Protein AF-A0A241W284-F1 (afdb_monomer_lite)

Secondary structure (DSSP, 8-state):
-HHHHHHHHHHHHHHHHHT----TTHHHHHHHHHHHHHHHTTPPPPP----------TTS-B--TTSTTBTT--SS--TTSSSSS-HHHHHHHHHTPPPPGGGS-HHHHTT-HHHHHHHSSHHHHS----HHHHHHTT--HHHHHHHHHHHHHS-SS-SSTT-HHHHHHHHHHHHHHHHHHTT--SHHHHHHHHHHHHHH---HHHHHHHHH-GGGGGGSGGGGSHHHHHHHTT-HHHHHIIIIIHHHHHHHHHHTB-TTT-SBPTTSSGGGGSPPPPEE-TTS-EEPPPPP-------SS--EESS-------HHHHHHHHT-S-EEE-HHHHT-HHHHHHHHHHHHHHHHHHHHHHT--GGGTTGGGT-EEEESSSPPTT-SEEEETTTTEEEE-GGG-TT-HHHHHHHHHHHHHHHHTT-----TT--HHHHGGG---HHHHHHHHHHHHHHHEEEEEEEE--TT--TTSSS--HHHHHHHHHHTTHHHHHTT--HHHHHHS-HHHHHHHHHHHHHHHHHH-TTS-HHHHHHHHHHHHHHHHHHHT--S-B-TTS-EEEEEEEEEEE-HHHHHHHHHTTTSS--STT-HHHHHHHHHHHHHHHHHHHTT-EETTT--S-S--SS-TTGGGS--HHHHHHHHHHHHHHHHHHHHTTHHHHHHH-HHHHHHHHS--PPPP---SS-HHHHHHHHHHHHHHHHTTTEE-TT--HHHHHHHHHHHHHHHHHTTPEE-GGG-EE-TTSSEEEEEE--SSS--EEEEEETTEEEEEEPPTTEEHHHHHHHHHHHHHHHHHHHHHHHHHTT-TTS-HHHHHHHHHHTT---HHHHHHTTSTT-TT--SPPPPHHHHHHT-S-PEEEEETTEEEEEEE-TT-EEEEE-TTS-EEEEE-SSEEEEETT---TTSS--EEEE-TT--TT--SEEEEEEEE-TTS-EEEEEEEES-SSHHHHHHHHHTTS-TT---EEEEEEEEHHHHHHHHHS-SSSSTTTS-S-SSS-HHHHSPPEEEEGGGEE-TT--TT-------TTPPEEEEEETTEEEEEE-HHHHHHHHHHT-SEEEEEEEETT----HHHHHHHHHHTSS---HHHHHHHHHHHHHHHHHHTT-

Radius of gyration: 40.27 Å; chains: 1; bounding box: 121×92×90 Å

Structure (mmCIF, N/CA/C/O backbone):
data_AF-A0A241W284-F1
#
_entry.id   AF-A0A241W284-F1
#
loop_
_atom_site.group_PDB
_atom_site.id
_atom_site.type_symbol
_atom_site.label_atom_id
_atom_site.label_alt_id
_atom_site.label_comp_id
_atom_site.label_asym_id
_atom_site.label_entity_id
_atom_site.label_seq_id
_atom_site.pdbx_PDB_ins_code
_atom_site.Cartn_x
_atom_site.Cartn_y
_atom_site.Cartn_z
_atom_site.occupancy
_atom_site.B_iso_or_equiv
_atom_site.auth_seq_id
_atom_site.auth_comp_id
_atom_site.auth_asym_id
_atom_site.auth_atom_id
_atom_site.pdbx_PDB_model_num
ATOM 1 N N . MET A 1 1 ? -9.557 -49.733 15.958 1.00 55.59 1 MET A N 1
ATOM 2 C CA . MET A 1 1 ? -9.368 -48.613 16.911 1.00 55.59 1 MET A CA 1
ATOM 3 C C . MET A 1 1 ? -10.324 -47.442 16.667 1.00 55.59 1 MET A C 1
ATOM 5 O O . MET A 1 1 ? -10.994 -47.066 17.618 1.00 55.59 1 MET A O 1
ATOM 9 N N . ASN A 1 2 ? -10.479 -46.919 15.439 1.00 71.81 2 ASN A N 1
ATOM 10 C CA . ASN A 1 2 ? -11.353 -45.753 15.176 1.00 71.81 2 ASN A CA 1
ATOM 11 C C . ASN A 1 2 ? -12.834 -45.935 15.565 1.00 71.81 2 ASN A C 1
ATOM 13 O O . ASN A 1 2 ? -13.379 -45.087 16.262 1.00 71.81 2 ASN A O 1
ATOM 17 N N . LYS A 1 3 ? -13.470 -47.066 15.222 1.00 80.75 3 LYS A N 1
ATOM 18 C CA . LYS A 1 3 ? -14.882 -47.318 15.586 1.00 80.75 3 LYS A CA 1
ATOM 19 C C . LYS A 1 3 ? -15.138 -47.337 17.100 1.00 80.75 3 LYS A C 1
ATOM 21 O O . LYS A 1 3 ? -16.175 -46.876 17.554 1.00 80.75 3 LYS A O 1
ATOM 26 N N . LEU A 1 4 ? -14.179 -47.829 17.891 1.00 81.12 4 LEU A N 1
ATOM 27 C CA . LEU A 1 4 ? -14.291 -47.855 19.355 1.00 81.12 4 LEU A CA 1
ATOM 28 C C . LEU A 1 4 ? -14.183 -46.443 19.955 1.00 81.12 4 LEU A C 1
ATOM 30 O O . LEU A 1 4 ? -14.851 -46.142 20.939 1.00 81.12 4 LEU A O 1
ATOM 34 N N . LYS A 1 5 ? -13.361 -45.573 19.351 1.00 83.81 5 LYS A N 1
ATOM 35 C CA . LYS 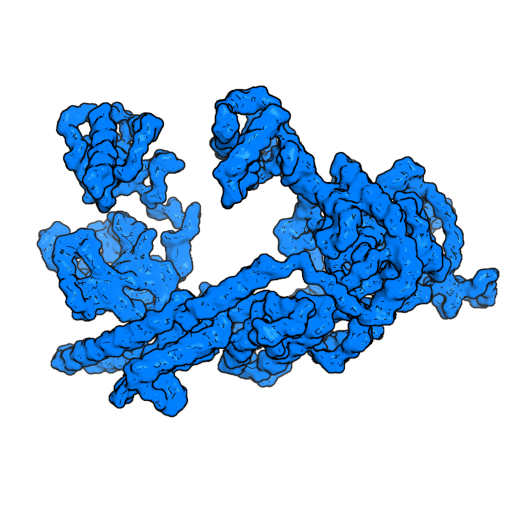A 1 5 ? -13.233 -44.162 19.739 1.00 83.81 5 LYS A CA 1
ATOM 36 C C . LYS A 1 5 ? -14.528 -43.398 19.444 1.00 83.81 5 LYS A C 1
ATOM 38 O O . LYS A 1 5 ? -15.045 -42.738 20.336 1.00 83.81 5 LYS A O 1
ATOM 43 N N . LEU A 1 6 ? -15.089 -43.596 18.251 1.00 86.94 6 LEU A N 1
ATOM 44 C CA . LEU A 1 6 ? -16.373 -43.025 17.838 1.00 86.94 6 LEU A CA 1
ATOM 45 C C . LEU A 1 6 ? -17.539 -43.497 18.718 1.00 86.94 6 LEU A C 1
ATOM 47 O O . LEU A 1 6 ? -18.348 -42.687 19.143 1.00 86.94 6 LEU A O 1
ATOM 51 N N . ALA A 1 7 ? -17.605 -44.784 19.070 1.00 85.69 7 ALA A N 1
ATOM 52 C CA . ALA A 1 7 ? -18.653 -45.298 19.958 1.00 85.69 7 ALA A CA 1
ATOM 53 C C . ALA A 1 7 ? -18.573 -44.717 21.384 1.00 85.69 7 ALA A C 1
ATOM 55 O O . ALA A 1 7 ? -19.600 -44.459 22.009 1.00 85.69 7 ALA A O 1
ATOM 56 N N . ARG A 1 8 ? -17.358 -44.484 21.904 1.00 86.69 8 ARG A N 1
ATOM 57 C CA . ARG A 1 8 ? -17.162 -43.809 23.200 1.00 86.69 8 ARG A CA 1
ATOM 58 C C . ARG A 1 8 ? -17.578 -42.342 23.143 1.00 86.69 8 ARG A C 1
ATOM 60 O O . ARG A 1 8 ? -18.237 -41.874 24.063 1.00 86.69 8 ARG A O 1
ATOM 67 N N . GLU A 1 9 ? -17.219 -41.652 22.064 1.00 90.50 9 GLU A N 1
ATOM 68 C CA . GLU A 1 9 ? -17.624 -40.266 21.811 1.00 90.50 9 GLU A CA 1
ATOM 69 C C . GLU A 1 9 ? -19.152 -40.148 21.693 1.00 90.50 9 GLU A C 1
ATOM 71 O O . GLU A 1 9 ? -19.749 -39.301 22.348 1.00 90.50 9 GLU A O 1
ATOM 76 N N . LEU A 1 10 ? -19.798 -41.055 20.951 1.00 90.31 10 LEU A N 1
ATOM 77 C CA . LEU A 1 10 ? -21.254 -41.120 20.819 1.00 90.31 10 LEU A CA 1
ATOM 78 C C . LEU A 1 10 ? -21.947 -41.257 22.177 1.00 90.31 10 LEU A C 1
ATOM 80 O O . LEU A 1 10 ? -22.857 -40.490 22.468 1.00 90.31 10 LEU A O 1
ATOM 84 N N . ASN A 1 11 ? -21.508 -42.198 23.018 1.00 88.69 11 ASN A N 1
ATOM 85 C CA . ASN A 1 11 ? -22.093 -42.382 24.348 1.00 88.69 11 ASN A CA 1
ATOM 86 C C . ASN A 1 11 ? -21.920 -41.139 25.229 1.00 88.69 11 ASN A C 1
ATOM 88 O O . ASN A 1 11 ? -22.868 -40.748 25.901 1.00 88.69 11 ASN A O 1
ATOM 92 N N . ALA A 1 12 ? -20.748 -40.498 25.202 1.00 87.31 12 ALA A N 1
ATOM 93 C CA . ALA A 1 12 ? -20.510 -39.276 25.968 1.00 87.31 12 ALA A CA 1
ATOM 94 C C . ALA A 1 12 ? -21.437 -38.130 25.523 1.00 87.31 12 ALA A C 1
ATOM 96 O O . ALA A 1 12 ? -22.065 -37.485 26.359 1.00 87.31 12 ALA A O 1
ATOM 97 N N . LEU A 1 13 ? -21.578 -37.922 24.211 1.00 89.88 13 LEU A N 1
ATOM 98 C CA . LEU A 1 13 ? -22.451 -36.887 23.653 1.00 89.88 13 LEU A CA 1
ATOM 99 C C . LEU A 1 13 ? -23.937 -37.181 23.905 1.00 89.88 13 LEU A C 1
ATOM 101 O O . LEU A 1 13 ? -24.705 -36.268 24.188 1.00 89.88 13 LEU A O 1
ATOM 105 N N . VAL A 1 14 ? -24.358 -38.447 23.828 1.00 87.44 14 VAL A N 1
ATOM 106 C CA . VAL A 1 14 ? -25.742 -38.854 24.120 1.00 87.44 14 VAL A CA 1
ATOM 107 C C . VAL A 1 14 ? -26.085 -38.630 25.592 1.00 87.44 14 VAL A C 1
ATOM 109 O O . VAL A 1 14 ? -27.176 -38.145 25.883 1.00 87.44 14 VAL A O 1
ATOM 112 N N . GLU A 1 15 ? -25.175 -38.933 26.519 1.00 86.75 15 GLU A N 1
ATOM 113 C CA . GLU A 1 15 ? -25.378 -38.610 27.938 1.00 86.75 15 GLU A CA 1
ATOM 114 C C . GLU A 1 15 ? -25.447 -37.094 28.171 1.00 86.75 15 GLU A C 1
ATOM 116 O O . GLU A 1 15 ? -26.299 -36.633 28.927 1.00 86.75 15 GLU A O 1
ATOM 121 N N . GLN A 1 16 ? -24.657 -36.307 27.434 1.00 82.81 16 GLN A N 1
ATOM 122 C CA . GLN A 1 16 ? -24.721 -34.844 27.475 1.00 82.81 16 GLN A CA 1
ATOM 123 C C . GLN A 1 16 ? -26.061 -34.283 26.959 1.00 82.81 16 GLN A C 1
ATOM 125 O O . GLN A 1 16 ? -26.563 -33.293 27.477 1.00 82.81 16 GLN A O 1
ATOM 130 N N . VAL A 1 17 ? -26.677 -34.915 25.952 1.00 83.94 17 VAL A N 1
ATOM 131 C CA . VAL A 1 17 ? -28.037 -34.553 25.507 1.00 83.94 17 VAL A CA 1
ATOM 132 C C . VAL A 1 17 ? -29.070 -34.909 26.577 1.00 83.94 17 VAL A C 1
ATOM 134 O O . VAL A 1 17 ? -29.972 -34.118 26.845 1.00 83.94 17 VAL A O 1
ATOM 137 N N . LYS A 1 18 ? -28.951 -36.092 27.193 1.00 82.06 18 LYS A N 1
ATOM 138 C CA . LYS A 1 18 ? -29.900 -36.572 28.210 1.00 82.06 18 LYS A CA 1
ATOM 139 C C . LYS A 1 18 ? -29.863 -35.767 29.503 1.00 82.06 18 LYS A C 1
ATOM 141 O O . LYS A 1 18 ? -30.899 -35.686 30.158 1.00 82.06 18 LYS A O 1
ATOM 146 N N . SER A 1 19 ? -28.717 -35.193 29.874 1.00 81.81 19 SER A N 1
ATOM 147 C CA . SER A 1 19 ? -28.631 -34.339 31.064 1.00 81.81 19 SER A CA 1
ATOM 148 C C . SER A 1 19 ? -29.442 -33.047 30.914 1.00 81.81 19 SER A C 1
ATOM 150 O O . SER A 1 19 ? -29.803 -32.438 31.914 1.00 81.81 19 SER A O 1
ATOM 152 N N . GLY A 1 20 ? -29.775 -32.644 29.680 1.00 73.12 20 GLY A N 1
ATOM 153 C CA . GLY A 1 20 ? -30.508 -31.407 29.401 1.00 73.12 20 GLY A CA 1
ATOM 154 C C . GLY A 1 20 ? -29.671 -30.138 29.589 1.00 73.12 20 GLY A C 1
ATOM 155 O O . GLY A 1 20 ? -30.196 -29.038 29.448 1.00 73.12 20 GLY A O 1
ATOM 156 N N . GLU A 1 21 ? -28.372 -30.275 29.861 1.00 73.88 21 GLU A N 1
ATOM 157 C CA . GLU A 1 21 ? -27.460 -29.173 30.205 1.00 73.88 21 GLU A CA 1
ATOM 158 C C . GLU A 1 21 ? -26.828 -28.495 28.978 1.00 73.88 21 GLU A C 1
ATOM 160 O O . GLU A 1 21 ? -25.934 -27.665 29.113 1.00 73.88 21 GLU A O 1
ATOM 165 N N . LEU A 1 22 ? -27.253 -28.835 27.756 1.00 75.31 22 LEU A N 1
ATOM 166 C CA . LEU A 1 22 ? -26.697 -28.223 26.548 1.00 75.31 22 LEU A CA 1
ATOM 167 C C . LEU A 1 22 ? -27.071 -26.737 26.467 1.00 75.31 22 LEU A C 1
ATOM 169 O O . LEU A 1 22 ? -28.247 -26.385 26.363 1.00 75.31 22 LEU A O 1
ATOM 173 N N . THR A 1 23 ? -26.062 -25.874 26.425 1.00 68.94 23 THR A N 1
ATOM 174 C CA . THR A 1 23 ? -26.179 -24.418 26.262 1.00 68.94 23 THR A CA 1
ATOM 175 C C . THR A 1 23 ? -25.649 -23.957 24.906 1.00 68.94 23 THR A C 1
ATOM 177 O O . THR A 1 23 ? -25.002 -24.721 24.185 1.00 68.94 23 THR A O 1
ATOM 180 N N . GLY A 1 24 ? -26.006 -22.725 24.525 1.00 70.38 24 GLY A N 1
ATOM 181 C CA . GLY A 1 24 ? -25.438 -22.014 23.378 1.00 70.38 24 GLY A CA 1
ATOM 182 C C . GLY A 1 24 ? -25.293 -22.852 22.105 1.00 70.38 24 GLY A C 1
ATOM 183 O O . GLY A 1 24 ? -26.255 -23.427 21.586 1.00 70.38 24 GLY A O 1
ATOM 184 N N . LEU A 1 25 ? -24.061 -22.935 21.603 1.00 66.06 25 LEU A N 1
ATOM 185 C CA . LEU A 1 25 ? -23.742 -23.635 20.358 1.00 66.06 25 LEU A CA 1
ATOM 186 C C . LEU A 1 25 ? -23.835 -25.154 20.467 1.00 66.06 25 LEU A C 1
ATOM 188 O O . LEU A 1 25 ? -24.027 -25.841 19.455 1.00 66.06 25 LEU A O 1
ATOM 192 N N . ASN A 1 26 ? -23.708 -25.689 21.679 1.00 73.25 26 ASN A N 1
ATOM 193 C CA . ASN A 1 26 ? -23.737 -27.123 21.922 1.00 73.25 26 ASN A CA 1
ATOM 194 C C . ASN A 1 26 ? -25.136 -27.713 21.701 1.00 73.25 26 ASN A C 1
ATOM 196 O O . ASN A 1 26 ? -25.227 -28.854 21.243 1.00 73.25 26 ASN A O 1
ATOM 200 N N . LYS A 1 27 ? -26.210 -26.917 21.846 1.00 72.25 27 LYS A N 1
ATOM 201 C CA . LYS A 1 27 ? -27.579 -27.314 21.452 1.00 72.25 27 LYS A CA 1
ATOM 202 C C . LYS A 1 27 ? -27.700 -27.717 19.978 1.00 72.25 27 LYS A C 1
ATOM 204 O O . LYS A 1 27 ? -28.538 -28.544 19.641 1.00 72.25 27 LYS A O 1
ATOM 209 N N . VAL A 1 28 ? -26.850 -27.170 19.106 1.00 69.44 28 VAL A N 1
ATOM 210 C CA . VAL A 1 28 ? -26.848 -27.465 17.662 1.00 69.44 28 VAL A CA 1
ATOM 211 C C . VAL A 1 28 ? -25.714 -28.426 17.287 1.00 69.44 28 VAL A C 1
ATOM 213 O O . VAL A 1 28 ? -25.900 -29.338 16.477 1.00 69.44 28 VAL A O 1
ATOM 216 N N . ARG A 1 29 ? -24.516 -28.248 17.864 1.00 72.31 29 ARG A N 1
ATOM 217 C CA . ARG A 1 29 ? -23.320 -29.041 17.521 1.00 72.31 29 ARG A CA 1
ATOM 218 C C . ARG A 1 29 ? -23.402 -30.482 18.015 1.00 72.31 29 ARG A C 1
ATOM 220 O O . ARG A 1 29 ? -23.051 -31.388 17.259 1.00 72.31 29 ARG A O 1
ATOM 227 N N . VAL A 1 30 ? -23.861 -30.698 19.248 1.00 79.12 30 VAL A N 1
ATOM 228 C CA . VAL A 1 30 ? -23.866 -32.027 19.877 1.00 79.12 30 VAL A CA 1
ATOM 229 C C . VAL A 1 30 ? -24.824 -32.984 19.153 1.00 79.12 30 VAL A C 1
ATOM 231 O O . VAL A 1 30 ? -24.354 -34.037 18.713 1.00 79.12 30 VAL A O 1
ATOM 234 N N . PRO A 1 31 ? -26.098 -32.628 18.878 1.00 80.31 31 PRO A N 1
ATOM 235 C CA . PRO A 1 31 ? -26.990 -33.491 18.096 1.00 80.31 31 PRO A CA 1
ATOM 236 C C . PRO A 1 31 ? -26.475 -33.788 16.680 1.00 80.31 31 PRO A C 1
ATOM 238 O O . PRO A 1 31 ? -26.565 -34.918 16.199 1.00 80.31 31 PRO A O 1
ATOM 241 N N . ARG A 1 32 ? -25.856 -32.807 16.009 1.00 71.44 32 ARG A N 1
ATOM 242 C CA . ARG A 1 32 ? -25.240 -33.015 14.687 1.00 71.44 32 ARG A CA 1
ATOM 243 C C . ARG A 1 32 ? -24.048 -33.963 14.735 1.00 71.44 32 ARG A C 1
ATOM 245 O O . ARG A 1 32 ? -23.916 -34.807 13.851 1.00 71.44 32 ARG A O 1
ATOM 252 N N . ARG A 1 33 ? -23.181 -33.838 15.745 1.00 83.31 33 ARG A N 1
ATOM 253 C CA . ARG A 1 33 ? -22.028 -34.729 15.912 1.00 83.31 33 ARG A CA 1
ATOM 254 C C . ARG A 1 33 ? -22.478 -36.151 16.233 1.00 83.31 33 ARG A C 1
ATOM 256 O O . ARG A 1 33 ? -21.923 -37.080 15.661 1.00 83.31 33 ARG A O 1
ATOM 263 N N . ILE A 1 34 ? -23.528 -36.314 17.038 1.00 83.25 34 ILE A N 1
ATOM 264 C CA . ILE A 1 34 ? -24.190 -37.606 17.267 1.00 83.25 34 ILE A CA 1
ATOM 265 C C . ILE A 1 34 ? -24.642 -38.216 15.935 1.00 83.25 34 ILE A C 1
ATOM 267 O O . ILE A 1 34 ? -24.249 -39.337 15.620 1.00 83.25 34 ILE A O 1
ATOM 271 N N . ASN A 1 35 ? -25.379 -37.463 15.112 1.00 79.31 35 ASN A N 1
ATOM 272 C CA . ASN A 1 35 ? -25.840 -37.941 13.804 1.00 79.31 35 ASN A CA 1
ATOM 273 C C . ASN A 1 35 ? -24.675 -38.300 12.868 1.00 79.31 35 ASN A C 1
ATOM 275 O O . ASN A 1 35 ? -24.700 -39.352 12.233 1.00 79.31 35 ASN A O 1
ATOM 279 N N . ALA A 1 36 ? -23.627 -37.475 12.816 1.00 77.75 36 ALA A N 1
ATOM 280 C CA . ALA A 1 36 ? -22.434 -37.751 12.018 1.00 77.75 36 ALA A CA 1
ATOM 281 C C . ALA A 1 36 ? -21.719 -39.032 12.475 1.00 77.75 36 ALA A C 1
ATOM 283 O O . ALA A 1 36 ? -21.392 -39.877 11.647 1.00 77.75 36 ALA A O 1
ATOM 284 N N . ILE A 1 37 ? -21.541 -39.221 13.787 1.00 85.19 37 ILE A N 1
ATOM 285 C CA . ILE A 1 37 ? -20.913 -40.424 14.342 1.00 85.19 37 ILE A CA 1
ATOM 286 C C . ILE A 1 37 ? -21.762 -41.669 14.056 1.00 85.19 37 ILE A C 1
ATOM 288 O O . ILE A 1 37 ? -21.209 -42.713 13.716 1.00 85.19 37 ILE A O 1
ATOM 292 N N . ILE A 1 38 ? -23.093 -41.577 14.155 1.00 83.12 38 ILE A N 1
ATOM 293 C CA . ILE A 1 38 ? -23.993 -42.686 13.807 1.00 83.12 38 ILE A CA 1
ATOM 294 C C . ILE A 1 38 ? -23.779 -43.100 12.344 1.00 83.12 38 ILE A C 1
ATOM 296 O O . ILE A 1 38 ? -23.612 -44.291 12.080 1.00 83.12 38 ILE A O 1
ATOM 300 N N . ILE A 1 39 ? -23.694 -42.138 11.418 1.00 81.81 39 ILE A N 1
ATOM 301 C CA . ILE A 1 39 ? -23.410 -42.394 9.996 1.00 81.81 39 ILE A CA 1
ATOM 302 C C . ILE A 1 39 ? -22.013 -43.009 9.811 1.00 81.81 39 ILE A C 1
ATOM 304 O O . ILE A 1 39 ? -21.875 -44.020 9.124 1.00 81.81 39 ILE A O 1
ATOM 308 N N . GLU A 1 40 ? -20.979 -42.455 10.453 1.00 84.12 40 GLU A N 1
ATOM 309 C CA . GLU A 1 40 ? -19.596 -42.967 10.396 1.00 84.12 40 GLU A CA 1
ATOM 310 C C . GLU A 1 40 ? -19.470 -44.401 10.948 1.00 84.12 40 GLU A C 1
ATOM 312 O O . GLU A 1 40 ? -18.632 -45.190 10.500 1.00 84.12 40 GLU A O 1
ATOM 317 N N . LEU A 1 41 ? -20.319 -44.773 11.909 1.00 86.56 41 LEU A N 1
ATOM 318 C CA . LEU A 1 41 ? -20.407 -46.130 12.448 1.00 86.56 41 LEU A CA 1
ATOM 319 C C . LEU A 1 41 ? -21.209 -47.091 11.551 1.00 86.56 41 LEU A C 1
ATOM 321 O O . LEU A 1 41 ? -21.230 -48.293 11.829 1.00 86.56 41 LEU A O 1
ATOM 325 N N . GLY A 1 42 ? -21.789 -46.599 10.452 1.00 80.81 42 GLY A N 1
ATOM 326 C CA . GLY A 1 42 ? -22.606 -47.362 9.506 1.00 80.81 42 GLY A CA 1
ATOM 327 C C . GLY A 1 42 ? -24.081 -47.466 9.902 1.00 80.81 42 GLY A C 1
ATOM 328 O O . GLY A 1 42 ? -24.807 -48.281 9.337 1.00 80.81 42 GLY A O 1
ATOM 329 N N . GLY A 1 43 ? -24.519 -46.679 10.886 1.00 79.06 43 GLY A N 1
ATOM 330 C CA . GLY A 1 43 ? -25.915 -46.566 11.284 1.00 79.06 43 GLY A CA 1
ATOM 331 C C . GLY A 1 43 ? -26.697 -45.651 10.346 1.00 79.06 43 GLY A C 1
ATOM 332 O O . GLY A 1 43 ? -26.166 -44.695 9.782 1.00 79.06 43 GLY A O 1
ATOM 333 N N . GLN A 1 44 ? -27.987 -45.933 10.193 1.00 67.44 44 GLN A N 1
ATOM 334 C CA . GLN A 1 44 ? -28.914 -45.022 9.534 1.00 67.44 44 GLN A CA 1
ATOM 335 C C . GLN A 1 44 ? -29.498 -44.081 10.584 1.00 67.44 44 GLN A C 1
ATOM 337 O O . GLN A 1 44 ? -30.084 -44.524 11.570 1.00 67.44 44 GLN A O 1
ATOM 342 N N . VAL A 1 45 ? -29.327 -42.780 10.376 1.00 64.69 45 VAL A N 1
ATOM 343 C CA . VAL A 1 45 ? -30.056 -41.765 11.136 1.00 64.69 45 VAL A CA 1
ATOM 344 C C . VAL A 1 45 ? -31.428 -41.667 10.486 1.00 64.69 45 VAL A C 1
ATOM 346 O O . VAL A 1 45 ? -31.510 -41.480 9.270 1.00 64.69 45 VAL A O 1
ATOM 349 N N . ALA A 1 46 ? -32.500 -41.832 11.261 1.00 49.97 46 ALA A N 1
ATOM 350 C CA . ALA A 1 46 ? -33.831 -41.527 10.757 1.00 49.97 46 ALA A CA 1
ATOM 351 C C . ALA A 1 46 ? -33.815 -40.072 10.273 1.00 49.97 46 ALA A C 1
ATOM 353 O O . ALA A 1 46 ? -33.430 -39.181 11.035 1.00 49.97 46 ALA A O 1
ATOM 354 N N . ALA A 1 47 ? -34.188 -39.832 9.011 1.00 43.91 47 ALA A N 1
ATOM 355 C CA . ALA A 1 47 ? -34.536 -38.483 8.589 1.00 43.91 47 ALA A CA 1
ATOM 356 C C . ALA A 1 47 ? -35.531 -37.961 9.627 1.00 43.91 47 ALA A C 1
ATOM 358 O O . ALA A 1 47 ? -36.458 -38.697 9.985 1.00 43.91 47 ALA A O 1
ATOM 359 N N . ALA A 1 48 ? -35.274 -36.768 10.178 1.00 41.69 48 ALA A N 1
ATOM 360 C CA . ALA A 1 48 ? -36.224 -36.113 11.065 1.00 41.69 48 ALA A CA 1
ATOM 361 C C . ALA A 1 48 ? -37.598 -36.282 10.422 1.00 41.69 48 ALA A C 1
ATOM 363 O O . ALA A 1 48 ? -37.734 -36.004 9.232 1.00 41.69 48 ALA A O 1
ATOM 364 N N . ALA A 1 49 ? -38.539 -36.883 11.151 1.00 36.22 49 ALA A N 1
ATOM 365 C CA . ALA A 1 49 ? -39.861 -37.127 10.616 1.00 36.22 49 ALA A CA 1
ATOM 366 C C . ALA A 1 49 ? -40.410 -35.773 10.159 1.00 36.22 49 ALA A C 1
ATOM 368 O O . ALA A 1 49 ? -40.757 -34.937 10.993 1.00 36.22 49 ALA A O 1
ATOM 369 N N . ASP A 1 50 ? -40.435 -35.555 8.842 1.00 39.34 50 ASP A N 1
ATOM 370 C CA . ASP A 1 50 ? -41.314 -34.588 8.211 1.00 39.34 50 ASP A CA 1
ATOM 371 C C . ASP A 1 50 ? -42.709 -35.045 8.616 1.00 39.34 50 ASP A C 1
ATOM 373 O O . ASP A 1 50 ? -43.287 -35.964 8.031 1.00 39.34 50 ASP A O 1
ATOM 377 N N . ASN A 1 51 ? -43.220 -34.465 9.700 1.00 38.03 51 ASN A N 1
ATOM 378 C CA . ASN A 1 51 ? -44.625 -34.555 10.036 1.00 38.03 51 ASN A CA 1
ATOM 379 C C . ASN A 1 51 ? -45.369 -33.808 8.930 1.00 38.03 51 ASN A C 1
ATOM 381 O O . ASN A 1 51 ? -45.651 -32.617 9.019 1.00 38.03 51 ASN A O 1
ATOM 385 N N . THR A 1 52 ? -45.654 -34.531 7.852 1.00 40.22 52 THR A N 1
ATOM 386 C CA . THR A 1 52 ? -46.514 -34.120 6.755 1.00 40.22 52 THR A CA 1
ATOM 387 C C . THR A 1 52 ? -47.937 -33.949 7.278 1.00 40.22 52 THR A C 1
ATOM 389 O O . THR A 1 52 ? -48.736 -34.882 7.243 1.00 40.22 52 THR A O 1
ATOM 392 N N . ALA A 1 53 ? -48.229 -32.759 7.794 1.00 39.06 53 ALA A N 1
ATOM 393 C CA . ALA A 1 53 ? -49.533 -32.106 7.793 1.00 39.06 53 ALA A CA 1
ATOM 394 C C . ALA A 1 53 ? -49.324 -30.660 8.267 1.00 39.06 53 ALA A C 1
ATOM 396 O O . ALA A 1 53 ? -49.228 -30.402 9.465 1.00 39.06 53 ALA A O 1
ATOM 397 N N . ALA A 1 54 ? -49.224 -29.728 7.317 1.00 41.84 54 ALA A N 1
ATOM 398 C CA . ALA A 1 54 ? -49.137 -28.299 7.580 1.00 41.84 54 ALA A CA 1
ATOM 399 C C . ALA A 1 54 ? -50.410 -27.810 8.290 1.00 41.84 54 ALA A C 1
ATOM 401 O O . ALA A 1 54 ? -51.410 -27.471 7.658 1.00 41.84 54 ALA A O 1
ATOM 402 N N . ALA A 1 55 ? -50.375 -27.766 9.618 1.00 46.22 55 ALA A N 1
ATOM 403 C CA . ALA A 1 55 ? -51.070 -26.711 10.326 1.00 46.22 55 ALA A CA 1
ATOM 404 C C . ALA A 1 55 ? -50.163 -25.485 10.212 1.00 46.22 55 ALA A C 1
ATOM 406 O O . ALA A 1 55 ? -49.051 -25.495 10.735 1.00 46.22 55 ALA A O 1
ATOM 407 N N . LEU A 1 56 ? -50.609 -24.458 9.485 1.00 51.16 56 LEU A N 1
ATOM 408 C CA . LEU A 1 56 ? -50.017 -23.131 9.625 1.00 51.16 56 LEU A CA 1
ATOM 409 C C . LEU A 1 56 ? -49.982 -22.818 11.119 1.00 51.16 56 LEU A C 1
ATOM 411 O O . LEU A 1 56 ? -50.994 -22.994 11.810 1.00 51.16 56 LEU A O 1
ATOM 415 N N . ASN A 1 57 ? -48.829 -22.377 11.616 1.00 66.06 57 ASN A N 1
ATOM 416 C CA . ASN A 1 57 ? -48.788 -21.813 12.952 1.00 66.06 57 ASN A CA 1
ATOM 417 C C . ASN A 1 57 ? -49.789 -20.633 13.003 1.00 66.06 57 ASN A C 1
ATOM 419 O O . ASN A 1 57 ? -50.119 -20.061 11.958 1.00 66.06 57 ASN A O 1
ATOM 423 N N . PRO A 1 58 ? -50.324 -20.260 14.179 1.00 70.50 58 PRO A N 1
ATOM 424 C CA . PRO A 1 58 ? -51.331 -19.196 14.296 1.00 70.50 58 PRO A CA 1
ATOM 425 C C . PRO A 1 58 ? -50.920 -17.844 13.680 1.00 70.50 58 PRO A C 1
ATOM 427 O O . PRO A 1 58 ? -51.772 -16.998 13.433 1.00 70.50 58 PRO A O 1
ATOM 430 N N . ASP A 1 59 ? -49.624 -17.655 13.430 1.00 76.44 59 ASP A N 1
ATOM 431 C CA . ASP A 1 59 ? -48.996 -16.498 12.791 1.00 76.44 59 ASP A CA 1
ATOM 432 C C . ASP A 1 59 ? -48.897 -16.592 11.251 1.00 76.44 59 ASP A C 1
ATOM 434 O O . ASP A 1 59 ? -48.384 -15.677 10.613 1.00 76.44 59 ASP A O 1
ATOM 438 N N . GLY A 1 60 ? -49.378 -17.677 10.634 1.00 80.94 60 GLY A N 1
ATOM 439 C CA . GLY A 1 60 ? -49.346 -17.886 9.184 1.00 80.94 60 GLY A CA 1
ATOM 440 C C . GLY A 1 60 ? -47.991 -18.333 8.622 1.00 80.94 60 GLY A C 1
ATOM 441 O O . GLY A 1 60 ? -47.838 -18.388 7.399 1.00 80.94 60 GLY A O 1
ATOM 442 N N . LEU A 1 61 ? -47.020 -18.678 9.474 1.00 84.56 61 LEU A N 1
ATOM 443 C CA . LEU A 1 61 ? -45.679 -19.114 9.071 1.00 84.56 61 LEU A CA 1
ATOM 444 C C . LEU A 1 61 ? -45.511 -20.636 9.186 1.00 84.56 61 LEU A C 1
ATOM 446 O O . LEU A 1 61 ? -46.110 -21.282 10.049 1.00 84.56 61 LEU A O 1
ATOM 450 N N . SER A 1 62 ? -44.671 -21.211 8.320 1.00 84.12 62 SER A N 1
ATOM 451 C CA . SER A 1 62 ? -44.344 -22.643 8.326 1.00 84.12 62 SER A CA 1
ATOM 452 C C . SER A 1 62 ? -42.967 -22.920 8.932 1.00 84.12 62 SER A C 1
ATOM 454 O O . SER A 1 62 ? -42.027 -22.143 8.764 1.00 84.12 62 SER A O 1
ATOM 456 N N . ASP A 1 63 ? -42.841 -24.063 9.602 1.00 81.81 63 ASP A N 1
ATOM 457 C CA . ASP A 1 63 ? -41.566 -24.613 10.077 1.00 81.81 63 ASP A CA 1
ATOM 458 C C . ASP A 1 63 ? -40.915 -25.582 9.078 1.00 81.81 63 ASP A C 1
ATOM 460 O O . ASP A 1 63 ? -39.774 -26.010 9.276 1.00 81.81 63 ASP A O 1
ATOM 464 N N . THR A 1 64 ? -41.611 -25.914 7.992 1.00 80.81 64 THR A N 1
ATOM 465 C CA . THR A 1 64 ? -41.099 -26.785 6.936 1.00 80.81 64 THR A CA 1
ATOM 466 C C . THR A 1 64 ? -40.183 -25.984 6.013 1.00 80.81 64 THR A C 1
ATOM 468 O O . THR A 1 64 ? -40.607 -25.025 5.373 1.00 80.81 64 THR A O 1
ATOM 471 N N . THR A 1 65 ? -38.917 -26.394 5.899 1.00 76.56 65 THR A N 1
ATOM 472 C CA . THR A 1 65 ? -37.881 -25.654 5.139 1.00 76.56 65 THR A CA 1
ATOM 473 C C . THR A 1 65 ? -38.156 -25.513 3.636 1.00 76.56 65 THR A C 1
ATOM 475 O O . THR A 1 65 ? -37.546 -24.676 2.971 1.00 76.56 65 THR A O 1
ATOM 478 N N . THR A 1 66 ? -39.048 -26.339 3.087 1.00 78.19 66 THR A N 1
ATOM 479 C CA . THR A 1 66 ? -39.446 -26.318 1.674 1.00 78.19 66 THR A CA 1
ATOM 480 C C . THR A 1 66 ? -40.640 -25.416 1.390 1.00 78.19 66 THR A C 1
ATOM 482 O O . THR A 1 66 ? -40.911 -25.147 0.221 1.00 78.19 66 THR A O 1
ATOM 485 N N . ASP A 1 67 ? -41.362 -24.975 2.420 1.00 81.19 67 ASP A N 1
ATOM 486 C CA . ASP A 1 67 ? -42.587 -24.202 2.241 1.00 81.19 67 ASP A CA 1
ATOM 487 C C . ASP A 1 67 ? -42.272 -22.758 1.852 1.00 81.19 67 ASP A C 1
ATOM 489 O O . ASP A 1 67 ? -41.275 -22.166 2.279 1.00 81.19 67 ASP A O 1
ATOM 493 N N . GLU A 1 68 ? -43.146 -22.152 1.045 1.00 80.56 68 GLU A N 1
ATOM 494 C CA . GLU A 1 68 ? -42.892 -20.797 0.568 1.00 80.56 68 GLU A CA 1
ATOM 495 C C . GLU A 1 68 ? -42.900 -19.754 1.695 1.00 80.56 68 GLU A C 1
ATOM 497 O O . GLU A 1 68 ? -42.140 -18.786 1.644 1.00 80.56 68 GLU A O 1
ATOM 502 N N . ASN A 1 69 ? -43.708 -19.987 2.726 1.00 85.38 69 ASN A N 1
ATOM 503 C CA . ASN A 1 69 ? -43.825 -19.184 3.941 1.00 85.38 69 ASN A CA 1
ATOM 504 C C . ASN A 1 69 ? -42.972 -19.739 5.096 1.00 85.38 69 ASN A C 1
ATOM 506 O O . ASN A 1 69 ? -43.335 -19.575 6.266 1.00 85.38 69 ASN A O 1
ATOM 510 N N . TYR A 1 70 ? -41.863 -20.420 4.788 1.00 87.81 70 TYR A N 1
ATOM 511 C CA . TYR A 1 70 ? -40.914 -20.851 5.806 1.00 87.81 70 TYR A CA 1
ATOM 512 C C . TYR A 1 70 ? -40.452 -19.655 6.648 1.00 87.81 70 TYR A C 1
ATOM 514 O O . TYR A 1 70 ? -39.949 -18.653 6.142 1.00 87.81 70 TYR A O 1
ATOM 522 N N . ARG A 1 71 ? -40.614 -19.784 7.959 1.00 89.62 71 ARG A N 1
ATOM 523 C CA . ARG A 1 71 ? -40.399 -18.745 8.968 1.00 89.62 71 ARG A CA 1
ATOM 524 C C . ARG A 1 71 ? -39.011 -18.096 8.935 1.00 89.62 71 ARG A C 1
ATOM 526 O O . ARG A 1 71 ? -38.871 -16.906 9.218 1.00 89.62 71 ARG A O 1
ATOM 533 N N . TRP A 1 72 ? -37.991 -18.875 8.580 1.00 89.00 72 TRP A N 1
ATOM 534 C CA . TRP A 1 72 ? -36.596 -18.426 8.512 1.00 89.00 72 TRP A CA 1
ATOM 535 C C . TRP A 1 72 ? -36.091 -18.256 7.078 1.00 89.00 72 TRP A C 1
ATOM 537 O O . TRP A 1 72 ? -34.891 -18.354 6.821 1.00 89.00 72 TRP A O 1
ATOM 547 N N . ARG A 1 73 ? -37.010 -18.077 6.125 1.00 87.31 73 ARG A N 1
ATOM 548 C CA . ARG A 1 73 ? -36.674 -17.807 4.730 1.00 87.31 73 ARG A CA 1
ATOM 549 C C . ARG A 1 73 ? -36.016 -16.433 4.595 1.00 87.31 73 ARG A C 1
ATOM 551 O O . ARG A 1 73 ? -36.318 -15.508 5.345 1.00 87.31 73 ARG A O 1
ATOM 558 N N . ASP A 1 74 ? -35.143 -16.314 3.600 1.00 86.31 74 ASP A N 1
ATOM 559 C CA . ASP A 1 74 ? -34.556 -15.040 3.188 1.00 86.31 74 ASP A CA 1
ATOM 560 C C . ASP A 1 74 ? -35.647 -13.998 2.928 1.00 86.31 74 ASP A C 1
ATOM 562 O O . ASP A 1 74 ? -36.630 -14.270 2.234 1.00 86.31 74 ASP A O 1
ATOM 566 N N . THR A 1 75 ? -35.454 -12.800 3.469 1.00 85.69 75 THR A N 1
ATOM 567 C CA . THR A 1 75 ? -36.413 -11.696 3.346 1.00 85.69 75 THR A CA 1
ATOM 568 C C . THR A 1 75 ? -36.150 -10.847 2.110 1.00 85.69 75 THR A C 1
ATOM 570 O O . THR A 1 75 ? -37.076 -10.292 1.523 1.00 85.69 75 THR A O 1
ATOM 573 N N . ALA A 1 76 ? -34.890 -10.795 1.677 1.00 76.56 76 ALA A N 1
ATOM 574 C CA . ALA A 1 76 ? -34.483 -10.140 0.452 1.00 76.56 76 ALA A CA 1
ATOM 575 C C . ALA A 1 76 ? -33.319 -10.886 -0.197 1.00 76.56 76 ALA A C 1
ATOM 577 O O . ALA A 1 76 ? -32.467 -11.491 0.460 1.00 76.56 76 ALA A O 1
ATOM 578 N N . TYR A 1 77 ? -33.246 -10.785 -1.519 1.00 69.19 77 TYR A N 1
ATOM 579 C CA . TYR A 1 77 ? -32.065 -11.200 -2.254 1.00 69.19 77 TYR A CA 1
ATOM 580 C C . TYR A 1 77 ? -31.025 -10.074 -2.225 1.00 69.19 77 TYR A C 1
ATOM 582 O O . TYR A 1 77 ? -31.220 -9.029 -2.839 1.00 69.19 77 TYR A O 1
ATOM 590 N N . ILE A 1 78 ? -29.905 -10.285 -1.529 1.00 67.69 78 ILE A N 1
ATOM 591 C CA . ILE A 1 78 ? -28.826 -9.294 -1.457 1.00 67.69 78 ILE A CA 1
ATOM 592 C C . ILE A 1 78 ? -27.830 -9.519 -2.602 1.00 67.69 78 ILE A C 1
ATOM 594 O O . ILE A 1 78 ? -27.105 -10.525 -2.631 1.00 67.69 78 ILE A O 1
ATOM 598 N N . ALA A 1 79 ? -27.770 -8.570 -3.539 1.00 54.53 79 ALA A N 1
ATOM 599 C CA . ALA A 1 79 ? -26.849 -8.607 -4.672 1.00 54.53 79 ALA A CA 1
ATOM 600 C C . ALA A 1 79 ? -25.367 -8.710 -4.229 1.00 54.53 79 ALA A C 1
ATOM 602 O O . ALA A 1 79 ? -24.990 -8.407 -3.097 1.00 54.53 79 ALA A O 1
ATOM 603 N N . GLY A 1 80 ? -24.507 -9.224 -5.113 1.00 54.78 80 GLY A N 1
ATOM 604 C CA . GLY A 1 80 ? -23.051 -9.278 -4.894 1.00 54.78 80 GLY A CA 1
ATOM 605 C C . GLY A 1 80 ? -22.438 -10.651 -4.590 1.00 54.78 80 GLY A C 1
ATOM 606 O O . GLY A 1 80 ? -21.219 -10.783 -4.549 1.00 54.78 80 GLY A O 1
ATOM 607 N N . ALA A 1 81 ? -23.237 -11.718 -4.513 1.00 43.56 81 ALA A N 1
ATOM 608 C CA . ALA A 1 81 ? -22.721 -13.086 -4.547 1.00 43.56 81 ALA A CA 1
ATOM 609 C C . ALA A 1 81 ? -23.276 -13.837 -5.771 1.00 43.56 81 ALA A C 1
ATOM 611 O O . ALA A 1 81 ? -24.263 -14.565 -5.706 1.00 43.56 81 ALA A O 1
ATOM 612 N N . ARG A 1 82 ? -22.564 -13.675 -6.895 1.00 45.03 82 ARG A N 1
ATOM 613 C CA . ARG A 1 82 ? -22.571 -14.508 -8.118 1.00 45.03 82 ARG A CA 1
ATOM 614 C C . ARG A 1 82 ? -23.644 -14.320 -9.196 1.00 45.03 82 ARG A C 1
ATOM 616 O O . ARG A 1 82 ? -23.461 -14.981 -10.213 1.00 45.03 82 ARG A O 1
ATOM 623 N N . LYS A 1 83 ? -24.714 -13.519 -9.060 1.00 44.62 83 LYS A N 1
ATOM 624 C CA . LYS A 1 83 ? -25.801 -13.649 -10.061 1.00 44.62 83 LYS A CA 1
ATOM 625 C C . LYS A 1 83 ? -26.460 -12.441 -10.724 1.00 44.62 83 LYS A C 1
ATOM 627 O O . LYS A 1 83 ? -27.038 -12.697 -11.770 1.00 44.62 83 LYS A O 1
ATOM 632 N N . PHE A 1 84 ? -26.389 -11.198 -10.239 1.00 44.06 84 PHE A N 1
ATOM 633 C CA . PHE A 1 84 ? -27.304 -10.182 -10.808 1.00 44.06 84 PHE A CA 1
ATOM 634 C C . PHE A 1 84 ? -26.729 -8.864 -11.320 1.00 44.06 84 PHE A C 1
ATOM 636 O O . PHE A 1 84 ? -27.427 -8.200 -12.067 1.00 44.06 84 PHE A O 1
ATOM 643 N N . LEU A 1 85 ? -25.459 -8.539 -11.078 1.00 52.41 85 LEU A N 1
ATOM 644 C CA . LEU A 1 85 ? -24.829 -7.339 -11.668 1.00 52.41 85 LEU A CA 1
ATOM 645 C C . LEU A 1 85 ? -23.548 -7.687 -12.443 1.00 52.41 85 LEU A C 1
ATOM 647 O O . LEU A 1 85 ? -22.662 -6.868 -12.646 1.00 52.41 85 LEU A O 1
ATOM 651 N N . SER A 1 86 ? -23.422 -8.958 -12.847 1.00 53.34 86 SER A N 1
ATOM 652 C CA . SER A 1 86 ? -22.169 -9.504 -13.367 1.00 53.34 86 SER A CA 1
ATOM 653 C C . SER A 1 86 ? -22.328 -10.678 -14.332 1.00 53.34 86 SER A C 1
ATOM 655 O O . SER A 1 86 ? -21.366 -11.431 -14.440 1.00 53.34 86 SER A O 1
ATOM 657 N N . ALA A 1 87 ? -23.481 -10.915 -14.977 1.00 63.31 87 ALA A N 1
ATOM 658 C CA . ALA A 1 87 ? -23.568 -12.013 -15.955 1.00 63.31 87 ALA A CA 1
ATOM 659 C C . ALA A 1 87 ? -22.411 -11.888 -16.955 1.00 63.31 87 ALA A C 1
ATOM 661 O O . ALA A 1 87 ? -21.577 -12.778 -17.024 1.00 63.31 87 ALA A O 1
ATOM 662 N N . THR A 1 88 ? -22.206 -10.683 -17.490 1.00 70.50 88 THR A N 1
ATOM 663 C CA . THR A 1 88 ? -21.032 -10.330 -18.284 1.00 70.50 88 THR A CA 1
ATOM 664 C C . THR A 1 88 ? -19.698 -10.693 -17.634 1.00 70.50 88 THR A C 1
ATOM 666 O O . THR A 1 88 ? -18.936 -11.457 -18.212 1.00 70.50 88 THR A O 1
ATOM 669 N N . PHE A 1 89 ? -19.365 -10.141 -16.460 1.00 76.06 89 PHE A N 1
ATOM 670 C CA . PHE A 1 89 ? -18.050 -10.372 -15.845 1.00 76.06 89 PHE A CA 1
ATOM 671 C C . PHE A 1 89 ? -17.849 -11.843 -15.450 1.00 76.06 89 PHE A C 1
ATOM 673 O O . PHE A 1 89 ? -16.736 -12.359 -15.508 1.00 76.06 89 PHE A O 1
ATOM 680 N N . ALA A 1 90 ? -18.912 -12.533 -15.034 1.00 72.31 90 ALA A N 1
ATOM 681 C CA . ALA A 1 90 ? -18.885 -13.940 -14.657 1.00 72.31 90 ALA A CA 1
ATOM 682 C C . ALA A 1 90 ? -18.760 -14.853 -15.883 1.00 72.31 90 ALA A C 1
ATOM 684 O O . ALA A 1 90 ? -17.986 -15.808 -15.834 1.00 72.31 90 ALA A O 1
ATOM 685 N N . ASP A 1 91 ? -19.470 -14.542 -16.966 1.00 78.38 91 ASP A N 1
ATOM 686 C CA . ASP A 1 91 ? -19.410 -15.245 -18.244 1.00 78.38 91 ASP A CA 1
ATOM 687 C C . ASP A 1 91 ? -18.050 -15.012 -18.901 1.00 78.38 91 ASP A C 1
ATOM 689 O O . ASP A 1 91 ? -17.358 -15.979 -19.201 1.00 78.38 91 ASP A O 1
ATOM 693 N N . ALA A 1 92 ? -17.575 -13.764 -18.968 1.00 80.00 92 ALA A N 1
ATOM 694 C CA . ALA A 1 92 ? -16.235 -13.428 -19.447 1.00 80.00 92 ALA A CA 1
ATOM 695 C C . ALA A 1 92 ? -15.146 -14.158 -18.650 1.00 80.00 92 ALA A C 1
ATOM 697 O O . ALA A 1 92 ? -14.238 -14.755 -19.222 1.00 80.00 92 ALA A O 1
ATOM 698 N N . LYS A 1 93 ? -15.273 -14.203 -17.318 1.00 79.25 93 LYS A N 1
ATOM 699 C CA . LYS A 1 93 ? -14.363 -14.961 -16.451 1.00 79.25 93 LYS A CA 1
ATOM 700 C C . LYS A 1 93 ? -14.435 -16.471 -16.682 1.00 79.25 93 LYS A C 1
ATOM 702 O O . LYS A 1 93 ? -13.408 -17.139 -16.583 1.00 79.25 93 LYS A O 1
ATOM 707 N N . LYS A 1 94 ? -15.623 -17.019 -16.950 1.00 79.69 94 LYS A N 1
ATOM 708 C CA . LYS A 1 94 ? -15.826 -18.441 -17.269 1.00 79.69 94 LYS A CA 1
ATOM 709 C C . LYS A 1 94 ? -15.237 -18.796 -18.636 1.00 79.69 94 LYS A C 1
ATOM 711 O O . LYS A 1 94 ? -14.687 -19.881 -18.788 1.00 79.69 94 LYS A O 1
ATOM 716 N N . GLU A 1 95 ? -15.341 -17.882 -19.589 1.00 81.50 95 GLU A N 1
ATOM 717 C CA . GLU A 1 95 ? -14.787 -17.977 -20.941 1.00 81.50 95 GLU A CA 1
ATOM 718 C C . GLU A 1 95 ? -13.287 -17.645 -20.984 1.00 81.50 95 GLU A C 1
ATOM 720 O O . GLU A 1 95 ? -12.613 -17.965 -21.955 1.00 81.50 95 GLU A O 1
ATOM 725 N N . GLY A 1 96 ? -12.747 -17.017 -19.934 1.00 80.69 96 GLY A N 1
ATOM 726 C CA . GLY A 1 96 ? -11.353 -16.581 -19.863 1.00 80.69 96 GLY A CA 1
ATOM 727 C C . GLY A 1 96 ? -11.036 -15.342 -20.708 1.00 80.69 96 GLY A C 1
ATOM 728 O O . GLY A 1 96 ? -9.880 -14.932 -20.754 1.00 80.69 96 GLY A O 1
ATOM 729 N N . ARG A 1 97 ? -12.027 -14.714 -21.345 1.00 87.25 97 ARG A N 1
ATOM 730 C CA . ARG A 1 97 ? -11.839 -13.509 -22.168 1.00 87.25 97 ARG A CA 1
ATOM 731 C C . ARG A 1 97 ? -11.739 -12.237 -21.321 1.00 87.25 97 ARG A C 1
ATOM 733 O O . ARG A 1 97 ? -12.182 -12.206 -20.173 1.00 87.25 97 ARG A O 1
ATOM 740 N N . ASN A 1 98 ? -11.164 -11.176 -21.886 1.00 90.00 98 ASN A N 1
ATOM 741 C CA . ASN A 1 98 ? -11.281 -9.833 -21.316 1.00 90.00 98 ASN A CA 1
ATOM 742 C C . ASN A 1 98 ? -12.716 -9.299 -21.460 1.00 90.00 98 ASN A C 1
ATOM 744 O O . ASN A 1 98 ? -13.483 -9.733 -22.325 1.00 90.00 98 ASN A O 1
ATOM 748 N N . VAL A 1 99 ? -13.059 -8.346 -20.597 1.00 90.06 99 VAL A N 1
ATOM 749 C CA . VAL A 1 99 ? -14.328 -7.612 -20.649 1.00 90.06 99 VAL A CA 1
ATOM 750 C C . VAL A 1 99 ? -14.110 -6.332 -21.445 1.00 90.06 99 VAL A C 1
ATOM 752 O O . VAL A 1 99 ? -13.223 -5.549 -21.113 1.00 90.06 99 VAL A O 1
ATOM 755 N N . ASN A 1 100 ? -14.920 -6.119 -22.479 1.00 89.56 100 ASN A N 1
ATOM 756 C CA . ASN A 1 100 ? -14.925 -4.890 -23.263 1.00 89.56 100 ASN A CA 1
ATOM 757 C C . ASN A 1 100 ? -15.943 -3.893 -22.707 1.00 89.56 100 ASN A C 1
ATOM 759 O O . ASN A 1 100 ? -16.895 -4.260 -22.020 1.00 89.56 100 ASN A O 1
ATOM 763 N N . ILE A 1 101 ? -15.791 -2.621 -23.081 1.00 88.44 101 ILE A N 1
ATOM 764 C CA . ILE A 1 101 ? -16.693 -1.551 -22.636 1.00 88.44 101 ILE A CA 1
ATOM 765 C C . ILE A 1 101 ? -18.162 -1.815 -23.005 1.00 88.44 101 ILE A C 1
ATOM 767 O O . ILE A 1 101 ? -19.044 -1.504 -22.215 1.00 88.44 101 ILE A O 1
ATOM 771 N N . ASN A 1 102 ? -18.414 -2.432 -24.164 1.00 86.88 102 ASN A N 1
ATOM 772 C CA . ASN A 1 102 ? -19.762 -2.738 -24.655 1.00 86.88 102 ASN A CA 1
ATOM 773 C C . ASN A 1 102 ? -20.395 -3.955 -23.973 1.00 86.88 102 ASN A C 1
ATOM 775 O O . ASN A 1 102 ? -21.590 -4.185 -24.131 1.00 86.88 102 ASN A O 1
ATOM 779 N N . ASP A 1 103 ? -19.606 -4.746 -23.245 1.00 84.12 103 ASP A N 1
ATOM 780 C CA . ASP A 1 103 ? -20.133 -5.907 -22.540 1.00 84.12 103 ASP A CA 1
ATOM 781 C C . ASP A 1 103 ? -20.838 -5.495 -21.228 1.00 84.12 103 ASP A C 1
ATOM 783 O O . ASP A 1 103 ? -21.603 -6.272 -20.651 1.00 84.12 103 ASP A O 1
ATOM 787 N N . ILE A 1 104 ? -20.554 -4.287 -20.729 1.00 84.62 104 ILE A N 1
ATOM 788 C CA . ILE A 1 104 ? -21.034 -3.766 -19.449 1.00 84.62 104 ILE A CA 1
ATOM 789 C C . ILE A 1 104 ? -22.279 -2.907 -19.688 1.00 84.62 104 ILE A C 1
ATOM 791 O O . ILE A 1 104 ? -22.247 -1.953 -20.465 1.00 84.62 104 ILE A O 1
ATOM 795 N N . ASP A 1 105 ? -23.360 -3.210 -18.970 1.00 84.44 105 ASP A N 1
ATOM 796 C CA . ASP A 1 105 ? -24.507 -2.310 -18.862 1.00 84.44 105 ASP A CA 1
ATOM 797 C C . ASP A 1 105 ? -24.160 -1.168 -17.897 1.00 84.44 105 ASP A C 1
ATOM 799 O O . ASP A 1 105 ? -24.289 -1.288 -16.676 1.00 84.44 105 ASP A O 1
ATOM 803 N N . TRP A 1 106 ? -23.644 -0.073 -18.459 1.00 83.00 106 TRP A N 1
ATOM 804 C CA . TRP A 1 106 ? -23.216 1.090 -17.685 1.00 83.00 106 TRP A CA 1
ATOM 805 C C . TRP A 1 106 ? -24.381 1.787 -16.979 1.00 83.00 106 TRP A C 1
ATOM 807 O O . TRP A 1 106 ? -24.203 2.259 -15.863 1.00 83.00 106 TRP A O 1
ATOM 817 N N . GLN A 1 107 ? -25.579 1.789 -17.573 1.00 81.38 107 GLN A N 1
ATOM 818 C CA . GLN A 1 107 ? -26.756 2.410 -16.955 1.00 81.38 107 GLN A CA 1
ATOM 819 C C . GLN A 1 107 ? -27.187 1.664 -15.694 1.00 81.38 107 GLN A C 1
ATOM 821 O O . GLN A 1 107 ? -27.665 2.280 -14.745 1.00 81.38 107 GLN A O 1
ATOM 826 N N . GLU A 1 108 ? -27.032 0.342 -15.683 1.00 74.38 108 GLU A N 1
ATOM 827 C CA . GLU A 1 108 ? -27.353 -0.476 -14.520 1.00 74.38 108 GLU A CA 1
ATOM 828 C C . GLU A 1 108 ? -26.244 -0.433 -13.460 1.00 74.38 108 GLU A C 1
ATOM 830 O O . GLU A 1 108 ? -26.541 -0.296 -12.275 1.00 74.38 108 GLU A O 1
ATOM 835 N N . ILE A 1 109 ? -24.968 -0.511 -13.858 1.00 74.75 109 ILE A N 1
ATOM 836 C CA . ILE A 1 109 ? -23.851 -0.543 -12.899 1.00 74.75 109 ILE A CA 1
ATOM 837 C C . ILE A 1 109 ? -23.645 0.808 -12.193 1.00 74.75 109 ILE A C 1
ATOM 839 O O . ILE A 1 109 ? -23.264 0.833 -11.028 1.00 74.75 109 ILE A O 1
ATOM 843 N N . GLU A 1 110 ? -23.941 1.928 -12.862 1.00 77.12 110 GLU A N 1
ATOM 844 C CA . GLU A 1 110 ? -23.807 3.284 -12.307 1.00 77.12 110 GLU A CA 1
ATOM 845 C C . GLU A 1 110 ? -24.848 3.605 -11.228 1.00 77.12 110 GLU A C 1
ATOM 847 O O . GLU A 1 110 ? -24.657 4.554 -10.471 1.00 77.12 110 GLU A O 1
ATOM 852 N N . LYS A 1 111 ? -25.912 2.796 -11.104 1.00 73.31 111 LYS A N 1
ATOM 853 C CA . LYS A 1 111 ? -26.889 2.916 -10.008 1.00 73.31 111 LYS A CA 1
ATOM 854 C C . LYS A 1 111 ? -26.281 2.602 -8.642 1.00 73.31 111 LYS A C 1
ATOM 856 O O . LYS A 1 111 ? -26.795 3.080 -7.640 1.00 73.31 111 LYS A O 1
ATOM 861 N N . ASP A 1 112 ? -25.207 1.811 -8.601 1.00 71.88 112 ASP A N 1
ATOM 862 C CA . ASP A 1 112 ? -24.464 1.489 -7.381 1.00 71.88 112 ASP A CA 1
ATOM 863 C C . ASP A 1 112 ? -22.956 1.603 -7.647 1.00 71.88 112 ASP A C 1
ATOM 865 O O . ASP A 1 112 ? -22.274 0.637 -8.004 1.00 71.88 112 ASP A O 1
ATOM 869 N N . MET A 1 113 ? -22.421 2.812 -7.451 1.00 76.56 113 MET A N 1
ATOM 870 C CA . MET A 1 113 ? -21.009 3.114 -7.705 1.00 76.56 113 MET A CA 1
ATOM 871 C C . MET A 1 113 ? -20.054 2.286 -6.826 1.00 76.56 113 MET A C 1
ATOM 873 O O . MET A 1 113 ? -18.949 1.942 -7.253 1.00 76.56 113 MET A O 1
ATOM 877 N N . ARG A 1 114 ? -20.482 1.894 -5.617 1.00 78.69 114 ARG A N 1
ATOM 878 C CA . ARG A 1 114 ? -19.681 1.049 -4.717 1.00 78.69 114 ARG A CA 1
ATOM 879 C C . ARG A 1 114 ? -19.569 -0.369 -5.267 1.00 78.69 114 ARG A C 1
ATOM 881 O O . ARG A 1 114 ? -18.485 -0.966 -5.280 1.00 78.69 114 ARG A O 1
ATOM 888 N N . LEU A 1 115 ? -20.667 -0.912 -5.780 1.00 75.88 115 LEU A N 1
ATOM 889 C CA . LEU A 1 115 ? -20.626 -2.183 -6.483 1.00 75.88 115 LEU A CA 1
ATOM 890 C C . LEU A 1 115 ? -19.821 -2.083 -7.785 1.00 75.88 115 LEU A C 1
ATOM 892 O O . LEU A 1 115 ? -18.993 -2.966 -8.033 1.00 75.88 115 LEU A O 1
ATOM 896 N N . ALA A 1 116 ? -20.001 -1.016 -8.568 1.00 80.56 116 ALA A N 1
ATOM 897 C CA . ALA A 1 116 ? -19.257 -0.768 -9.802 1.00 80.56 116 ALA A CA 1
ATOM 898 C C . ALA A 1 116 ? -17.741 -0.800 -9.566 1.00 80.56 116 ALA A C 1
ATOM 900 O O . ALA A 1 116 ? -17.035 -1.556 -10.236 1.00 80.56 116 ALA A O 1
ATOM 901 N N . GLN A 1 117 ? -17.253 -0.108 -8.534 1.00 84.44 117 GLN A N 1
ATOM 902 C CA . GLN A 1 117 ? -15.846 -0.124 -8.129 1.00 84.44 117 GLN A CA 1
ATOM 903 C C . GLN A 1 117 ? -15.328 -1.541 -7.821 1.00 84.44 117 GLN A C 1
ATOM 905 O O . GLN A 1 117 ? -14.213 -1.917 -8.192 1.00 84.44 117 GLN A O 1
ATOM 910 N N . SER A 1 118 ? -16.140 -2.369 -7.161 1.00 81.88 118 SER A N 1
ATOM 911 C CA . SER A 1 118 ? -15.759 -3.752 -6.842 1.00 81.88 118 SER A CA 1
ATOM 912 C C . SER A 1 118 ? -15.719 -4.680 -8.066 1.00 81.88 118 SER A C 1
ATOM 914 O O . SER A 1 118 ? -15.080 -5.740 -8.030 1.00 81.88 118 SER A O 1
ATOM 916 N N . LEU A 1 119 ? -16.402 -4.298 -9.149 1.00 82.88 119 LEU A N 1
ATOM 917 C CA . LEU A 1 119 ? -16.498 -5.059 -10.388 1.00 82.88 119 LEU A CA 1
ATOM 918 C C . LEU A 1 119 ? -15.456 -4.602 -11.412 1.00 82.88 119 LEU A C 1
ATOM 920 O O . LEU A 1 119 ? -14.770 -5.455 -11.976 1.00 82.88 119 LEU A O 1
ATOM 924 N N . VAL A 1 120 ? -15.278 -3.293 -11.606 1.00 89.56 120 VAL A N 1
ATOM 925 C CA . VAL A 1 120 ? -14.338 -2.710 -12.572 1.00 89.56 120 VAL A CA 1
ATOM 926 C C . VAL A 1 120 ? -12.933 -2.641 -11.975 1.00 89.56 120 VAL A C 1
ATOM 928 O O . VAL A 1 120 ? -12.444 -1.611 -11.529 1.00 89.56 120 VAL A O 1
ATOM 931 N N . ASN A 1 121 ? -12.262 -3.788 -11.973 1.00 91.50 121 ASN A N 1
ATOM 932 C CA . ASN A 1 121 ? -10.856 -3.917 -11.606 1.00 91.50 121 ASN A CA 1
ATOM 933 C C . ASN A 1 121 ? -10.163 -4.939 -12.511 1.00 91.50 121 ASN A C 1
ATOM 935 O O . ASN A 1 121 ? -10.806 -5.760 -13.172 1.00 91.50 121 ASN A O 1
ATOM 939 N N . LYS A 1 122 ? -8.831 -4.938 -12.499 1.00 93.44 122 LYS A N 1
ATOM 940 C CA . LYS A 1 122 ? -7.997 -5.812 -13.330 1.00 93.44 122 LYS A CA 1
ATOM 941 C C . LYS A 1 122 ? -8.393 -7.282 -13.238 1.00 93.44 122 LYS A C 1
ATOM 943 O O . LYS A 1 122 ? -8.418 -7.973 -14.246 1.00 93.44 122 LYS A O 1
ATOM 948 N N . ALA A 1 123 ? -8.704 -7.783 -12.042 1.00 88.50 123 ALA A N 1
ATOM 949 C CA . ALA A 1 123 ? -8.985 -9.205 -11.846 1.00 88.50 123 ALA A CA 1
ATOM 950 C C . ALA A 1 123 ? -10.268 -9.669 -12.556 1.00 88.50 123 ALA A C 1
ATOM 952 O O . ALA A 1 123 ? -10.391 -10.854 -12.870 1.00 88.50 123 ALA A O 1
ATOM 953 N N . ASN A 1 124 ? -11.203 -8.751 -12.799 1.00 87.94 124 ASN A N 1
ATOM 954 C CA . ASN A 1 124 ? -12.459 -9.027 -13.486 1.00 87.94 124 ASN A CA 1
ATOM 955 C C . ASN A 1 124 ? -12.432 -8.592 -14.959 1.00 87.94 124 ASN A C 1
ATOM 957 O O . ASN A 1 124 ? -13.074 -9.235 -15.780 1.00 87.94 124 ASN A O 1
ATOM 961 N N . VAL A 1 125 ? -11.691 -7.531 -15.296 1.00 92.25 125 VAL A N 1
ATOM 962 C CA . VAL A 1 125 ? -11.669 -6.940 -16.646 1.00 92.25 125 VAL A CA 1
ATOM 963 C C . VAL A 1 125 ? -10.599 -7.567 -17.541 1.00 92.25 125 VAL A C 1
ATOM 965 O O . VAL A 1 125 ? -10.827 -7.772 -18.730 1.00 92.25 125 VAL A O 1
ATOM 968 N N . PHE A 1 126 ? -9.430 -7.896 -16.983 1.00 94.25 126 PHE A N 1
ATOM 969 C CA . PHE A 1 126 ? -8.244 -8.241 -17.770 1.00 94.25 126 PHE A CA 1
ATOM 970 C C . PHE A 1 126 ? -8.365 -9.577 -18.511 1.00 94.25 126 PHE A C 1
ATOM 972 O O . PHE A 1 126 ? -7.787 -9.724 -19.583 1.00 94.25 126 PHE A O 1
ATOM 979 N N . GLY A 1 127 ? -9.130 -10.534 -17.980 1.00 89.75 127 GLY A N 1
ATOM 980 C CA . GLY A 1 127 ? -9.248 -11.885 -18.535 1.00 89.75 127 GLY A CA 1
ATOM 981 C C . GLY A 1 127 ? -8.002 -12.754 -18.316 1.00 89.75 127 GLY A C 1
ATOM 982 O O . GLY A 1 127 ? -7.047 -12.367 -17.638 1.00 89.75 127 GLY A O 1
ATOM 983 N N . VAL A 1 128 ? -8.023 -13.960 -18.879 1.00 89.62 128 VAL A N 1
ATOM 984 C CA . VAL A 1 128 ? -6.879 -14.877 -18.929 1.00 89.62 128 VAL A CA 1
ATOM 985 C C . VAL A 1 128 ? -6.172 -14.687 -20.269 1.00 89.62 128 VAL A C 1
ATOM 987 O O . VAL A 1 128 ? -6.812 -14.538 -21.309 1.00 89.62 128 VAL A O 1
ATOM 990 N N . VAL A 1 129 ? -4.842 -14.660 -20.244 1.00 90.94 129 VAL A N 1
ATOM 991 C CA . VAL A 1 129 ? -4.038 -14.603 -21.468 1.00 90.94 129 VAL A CA 1
ATOM 992 C C . VAL A 1 129 ? -3.826 -16.026 -21.968 1.00 90.94 129 VAL A C 1
ATOM 994 O O . VAL A 1 129 ? -3.314 -16.870 -21.227 1.00 90.94 129 VAL A O 1
ATOM 997 N N . ASP A 1 130 ? -4.216 -16.289 -23.214 1.00 90.50 130 ASP A N 1
ATOM 998 C CA . ASP A 1 130 ? -4.009 -17.579 -23.868 1.00 90.50 130 ASP A CA 1
ATOM 999 C C . ASP A 1 130 ? -2.577 -17.689 -24.406 1.00 90.50 130 ASP A C 1
ATOM 1001 O O . ASP A 1 130 ? -2.305 -17.579 -25.600 1.00 90.50 130 ASP A O 1
ATOM 1005 N N . TRP A 1 131 ? -1.628 -17.883 -23.490 1.00 92.88 131 TRP A N 1
ATOM 1006 C CA . TRP A 1 131 ? -0.215 -18.043 -23.834 1.00 92.88 131 TRP A CA 1
ATOM 1007 C C . TRP A 1 131 ? 0.036 -19.219 -24.787 1.00 92.88 131 TRP A C 1
ATOM 1009 O O . TRP A 1 131 ? 0.950 -19.150 -25.607 1.00 92.88 131 TRP A O 1
ATOM 1019 N N . ALA A 1 132 ? -0.773 -20.282 -24.701 1.00 89.19 132 ALA A N 1
ATOM 1020 C CA . ALA A 1 132 ? -0.669 -21.437 -25.586 1.00 89.19 132 ALA A CA 1
ATOM 1021 C C . ALA A 1 132 ? -1.101 -21.073 -27.013 1.00 89.19 132 ALA A C 1
ATOM 1023 O O . ALA A 1 132 ? -0.334 -21.298 -27.947 1.00 89.19 132 ALA A O 1
ATOM 1024 N N . GLY A 1 133 ? -2.258 -20.425 -27.170 1.00 90.62 133 GLY A N 1
ATOM 1025 C CA . GLY A 1 133 ? -2.725 -19.929 -28.463 1.00 90.62 133 GLY A CA 1
ATOM 1026 C C . GLY A 1 133 ? -1.780 -18.897 -29.084 1.00 90.62 133 GLY A C 1
ATOM 1027 O O . GLY A 1 133 ? -1.494 -18.968 -30.277 1.00 90.62 133 GLY A O 1
ATOM 1028 N N . LEU A 1 134 ? -1.210 -17.982 -28.290 1.00 94.12 134 LEU A N 1
ATOM 1029 C CA . LEU A 1 134 ? -0.217 -17.014 -28.780 1.00 94.12 134 LEU A CA 1
ATOM 1030 C C . LEU A 1 134 ? 1.069 -17.697 -29.264 1.00 94.12 134 LEU A C 1
ATOM 1032 O O . LEU A 1 134 ? 1.606 -17.327 -30.311 1.00 94.12 134 LEU A O 1
ATOM 1036 N N . ARG A 1 135 ? 1.538 -18.721 -28.542 1.00 93.44 135 ARG A N 1
ATOM 1037 C CA . ARG A 1 135 ? 2.669 -19.557 -28.960 1.00 93.44 135 ARG A CA 1
ATOM 1038 C C . ARG A 1 135 ? 2.376 -20.278 -30.276 1.00 93.44 135 ARG A C 1
ATOM 1040 O O . ARG A 1 135 ? 3.219 -20.265 -31.169 1.00 93.44 135 ARG A O 1
ATOM 1047 N N . GLU A 1 136 ? 1.202 -20.897 -30.402 1.00 92.62 136 GLU A N 1
ATOM 1048 C CA . GLU A 1 136 ? 0.765 -21.578 -31.630 1.00 92.62 136 GLU A CA 1
ATOM 1049 C C . GLU A 1 136 ? 0.615 -20.604 -32.806 1.00 92.62 136 GLU A C 1
ATOM 1051 O O . GLU A 1 136 ? 0.959 -20.941 -33.938 1.00 92.62 136 GLU A O 1
ATOM 1056 N N . ALA A 1 137 ? 0.197 -19.367 -32.533 1.00 92.81 137 ALA A N 1
ATOM 1057 C CA . ALA A 1 137 ? 0.114 -18.280 -33.504 1.00 92.81 137 ALA A CA 1
ATOM 1058 C C . ALA A 1 137 ? 1.478 -17.654 -33.868 1.00 92.81 137 ALA A C 1
ATOM 1060 O O . ALA A 1 137 ? 1.508 -16.650 -34.585 1.00 92.81 137 ALA A O 1
ATOM 1061 N N . GLY A 1 138 ? 2.591 -18.220 -33.388 1.00 93.50 138 GLY A N 1
ATOM 1062 C CA . GLY A 1 138 ? 3.951 -17.834 -33.767 1.00 93.50 138 GLY A CA 1
ATOM 1063 C C . GLY A 1 138 ? 4.604 -16.764 -32.890 1.00 93.50 138 GLY A C 1
ATOM 1064 O O . GLY A 1 138 ? 5.619 -16.210 -33.299 1.00 93.50 138 GLY A O 1
ATOM 1065 N N . MET A 1 139 ? 4.066 -16.453 -31.706 1.00 97.12 139 MET A N 1
ATOM 1066 C CA . MET A 1 139 ? 4.693 -15.489 -30.794 1.00 97.12 139 MET A CA 1
ATOM 1067 C C . MET A 1 139 ? 5.993 -16.052 -30.176 1.00 97.12 139 MET A C 1
ATOM 1069 O O . MET A 1 139 ? 5.968 -17.133 -29.573 1.00 97.12 139 MET A O 1
ATOM 1073 N N . PRO A 1 140 ? 7.124 -15.327 -30.253 1.00 96.69 140 PRO A N 1
ATOM 1074 C CA . PRO A 1 140 ? 8.362 -15.704 -29.574 1.00 96.69 140 PRO A CA 1
ATOM 1075 C C . PRO A 1 140 ? 8.234 -15.667 -28.041 1.00 96.69 140 PRO A C 1
ATOM 1077 O O . PRO A 1 140 ? 7.554 -14.806 -27.482 1.00 96.69 140 PRO A O 1
ATOM 1080 N N . SER A 1 141 ? 8.921 -16.577 -27.337 1.00 95.75 141 SER A N 1
ATOM 1081 C CA . SER A 1 141 ? 8.848 -16.686 -25.866 1.00 95.75 141 SER A CA 1
ATOM 1082 C C . SER A 1 141 ? 9.305 -15.417 -25.139 1.00 95.75 141 SER A C 1
ATOM 1084 O O . SER A 1 141 ? 8.699 -14.996 -24.156 1.00 95.75 141 SER A O 1
ATOM 1086 N N . ASN A 1 142 ? 10.369 -14.794 -25.635 1.00 94.25 142 ASN A N 1
ATOM 1087 C CA . ASN A 1 142 ? 10.946 -13.567 -25.097 1.00 94.25 142 ASN A CA 1
ATOM 1088 C C . ASN A 1 142 ? 9.999 -12.371 -25.253 1.00 94.25 142 ASN A C 1
ATOM 1090 O O . ASN A 1 142 ? 9.814 -11.615 -24.299 1.00 94.25 142 ASN A O 1
ATOM 1094 N N . VAL A 1 143 ? 9.323 -12.269 -26.402 1.00 97.00 143 VAL A N 1
ATOM 1095 C CA . VAL A 1 143 ? 8.263 -11.279 -26.651 1.00 97.00 143 VAL A CA 1
ATOM 1096 C C . VAL A 1 143 ? 7.081 -11.520 -25.710 1.00 97.00 143 VAL A C 1
ATOM 1098 O O . VAL A 1 143 ? 6.635 -10.602 -25.024 1.00 97.00 143 VAL A O 1
ATOM 1101 N N . ALA A 1 144 ? 6.618 -12.766 -25.587 1.00 96.88 144 ALA A N 1
ATOM 1102 C CA . ALA A 1 144 ? 5.536 -13.127 -24.673 1.00 96.88 144 ALA A CA 1
ATOM 1103 C C . ALA A 1 144 ? 5.882 -12.831 -23.198 1.00 96.88 144 ALA A C 1
ATOM 1105 O O . ALA A 1 144 ? 5.053 -12.311 -22.446 1.00 96.88 144 ALA A O 1
ATOM 1106 N N . TYR A 1 145 ? 7.125 -13.086 -22.781 1.00 96.00 145 TYR A N 1
ATOM 1107 C CA . TYR A 1 145 ? 7.603 -12.768 -21.437 1.00 96.00 145 TYR A CA 1
ATOM 1108 C C . TYR A 1 145 ? 7.674 -11.254 -21.186 1.00 96.00 145 TYR A C 1
ATOM 1110 O O . TYR A 1 145 ? 7.293 -10.792 -20.104 1.00 96.00 145 TYR A O 1
ATOM 1118 N N . LEU A 1 146 ? 8.105 -10.469 -22.180 1.00 95.88 146 LEU A N 1
ATOM 1119 C CA . LEU A 1 146 ? 8.073 -9.007 -22.123 1.00 95.88 146 LEU A CA 1
ATOM 1120 C C . LEU A 1 146 ? 6.634 -8.502 -21.945 1.00 95.88 146 LEU A C 1
ATOM 1122 O O . LEU A 1 146 ? 6.364 -7.756 -21.002 1.00 95.88 146 LEU A O 1
ATOM 1126 N N . ILE A 1 147 ? 5.691 -8.994 -22.754 1.00 97.31 147 ILE A N 1
ATOM 1127 C CA . ILE A 1 147 ? 4.259 -8.677 -22.634 1.00 97.31 147 ILE A CA 1
ATOM 1128 C C . ILE A 1 147 ? 3.735 -9.041 -21.239 1.00 97.31 147 ILE A C 1
ATOM 1130 O O . ILE A 1 147 ? 3.068 -8.236 -20.590 1.00 97.31 147 ILE A O 1
ATOM 1134 N N . LYS A 1 148 ? 4.098 -10.212 -20.700 1.00 95.81 148 LYS A N 1
ATOM 1135 C CA . LYS A 1 148 ? 3.732 -10.616 -19.333 1.00 95.81 148 LYS A CA 1
ATOM 1136 C C . LYS A 1 148 ? 4.227 -9.617 -18.281 1.00 95.81 148 LYS A C 1
ATOM 1138 O O . LYS A 1 148 ? 3.542 -9.394 -17.275 1.00 95.81 148 LYS A O 1
ATOM 1143 N N . ARG A 1 149 ? 5.411 -9.022 -18.459 1.00 95.25 149 ARG A N 1
ATOM 1144 C CA . ARG A 1 149 ? 5.940 -7.986 -17.552 1.00 95.25 149 ARG A CA 1
ATOM 1145 C C . ARG A 1 149 ? 5.153 -6.684 -17.669 1.00 95.25 149 ARG A C 1
ATOM 1147 O O . ARG A 1 149 ? 4.757 -6.161 -16.629 1.00 95.25 149 ARG A O 1
ATOM 1154 N N . VAL A 1 150 ? 4.839 -6.247 -18.890 1.00 95.75 150 VAL A N 1
ATOM 1155 C CA . VAL A 1 150 ? 3.960 -5.091 -19.146 1.00 95.75 150 VAL A CA 1
ATOM 1156 C C . VAL A 1 150 ? 2.608 -5.298 -18.458 1.00 95.75 150 VAL A C 1
ATOM 1158 O O . VAL A 1 150 ? 2.164 -4.480 -17.654 1.00 95.75 150 VAL A O 1
ATOM 1161 N N . TYR A 1 151 ? 1.992 -6.464 -18.662 1.00 96.62 151 TYR A N 1
ATOM 1162 C CA . TYR A 1 151 ? 0.735 -6.840 -18.020 1.00 96.62 151 TYR A CA 1
ATOM 1163 C C . TYR A 1 151 ? 0.835 -6.890 -16.508 1.00 96.62 151 TYR A C 1
ATOM 1165 O O . TYR A 1 151 ? -0.138 -6.577 -15.835 1.00 96.62 151 TYR A O 1
ATOM 1173 N N . THR A 1 152 ? 1.984 -7.251 -15.940 1.00 94.75 152 THR A N 1
ATOM 1174 C CA . THR A 1 152 ? 2.180 -7.227 -14.485 1.00 94.75 152 THR A CA 1
ATOM 1175 C C . THR A 1 152 ? 2.149 -5.794 -13.944 1.00 94.75 152 THR A C 1
ATOM 1177 O O . THR A 1 152 ? 1.606 -5.586 -12.860 1.00 94.75 152 THR A O 1
ATOM 1180 N N . ALA A 1 153 ? 2.655 -4.825 -14.710 1.00 95.31 153 ALA A N 1
ATOM 1181 C CA . ALA A 1 153 ? 2.729 -3.418 -14.325 1.00 95.31 153 ALA A CA 1
ATOM 1182 C C . ALA A 1 153 ? 1.377 -2.682 -14.362 1.00 95.31 153 ALA A C 1
ATOM 1184 O O . ALA A 1 153 ? 1.221 -1.693 -13.651 1.00 95.31 153 ALA A O 1
ATOM 1185 N N . VAL A 1 154 ? 0.389 -3.182 -15.122 1.00 96.75 154 VAL A N 1
ATOM 1186 C CA . VAL A 1 154 ? -0.971 -2.607 -15.173 1.00 96.75 154 VAL A CA 1
ATOM 1187 C C . VAL A 1 154 ? -1.576 -2.501 -13.767 1.00 96.75 154 VAL A C 1
ATOM 1189 O O . VAL A 1 154 ? -1.643 -3.495 -13.031 1.00 96.75 154 VAL A O 1
ATOM 1192 N N . GLY A 1 155 ? -2.043 -1.303 -13.426 1.00 95.25 155 GLY A N 1
ATOM 1193 C CA . GLY A 1 155 ? -2.722 -0.941 -12.191 1.00 95.25 155 GLY A CA 1
ATOM 1194 C C . GLY A 1 155 ? -3.924 -1.836 -11.916 1.00 95.25 155 GLY A C 1
ATOM 1195 O O . GLY A 1 155 ? -4.554 -2.379 -12.824 1.00 95.25 155 GLY A O 1
ATOM 1196 N N . LYS A 1 156 ? -4.214 -2.061 -10.635 1.00 94.44 156 LYS A N 1
ATOM 1197 C CA . LYS A 1 156 ? -5.257 -3.014 -10.223 1.00 94.44 156 LYS A CA 1
ATOM 1198 C C . LYS A 1 156 ? -6.670 -2.493 -10.465 1.00 94.44 156 LYS A C 1
ATOM 1200 O O . LYS A 1 156 ? -7.573 -3.311 -10.592 1.00 94.44 156 LYS A O 1
ATOM 1205 N N . GLU A 1 157 ? -6.841 -1.182 -10.495 1.00 92.69 157 GLU A N 1
ATOM 1206 C CA . GLU A 1 157 ? -8.116 -0.469 -10.513 1.00 92.69 157 GLU A CA 1
ATOM 1207 C C . GLU A 1 157 ? -7.955 0.824 -11.334 1.00 92.69 157 GLU A C 1
ATOM 1209 O O . GLU A 1 157 ? -6.808 1.239 -11.541 1.00 92.69 157 GLU A O 1
ATOM 1214 N N . PRO A 1 158 ? -9.068 1.436 -11.781 1.00 94.12 158 PRO A N 1
ATOM 1215 C CA . PRO A 1 158 ? -9.081 2.773 -12.375 1.00 94.12 158 PRO A CA 1
ATOM 1216 C C . PRO A 1 158 ? -8.478 3.833 -11.446 1.00 94.12 158 PRO A C 1
ATOM 1218 O O . PRO A 1 158 ? -8.449 3.649 -10.225 1.00 94.12 158 PRO A O 1
ATOM 1221 N N . LEU A 1 159 ? -8.042 4.958 -12.013 1.00 91.94 159 LEU A N 1
ATOM 1222 C CA . LEU A 1 159 ? -7.456 6.073 -11.262 1.00 91.94 159 LEU A CA 1
ATOM 1223 C C . LEU A 1 159 ? -8.454 6.735 -10.315 1.00 91.94 159 LEU A C 1
ATOM 1225 O O . LEU A 1 159 ? -8.107 7.033 -9.173 1.00 91.94 159 LEU A O 1
ATOM 1229 N N . VAL A 1 160 ? -9.684 6.949 -10.785 1.00 90.44 160 VAL A N 1
ATOM 1230 C CA . VAL A 1 160 ? -10.781 7.518 -9.997 1.00 90.44 160 VAL A CA 1
ATOM 1231 C C . VAL A 1 160 ? -11.934 6.516 -10.013 1.00 90.44 160 VAL A C 1
ATOM 1233 O O . VAL A 1 160 ? -12.873 6.642 -10.796 1.00 90.44 160 VAL A O 1
ATOM 1236 N N . PRO A 1 161 ? -11.888 5.480 -9.162 1.00 87.06 161 PRO A N 1
ATOM 1237 C CA . PRO A 1 161 ? -12.851 4.382 -9.181 1.00 87.06 161 PRO A CA 1
ATOM 1238 C C . PRO A 1 161 ? -14.231 4.765 -8.620 1.00 87.06 161 PRO A C 1
ATOM 1240 O O . PRO A 1 161 ? -15.062 3.895 -8.398 1.00 87.06 161 PRO A O 1
ATOM 1243 N N . THR A 1 162 ? -14.480 6.048 -8.375 1.00 84.25 162 THR A N 1
ATOM 1244 C CA . THR A 1 162 ? -15.794 6.628 -8.062 1.00 84.25 162 THR A CA 1
ATOM 1245 C C . THR A 1 162 ? -16.379 7.401 -9.250 1.00 84.25 162 THR A C 1
ATOM 1247 O O . THR A 1 162 ? -17.516 7.859 -9.186 1.00 84.25 162 THR A O 1
ATOM 1250 N N . ASN A 1 163 ? -15.625 7.534 -10.349 1.00 88.00 163 ASN A N 1
ATOM 1251 C CA . ASN A 1 163 ? -16.020 8.238 -11.563 1.00 88.00 163 ASN A CA 1
ATOM 1252 C C . ASN A 1 163 ? -16.246 7.239 -12.713 1.00 88.00 163 ASN A C 1
ATOM 1254 O O . ASN A 1 163 ? -15.374 6.427 -13.034 1.00 88.00 163 ASN A O 1
ATOM 1258 N N . SER A 1 164 ? -17.414 7.315 -13.360 1.00 88.25 164 SER A N 1
ATOM 1259 C CA . SER A 1 164 ? -17.775 6.384 -14.439 1.00 88.25 164 SER A CA 1
ATOM 1260 C C . SER A 1 164 ? -16.860 6.497 -15.666 1.00 88.25 164 SER A C 1
ATOM 1262 O O . SER A 1 164 ? -16.447 5.481 -16.230 1.00 88.25 164 SER A O 1
ATOM 1264 N N . ASP A 1 165 ? -16.472 7.707 -16.068 1.00 89.69 165 ASP A N 1
ATOM 1265 C CA . ASP A 1 165 ? -15.609 7.885 -17.236 1.00 89.69 165 ASP A CA 1
ATOM 1266 C C . ASP A 1 165 ? -14.203 7.330 -16.990 1.00 89.69 165 ASP A C 1
ATOM 1268 O O . ASP A 1 165 ? -13.628 6.714 -17.892 1.00 89.69 165 ASP A O 1
ATOM 1272 N N . SER A 1 166 ? -13.686 7.437 -15.762 1.00 92.88 166 SER A N 1
ATOM 1273 C CA . SER A 1 166 ? -12.440 6.768 -15.365 1.00 92.88 166 SER A CA 1
ATOM 1274 C C . SER A 1 166 ? -12.556 5.243 -15.474 1.00 92.88 166 SER A C 1
ATOM 1276 O O . SER A 1 166 ? -11.727 4.597 -16.119 1.00 92.88 166 SER A O 1
ATOM 1278 N N . MET A 1 167 ? -13.643 4.651 -14.962 1.00 93.06 167 MET A N 1
ATOM 1279 C CA . MET A 1 167 ? -13.911 3.212 -15.106 1.00 93.06 167 MET A CA 1
ATOM 1280 C C . MET A 1 167 ? -13.988 2.764 -16.572 1.00 93.06 167 MET A C 1
ATOM 1282 O O . MET A 1 167 ? -13.403 1.744 -16.951 1.00 93.06 167 MET A O 1
ATOM 1286 N N . ARG A 1 168 ? -14.697 3.520 -17.415 1.00 94.44 168 ARG A N 1
ATOM 1287 C CA . ARG A 1 168 ? -14.837 3.245 -18.853 1.00 94.44 168 ARG A CA 1
ATOM 1288 C C . ARG A 1 168 ? -13.490 3.308 -19.565 1.00 94.44 168 ARG A C 1
ATOM 1290 O O . ARG A 1 168 ? -13.163 2.401 -20.338 1.00 94.44 168 ARG A O 1
ATOM 1297 N N . ASN A 1 169 ? -12.700 4.342 -19.283 1.00 95.44 169 ASN A N 1
ATOM 1298 C CA . ASN A 1 169 ? -11.377 4.527 -19.871 1.00 95.44 169 ASN A CA 1
ATOM 1299 C C . ASN A 1 169 ? -10.397 3.445 -19.403 1.00 95.44 169 ASN A C 1
ATOM 1301 O O . ASN A 1 169 ? -9.587 2.992 -20.204 1.00 95.44 169 ASN A O 1
ATOM 1305 N N . TYR A 1 170 ? -10.524 2.940 -18.173 1.00 97.12 170 TYR A N 1
ATOM 1306 C CA . TYR A 1 170 ? -9.738 1.808 -17.680 1.00 97.12 170 TYR A CA 1
ATOM 1307 C C . TYR A 1 170 ? -10.036 0.511 -18.441 1.00 97.12 170 TYR A C 1
ATOM 1309 O O . TYR A 1 170 ? -9.122 -0.169 -18.918 1.00 97.12 170 TYR A O 1
ATOM 1317 N N . VAL A 1 171 ? -11.321 0.181 -18.620 1.00 96.12 171 VAL A N 1
ATOM 1318 C CA . VAL A 1 171 ? -11.752 -0.994 -19.402 1.00 96.12 171 VAL A CA 1
ATOM 1319 C C . VAL A 1 171 ? -11.283 -0.885 -20.855 1.00 96.12 171 VAL A C 1
ATOM 1321 O O . VAL A 1 171 ? -10.770 -1.853 -21.432 1.00 96.12 171 VAL A O 1
ATOM 1324 N N . ARG A 1 172 ? -11.409 0.308 -21.447 1.00 96.38 172 ARG A N 1
ATOM 1325 C CA . ARG A 1 172 ? -10.932 0.597 -22.803 1.00 96.38 172 ARG A CA 1
ATOM 1326 C C . ARG A 1 172 ? -9.408 0.499 -22.899 1.00 96.38 172 ARG A C 1
ATOM 1328 O O . ARG A 1 172 ? -8.919 -0.158 -23.811 1.00 96.38 172 ARG A O 1
ATOM 1335 N N . GLY A 1 173 ? -8.674 1.058 -21.940 1.00 96.06 173 GLY A N 1
ATOM 1336 C CA . GLY A 1 173 ? -7.214 1.005 -21.862 1.00 96.06 173 GLY A CA 1
ATOM 1337 C C . GLY A 1 173 ? -6.680 -0.422 -21.810 1.00 96.06 173 GLY A C 1
ATOM 1338 O O . GLY A 1 173 ? -5.786 -0.767 -22.578 1.00 96.06 173 GLY A O 1
ATOM 1339 N N . ILE A 1 174 ? -7.280 -1.291 -20.987 1.00 97.19 174 ILE A N 1
ATOM 1340 C CA . ILE A 1 174 ? -6.932 -2.722 -20.955 1.00 97.19 174 ILE A CA 1
ATOM 1341 C C . ILE A 1 174 ? -7.182 -3.380 -22.313 1.00 97.19 174 ILE A C 1
ATOM 1343 O O . ILE A 1 174 ? -6.344 -4.151 -22.780 1.00 97.19 174 ILE A O 1
ATOM 1347 N N . SER A 1 175 ? -8.322 -3.092 -22.942 1.00 95.06 175 SER A N 1
ATOM 1348 C CA . SER A 1 175 ? -8.691 -3.699 -24.225 1.00 95.06 175 SER A CA 1
ATOM 1349 C C . SER A 1 175 ? -7.723 -3.283 -25.337 1.00 95.06 175 SER A C 1
ATOM 1351 O O . SER A 1 175 ? -7.186 -4.148 -26.025 1.00 95.06 175 SER A O 1
ATOM 1353 N N . VAL A 1 176 ? -7.412 -1.985 -25.439 1.00 94.56 176 VAL A N 1
ATOM 1354 C CA . VAL A 1 176 ? -6.434 -1.437 -26.395 1.00 94.56 176 VAL A CA 1
ATOM 1355 C C . VAL A 1 176 ? -5.037 -1.999 -26.142 1.00 94.56 176 VAL A C 1
ATOM 1357 O O . VAL A 1 176 ? -4.350 -2.381 -27.089 1.00 94.56 176 VAL A O 1
ATOM 1360 N N . LEU A 1 177 ? -4.622 -2.113 -24.876 1.00 96.62 177 LEU A N 1
ATOM 1361 C CA . LEU A 1 177 ? -3.327 -2.690 -24.516 1.00 96.62 177 LEU A CA 1
ATOM 1362 C C . LEU A 1 177 ? -3.233 -4.156 -24.951 1.00 96.62 177 LEU A C 1
ATOM 1364 O O . LEU A 1 177 ? -2.247 -4.554 -25.569 1.00 96.62 177 LEU A O 1
ATOM 1368 N N . ARG A 1 178 ? -4.245 -4.973 -24.631 1.00 95.38 178 ARG A N 1
ATOM 1369 C CA . ARG A 1 178 ? -4.256 -6.393 -25.010 1.00 95.38 178 ARG A CA 1
ATOM 1370 C C . ARG A 1 178 ? -4.271 -6.557 -26.523 1.00 95.38 178 ARG A C 1
ATOM 1372 O O . ARG A 1 178 ? -3.431 -7.277 -27.048 1.00 95.38 178 ARG A O 1
ATOM 1379 N N . GLU A 1 179 ? -5.156 -5.847 -27.218 1.00 93.88 179 GLU A N 1
ATOM 1380 C CA . GLU A 1 179 ? -5.258 -5.917 -28.675 1.00 93.88 179 GLU A CA 1
ATOM 1381 C C . GLU A 1 179 ? -3.945 -5.530 -29.368 1.00 93.88 179 GLU A C 1
ATOM 1383 O O . GLU A 1 179 ? -3.541 -6.188 -30.327 1.00 93.88 179 GLU A O 1
ATOM 1388 N N . THR A 1 180 ? -3.276 -4.488 -28.874 1.00 94.81 180 THR A N 1
ATOM 1389 C CA . THR A 1 180 ? -1.996 -4.024 -29.419 1.00 94.81 180 THR A CA 1
ATOM 1390 C C . THR A 1 180 ? -0.894 -5.060 -29.193 1.00 94.81 180 THR A C 1
ATOM 1392 O O . THR A 1 180 ? -0.240 -5.480 -30.144 1.00 94.81 180 THR A O 1
ATOM 1395 N N . LEU A 1 181 ? -0.704 -5.518 -27.950 1.00 96.94 181 LEU A N 1
ATOM 1396 C CA . LEU A 1 181 ? 0.431 -6.379 -27.600 1.00 96.94 181 LEU A CA 1
ATOM 1397 C C . LEU A 1 181 ? 0.268 -7.831 -28.077 1.00 96.94 181 LEU A C 1
ATOM 1399 O O . LEU A 1 181 ? 1.239 -8.467 -28.477 1.00 96.94 181 LEU A O 1
ATOM 1403 N N . GLU A 1 182 ? -0.950 -8.379 -28.073 1.00 96.25 182 GLU A N 1
ATOM 1404 C CA . GLU A 1 182 ? -1.189 -9.779 -28.460 1.00 96.25 182 GLU A CA 1
ATOM 1405 C C . GLU A 1 182 ? -1.087 -10.010 -29.977 1.00 96.25 182 GLU A C 1
ATOM 1407 O O . GLU A 1 182 ? -1.042 -11.160 -30.426 1.00 96.25 182 GLU A O 1
ATOM 1412 N N . LYS A 1 183 ? -0.992 -8.941 -30.781 1.00 95.81 183 LYS A N 1
ATOM 1413 C CA . LYS A 1 183 ? -0.724 -9.001 -32.228 1.00 95.81 183 LYS A CA 1
ATOM 1414 C C . LYS A 1 183 ? 0.766 -9.058 -32.573 1.00 95.81 183 LYS A C 1
ATOM 1416 O O . LYS A 1 183 ? 1.083 -9.461 -33.688 1.00 95.81 183 LYS A O 1
ATOM 1421 N N . CYS A 1 184 ? 1.669 -8.742 -31.643 1.00 95.62 184 CYS A N 1
ATOM 1422 C CA . CYS A 1 184 ? 3.110 -8.751 -31.902 1.00 95.62 184 CYS A CA 1
ATOM 1423 C C . CYS A 1 184 ? 3.625 -10.172 -32.192 1.00 95.62 184 CYS A C 1
ATOM 1425 O O . CYS A 1 184 ? 3.276 -11.130 -31.493 1.00 95.62 184 CYS A O 1
ATOM 1427 N N . ARG A 1 185 ? 4.448 -10.329 -33.229 1.00 94.81 185 ARG A N 1
ATOM 1428 C CA . ARG A 1 185 ? 5.055 -11.603 -33.655 1.00 94.81 185 ARG A CA 1
ATOM 1429 C C . ARG A 1 185 ? 6.575 -11.534 -33.773 1.00 94.81 185 ARG A C 1
ATOM 1431 O O . ARG A 1 185 ? 7.207 -12.582 -33.864 1.00 94.81 185 ARG A O 1
ATOM 1438 N N . SER A 1 186 ? 7.169 -10.351 -33.692 1.00 93.50 186 SER A N 1
ATOM 1439 C CA . SER A 1 186 ? 8.617 -10.167 -33.628 1.00 93.50 186 SER A CA 1
ATOM 1440 C C . SER A 1 186 ? 9.038 -9.192 -32.524 1.00 93.50 186 SER A C 1
ATOM 1442 O O . SER A 1 186 ? 8.201 -8.640 -31.806 1.00 93.50 186 SER A O 1
ATOM 1444 N N . TYR A 1 187 ? 10.354 -9.017 -32.368 1.00 88.94 187 TYR A N 1
ATOM 1445 C CA . TYR A 1 187 ? 10.922 -7.981 -31.506 1.00 88.94 187 TYR A CA 1
ATOM 1446 C C . TYR A 1 187 ? 10.536 -6.577 -32.001 1.00 88.94 187 TYR A C 1
ATOM 1448 O O . TYR A 1 187 ? 10.148 -5.729 -31.207 1.00 88.94 187 TYR A O 1
ATOM 1456 N N . GLU A 1 188 ? 10.590 -6.359 -33.310 1.00 88.06 188 GLU A N 1
ATOM 1457 C CA . GLU A 1 188 ? 10.262 -5.082 -33.946 1.00 88.06 188 GLU A CA 1
ATOM 1458 C C . GLU A 1 188 ? 8.789 -4.724 -33.713 1.00 88.06 188 GLU A C 1
ATOM 1460 O O . GLU A 1 188 ? 8.485 -3.596 -33.341 1.00 88.06 188 GLU A O 1
ATOM 1465 N N . ASP A 1 189 ? 7.880 -5.703 -33.815 1.00 92.56 189 ASP A N 1
ATOM 1466 C CA . ASP A 1 189 ? 6.458 -5.471 -33.547 1.00 92.56 189 ASP A CA 1
ATOM 1467 C C . ASP A 1 189 ? 6.206 -5.000 -32.106 1.00 92.56 189 ASP A C 1
ATOM 1469 O O . ASP A 1 189 ? 5.352 -4.144 -31.868 1.00 92.56 189 ASP A O 1
ATOM 1473 N N . ILE A 1 190 ? 6.894 -5.598 -31.123 1.00 93.81 190 ILE A N 1
ATOM 1474 C CA . ILE A 1 190 ? 6.719 -5.238 -29.708 1.00 93.81 190 ILE A CA 1
ATOM 1475 C C . ILE A 1 190 ? 7.439 -3.930 -29.360 1.00 93.81 190 ILE A C 1
ATOM 1477 O O . ILE A 1 190 ? 6.954 -3.182 -28.514 1.00 93.81 190 ILE A O 1
ATOM 1481 N N . GLU A 1 191 ? 8.554 -3.628 -30.025 1.00 87.31 191 GLU A N 1
ATOM 1482 C CA . GLU A 1 191 ? 9.248 -2.342 -29.932 1.00 87.31 191 GLU A CA 1
ATOM 1483 C C . GLU A 1 191 ? 8.345 -1.206 -30.432 1.00 87.31 191 GLU A C 1
ATOM 1485 O O . GLU A 1 191 ? 8.041 -0.291 -29.664 1.00 87.31 191 GLU A O 1
ATOM 1490 N N . ASP A 1 192 ? 7.805 -1.321 -31.648 1.00 83.00 192 ASP A N 1
ATOM 1491 C CA . ASP A 1 192 ? 6.894 -0.330 -32.233 1.00 83.00 192 ASP A CA 1
ATOM 1492 C C . ASP A 1 192 ? 5.621 -0.152 -31.387 1.00 83.00 192 ASP A C 1
ATOM 1494 O O . ASP A 1 192 ? 5.181 0.975 -31.124 1.00 83.00 192 ASP A O 1
ATOM 1498 N N . ALA A 1 193 ? 5.047 -1.258 -30.901 1.00 90.56 193 ALA A N 1
ATOM 1499 C CA . ALA A 1 193 ? 3.884 -1.233 -30.021 1.00 90.56 193 ALA A CA 1
ATOM 1500 C C . ALA A 1 193 ? 4.161 -0.482 -28.711 1.00 90.56 193 ALA A C 1
ATOM 1502 O O . ALA A 1 193 ? 3.362 0.364 -28.302 1.00 90.56 193 ALA A O 1
ATOM 1503 N N . LEU A 1 194 ? 5.289 -0.760 -28.048 1.00 88.25 194 LEU A N 1
ATOM 1504 C CA . LEU A 1 194 ? 5.649 -0.085 -26.802 1.00 88.25 194 LEU A CA 1
ATOM 1505 C C . LEU A 1 194 ? 5.975 1.393 -27.026 1.00 88.25 194 LEU A C 1
ATOM 1507 O O . LEU A 1 194 ? 5.593 2.208 -26.188 1.00 88.25 194 LEU A O 1
ATOM 1511 N N . VAL A 1 195 ? 6.599 1.762 -28.150 1.00 77.88 195 VAL A N 1
ATOM 1512 C CA . VAL A 1 195 ? 6.842 3.171 -28.513 1.00 77.88 195 VAL A CA 1
ATOM 1513 C C . VAL A 1 195 ? 5.521 3.906 -28.724 1.00 77.88 195 VAL A C 1
ATOM 1515 O O . VAL A 1 195 ? 5.328 5.006 -28.204 1.00 77.88 195 VAL A O 1
ATOM 1518 N N . SER A 1 196 ? 4.571 3.292 -29.434 1.00 83.31 196 SER A N 1
ATOM 1519 C CA . SER A 1 196 ? 3.231 3.857 -29.613 1.00 83.31 196 SER A CA 1
ATOM 1520 C C . SER A 1 196 ? 2.489 4.011 -28.283 1.00 83.31 196 SER A C 1
ATOM 1522 O O . SER A 1 196 ? 1.870 5.046 -28.048 1.00 83.31 196 SER A O 1
ATOM 1524 N N . ILE A 1 197 ? 2.583 3.028 -27.388 1.00 87.94 197 ILE A N 1
ATOM 1525 C CA . ILE A 1 197 ? 2.013 3.115 -26.038 1.00 87.94 197 ILE A CA 1
ATOM 1526 C C . ILE A 1 197 ? 2.685 4.231 -25.234 1.00 87.94 197 ILE A C 1
ATOM 1528 O O . ILE A 1 197 ? 1.985 5.004 -24.583 1.00 87.94 197 ILE A O 1
ATOM 1532 N N . GLY A 1 198 ? 4.012 4.359 -25.307 1.00 79.62 198 GLY A N 1
ATOM 1533 C CA . GLY A 1 198 ? 4.775 5.424 -24.655 1.00 79.62 198 GLY A CA 1
ATOM 1534 C C . GLY A 1 198 ? 4.305 6.820 -25.067 1.00 79.62 198 GLY A C 1
ATOM 1535 O O . GLY A 1 198 ? 4.109 7.666 -24.199 1.00 79.62 198 GLY A O 1
ATOM 1536 N N . LYS A 1 199 ? 4.005 7.026 -26.359 1.00 76.00 199 LYS A N 1
ATOM 1537 C CA . LYS A 1 199 ? 3.416 8.271 -26.897 1.00 76.00 199 LYS A CA 1
ATOM 1538 C C . LYS A 1 199 ? 2.075 8.637 -26.267 1.00 76.00 199 LYS A C 1
ATOM 1540 O O . LYS A 1 199 ? 1.791 9.809 -26.059 1.00 76.00 199 LYS A O 1
ATOM 1545 N N . MET A 1 200 ? 1.263 7.634 -25.951 1.00 82.50 200 MET A N 1
ATOM 1546 C CA . MET A 1 200 ? -0.048 7.820 -25.329 1.00 82.50 200 MET A CA 1
ATOM 1547 C C . MET A 1 200 ? 0.032 7.890 -23.790 1.00 82.50 200 MET A C 1
ATOM 1549 O O . MET A 1 200 ? -0.935 8.274 -23.137 1.00 82.50 200 MET A O 1
ATOM 1553 N N . CYS A 1 201 ? 1.155 7.509 -23.167 1.00 82.06 201 CYS A N 1
ATOM 1554 C CA . CYS A 1 201 ? 1.275 7.433 -21.709 1.00 82.06 201 CYS A CA 1
ATOM 1555 C C . CYS A 1 201 ? 1.445 8.814 -21.058 1.00 82.06 201 CYS A C 1
ATOM 1557 O O . CYS A 1 201 ? 2.550 9.349 -20.974 1.00 82.06 201 CYS A O 1
ATOM 1559 N N . LEU A 1 202 ? 0.367 9.339 -20.477 1.00 77.44 202 LEU A N 1
ATOM 1560 C CA . LEU A 1 202 ? 0.403 10.543 -19.643 1.00 77.44 202 LEU A CA 1
ATOM 1561 C C . LEU A 1 202 ? 0.662 10.247 -18.169 1.00 77.44 202 LEU A C 1
ATOM 1563 O O . LEU A 1 202 ? 0.378 9.151 -17.681 1.00 77.44 202 LEU A O 1
ATOM 1567 N N . ARG A 1 203 ? 1.158 11.256 -17.432 1.00 79.75 203 ARG A N 1
ATOM 1568 C CA . ARG A 1 203 ? 1.178 11.202 -15.961 1.00 79.75 203 ARG A CA 1
ATOM 1569 C C . ARG A 1 203 ? -0.272 11.044 -15.463 1.00 79.75 203 ARG A C 1
ATOM 1571 O O . ARG A 1 203 ? -1.106 11.885 -15.806 1.00 79.75 203 ARG A O 1
ATOM 1578 N N . PRO A 1 204 ? -0.580 10.028 -14.636 1.00 84.88 204 PRO A N 1
ATOM 1579 C CA . PRO A 1 204 ? -1.917 9.791 -14.091 1.00 84.88 204 PRO A CA 1
ATOM 1580 C C . PRO A 1 204 ? -2.603 11.016 -13.484 1.00 84.88 204 PRO A C 1
ATOM 1582 O O . PRO A 1 204 ? -3.815 11.161 -13.630 1.00 84.88 204 PRO A O 1
ATOM 1585 N N . LYS A 1 205 ? -1.838 11.927 -12.863 1.00 82.44 205 LYS A N 1
ATOM 1586 C CA . LYS A 1 205 ? -2.373 13.162 -12.272 1.00 82.44 205 LYS A CA 1
ATOM 1587 C C . LYS A 1 205 ? -3.198 14.002 -13.255 1.00 82.44 205 LYS A C 1
ATOM 1589 O O . LYS A 1 205 ? -4.230 14.526 -12.864 1.00 82.44 205 LYS A O 1
ATOM 1594 N N . TYR A 1 206 ? -2.814 14.066 -14.532 1.00 81.31 206 TYR A N 1
ATOM 1595 C CA . TYR A 1 206 ? -3.550 14.854 -15.526 1.00 81.31 206 TYR A CA 1
ATOM 1596 C C . TYR A 1 206 ? -4.913 14.239 -15.863 1.00 81.31 206 TYR A C 1
ATOM 1598 O O . TYR A 1 206 ? -5.893 14.959 -16.029 1.00 81.31 206 TYR A O 1
ATOM 1606 N N . ALA A 1 207 ? -4.998 12.906 -15.924 1.00 84.56 207 ALA A N 1
ATOM 1607 C CA . ALA A 1 207 ? -6.275 12.221 -16.113 1.00 84.56 207 ALA A CA 1
ATOM 1608 C C . ALA A 1 207 ? -7.177 12.379 -14.877 1.00 84.56 207 ALA A C 1
ATOM 1610 O O . ALA A 1 207 ? -8.370 12.615 -15.026 1.00 84.56 207 ALA A O 1
ATOM 1611 N N . ILE A 1 208 ? -6.608 12.317 -13.666 1.00 85.69 208 ILE A N 1
ATOM 1612 C CA . ILE A 1 208 ? -7.345 12.561 -12.417 1.00 85.69 208 ILE A CA 1
ATOM 1613 C C . ILE A 1 208 ? -7.963 13.964 -12.415 1.00 85.69 208 ILE A C 1
ATOM 1615 O O . ILE A 1 208 ? -9.158 14.087 -12.162 1.00 85.69 208 ILE A O 1
ATOM 1619 N N . GLU A 1 209 ? -7.187 15.003 -12.735 1.00 80.00 209 GLU A N 1
ATOM 1620 C CA . GLU A 1 209 ? -7.703 16.377 -12.800 1.00 80.00 209 GLU A CA 1
ATOM 1621 C C . GLU A 1 209 ? -8.782 16.544 -13.878 1.00 80.00 209 GLU A C 1
ATOM 1623 O O . GLU A 1 209 ? -9.808 17.171 -13.619 1.00 80.00 209 GLU A O 1
ATOM 1628 N N . TYR A 1 210 ? -8.631 15.894 -15.039 1.00 84.38 210 TYR A N 1
ATOM 1629 C CA . TYR A 1 210 ? -9.676 15.872 -16.067 1.00 84.38 210 TYR A CA 1
ATOM 1630 C C . TYR A 1 210 ? -11.013 15.336 -15.529 1.00 84.38 210 TYR A C 1
ATOM 1632 O O . TYR A 1 210 ? -12.061 15.910 -15.813 1.00 84.38 210 TYR A O 1
ATOM 1640 N N . TYR A 1 211 ? -11.003 14.262 -14.731 1.00 85.75 211 TYR A N 1
ATOM 1641 C CA . TYR A 1 211 ? -12.240 13.714 -14.159 1.00 85.75 211 TYR A CA 1
ATOM 1642 C C . TYR A 1 211 ? -12.851 14.585 -13.065 1.00 85.75 211 TYR A C 1
ATOM 1644 O O . TYR A 1 211 ? -14.050 14.466 -12.813 1.00 85.75 211 TYR A O 1
ATOM 1652 N N . LYS A 1 212 ? -12.052 15.438 -12.416 1.00 83.44 212 LYS A N 1
ATOM 1653 C CA . LYS A 1 212 ? -12.553 16.414 -11.443 1.00 83.44 212 LYS A CA 1
ATOM 1654 C C . LYS A 1 212 ? -13.196 17.609 -12.138 1.00 83.44 212 LYS A C 1
ATOM 1656 O O . LYS A 1 212 ? -14.266 18.039 -11.723 1.00 83.44 212 LYS A O 1
ATOM 1661 N N . ASN A 1 213 ? -12.573 18.131 -13.196 1.00 78.75 213 ASN A N 1
ATOM 1662 C CA . ASN A 1 213 ? -13.105 19.271 -13.935 1.00 78.75 213 ASN A CA 1
ATOM 1663 C C . ASN A 1 213 ? -12.919 19.136 -15.459 1.00 78.75 213 ASN A C 1
ATOM 1665 O O . ASN A 1 213 ? -11.961 19.668 -16.031 1.00 78.75 213 ASN A O 1
ATOM 1669 N N . PRO A 1 214 ? -13.881 18.500 -16.150 1.00 71.88 214 PRO A N 1
ATOM 1670 C CA . PRO A 1 214 ? -13.842 18.372 -17.604 1.00 71.88 214 PRO A CA 1
ATOM 1671 C C . PRO A 1 214 ? -13.997 19.708 -18.347 1.00 71.88 214 PRO A C 1
ATOM 1673 O O . PRO A 1 214 ? -13.612 19.799 -19.509 1.00 71.88 214 PRO A O 1
ATOM 1676 N N . ALA A 1 215 ? -14.562 20.748 -17.718 1.00 67.44 215 ALA A N 1
ATOM 1677 C CA . ALA A 1 215 ? -14.838 22.034 -18.370 1.00 67.44 215 ALA A CA 1
ATOM 1678 C C . ALA A 1 215 ? -13.568 22.858 -18.648 1.00 67.44 215 ALA A C 1
ATOM 1680 O O . ALA A 1 215 ? -13.596 23.781 -19.457 1.00 67.44 215 ALA A O 1
ATOM 1681 N N . ILE A 1 216 ? -12.453 22.499 -18.011 1.00 55.50 216 ILE A N 1
ATOM 1682 C CA . ILE A 1 216 ? 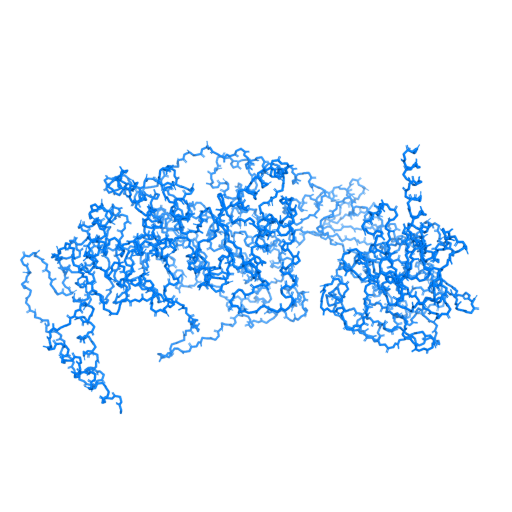-11.135 23.112 -18.209 1.00 55.50 216 ILE A CA 1
ATOM 1683 C C . ILE A 1 216 ? -10.304 22.296 -19.234 1.00 55.50 216 ILE A C 1
ATOM 1685 O O . ILE A 1 216 ? -9.160 22.621 -19.526 1.00 55.50 216 ILE A O 1
ATOM 1689 N N . ALA A 1 217 ? -10.871 21.244 -19.850 1.00 53.72 217 ALA A N 1
ATOM 1690 C CA . ALA A 1 217 ? -10.161 20.318 -20.747 1.00 53.72 217 ALA A CA 1
ATOM 1691 C C . ALA A 1 217 ? -9.370 20.982 -21.892 1.00 53.72 217 ALA A C 1
ATOM 1693 O O . ALA A 1 217 ? -8.331 20.444 -22.279 1.00 53.72 217 ALA A O 1
ATOM 1694 N N . ASP A 1 218 ? -9.803 22.148 -22.382 1.00 46.97 218 ASP A N 1
ATOM 1695 C CA . ASP A 1 218 ? -9.112 22.890 -23.445 1.00 46.97 218 ASP A CA 1
ATOM 1696 C C . ASP A 1 218 ? -7.739 23.445 -23.014 1.00 46.97 218 ASP A C 1
ATOM 1698 O O . ASP A 1 218 ? -6.890 23.687 -23.870 1.00 46.97 218 ASP A O 1
ATOM 1702 N N . SER A 1 219 ? -7.467 23.596 -21.709 1.00 56.00 219 SER A N 1
ATOM 1703 C CA . SER A 1 219 ? -6.152 24.024 -21.202 1.00 56.00 219 SER A CA 1
ATOM 1704 C C . SER A 1 219 ? -5.237 22.871 -20.772 1.00 56.00 219 SER A C 1
ATOM 1706 O O . SER A 1 219 ? -4.078 23.110 -20.452 1.00 56.00 219 SER A O 1
ATOM 1708 N N . TYR A 1 220 ? -5.712 21.619 -20.772 1.00 55.56 220 TYR A N 1
ATOM 1709 C CA . TYR A 1 220 ? -4.949 20.450 -20.296 1.00 55.56 220 TYR A CA 1
ATOM 1710 C C . TYR A 1 220 ? -4.175 19.695 -21.395 1.00 55.56 220 TYR A C 1
ATOM 1712 O O . TYR A 1 220 ? -3.703 18.575 -21.168 1.00 55.56 220 TYR A O 1
ATOM 1720 N N . GLY A 1 221 ? -4.046 20.277 -22.591 1.00 65.94 221 GLY A N 1
ATOM 1721 C CA . GLY A 1 221 ? -3.287 19.712 -23.710 1.00 65.94 221 GLY A CA 1
ATOM 1722 C C . GLY A 1 221 ? -3.632 18.234 -23.983 1.00 65.94 221 GLY A C 1
ATOM 1723 O O . GLY A 1 221 ? -4.772 17.921 -24.338 1.00 65.94 221 GLY A O 1
ATOM 1724 N N . PRO A 1 222 ? -2.689 17.289 -23.806 1.00 63.94 222 PRO A N 1
ATOM 1725 C CA . PRO A 1 222 ? -2.872 15.889 -24.185 1.00 63.94 222 PRO A CA 1
ATOM 1726 C C . PRO A 1 222 ? -3.885 15.107 -23.325 1.00 63.94 222 PRO A C 1
ATOM 1728 O O . PRO A 1 222 ? -4.327 14.041 -23.755 1.00 63.94 222 PRO A O 1
ATOM 1731 N N . ALA A 1 223 ? -4.303 15.594 -22.147 1.00 70.19 223 ALA A N 1
ATOM 1732 C CA . ALA A 1 223 ? -5.327 14.917 -21.331 1.00 70.19 223 ALA A CA 1
ATOM 1733 C C . ALA A 1 223 ? -6.742 15.004 -21.939 1.00 70.19 223 ALA A C 1
ATOM 1735 O O . ALA A 1 223 ? -7.612 14.188 -21.620 1.00 70.19 223 ALA A O 1
ATOM 1736 N N . GLY A 1 224 ? -6.968 15.946 -22.864 1.00 71.00 224 GLY A N 1
ATOM 1737 C CA . GLY A 1 224 ? -8.185 16.029 -23.676 1.00 71.00 224 GLY A CA 1
ATOM 1738 C C . GLY A 1 224 ? -8.329 14.877 -24.684 1.00 71.00 224 GLY A C 1
ATOM 1739 O O . GLY A 1 224 ? -9.448 14.561 -25.099 1.00 71.00 224 GLY A O 1
ATOM 1740 N N . ILE A 1 225 ? -7.239 14.169 -25.000 1.00 83.19 225 ILE A N 1
ATOM 1741 C CA . ILE A 1 225 ? -7.212 13.038 -25.938 1.00 83.19 225 ILE A CA 1
ATOM 1742 C C . ILE A 1 225 ? -7.618 11.742 -25.221 1.00 83.19 225 ILE A C 1
ATOM 1744 O O . ILE A 1 225 ? -7.099 11.396 -24.157 1.00 83.19 225 ILE A O 1
ATOM 1748 N N . LEU A 1 226 ? -8.563 11.003 -25.806 1.00 86.62 226 LEU A N 1
ATOM 1749 C CA . LEU A 1 226 ? -9.158 9.816 -25.188 1.00 86.62 226 LEU A CA 1
ATOM 1750 C C . LEU A 1 226 ? -8.147 8.680 -24.996 1.00 86.62 226 LEU A C 1
ATOM 1752 O O . LEU A 1 226 ? -8.122 8.050 -23.939 1.00 86.62 226 LEU A O 1
ATOM 1756 N N . GLU A 1 227 ? -7.334 8.407 -26.009 1.00 86.56 227 GLU A N 1
ATOM 1757 C CA . GLU A 1 227 ? -6.305 7.367 -26.010 1.00 86.56 227 GLU A CA 1
ATOM 1758 C C . GLU A 1 227 ? -5.320 7.584 -24.861 1.00 86.56 227 GLU A C 1
ATOM 1760 O O . GLU A 1 227 ? -4.975 6.649 -24.134 1.00 86.56 227 GLU A O 1
ATOM 1765 N N . ASN A 1 228 ? -4.955 8.845 -24.637 1.00 86.94 228 ASN A N 1
ATOM 1766 C CA . ASN A 1 228 ? -4.026 9.225 -23.594 1.00 86.94 228 ASN A CA 1
ATOM 1767 C C . ASN A 1 228 ? -4.622 9.024 -22.198 1.00 86.94 228 ASN A C 1
ATOM 1769 O O . ASN A 1 228 ? -3.956 8.485 -21.310 1.00 86.94 228 ASN A O 1
ATOM 1773 N N . ARG A 1 229 ? -5.905 9.370 -22.013 1.00 89.81 229 ARG A N 1
ATOM 1774 C CA . ARG A 1 229 ? -6.631 9.029 -20.779 1.00 89.81 229 ARG A CA 1
ATOM 1775 C C . ARG A 1 229 ? -6.676 7.519 -20.569 1.00 89.81 229 ARG A C 1
ATOM 1777 O O . ARG A 1 229 ? -6.356 7.054 -19.483 1.00 89.81 229 ARG A O 1
ATOM 1784 N N . CYS A 1 230 ? -6.994 6.742 -21.605 1.00 94.00 230 CYS A N 1
ATOM 1785 C CA . CYS A 1 230 ? -7.062 5.281 -21.514 1.00 94.00 230 CYS A CA 1
ATOM 1786 C C . CYS A 1 230 ? -5.723 4.644 -21.103 1.00 94.00 230 CYS A C 1
ATOM 1788 O O . CYS A 1 230 ? -5.722 3.683 -20.338 1.00 94.00 230 CYS A O 1
ATOM 1790 N N . MET A 1 231 ? -4.585 5.160 -21.578 1.00 93.62 231 MET A N 1
ATOM 1791 C CA . MET A 1 231 ? -3.272 4.667 -21.144 1.00 93.62 231 MET A CA 1
ATOM 1792 C C . MET A 1 231 ? -2.908 5.132 -19.733 1.00 93.62 231 MET A C 1
ATOM 1794 O O . MET A 1 231 ? -2.353 4.346 -18.965 1.00 93.62 231 MET A O 1
ATOM 1798 N N . ALA A 1 232 ? -3.256 6.367 -19.359 1.00 91.06 232 ALA A N 1
ATOM 1799 C CA . ALA A 1 232 ? -3.057 6.866 -17.998 1.00 91.06 232 ALA A CA 1
ATOM 1800 C C . ALA A 1 232 ? -3.812 6.016 -16.960 1.00 91.06 232 ALA A C 1
ATOM 1802 O O . ALA A 1 232 ? -3.273 5.735 -15.889 1.00 91.06 232 ALA A O 1
ATOM 1803 N N . GLU A 1 233 ? -5.011 5.530 -17.304 1.00 95.31 233 GLU A N 1
ATOM 1804 C CA . GLU A 1 233 ? -5.816 4.638 -16.457 1.00 95.31 233 GLU A CA 1
ATOM 1805 C C . GLU A 1 233 ? -5.105 3.342 -16.061 1.00 95.31 233 GLU A C 1
ATOM 1807 O O . GLU A 1 233 ? -5.383 2.758 -15.015 1.00 95.31 233 GLU A O 1
ATOM 1812 N N . LEU A 1 234 ? -4.128 2.893 -16.852 1.00 96.38 234 LEU A N 1
ATOM 1813 C CA . LEU A 1 234 ? -3.321 1.724 -16.508 1.00 96.38 234 LEU A CA 1
ATOM 1814 C C . LEU A 1 234 ? -2.410 1.980 -15.293 1.00 96.38 234 LEU A C 1
ATOM 1816 O O . LEU A 1 234 ? -1.812 1.036 -14.778 1.00 96.38 234 LEU A O 1
ATOM 1820 N N . GLY A 1 235 ? -2.343 3.212 -14.784 1.00 93.56 235 GLY A N 1
ATOM 1821 C CA . GLY A 1 235 ? -1.836 3.555 -13.459 1.00 93.56 235 GLY A CA 1
ATOM 1822 C C . GLY A 1 235 ? -0.346 3.890 -13.398 1.00 93.56 235 GLY A C 1
ATOM 1823 O O . GLY A 1 235 ? 0.436 3.601 -14.304 1.00 93.56 235 GLY A O 1
ATOM 1824 N N . GLU A 1 236 ? 0.076 4.460 -12.265 1.00 89.88 236 GLU A N 1
ATOM 1825 C CA . GLU A 1 236 ? 1.454 4.940 -12.065 1.00 89.88 236 GLU A CA 1
ATOM 1826 C C . GLU A 1 236 ? 2.494 3.821 -12.192 1.00 89.88 236 GLU A C 1
ATOM 1828 O O . GLU A 1 236 ? 3.574 4.019 -12.738 1.00 89.88 236 GLU A O 1
ATOM 1833 N N . SER A 1 237 ? 2.164 2.608 -11.737 1.00 90.00 237 SER A N 1
ATOM 1834 C CA . SER A 1 237 ? 3.059 1.452 -11.882 1.00 90.00 237 SER A CA 1
ATOM 1835 C C . SER A 1 237 ? 3.300 1.085 -13.345 1.00 90.00 237 SER A C 1
ATOM 1837 O O . SER A 1 237 ? 4.423 0.731 -13.696 1.00 90.00 237 SER A O 1
ATOM 1839 N N . PHE A 1 238 ? 2.278 1.193 -14.196 1.00 94.44 238 PHE A N 1
ATOM 1840 C CA . PHE A 1 238 ? 2.396 0.931 -15.625 1.00 94.44 238 PHE A CA 1
ATOM 1841 C C . PHE A 1 238 ? 3.253 1.998 -16.296 1.00 94.44 238 PHE A C 1
ATOM 1843 O O . PHE A 1 238 ? 4.252 1.662 -16.928 1.00 94.44 238 PHE A O 1
ATOM 1850 N N . ARG A 1 239 ? 2.930 3.277 -16.070 1.00 88.81 239 ARG A N 1
ATOM 1851 C CA . ARG A 1 239 ? 3.713 4.404 -16.588 1.00 88.81 239 ARG A CA 1
ATOM 1852 C C . ARG A 1 239 ? 5.178 4.314 -16.162 1.00 88.81 239 ARG A C 1
ATOM 1854 O O . ARG A 1 239 ? 6.076 4.342 -16.998 1.00 88.81 239 ARG A O 1
ATOM 1861 N N . SER A 1 240 ? 5.422 4.183 -14.861 1.00 84.69 240 SER A N 1
ATOM 1862 C CA . SER A 1 240 ? 6.768 4.079 -14.295 1.00 84.69 240 SER A CA 1
ATOM 1863 C C . SER A 1 240 ? 7.531 2.893 -14.885 1.00 84.69 240 SER A C 1
ATOM 1865 O O . SER A 1 240 ? 8.707 3.019 -15.218 1.00 84.69 240 SER A O 1
ATOM 1867 N N . TRP A 1 241 ? 6.863 1.757 -15.105 1.00 91.25 241 TRP A N 1
ATOM 1868 C CA . TRP A 1 241 ? 7.481 0.616 -15.771 1.00 91.25 241 TRP A CA 1
ATOM 1869 C C . TRP A 1 241 ? 7.884 0.937 -17.215 1.00 91.25 241 TRP A C 1
ATOM 1871 O O . TRP A 1 241 ? 9.021 0.647 -17.581 1.00 91.25 241 TRP A O 1
ATOM 1881 N N . ILE A 1 242 ? 7.006 1.571 -18.004 1.00 85.62 242 ILE A N 1
ATOM 1882 C CA . ILE A 1 242 ? 7.289 1.963 -19.397 1.00 85.62 242 ILE A CA 1
ATOM 1883 C C . ILE A 1 242 ? 8.532 2.861 -19.466 1.00 85.62 242 ILE A C 1
ATOM 1885 O O . ILE A 1 242 ? 9.470 2.540 -20.193 1.00 85.62 242 ILE A O 1
ATOM 1889 N N . PHE A 1 243 ? 8.591 3.921 -18.654 1.00 76.81 243 PHE A N 1
ATOM 1890 C CA . PHE A 1 243 ? 9.653 4.932 -18.753 1.00 76.81 243 PHE A CA 1
ATOM 1891 C C . PHE A 1 243 ? 10.931 4.613 -17.966 1.00 76.81 243 PHE A C 1
ATOM 1893 O O . PHE A 1 243 ? 12.002 5.064 -18.349 1.00 76.81 243 PHE A O 1
ATOM 1900 N N . LYS A 1 244 ? 10.871 3.828 -16.882 1.00 76.62 244 LYS A N 1
ATOM 1901 C CA . LYS A 1 244 ? 12.071 3.504 -16.079 1.00 76.62 244 LYS A CA 1
ATOM 1902 C C . LYS A 1 244 ? 12.646 2.124 -16.369 1.00 76.62 244 LYS A C 1
ATOM 1904 O O . LYS A 1 244 ? 13.825 1.885 -16.147 1.00 76.62 244 LYS A O 1
ATOM 1909 N N . THR A 1 245 ? 11.811 1.174 -16.790 1.00 81.12 245 THR A N 1
ATOM 1910 C CA . THR A 1 245 ? 12.199 -0.241 -16.946 1.00 81.12 245 THR A CA 1
ATOM 1911 C C . THR A 1 245 ? 12.029 -0.752 -18.381 1.00 81.12 245 THR A C 1
ATOM 1913 O O . THR A 1 245 ? 12.651 -1.755 -18.736 1.00 81.12 245 THR A O 1
ATOM 1916 N N . GLY A 1 246 ? 11.237 -0.075 -19.219 1.00 81.75 246 GLY A N 1
ATOM 1917 C CA . GLY A 1 246 ? 10.867 -0.522 -20.563 1.00 81.75 246 GLY A CA 1
ATOM 1918 C C . GLY A 1 246 ? 12.063 -0.777 -21.478 1.00 81.75 246 GLY A C 1
ATOM 1919 O O . GLY A 1 246 ? 12.188 -1.882 -22.000 1.00 81.75 246 GLY A O 1
ATOM 1920 N N . ASN A 1 247 ? 12.995 0.177 -21.596 1.00 76.38 247 ASN A N 1
ATOM 1921 C CA . ASN A 1 247 ? 14.188 0.029 -22.446 1.00 76.38 247 ASN A CA 1
ATOM 1922 C C . ASN A 1 247 ? 15.075 -1.154 -22.016 1.00 76.38 247 ASN A C 1
ATOM 1924 O O . ASN A 1 247 ? 15.540 -1.931 -22.850 1.00 76.38 247 ASN A O 1
ATOM 1928 N N . LYS A 1 248 ? 15.248 -1.357 -20.705 1.00 79.62 248 LYS A N 1
ATOM 1929 C CA . LYS A 1 248 ? 15.980 -2.510 -20.156 1.00 79.62 248 LYS A CA 1
ATOM 1930 C C . LYS A 1 248 ? 15.286 -3.832 -20.492 1.00 79.62 248 LYS A C 1
ATOM 1932 O O . LYS A 1 248 ? 15.939 -4.808 -20.848 1.00 79.62 248 LYS A O 1
ATOM 1937 N N . ALA A 1 249 ? 13.959 -3.865 -20.395 1.00 85.56 249 ALA A N 1
ATOM 1938 C CA . ALA A 1 249 ? 13.163 -5.044 -20.714 1.00 85.56 249 ALA A CA 1
ATOM 1939 C C . ALA A 1 249 ? 13.142 -5.354 -22.226 1.00 85.56 249 ALA A C 1
ATOM 1941 O O . ALA A 1 249 ? 13.171 -6.526 -22.598 1.00 85.56 249 ALA A O 1
ATOM 1942 N N . LEU A 1 250 ? 13.147 -4.328 -23.086 1.00 83.00 250 LEU A N 1
ATOM 1943 C CA . LEU A 1 250 ? 13.325 -4.460 -24.537 1.00 83.00 250 LEU A CA 1
ATOM 1944 C C . LEU A 1 250 ? 14.706 -5.029 -24.874 1.00 83.00 250 LEU A C 1
ATOM 1946 O O . LEU A 1 250 ? 14.801 -5.981 -25.643 1.00 83.00 250 LEU A O 1
ATOM 1950 N N . SER A 1 251 ? 15.764 -4.528 -24.231 1.00 78.31 251 SER A N 1
ATOM 1951 C CA . SER A 1 251 ? 17.121 -5.066 -24.378 1.00 78.31 251 SER A CA 1
ATOM 1952 C C . SER A 1 251 ? 17.210 -6.542 -23.967 1.00 78.31 251 SER A C 1
ATOM 1954 O O . SER A 1 251 ? 17.718 -7.372 -24.725 1.00 78.31 251 SER A O 1
ATOM 1956 N N . GLU A 1 252 ? 16.634 -6.900 -22.813 1.00 82.94 252 GLU A N 1
ATOM 1957 C CA . GLU A 1 252 ? 16.535 -8.291 -22.353 1.00 82.94 252 GLU A CA 1
ATOM 1958 C C . GLU A 1 252 ? 15.794 -9.173 -23.370 1.00 82.94 252 GLU A C 1
ATOM 1960 O O . GLU A 1 252 ? 16.246 -10.276 -23.681 1.00 82.94 252 GLU A O 1
ATOM 1965 N N . CYS A 1 253 ? 14.680 -8.674 -23.916 1.00 88.19 253 CYS A N 1
ATOM 1966 C CA . CYS A 1 253 ? 13.898 -9.361 -24.939 1.00 88.19 253 CYS A CA 1
ATOM 1967 C C . CYS A 1 253 ? 14.713 -9.572 -26.220 1.00 88.19 253 CYS A C 1
ATOM 1969 O O . CYS A 1 253 ? 14.757 -10.686 -26.734 1.00 88.19 253 CYS A O 1
ATOM 1971 N N . ARG A 1 254 ? 15.395 -8.536 -26.719 1.00 86.88 254 ARG A N 1
ATOM 1972 C CA . ARG A 1 254 ? 16.219 -8.603 -27.934 1.00 86.88 254 ARG A CA 1
ATOM 1973 C C . ARG A 1 254 ? 17.357 -9.612 -27.800 1.00 86.88 254 ARG A C 1
ATOM 1975 O O . ARG A 1 254 ? 17.666 -10.325 -28.749 1.00 86.88 254 ARG A O 1
ATOM 1982 N N . ARG A 1 255 ? 17.998 -9.648 -26.627 1.00 80.19 255 ARG A N 1
ATOM 1983 C CA . ARG A 1 255 ? 19.240 -10.400 -26.384 1.00 80.19 255 ARG A CA 1
ATOM 1984 C C . ARG A 1 255 ? 19.017 -11.783 -25.768 1.00 80.19 255 ARG A C 1
ATOM 1986 O O . ARG A 1 255 ? 19.966 -12.558 -25.704 1.00 80.19 255 ARG A O 1
ATOM 1993 N N . ASN A 1 256 ? 17.807 -12.089 -25.291 1.00 82.69 256 ASN A N 1
ATOM 1994 C CA . ASN A 1 256 ? 17.490 -13.280 -24.486 1.00 82.69 256 ASN A CA 1
ATOM 1995 C C . ASN A 1 256 ? 18.391 -13.455 -23.255 1.00 82.69 256 ASN A C 1
ATOM 1997 O O . ASN A 1 256 ? 18.600 -14.567 -22.772 1.00 82.69 256 ASN A O 1
ATOM 2001 N N . LYS A 1 257 ? 18.913 -12.354 -22.719 1.00 74.44 257 LYS A N 1
ATOM 2002 C CA . LYS A 1 257 ? 19.822 -12.344 -21.572 1.00 74.44 257 LYS A CA 1
ATOM 2003 C C . LYS A 1 257 ? 19.415 -11.251 -20.613 1.00 74.44 257 LYS A C 1
ATOM 2005 O O . LYS A 1 257 ? 19.073 -10.155 -21.048 1.00 74.44 257 LYS A O 1
ATOM 2010 N N . ASN A 1 258 ? 19.462 -11.551 -19.320 1.00 71.00 258 ASN A N 1
ATOM 2011 C CA . ASN A 1 258 ? 19.279 -10.530 -18.301 1.00 71.00 258 ASN A CA 1
ATOM 2012 C C . ASN A 1 258 ? 20.417 -9.498 -18.427 1.00 71.00 258 ASN A C 1
ATOM 2014 O O . ASN A 1 258 ? 21.572 -9.900 -18.317 1.00 71.00 258 ASN A O 1
ATOM 2018 N N . PRO A 1 259 ? 20.127 -8.205 -18.638 1.00 53.03 259 PRO A N 1
ATOM 2019 C CA . PRO A 1 259 ? 21.158 -7.185 -18.815 1.00 53.03 259 PRO A CA 1
ATOM 2020 C C . PRO A 1 259 ? 22.048 -6.974 -17.581 1.00 53.03 259 PRO A C 1
ATOM 2022 O O . PRO A 1 259 ? 23.163 -6.512 -17.748 1.00 53.03 259 PRO A O 1
ATOM 2025 N N . ASP A 1 260 ? 21.609 -7.351 -16.373 1.00 51.75 260 ASP A N 1
ATOM 2026 C CA . ASP A 1 260 ? 22.428 -7.185 -15.156 1.00 51.75 260 ASP A CA 1
ATOM 2027 C C . ASP A 1 260 ? 23.348 -8.380 -14.888 1.00 51.75 260 ASP A C 1
ATOM 2029 O O . ASP A 1 260 ? 24.441 -8.238 -14.356 1.00 51.75 260 ASP A O 1
ATOM 2033 N N . THR A 1 261 ? 22.873 -9.592 -15.187 1.00 59.88 261 THR A N 1
ATOM 2034 C CA . THR A 1 261 ? 23.562 -10.837 -14.799 1.00 59.88 261 THR A CA 1
ATOM 2035 C C . THR A 1 261 ? 24.105 -11.614 -15.989 1.00 59.88 261 THR A C 1
ATOM 2037 O O . THR A 1 261 ? 24.767 -12.630 -15.805 1.00 59.88 261 THR A O 1
ATOM 2040 N N . TYR A 1 262 ? 23.720 -11.229 -17.206 1.00 51.03 262 TYR A N 1
ATOM 2041 C CA . TYR A 1 262 ? 24.033 -11.856 -18.495 1.00 51.03 262 TYR A CA 1
ATOM 2042 C C . TYR A 1 262 ? 23.687 -13.352 -18.641 1.00 51.03 262 TYR A C 1
ATOM 2044 O O . TYR A 1 262 ? 23.875 -13.957 -19.698 1.00 51.03 262 TYR A O 1
ATOM 2052 N N . HIS A 1 263 ? 23.116 -13.957 -17.601 1.00 69.75 263 HIS A N 1
ATOM 2053 C CA . HIS A 1 263 ? 22.430 -15.237 -17.660 1.00 69.75 263 HIS A CA 1
ATOM 2054 C C . HIS A 1 263 ? 21.250 -15.195 -18.627 1.00 69.75 263 HIS A C 1
ATOM 2056 O O . HIS A 1 263 ? 20.646 -14.144 -18.863 1.00 69.75 263 HIS A O 1
ATOM 2062 N N . GLU A 1 264 ? 20.912 -16.371 -19.150 1.00 80.12 264 GLU A N 1
ATOM 2063 C CA . GLU A 1 264 ? 19.746 -16.567 -19.998 1.00 80.12 264 GLU A CA 1
ATOM 2064 C C . GLU A 1 264 ? 18.503 -15.955 -19.334 1.00 80.12 264 GLU A C 1
ATOM 2066 O O . GLU A 1 264 ? 18.210 -16.192 -18.155 1.00 80.12 264 GLU A O 1
ATOM 2071 N N . SER A 1 265 ? 17.816 -15.081 -20.074 1.00 84.38 265 SER A N 1
ATOM 2072 C CA . SER A 1 265 ? 16.605 -14.436 -19.579 1.00 84.38 265 SER A CA 1
ATOM 2073 C C . SER A 1 265 ? 15.580 -15.511 -19.242 1.00 84.38 265 SER A C 1
ATOM 2075 O O . SER A 1 265 ? 15.418 -16.487 -19.972 1.00 84.38 265 SER A O 1
ATOM 2077 N N . LYS A 1 266 ? 14.789 -15.278 -18.191 1.00 86.31 266 LYS A N 1
ATOM 2078 C CA . LYS A 1 266 ? 13.621 -16.120 -17.895 1.00 86.31 266 LYS A CA 1
ATOM 2079 C C . LYS A 1 266 ? 12.666 -16.242 -19.085 1.00 86.31 266 LYS A C 1
ATOM 2081 O O . LYS A 1 266 ? 11.919 -17.207 -19.121 1.00 86.31 266 LYS A O 1
ATOM 2086 N N . GLY A 1 267 ? 12.670 -15.278 -20.009 1.00 89.12 267 GLY A N 1
ATOM 2087 C CA . GLY A 1 267 ? 11.865 -15.297 -21.228 1.00 89.12 267 GLY A CA 1
ATOM 2088 C C . GLY A 1 267 ? 12.465 -16.082 -22.394 1.00 89.12 267 GLY A C 1
ATOM 2089 O O . GLY A 1 267 ? 11.766 -16.270 -23.386 1.00 89.12 267 GLY A O 1
ATOM 2090 N N . ALA A 1 268 ? 13.716 -16.547 -22.312 1.00 89.50 268 ALA A N 1
ATOM 2091 C CA . ALA A 1 268 ? 14.385 -17.238 -23.418 1.00 89.50 268 ALA A CA 1
ATOM 2092 C C . ALA A 1 268 ? 13.656 -18.526 -23.839 1.00 89.50 268 ALA A C 1
ATOM 2094 O O . ALA A 1 268 ? 13.561 -18.834 -25.026 1.00 89.50 268 ALA A O 1
ATOM 2095 N N . THR A 1 269 ? 13.063 -19.233 -22.875 1.00 90.56 269 THR A N 1
ATOM 2096 C CA . THR A 1 269 ? 12.238 -20.427 -23.092 1.00 90.56 269 THR A CA 1
ATOM 2097 C C . THR A 1 269 ? 10.834 -20.212 -22.541 1.00 90.56 269 THR A C 1
ATOM 2099 O O . THR A 1 269 ? 10.622 -19.358 -21.689 1.00 90.56 269 THR A O 1
ATOM 2102 N N . TRP A 1 270 ? 9.858 -21.013 -22.975 1.00 91.38 270 TRP A N 1
ATOM 2103 C CA . TRP A 1 270 ? 8.474 -20.939 -22.480 1.00 91.38 270 TRP A CA 1
ATOM 2104 C C . TRP A 1 270 ? 8.296 -21.459 -21.038 1.00 91.38 270 TRP A C 1
ATOM 2106 O O . TRP A 1 270 ? 7.167 -21.543 -20.553 1.00 91.38 270 TRP A O 1
ATOM 2116 N N . ASP A 1 271 ? 9.377 -21.795 -20.327 1.00 86.75 271 ASP A N 1
ATOM 2117 C CA . ASP A 1 271 ? 9.309 -22.416 -18.998 1.00 86.75 271 ASP A CA 1
ATOM 2118 C C . ASP A 1 271 ? 8.638 -21.518 -17.952 1.00 86.75 271 ASP A C 1
ATOM 2120 O O . ASP A 1 271 ? 7.985 -22.013 -17.033 1.00 86.75 271 ASP A O 1
ATOM 2124 N N . TRP A 1 272 ? 8.717 -20.195 -18.123 1.00 86.25 272 TRP A N 1
ATOM 2125 C CA . TRP A 1 272 ? 8.038 -19.216 -17.268 1.00 86.25 272 TRP A CA 1
ATOM 2126 C C . TRP A 1 272 ? 6.505 -19.283 -17.346 1.00 86.25 272 TRP A C 1
ATOM 2128 O O . TRP A 1 272 ? 5.834 -18.768 -16.448 1.00 86.25 272 TRP A O 1
ATOM 2138 N N . ALA A 1 273 ? 5.947 -19.875 -18.406 1.00 82.56 273 ALA A N 1
ATOM 2139 C CA . ALA A 1 273 ? 4.506 -20.028 -18.587 1.00 82.56 273 ALA A CA 1
ATOM 2140 C C . ALA A 1 273 ? 3.956 -21.305 -17.922 1.00 82.56 273 ALA A C 1
ATOM 2142 O O . ALA A 1 273 ? 2.738 -21.458 -17.799 1.00 82.56 273 ALA A O 1
ATOM 2143 N N . ASN A 1 274 ? 4.826 -22.205 -17.447 1.00 76.06 274 ASN A N 1
ATOM 2144 C CA . ASN A 1 274 ? 4.411 -23.392 -16.708 1.00 76.06 274 ASN A CA 1
ATOM 2145 C C . ASN A 1 274 ? 3.893 -22.977 -15.318 1.00 76.06 274 ASN A C 1
ATOM 2147 O O . ASN A 1 274 ? 4.610 -22.378 -14.517 1.00 76.06 274 ASN A O 1
ATOM 2151 N N . LEU A 1 275 ? 2.620 -23.269 -15.032 1.00 56.47 275 LEU A N 1
ATOM 2152 C CA . LEU A 1 275 ? 1.988 -22.953 -13.746 1.00 56.47 275 LEU A CA 1
ATOM 2153 C C . LEU A 1 275 ? 2.744 -23.631 -12.590 1.00 56.47 275 LEU A C 1
ATOM 2155 O O . LEU A 1 275 ? 3.107 -24.802 -12.692 1.00 56.47 275 LEU A O 1
ATOM 2159 N N . GLU A 1 276 ? 2.924 -22.915 -11.472 1.00 48.94 276 GLU A N 1
ATOM 2160 C CA . GLU A 1 276 ? 3.492 -23.484 -10.241 1.00 48.94 276 GLU A CA 1
ATOM 2161 C C . GLU A 1 276 ? 2.793 -24.807 -9.860 1.00 48.94 276 GLU A C 1
ATOM 2163 O O . GLU A 1 276 ? 1.562 -24.906 -9.976 1.00 48.94 276 GLU A O 1
ATOM 2168 N N . PRO A 1 277 ? 3.537 -25.813 -9.364 1.00 44.50 277 PRO A N 1
ATOM 2169 C CA . PRO A 1 277 ? 2.957 -27.088 -8.968 1.00 44.50 277 PRO A CA 1
ATOM 2170 C C . PRO A 1 277 ? 1.925 -26.890 -7.848 1.00 44.50 277 PRO A C 1
ATOM 2172 O O . PRO A 1 277 ? 2.210 -26.321 -6.793 1.00 44.50 277 PRO A O 1
ATOM 2175 N N . LYS A 1 278 ? 0.700 -27.372 -8.078 1.00 53.97 278 LYS A N 1
ATOM 2176 C CA . LYS A 1 278 ? -0.363 -27.423 -7.067 1.00 53.97 278 LYS A CA 1
ATOM 2177 C C . LYS A 1 278 ? -0.128 -28.630 -6.153 1.00 53.97 278 LYS A C 1
ATOM 2179 O O . LYS A 1 278 ? 0.213 -29.709 -6.629 1.00 53.97 278 LYS A O 1
ATOM 2184 N N . VAL A 1 279 ? -0.332 -28.468 -4.848 1.00 54.38 279 VAL A N 1
ATOM 2185 C CA . VAL A 1 279 ? -0.276 -29.572 -3.873 1.00 54.38 279 VAL A CA 1
ATOM 2186 C C . VAL A 1 279 ? -1.667 -30.166 -3.684 1.00 54.38 279 VAL A C 1
ATOM 2188 O O . VAL A 1 279 ? -2.659 -29.453 -3.781 1.00 54.38 279 VAL A O 1
ATOM 2191 N N . LYS A 1 280 ? -1.768 -31.470 -3.426 1.00 54.81 280 LYS A N 1
ATOM 2192 C CA . LYS A 1 280 ? -3.054 -32.105 -3.102 1.00 54.81 280 LYS A CA 1
ATOM 2193 C C . LYS A 1 280 ? -3.389 -31.866 -1.629 1.00 54.81 280 LYS A C 1
ATOM 2195 O O . LYS A 1 280 ? -2.523 -32.067 -0.781 1.00 54.81 280 LYS A O 1
ATOM 2200 N N . ASP A 1 281 ? -4.607 -31.423 -1.329 1.00 57.94 281 ASP A N 1
ATOM 2201 C CA . ASP A 1 281 ? -5.117 -31.376 0.046 1.00 57.94 281 ASP A CA 1
ATOM 2202 C C . ASP A 1 281 ? -5.481 -32.777 0.577 1.00 57.94 281 ASP A C 1
ATOM 2204 O O . ASP A 1 281 ? -5.338 -33.785 -0.119 1.00 57.94 281 ASP A O 1
ATOM 2208 N N . GLU A 1 282 ? -5.938 -32.839 1.831 1.00 46.44 282 GLU A N 1
ATOM 2209 C CA . GLU A 1 282 ? -6.368 -34.072 2.516 1.00 46.44 282 GLU A CA 1
ATOM 2210 C C . GLU A 1 282 ? -7.527 -34.791 1.797 1.00 46.44 282 GLU A C 1
ATOM 2212 O O . GLU A 1 282 ? -7.734 -35.988 1.990 1.00 46.44 282 GLU A O 1
ATOM 2217 N N . GLU A 1 283 ? -8.247 -34.080 0.926 1.00 52.88 283 GLU A N 1
ATOM 2218 C CA . GLU A 1 283 ? -9.355 -34.571 0.102 1.00 52.88 283 GLU A CA 1
ATOM 2219 C C . GLU A 1 283 ? -8.892 -34.925 -1.331 1.00 52.88 283 GLU A C 1
ATOM 2221 O O . GLU A 1 283 ? -9.693 -35.328 -2.176 1.00 52.88 283 GLU A O 1
ATOM 2226 N N . GLY A 1 284 ? -7.588 -34.810 -1.616 1.00 51.62 284 GLY A N 1
ATOM 2227 C CA . GLY A 1 284 ? -6.965 -35.132 -2.900 1.00 51.62 284 GLY A CA 1
ATOM 2228 C C . GLY A 1 284 ? -7.080 -34.038 -3.966 1.00 51.62 284 GLY A C 1
ATOM 2229 O O . GLY A 1 284 ? -6.705 -34.276 -5.118 1.00 51.62 284 GLY A O 1
ATOM 2230 N N . LYS A 1 285 ? -7.580 -32.849 -3.617 1.00 53.19 285 LYS A N 1
ATOM 2231 C CA . LYS A 1 285 ? -7.812 -31.734 -4.537 1.00 53.19 285 LYS A CA 1
ATOM 2232 C C . LYS A 1 285 ? -6.571 -30.861 -4.666 1.00 53.19 285 LYS A C 1
ATOM 2234 O O . LYS A 1 285 ? -5.939 -30.483 -3.686 1.00 53.19 285 LYS A O 1
ATOM 2239 N N . GLU A 1 286 ? -6.232 -30.509 -5.900 1.00 51.94 286 GLU A N 1
ATOM 2240 C CA . GLU A 1 286 ? -5.105 -29.626 -6.188 1.00 51.94 286 GLU A CA 1
ATOM 2241 C C . GLU A 1 286 ? -5.374 -28.189 -5.713 1.00 51.94 286 GLU A C 1
ATOM 2243 O O . GLU A 1 286 ? -6.224 -27.477 -6.256 1.00 51.94 286 GLU A O 1
ATOM 2248 N N . VAL A 1 287 ? -4.616 -27.747 -4.712 1.00 59.19 287 VAL A N 1
ATOM 2249 C CA . VAL A 1 287 ? -4.699 -26.429 -4.081 1.00 59.19 287 VAL A CA 1
ATOM 2250 C C . VAL A 1 287 ? -3.312 -25.795 -3.931 1.00 59.19 287 VAL A C 1
ATOM 2252 O O . VAL A 1 287 ? -2.280 -26.462 -3.951 1.00 59.19 287 VAL A O 1
ATOM 2255 N N . LYS A 1 288 ? -3.268 -24.465 -3.793 1.00 52.47 288 LYS A N 1
ATOM 2256 C CA . LYS A 1 288 ? -2.026 -23.757 -3.446 1.00 52.47 288 LYS A CA 1
ATOM 2257 C C . LYS A 1 288 ? -1.654 -24.041 -1.981 1.00 52.47 288 LYS A C 1
ATOM 2259 O O . LYS A 1 288 ? -2.567 -24.096 -1.151 1.00 52.47 288 LYS A O 1
ATOM 2264 N N . PRO A 1 289 ? -0.359 -24.159 -1.634 1.00 49.19 289 PRO A N 1
ATOM 2265 C CA . PRO A 1 289 ? 0.051 -24.359 -0.248 1.00 49.19 289 PRO A CA 1
ATOM 2266 C C . PRO A 1 289 ? -0.388 -23.161 0.609 1.00 49.19 289 PRO A C 1
ATOM 2268 O O . PRO A 1 289 ? -0.033 -22.014 0.327 1.00 49.19 289 PRO A O 1
ATOM 2271 N N . LYS A 1 290 ? -1.207 -23.409 1.641 1.00 50.03 290 LYS A N 1
ATOM 2272 C CA . LYS A 1 290 ? -1.660 -22.367 2.576 1.00 50.03 290 LYS A CA 1
ATOM 2273 C C . LYS A 1 290 ? -0.535 -22.031 3.554 1.00 50.03 290 LYS A C 1
ATOM 2275 O O . LYS A 1 290 ? -0.028 -22.920 4.230 1.00 50.03 290 LYS A O 1
ATOM 2280 N N . LYS A 1 291 ? -0.191 -20.747 3.684 1.00 45.50 291 LYS A N 1
ATOM 2281 C CA . LYS A 1 291 ? 0.606 -20.265 4.822 1.00 45.50 291 LYS A CA 1
ATOM 2282 C C . LYS A 1 291 ? -0.285 -20.194 6.063 1.00 45.50 291 LYS A C 1
ATOM 2284 O O . LYS A 1 291 ? -1.393 -19.659 5.984 1.00 45.50 291 LYS A O 1
ATOM 2289 N N . ALA A 1 292 ? 0.194 -20.723 7.189 1.00 46.44 292 ALA A N 1
ATOM 2290 C CA . ALA A 1 292 ? -0.452 -20.519 8.480 1.00 46.44 292 ALA A CA 1
ATOM 2291 C C . ALA A 1 292 ? -0.475 -19.013 8.780 1.00 46.44 292 ALA A C 1
ATOM 2293 O O . ALA A 1 292 ? 0.558 -18.350 8.733 1.00 46.44 292 ALA A O 1
ATOM 2294 N N . THR A 1 293 ? -1.666 -18.471 9.002 1.00 54.00 293 THR A N 1
ATOM 2295 C CA . THR A 1 293 ? -1.898 -17.068 9.356 1.00 54.00 293 THR A CA 1
ATOM 2296 C C . THR A 1 293 ? -2.518 -17.041 10.742 1.00 54.00 293 THR A C 1
ATOM 2298 O O . THR A 1 293 ? -3.339 -17.899 11.066 1.00 54.00 293 THR A O 1
ATOM 2301 N N . PHE A 1 294 ? -2.080 -16.097 11.572 1.00 50.50 294 PHE A N 1
ATOM 2302 C CA . PHE A 1 294 ? -2.649 -15.877 12.895 1.00 50.50 294 PHE A CA 1
ATOM 2303 C C . PHE A 1 294 ? -4.149 -15.540 12.770 1.00 50.50 294 PHE A C 1
ATOM 2305 O O . PHE A 1 294 ? -4.540 -14.800 11.867 1.00 50.50 294 PHE A O 1
ATOM 2312 N N . GLN A 1 295 ? -4.989 -16.122 13.631 1.00 62.28 295 GLN A N 1
ATOM 2313 C CA . GLN A 1 295 ? -6.444 -15.926 13.646 1.00 62.28 295 GLN A CA 1
ATOM 2314 C C . GLN A 1 295 ? -6.902 -15.569 15.060 1.00 62.28 295 GLN A C 1
ATOM 2316 O O . GLN A 1 295 ? -6.367 -16.109 16.029 1.00 62.28 295 GLN A O 1
ATOM 2321 N N . LEU A 1 296 ? -7.912 -14.699 15.162 1.00 66.06 296 LEU A N 1
ATOM 2322 C CA . LEU A 1 296 ? -8.560 -14.378 16.434 1.00 66.06 296 LEU A CA 1
ATOM 2323 C C . LEU A 1 296 ? -9.192 -15.626 17.065 1.00 66.06 296 LEU A C 1
ATOM 2325 O O . LEU A 1 296 ? -9.657 -16.539 16.372 1.00 66.06 296 LEU A O 1
ATOM 2329 N N . GLU A 1 297 ? -9.215 -15.649 18.398 1.00 68.12 297 GLU A N 1
ATOM 2330 C CA . GLU A 1 297 ? -9.955 -16.659 19.149 1.00 68.12 297 GLU A CA 1
ATOM 2331 C C . GLU A 1 297 ? -11.454 -16.509 18.845 1.00 68.12 297 GLU A C 1
ATOM 2333 O O . GLU A 1 297 ? -11.970 -15.401 18.726 1.00 68.12 297 GLU A O 1
ATOM 2338 N N . HIS A 1 298 ? -12.157 -17.629 18.700 1.00 68.25 298 HIS A N 1
ATOM 2339 C CA . HIS A 1 298 ? -13.603 -17.637 18.491 1.00 68.25 298 HIS A CA 1
ATOM 2340 C C . HIS A 1 298 ? -14.275 -18.372 19.641 1.00 68.25 298 HIS A C 1
ATOM 2342 O O . HIS A 1 298 ? -13.722 -19.343 20.169 1.00 68.25 298 HIS A O 1
ATOM 2348 N N . ALA A 1 299 ? -15.484 -17.939 19.990 1.00 65.75 299 ALA A N 1
ATOM 2349 C CA . ALA A 1 299 ? -16.269 -18.564 21.038 1.00 65.75 299 ALA A CA 1
ATOM 2350 C C . ALA A 1 299 ? -16.537 -20.040 20.693 1.00 65.75 299 ALA A C 1
ATOM 2352 O O . ALA A 1 299 ? -17.094 -20.386 19.641 1.00 65.75 299 ALA A O 1
ATOM 2353 N N . SER A 1 300 ? -16.091 -20.940 21.572 1.00 63.59 300 SER A N 1
ATOM 2354 C CA . SER A 1 300 ? -16.362 -22.374 21.430 1.00 63.59 300 SER A CA 1
ATOM 2355 C C . SER A 1 300 ? -17.781 -22.725 21.889 1.00 63.59 300 SER A C 1
ATOM 2357 O O . SER A 1 300 ? -18.416 -23.574 21.253 1.00 63.59 300 SER A O 1
ATOM 2359 N N . ASP A 1 301 ? -18.283 -21.998 22.892 1.00 72.94 301 ASP A N 1
ATOM 2360 C CA . ASP A 1 301 ? -19.681 -21.893 23.305 1.00 72.94 301 ASP A CA 1
ATOM 2361 C C . ASP A 1 301 ? -20.052 -20.407 23.446 1.00 72.94 301 ASP A C 1
ATOM 2363 O O . ASP A 1 301 ? -19.186 -19.598 23.771 1.00 72.94 301 ASP A O 1
ATOM 2367 N N . ILE A 1 302 ? -21.302 -20.044 23.149 1.00 81.25 302 ILE A N 1
ATOM 2368 C CA . ILE A 1 302 ? -21.773 -18.651 23.203 1.00 81.25 302 ILE A CA 1
ATOM 2369 C C . ILE A 1 302 ? -22.699 -18.492 24.391 1.00 81.25 302 ILE A C 1
ATOM 2371 O O . ILE A 1 302 ? -23.758 -19.121 24.447 1.00 81.25 302 ILE A O 1
ATOM 2375 N N . GLU A 1 303 ? -22.300 -17.616 25.305 1.00 85.81 303 GLU A N 1
ATOM 2376 C CA . GLU A 1 303 ? -23.067 -17.269 26.489 1.00 85.81 303 GLU A CA 1
ATOM 2377 C C . GLU A 1 303 ? -23.601 -15.840 26.394 1.00 85.81 303 GLU A C 1
ATOM 2379 O O . GLU A 1 303 ? -22.937 -14.922 25.902 1.00 85.81 303 GLU A O 1
ATOM 2384 N N . ARG A 1 304 ? -24.810 -15.652 26.923 1.00 89.75 304 ARG A N 1
ATOM 2385 C CA . ARG A 1 304 ? -25.413 -14.343 27.147 1.00 89.75 304 ARG A CA 1
ATOM 2386 C C . ARG A 1 304 ? -25.986 -14.291 28.559 1.00 89.75 304 ARG A C 1
ATOM 2388 O O . ARG A 1 304 ? -26.700 -15.207 28.963 1.00 89.75 304 ARG A O 1
ATOM 2395 N N . THR A 1 305 ? -25.691 -13.218 29.284 1.00 91.75 305 THR A N 1
ATOM 2396 C CA . THR A 1 305 ? -26.178 -12.963 30.644 1.00 91.75 305 THR A CA 1
ATOM 2397 C C . THR A 1 305 ? -26.831 -11.587 30.690 1.00 91.75 305 THR A C 1
ATOM 2399 O O . THR A 1 305 ? -26.190 -10.591 30.355 1.00 91.75 305 THR A O 1
ATOM 2402 N N . GLY A 1 306 ? -28.086 -11.533 31.143 1.00 90.00 306 GLY A N 1
ATOM 2403 C CA . GLY A 1 306 ? -28.871 -10.300 31.240 1.00 90.00 306 GLY A CA 1
ATOM 2404 C C . GLY A 1 306 ? -29.338 -9.746 29.886 1.00 90.00 306 GLY A C 1
ATOM 2405 O O . GLY A 1 306 ? -29.247 -10.412 28.857 1.00 90.00 306 GLY A O 1
ATOM 2406 N N . GLY A 1 307 ? -29.843 -8.510 29.909 1.00 89.62 307 GLY A N 1
ATOM 2407 C CA . GLY A 1 307 ? -30.392 -7.816 28.742 1.00 89.62 307 GLY A CA 1
ATOM 2408 C C . GLY A 1 307 ? -31.855 -8.130 28.439 1.00 89.62 307 GLY A C 1
ATOM 2409 O O . GLY A 1 307 ? -32.496 -8.931 29.117 1.00 89.62 307 GLY A O 1
ATOM 2410 N N . THR A 1 308 ? -32.394 -7.455 27.426 1.00 89.12 308 THR A N 1
ATOM 2411 C CA . THR A 1 308 ? -33.796 -7.604 27.022 1.00 89.12 308 THR A CA 1
ATOM 2412 C C . THR A 1 308 ? -34.018 -8.977 26.389 1.00 89.12 308 THR A C 1
ATOM 2414 O O . THR A 1 308 ? -33.279 -9.386 25.486 1.00 89.12 308 THR A O 1
ATOM 2417 N N . GLU A 1 309 ? -35.018 -9.711 26.876 1.00 87.00 309 GLU A N 1
ATOM 2418 C CA . GLU A 1 309 ? -35.456 -10.955 26.245 1.00 87.00 309 GLU A CA 1
ATOM 2419 C C . GLU A 1 309 ? -36.258 -10.647 24.981 1.00 87.00 309 GLU A C 1
ATOM 2421 O O . GLU A 1 309 ? -37.083 -9.733 24.956 1.00 87.00 309 GLU A O 1
ATOM 2426 N N . ILE A 1 310 ? -36.024 -11.432 23.930 1.00 87.19 310 ILE A N 1
ATOM 2427 C CA . ILE A 1 310 ? -36.760 -11.323 22.678 1.00 87.19 310 ILE A CA 1
ATOM 2428 C C . ILE A 1 310 ? -37.275 -12.688 22.235 1.00 87.19 310 ILE A C 1
ATOM 2430 O O . ILE A 1 310 ? -36.533 -13.672 22.149 1.00 87.19 310 ILE A O 1
ATOM 2434 N N . ASP A 1 311 ? -38.565 -12.725 21.921 1.00 85.69 311 ASP A N 1
ATOM 2435 C CA . ASP A 1 311 ? -39.234 -13.882 21.340 1.00 85.69 311 ASP A CA 1
ATOM 2436 C C . ASP A 1 311 ? -39.328 -13.717 19.816 1.00 85.69 311 ASP A C 1
ATOM 2438 O O . ASP A 1 311 ? -40.376 -13.386 19.257 1.00 85.69 311 ASP A O 1
ATOM 2442 N N . LEU A 1 312 ? -38.181 -13.863 19.145 1.00 89.06 312 LEU A N 1
ATOM 2443 C CA . LEU A 1 312 ? -38.074 -13.684 17.700 1.00 89.06 312 LEU A CA 1
ATOM 2444 C C . LEU A 1 312 ? -38.775 -14.830 16.962 1.00 89.06 312 LEU A C 1
ATOM 2446 O O . LEU A 1 312 ? -38.343 -15.980 17.019 1.00 89.06 312 LEU A O 1
ATOM 2450 N N . GLN A 1 313 ? -39.819 -14.492 16.212 1.00 86.62 313 GLN A N 1
ATOM 2451 C CA . GLN A 1 313 ? -40.645 -15.442 15.487 1.00 86.62 313 GLN A CA 1
ATOM 2452 C C . GLN A 1 313 ? -40.205 -15.665 14.050 1.00 86.62 313 GLN A C 1
ATOM 2454 O O . GLN A 1 313 ? -40.550 -16.712 13.539 1.00 86.62 313 GLN A O 1
ATOM 2459 N N . SER A 1 314 ? -39.512 -14.744 13.369 1.00 90.75 314 SER A N 1
ATOM 2460 C CA . SER A 1 314 ? -39.149 -14.925 11.950 1.00 90.75 314 SER A CA 1
ATOM 2461 C C . SER A 1 314 ? -37.969 -14.064 11.502 1.00 90.75 314 SER A C 1
ATOM 2463 O O . SER A 1 314 ? -37.611 -13.082 12.155 1.00 90.75 314 SER A O 1
ATOM 2465 N N . SER A 1 315 ? -37.397 -14.387 10.337 1.00 89.88 315 SER A N 1
ATOM 2466 C CA . SER A 1 315 ? -36.393 -13.529 9.691 1.00 89.88 315 SER A CA 1
ATOM 2467 C C . SER A 1 315 ? -36.968 -12.169 9.284 1.00 89.88 315 SER A C 1
ATOM 2469 O O . SER A 1 315 ? -36.271 -11.164 9.383 1.00 89.88 315 SER A O 1
ATOM 2471 N N . LYS A 1 316 ? -38.248 -12.101 8.891 1.00 90.75 316 LYS A N 1
ATOM 2472 C CA . LYS A 1 316 ? -38.904 -10.826 8.559 1.00 90.75 316 LYS A CA 1
ATOM 2473 C C . LYS A 1 316 ? -39.029 -9.919 9.779 1.00 90.75 316 LYS A C 1
ATOM 2475 O O . LYS A 1 316 ? -38.734 -8.735 9.688 1.00 90.75 316 LYS A O 1
ATOM 2480 N N . GLN A 1 317 ? -39.367 -10.493 10.929 1.00 93.00 317 GLN A N 1
ATOM 2481 C CA . GLN A 1 317 ? -39.419 -9.743 12.178 1.00 93.00 317 GLN A CA 1
ATOM 2482 C C . GLN A 1 317 ? -38.034 -9.196 12.557 1.00 93.00 317 GLN A C 1
ATOM 2484 O O . GLN A 1 317 ? -37.932 -8.062 13.007 1.00 93.00 317 GLN A O 1
ATOM 2489 N N . LEU A 1 318 ? -36.962 -9.969 12.336 1.00 93.12 318 LEU A N 1
ATOM 2490 C CA . LEU A 1 318 ? -35.592 -9.506 12.578 1.00 93.12 318 LEU A CA 1
ATOM 2491 C C . LEU A 1 318 ? -35.231 -8.311 11.683 1.00 93.12 318 LEU A C 1
ATOM 2493 O O . LEU A 1 318 ? -34.646 -7.344 12.159 1.00 93.12 318 LEU A O 1
ATOM 2497 N N . GLU A 1 319 ? -35.588 -8.373 10.400 1.00 92.06 319 GLU A N 1
ATOM 2498 C CA . GLU A 1 319 ? -35.394 -7.263 9.463 1.00 92.06 319 GLU A CA 1
ATOM 2499 C C . GLU A 1 319 ? -36.112 -5.995 9.941 1.00 92.06 319 GLU A C 1
ATOM 2501 O O . GLU A 1 319 ? -35.497 -4.932 10.000 1.00 92.06 319 GLU A O 1
ATOM 2506 N N . GLU A 1 320 ? -37.383 -6.122 10.326 1.00 91.38 320 GLU A N 1
ATOM 2507 C CA . GLU A 1 320 ? -38.241 -5.005 10.733 1.00 91.38 320 GLU A CA 1
ATOM 2508 C C . GLU A 1 320 ? -37.824 -4.381 12.069 1.00 91.38 320 GLU A C 1
ATOM 2510 O O . GLU A 1 320 ? -37.820 -3.157 12.186 1.00 91.38 320 GLU A O 1
ATOM 2515 N N . ILE A 1 321 ? -37.441 -5.192 13.065 1.00 94.12 321 ILE A N 1
ATOM 2516 C CA . ILE A 1 321 ? -37.023 -4.697 14.389 1.00 94.12 321 ILE A CA 1
ATOM 2517 C C . ILE A 1 321 ? -35.814 -3.773 14.274 1.00 94.12 321 ILE A C 1
ATOM 2519 O O . ILE A 1 321 ? -35.753 -2.765 14.975 1.00 94.12 321 ILE A O 1
ATOM 2523 N N . PHE A 1 322 ? -34.850 -4.127 13.421 1.00 93.81 322 PHE A N 1
ATOM 2524 C CA . PHE A 1 322 ? -33.587 -3.398 13.322 1.00 93.81 322 PHE A CA 1
ATOM 2525 C C . PHE A 1 322 ? -33.500 -2.472 12.108 1.00 93.81 322 PHE A C 1
ATOM 2527 O O . PHE A 1 322 ? -32.561 -1.690 12.025 1.00 93.81 322 PHE A O 1
ATOM 2534 N N . GLY A 1 323 ? -34.452 -2.530 11.174 1.00 90.19 323 GLY A N 1
ATOM 2535 C CA . GLY A 1 323 ? -34.450 -1.697 9.969 1.00 90.19 323 GLY A CA 1
ATOM 2536 C C . GLY A 1 323 ? -33.389 -2.105 8.943 1.00 90.19 323 GLY A C 1
ATOM 2537 O O . GLY A 1 323 ? -32.781 -1.245 8.306 1.00 90.19 323 GLY A O 1
ATOM 2538 N N . PHE A 1 324 ? -33.107 -3.405 8.805 1.00 90.56 324 PHE A N 1
ATOM 2539 C CA . PHE A 1 324 ? -32.161 -3.897 7.797 1.00 90.56 324 PHE A CA 1
ATOM 2540 C C . PHE A 1 324 ? -32.751 -3.831 6.384 1.00 90.56 324 PHE A C 1
ATOM 2542 O O . PHE A 1 324 ? -33.947 -4.011 6.185 1.00 90.56 324 PHE A O 1
ATOM 2549 N N . ARG A 1 325 ? -31.883 -3.693 5.376 1.00 88.31 325 ARG A N 1
ATOM 2550 C CA . ARG A 1 325 ? -32.264 -3.811 3.956 1.00 88.31 325 ARG A CA 1
ATOM 2551 C C . ARG A 1 325 ? -32.815 -5.192 3.599 1.00 88.31 325 ARG A C 1
ATOM 2553 O O . ARG A 1 325 ? -33.531 -5.353 2.617 1.00 88.31 325 ARG A O 1
ATOM 2560 N N . GLY A 1 326 ? -32.332 -6.212 4.304 1.00 88.00 326 GLY A N 1
ATOM 2561 C CA . GLY A 1 326 ? -32.541 -7.601 3.938 1.00 88.00 326 GLY A CA 1
ATOM 2562 C C . GLY A 1 326 ? -31.715 -8.572 4.762 1.00 88.00 326 GLY A C 1
ATOM 2563 O O . GLY A 1 326 ? -30.631 -8.238 5.253 1.00 88.00 326 GLY A O 1
ATOM 2564 N N . ILE A 1 327 ? -32.215 -9.800 4.855 1.00 89.62 327 ILE A N 1
ATOM 2565 C CA . ILE A 1 327 ? -31.560 -10.922 5.517 1.00 89.62 327 ILE A CA 1
ATOM 2566 C C . ILE A 1 327 ? -31.424 -12.075 4.527 1.00 89.62 327 ILE A C 1
ATOM 2568 O O . ILE A 1 327 ? -32.410 -12.544 3.957 1.00 89.62 327 ILE A O 1
ATOM 2572 N N . GLN A 1 328 ? -30.187 -12.540 4.350 1.00 87.88 328 GLN A N 1
ATOM 2573 C CA . GLN A 1 328 ? -29.835 -13.642 3.459 1.00 87.88 328 GLN A CA 1
ATOM 2574 C C . GLN A 1 328 ? -29.217 -14.804 4.235 1.00 87.88 328 GLN A C 1
ATOM 2576 O O . GLN A 1 328 ? -28.318 -14.627 5.052 1.00 87.88 328 GLN A O 1
ATOM 2581 N N . SER A 1 329 ? -29.608 -16.028 3.918 1.00 84.50 329 SER A N 1
ATOM 2582 C CA . SER A 1 329 ? -29.096 -17.232 4.559 1.00 84.50 329 SER A CA 1
ATOM 2583 C C . SER A 1 329 ? -28.522 -18.192 3.525 1.00 84.50 329 SER A C 1
ATOM 2585 O O . SER A 1 329 ? -29.040 -18.396 2.431 1.00 84.50 329 SER A O 1
ATOM 2587 N N . GLY A 1 330 ? -27.392 -18.812 3.857 1.00 77.69 330 GLY A N 1
ATOM 2588 C CA . GLY A 1 330 ? -26.801 -19.836 3.010 1.00 77.69 330 GLY A CA 1
ATOM 2589 C C . GLY A 1 330 ? -27.667 -21.093 3.008 1.00 77.69 330 GLY A C 1
ATOM 2590 O O . GLY A 1 330 ? -28.328 -21.403 3.998 1.00 77.69 330 GLY A O 1
ATOM 2591 N N . ASN A 1 331 ? -27.566 -21.897 1.944 1.00 73.88 331 ASN A N 1
ATOM 2592 C CA . ASN A 1 331 ? -28.272 -23.183 1.830 1.00 73.88 331 ASN A CA 1
ATOM 2593 C C . ASN A 1 331 ? -28.104 -24.092 3.059 1.00 73.88 331 ASN A C 1
ATOM 2595 O O . ASN A 1 331 ? -28.955 -24.927 3.327 1.00 73.88 331 ASN A O 1
ATOM 2599 N N . TRP A 1 332 ? -26.990 -23.982 3.783 1.00 71.81 332 TRP A N 1
ATOM 2600 C CA . TRP A 1 332 ? -26.752 -24.758 4.998 1.00 71.81 332 TRP A CA 1
ATOM 2601 C C . TRP A 1 332 ? -27.562 -24.262 6.205 1.00 71.81 332 TRP A C 1
ATOM 2603 O O . TRP A 1 332 ? -28.021 -25.088 6.986 1.00 71.81 332 TRP A O 1
ATOM 2613 N N . VAL A 1 333 ? -27.747 -22.946 6.344 1.00 74.00 333 VAL A N 1
ATOM 2614 C CA . VAL A 1 333 ? -28.570 -22.353 7.410 1.00 74.00 333 VAL A CA 1
ATOM 2615 C C . VAL A 1 333 ? -30.039 -22.671 7.146 1.00 74.00 333 VAL A C 1
ATOM 2617 O O . VAL A 1 333 ? -30.730 -23.162 8.027 1.00 74.00 333 VAL A O 1
ATOM 2620 N N . LEU A 1 334 ? -30.491 -22.489 5.901 1.00 75.69 334 LEU A N 1
ATOM 2621 C CA . LEU A 1 334 ? -31.891 -22.704 5.518 1.00 75.69 334 LEU A CA 1
ATOM 2622 C C . LEU A 1 334 ? -32.343 -24.167 5.614 1.00 75.69 334 LEU A C 1
ATOM 2624 O O . LEU A 1 334 ? -33.516 -24.426 5.851 1.00 75.69 334 LEU A O 1
ATOM 2628 N N . LYS A 1 335 ? -31.425 -25.127 5.453 1.00 75.31 335 LYS A N 1
ATOM 2629 C CA . LYS A 1 335 ? -31.725 -26.567 5.543 1.00 75.31 335 LYS A CA 1
ATOM 2630 C C . LYS A 1 335 ? -31.815 -27.100 6.977 1.00 75.31 335 LYS A C 1
ATOM 2632 O O . LYS A 1 335 ? -32.077 -28.286 7.149 1.00 75.31 335 LYS A O 1
ATOM 2637 N N . ASP A 1 336 ? -31.562 -26.273 7.993 1.00 75.94 336 ASP A N 1
ATOM 2638 C CA . ASP A 1 336 ? -31.640 -26.669 9.400 1.00 75.94 336 ASP A CA 1
ATOM 2639 C C . ASP A 1 336 ? -32.289 -25.568 10.246 1.00 75.94 336 ASP A C 1
ATOM 2641 O O . ASP A 1 336 ? -31.650 -24.563 10.573 1.00 75.94 336 ASP A O 1
ATOM 2645 N N . LYS A 1 337 ? -33.547 -25.801 10.646 1.00 78.88 337 LYS A N 1
ATOM 2646 C CA . LYS A 1 337 ? -34.343 -24.884 11.473 1.00 78.88 337 LYS A CA 1
ATOM 2647 C C . LYS A 1 337 ? -33.589 -24.429 12.721 1.00 78.88 337 LYS A C 1
ATOM 2649 O O . LYS A 1 337 ? -33.521 -23.232 12.971 1.00 78.88 337 LYS A O 1
ATOM 2654 N N . SER A 1 338 ? -32.973 -25.347 13.467 1.00 75.00 338 SER A N 1
ATOM 2655 C CA . SER A 1 338 ? -32.284 -25.009 14.719 1.00 75.00 338 SER A CA 1
ATOM 2656 C C . SER A 1 338 ? -31.060 -24.125 14.486 1.00 75.00 338 SER A C 1
ATOM 2658 O O . SER A 1 338 ? -30.722 -23.294 15.325 1.00 75.00 338 SER A O 1
ATOM 2660 N N . SER A 1 339 ? -30.395 -24.279 13.339 1.00 77.56 339 SER A N 1
ATOM 2661 C CA . SER A 1 339 ? -29.265 -23.432 12.961 1.00 77.56 339 SER A CA 1
ATOM 2662 C C . SER A 1 339 ? -29.714 -22.028 12.557 1.00 77.56 339 SER A C 1
ATOM 2664 O O . SER A 1 339 ? -29.038 -21.062 12.908 1.00 77.56 339 SER A O 1
ATOM 2666 N N . ALA A 1 340 ? -30.817 -21.919 11.811 1.00 81.00 340 ALA A N 1
ATOM 2667 C CA . ALA A 1 340 ? -31.395 -20.639 11.420 1.00 81.00 340 ALA A CA 1
ATOM 2668 C C . ALA A 1 340 ? -31.916 -19.880 12.645 1.00 81.00 340 ALA A C 1
ATOM 2670 O O . ALA A 1 340 ? -31.490 -18.757 12.893 1.00 81.00 340 ALA A O 1
ATOM 2671 N N . GLU A 1 341 ? -32.738 -20.532 13.463 1.00 84.25 341 GLU A N 1
ATOM 2672 C CA . GLU A 1 341 ? -33.297 -19.977 14.696 1.00 84.25 341 GLU A CA 1
ATOM 2673 C C . GLU A 1 341 ? -32.202 -19.487 15.653 1.00 84.25 341 GLU A C 1
ATOM 2675 O O . GLU A 1 341 ? -32.275 -18.361 16.142 1.00 84.25 341 GLU A O 1
ATOM 2680 N N . PHE A 1 342 ? -31.138 -20.275 15.854 1.00 85.12 342 PHE A N 1
ATOM 2681 C CA . PHE A 1 342 ? -29.999 -19.870 16.681 1.00 85.12 342 PHE A CA 1
ATOM 2682 C C . PHE A 1 342 ? -29.347 -18.574 16.187 1.00 85.12 342 PHE A C 1
ATOM 2684 O O . PHE A 1 342 ? -29.184 -17.641 16.968 1.00 85.12 342 PHE A O 1
ATOM 2691 N N . HIS A 1 343 ? -28.971 -18.504 14.906 1.00 86.38 343 HIS A N 1
ATOM 2692 C CA . HIS A 1 343 ? -28.293 -17.328 14.359 1.00 86.38 343 HIS A CA 1
ATOM 2693 C C . HIS A 1 343 ? -29.181 -16.086 14.386 1.00 86.38 343 HIS A C 1
ATOM 2695 O O . HIS A 1 343 ? -28.712 -15.013 14.751 1.00 86.38 343 HIS A O 1
ATOM 2701 N N . MET A 1 344 ? -30.459 -16.239 14.042 1.00 89.19 344 MET A N 1
ATOM 2702 C CA . MET A 1 344 ? -31.417 -15.136 14.018 1.00 89.19 344 MET A CA 1
ATOM 2703 C C . MET A 1 344 ? -31.653 -14.597 15.432 1.00 89.19 344 MET A C 1
ATOM 2705 O O . MET A 1 344 ? -31.548 -13.391 15.653 1.00 89.19 344 MET A O 1
ATOM 2709 N N . LYS A 1 345 ? -31.892 -15.486 16.405 1.00 89.69 345 LYS A N 1
ATOM 2710 C CA . LYS A 1 345 ? -32.112 -15.103 17.802 1.00 89.69 345 LYS A CA 1
ATOM 2711 C C . LYS A 1 345 ? -30.862 -14.497 18.437 1.00 89.69 345 LYS A C 1
ATOM 2713 O O . LYS A 1 345 ? -30.951 -13.419 19.010 1.00 89.69 345 LYS A O 1
ATOM 2718 N N . ALA A 1 346 ? -29.700 -15.134 18.288 1.00 89.88 346 ALA A N 1
ATOM 2719 C CA . ALA A 1 346 ? -28.453 -14.632 18.864 1.00 89.88 346 ALA A CA 1
ATOM 2720 C C . ALA A 1 346 ? -28.048 -13.274 18.266 1.00 89.88 346 ALA A C 1
ATOM 2722 O O . ALA A 1 346 ? -27.599 -12.391 18.994 1.00 89.88 346 ALA A O 1
ATOM 2723 N N . THR A 1 347 ? -28.268 -13.068 16.961 1.00 92.19 347 THR A N 1
ATOM 2724 C CA . THR A 1 347 ? -28.110 -11.749 16.338 1.00 92.19 347 THR A CA 1
ATOM 2725 C C . THR A 1 347 ? -29.091 -10.738 16.924 1.00 92.19 347 THR A C 1
ATOM 2727 O O . THR A 1 347 ? -28.665 -9.641 17.263 1.00 92.19 347 THR A O 1
ATOM 2730 N N . ALA A 1 348 ? -30.375 -11.077 17.071 1.00 94.19 348 ALA A N 1
ATOM 2731 C CA . ALA A 1 348 ? -31.365 -10.155 17.629 1.00 94.19 348 ALA A CA 1
ATOM 2732 C C . ALA A 1 348 ? -31.002 -9.716 19.053 1.00 94.19 348 ALA A C 1
ATOM 2734 O O . ALA A 1 348 ? -30.999 -8.531 19.368 1.00 94.19 348 ALA A O 1
ATOM 2735 N N . GLU A 1 349 ? -30.636 -10.678 19.895 1.00 94.62 349 GLU A N 1
ATOM 2736 C CA . GLU A 1 349 ? -30.198 -10.444 21.268 1.00 94.62 349 GLU A CA 1
ATOM 2737 C C . GLU A 1 349 ? -28.939 -9.566 21.326 1.00 94.62 349 GLU A C 1
ATOM 2739 O O . GLU A 1 349 ? -28.890 -8.607 22.092 1.00 94.62 349 GLU A O 1
ATOM 2744 N N . ALA A 1 350 ? -27.944 -9.840 20.477 1.00 94.19 350 ALA A N 1
ATOM 2745 C CA . ALA A 1 350 ? -26.727 -9.036 20.371 1.00 94.19 350 ALA A CA 1
ATOM 2746 C C . ALA A 1 350 ? -26.985 -7.607 19.874 1.00 94.19 350 ALA A C 1
ATOM 2748 O O . ALA A 1 350 ? -26.391 -6.661 20.384 1.00 94.19 350 ALA A O 1
ATOM 2749 N N . MET A 1 351 ? -27.882 -7.434 18.906 1.00 95.12 351 MET A N 1
ATOM 2750 C CA . MET A 1 351 ? -28.245 -6.119 18.382 1.00 95.12 351 MET A CA 1
ATOM 2751 C C . MET A 1 351 ? -29.055 -5.300 19.400 1.00 95.12 351 MET A C 1
ATOM 2753 O O . MET A 1 351 ? -28.847 -4.095 19.489 1.00 95.12 351 MET A O 1
ATOM 2757 N N . LEU A 1 352 ? -29.925 -5.924 20.208 1.00 96.44 352 LEU A N 1
ATOM 2758 C CA . LEU A 1 352 ? -30.597 -5.249 21.332 1.00 96.44 352 LEU A CA 1
ATOM 2759 C C . LEU A 1 352 ? -29.602 -4.830 22.417 1.00 96.44 352 LEU A C 1
ATOM 2761 O O . LEU A 1 352 ? -29.649 -3.703 22.896 1.00 96.44 352 LEU A O 1
ATOM 2765 N N . ASP A 1 353 ? -28.667 -5.710 22.771 1.00 96.88 353 ASP A N 1
ATOM 2766 C CA . ASP A 1 353 ? -27.617 -5.381 23.736 1.00 96.88 353 ASP A CA 1
ATOM 2767 C C . ASP A 1 353 ? -26.745 -4.215 23.236 1.00 96.88 353 ASP A C 1
ATOM 2769 O O . ASP A 1 353 ? -26.399 -3.318 24.003 1.00 96.88 353 ASP A O 1
ATOM 2773 N N . MET A 1 354 ? -26.446 -4.179 21.935 1.00 96.25 354 MET A N 1
ATOM 2774 C CA . MET A 1 354 ? -25.751 -3.060 21.301 1.00 96.25 354 MET A CA 1
ATOM 2775 C C . MET A 1 354 ? -26.606 -1.785 21.258 1.00 96.25 354 MET A C 1
ATOM 2777 O O . MET A 1 354 ? -26.079 -0.709 21.514 1.00 96.25 354 MET A O 1
ATOM 2781 N N . SER A 1 355 ? -27.911 -1.881 20.989 1.00 95.81 355 SER A N 1
ATOM 2782 C CA . SER A 1 355 ? -28.858 -0.753 21.053 1.00 95.81 355 SER A CA 1
ATOM 2783 C C . SER A 1 355 ? -28.817 -0.076 22.424 1.00 95.81 355 SER A C 1
ATOM 2785 O O . SER A 1 355 ? -28.646 1.144 22.503 1.00 95.81 355 SER A O 1
ATOM 2787 N N . ASP A 1 356 ? -28.869 -0.876 23.493 1.00 95.25 356 ASP A N 1
ATOM 2788 C CA . ASP A 1 356 ? -28.789 -0.398 24.873 1.00 95.25 356 ASP A CA 1
ATOM 2789 C C . ASP A 1 356 ? -27.444 0.282 25.166 1.00 95.25 356 ASP A C 1
ATOM 2791 O O . ASP A 1 356 ? -27.414 1.379 25.721 1.00 95.25 356 ASP A O 1
ATOM 2795 N N . VAL A 1 357 ? -26.324 -0.350 24.784 1.00 95.69 357 VAL A N 1
ATOM 2796 C CA . VAL A 1 357 ? -24.971 0.191 25.014 1.00 95.69 357 VAL A CA 1
ATOM 2797 C C . VAL A 1 357 ? -24.758 1.501 24.258 1.00 95.69 357 VAL A C 1
ATOM 2799 O O . VAL A 1 357 ? -24.218 2.458 24.812 1.00 95.69 357 VAL A O 1
ATOM 2802 N N . LEU A 1 358 ? -25.189 1.561 22.999 1.00 95.25 358 LEU A N 1
ATOM 2803 C CA . LEU A 1 358 ? -25.004 2.736 22.157 1.00 95.25 358 LEU A CA 1
ATOM 2804 C C . LEU A 1 358 ? -26.023 3.837 22.447 1.00 95.25 358 LEU A C 1
ATOM 2806 O O . LEU A 1 358 ? -25.818 4.955 21.981 1.00 95.25 358 LEU A O 1
ATOM 2810 N N . GLY A 1 359 ? -27.106 3.562 23.180 1.00 93.06 359 GLY A N 1
ATOM 2811 C CA . GLY A 1 359 ? -28.206 4.508 23.391 1.00 93.06 359 GLY A CA 1
ATOM 2812 C C . GLY A 1 359 ? -28.899 4.905 22.084 1.00 93.06 359 GLY A C 1
ATOM 2813 O O . GLY A 1 359 ? -29.298 6.057 21.915 1.00 93.06 359 GLY A O 1
ATOM 2814 N N . ILE A 1 360 ? -28.974 3.973 21.133 1.00 93.38 360 ILE A N 1
ATOM 2815 C CA . ILE A 1 360 ? -29.557 4.160 19.802 1.00 93.38 360 ILE A CA 1
ATOM 2816 C C . ILE A 1 360 ? -30.711 3.178 19.674 1.00 93.38 360 ILE A C 1
ATOM 2818 O O . ILE A 1 360 ? -30.515 1.991 19.910 1.00 93.38 360 ILE A O 1
ATOM 2822 N N . ASP A 1 361 ? -31.890 3.653 19.274 1.00 93.75 361 ASP A N 1
ATOM 2823 C CA . ASP A 1 361 ? -33.063 2.797 19.065 1.00 93.75 361 ASP A CA 1
ATOM 2824 C C . ASP A 1 361 ? -32.752 1.659 18.077 1.00 93.75 361 ASP A C 1
ATOM 2826 O O . ASP A 1 361 ? -32.156 1.889 17.019 1.00 93.75 361 ASP A O 1
ATOM 2830 N N . ALA A 1 362 ? -33.163 0.437 18.427 1.00 94.06 362 ALA A N 1
ATOM 2831 C CA . ALA A 1 362 ? -32.897 -0.777 17.666 1.00 94.06 362 ALA A CA 1
ATOM 2832 C C . ALA A 1 362 ? -33.221 -0.625 16.171 1.00 94.06 362 ALA A C 1
ATOM 2834 O O . ALA A 1 362 ? -32.421 -1.057 15.340 1.00 94.06 362 ALA A O 1
ATOM 2835 N N . LYS A 1 363 ? -34.312 0.073 15.822 1.00 93.06 363 LYS A N 1
ATOM 2836 C CA . LYS A 1 363 ? -34.761 0.264 14.430 1.00 93.06 363 LYS A CA 1
ATOM 2837 C C . LYS A 1 363 ? -33.783 1.048 13.548 1.00 93.06 363 LYS A C 1
ATOM 2839 O O . LYS A 1 363 ? -33.937 1.064 12.331 1.00 93.06 363 LYS A O 1
ATOM 2844 N N . HIS A 1 364 ? -32.816 1.741 14.152 1.00 93.19 364 HIS A N 1
ATOM 2845 C CA . HIS A 1 364 ? -31.810 2.533 13.445 1.00 93.19 364 HIS A CA 1
ATOM 2846 C C . HIS A 1 364 ? -30.484 1.790 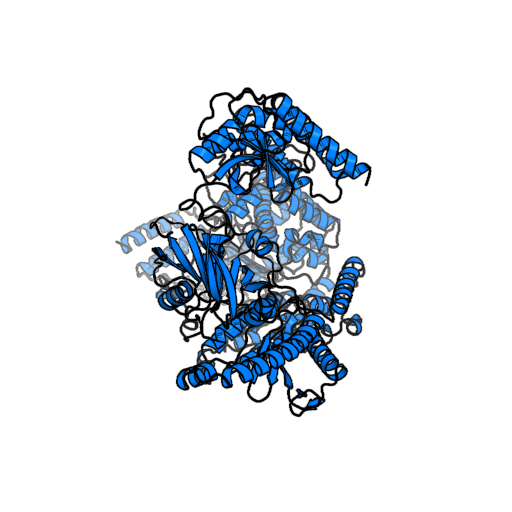13.253 1.00 93.19 364 HIS A C 1
ATOM 2848 O O . HIS A 1 364 ? -29.617 2.276 12.526 1.00 93.19 364 HIS A O 1
ATOM 2854 N N . LEU A 1 365 ? -30.311 0.610 13.859 1.00 93.38 365 LEU A N 1
ATOM 2855 C CA . LEU A 1 365 ? -29.071 -0.159 13.732 1.00 93.38 365 LEU A CA 1
ATOM 2856 C C . LEU A 1 365 ? -28.914 -0.820 12.352 1.00 93.38 365 LEU A C 1
ATOM 2858 O O . LEU A 1 365 ? -27.811 -1.145 11.937 1.00 93.38 365 LEU A O 1
ATOM 2862 N N . GLY A 1 366 ? -29.983 -0.953 11.572 1.00 90.56 366 GLY A N 1
ATOM 2863 C CA . GLY A 1 366 ? -29.923 -1.308 10.152 1.00 90.56 366 GLY A CA 1
ATOM 2864 C C . GLY A 1 366 ? -29.453 -0.163 9.247 1.00 90.56 366 GLY A C 1
ATOM 2865 O O . GLY A 1 366 ? -29.477 -0.295 8.021 1.00 90.56 366 GLY A O 1
ATOM 2866 N N . LEU A 1 367 ? -29.018 0.956 9.843 1.00 90.44 367 LEU A N 1
ATOM 2867 C CA . LEU A 1 367 ? -28.481 2.143 9.176 1.00 90.44 367 LEU A CA 1
ATOM 2868 C C . LEU A 1 367 ? -29.459 2.709 8.131 1.00 90.44 367 LEU A C 1
ATOM 2870 O O . LEU A 1 367 ? -29.071 3.082 7.025 1.00 90.44 367 LEU A O 1
ATOM 2874 N N . GLY A 1 368 ? -30.752 2.706 8.464 1.00 76.62 368 GLY A N 1
ATOM 2875 C CA . GLY A 1 368 ? -31.821 3.154 7.572 1.00 76.62 368 GLY A CA 1
ATOM 2876 C C . GLY A 1 368 ? -32.074 2.245 6.372 1.00 76.62 368 GLY A C 1
ATOM 2877 O O . GLY A 1 368 ? -32.558 2.715 5.357 1.00 76.62 368 GLY A O 1
ATOM 2878 N N . GLY A 1 369 ? -31.715 0.962 6.438 1.00 81.62 369 GLY A N 1
ATOM 2879 C CA . GLY A 1 369 ? -31.767 0.068 5.281 1.00 81.62 369 GLY A CA 1
ATOM 2880 C C . GLY A 1 369 ? -30.520 0.141 4.393 1.00 81.62 369 GLY A C 1
ATOM 2881 O O . GLY A 1 369 ? -30.498 -0.458 3.320 1.00 81.62 369 GLY A O 1
ATOM 2882 N N . ASN A 1 370 ? -29.453 0.821 4.830 1.00 80.50 370 ASN A N 1
ATOM 2883 C CA . ASN A 1 370 ? -28.151 0.755 4.160 1.00 80.50 370 ASN A CA 1
ATOM 2884 C C . ASN A 1 370 ? -27.380 -0.523 4.492 1.00 80.50 370 ASN A C 1
ATOM 2886 O O . ASN A 1 370 ? -26.518 -0.922 3.713 1.00 80.50 370 ASN A O 1
ATOM 2890 N N . LEU A 1 371 ? -27.681 -1.171 5.619 1.00 90.06 371 LEU A N 1
ATOM 2891 C CA . LEU A 1 371 ? -27.001 -2.380 6.067 1.00 90.06 371 LEU A CA 1
ATOM 2892 C C . LEU A 1 371 ? -27.873 -3.614 5.846 1.00 90.06 371 LEU A C 1
ATOM 2894 O O . LEU A 1 371 ? -29.082 -3.601 6.081 1.00 90.06 371 LEU A O 1
ATOM 2898 N N . ALA A 1 372 ? -27.251 -4.710 5.427 1.00 90.75 372 ALA A N 1
ATOM 2899 C CA . ALA A 1 372 ? -27.905 -6.008 5.334 1.00 90.75 372 ALA A CA 1
ATOM 2900 C C . ALA A 1 372 ? -27.111 -7.090 6.070 1.00 90.75 372 ALA A C 1
ATOM 2902 O O . ALA A 1 372 ? -25.905 -6.952 6.298 1.00 90.75 372 ALA A O 1
ATOM 2903 N N . LEU A 1 373 ? -27.782 -8.191 6.400 1.00 90.69 373 LEU A N 1
ATOM 2904 C CA . LEU A 1 373 ? -27.174 -9.314 7.106 1.00 90.69 373 LEU A CA 1
ATOM 2905 C C . LEU A 1 373 ? -27.172 -10.577 6.257 1.00 90.69 373 LEU A C 1
ATOM 2907 O O . LEU A 1 373 ? -28.147 -10.901 5.579 1.00 90.69 373 LEU A O 1
ATOM 2911 N N . ALA A 1 374 ? -26.075 -11.324 6.339 1.00 89.00 374 ALA A N 1
ATOM 2912 C CA . ALA A 1 374 ? -25.953 -12.633 5.730 1.00 89.00 374 ALA A CA 1
ATOM 2913 C C . ALA A 1 374 ? -25.453 -13.690 6.725 1.00 89.00 374 ALA A C 1
ATOM 2915 O O . ALA A 1 374 ? -24.500 -13.469 7.471 1.00 89.00 374 ALA A O 1
ATOM 2916 N N . PHE A 1 375 ? -26.046 -14.882 6.689 1.00 86.44 375 PHE A N 1
ATOM 2917 C CA . PHE A 1 375 ? -25.662 -16.016 7.530 1.00 86.44 375 PHE A CA 1
ATOM 2918 C C . PHE A 1 375 ? -25.123 -17.158 6.677 1.00 86.44 375 PHE A C 1
ATOM 2920 O O . PHE A 1 375 ? -25.869 -17.872 6.007 1.00 86.44 375 PHE A O 1
ATOM 2927 N N . GLY A 1 376 ? -23.804 -17.356 6.676 1.00 76.19 376 GLY A N 1
ATOM 2928 C CA . GLY A 1 376 ? -23.159 -18.480 5.991 1.00 76.19 376 GLY A CA 1
ATOM 2929 C C . GLY A 1 376 ? -23.393 -18.540 4.472 1.00 76.19 376 GLY A C 1
ATOM 2930 O O . GLY A 1 376 ? -23.165 -19.594 3.875 1.00 76.19 376 GLY A O 1
ATOM 2931 N N . ALA A 1 377 ? -23.842 -17.445 3.850 1.00 71.69 377 ALA A N 1
ATOM 2932 C CA . ALA A 1 377 ? -24.138 -17.361 2.420 1.00 71.69 377 ALA A CA 1
ATOM 2933 C C . ALA A 1 377 ? -22.932 -16.894 1.588 1.00 71.69 377 ALA A C 1
ATOM 2935 O O . ALA A 1 377 ? -22.808 -17.278 0.423 1.00 71.69 377 ALA A O 1
ATOM 2936 N N . ARG A 1 378 ? -22.033 -16.088 2.179 1.00 70.19 378 ARG A N 1
ATOM 2937 C CA . ARG A 1 378 ? -21.042 -15.292 1.425 1.00 70.19 378 ARG A CA 1
ATOM 2938 C C . ARG A 1 378 ? -19.578 -15.528 1.822 1.00 70.19 378 ARG A C 1
ATOM 2940 O O . ARG A 1 378 ? -18.685 -14.825 1.364 1.00 70.19 378 ARG A O 1
ATOM 2947 N N . GLY A 1 379 ? -19.297 -16.544 2.640 1.00 61.56 379 GLY A N 1
ATOM 2948 C CA . GLY A 1 379 ? -17.947 -16.797 3.163 1.00 61.56 379 GLY A CA 1
ATOM 2949 C C . GLY A 1 379 ? -16.896 -17.123 2.085 1.00 61.56 379 GLY A C 1
ATOM 2950 O O . GLY A 1 379 ? -17.079 -18.035 1.273 1.00 61.56 379 GLY A O 1
ATOM 2951 N N . LYS A 1 380 ? -15.750 -16.429 2.128 1.00 54.56 380 LYS A N 1
ATOM 2952 C CA . LYS A 1 380 ? -14.482 -16.841 1.494 1.00 54.56 380 LYS A CA 1
ATOM 2953 C C . LYS A 1 380 ? -13.669 -17.629 2.535 1.00 54.56 380 LYS A C 1
ATOM 2955 O O . LYS A 1 380 ? -13.700 -17.304 3.716 1.00 54.56 380 LYS A O 1
ATOM 2960 N N . GLY A 1 381 ? -13.004 -18.718 2.141 1.00 51.53 381 GLY A N 1
ATOM 2961 C CA . GLY A 1 381 ? -12.419 -19.667 3.103 1.00 51.53 381 GLY A CA 1
ATOM 2962 C C . GLY A 1 381 ? -11.435 -19.021 4.091 1.00 51.53 381 GLY A C 1
ATOM 2963 O O . GLY A 1 381 ? -10.388 -18.552 3.661 1.00 51.53 381 GLY A O 1
ATOM 2964 N N . GLY A 1 382 ? -11.749 -19.056 5.394 1.00 54.06 382 GLY A N 1
ATOM 2965 C CA . GLY A 1 382 ? -10.850 -18.654 6.488 1.00 54.06 382 GLY A CA 1
ATOM 2966 C C . GLY A 1 382 ? -11.385 -17.589 7.459 1.00 54.06 382 GLY A C 1
ATOM 2967 O O . GLY A 1 382 ? -10.877 -17.537 8.571 1.00 54.06 382 GLY A O 1
ATOM 2968 N N . ALA A 1 383 ? -12.395 -16.793 7.083 1.00 55.56 383 ALA A N 1
ATOM 2969 C CA . ALA A 1 383 ? -12.953 -15.720 7.925 1.00 55.56 383 ALA A CA 1
ATOM 2970 C C . ALA A 1 383 ? -14.066 -16.209 8.881 1.00 55.56 383 ALA A C 1
ATOM 2972 O O . ALA A 1 383 ? -14.840 -17.103 8.523 1.00 55.56 383 ALA A O 1
ATOM 2973 N N . LEU A 1 384 ? -14.146 -15.622 10.086 1.00 65.12 384 LEU A N 1
ATOM 2974 C CA . LEU A 1 384 ? -15.172 -15.911 11.108 1.00 65.12 384 LEU A CA 1
ATOM 2975 C C . LEU A 1 384 ? -16.463 -15.118 10.848 1.00 65.12 384 LEU A C 1
ATOM 2977 O O . LEU A 1 384 ? -17.555 -15.682 10.836 1.00 65.12 384 LEU A O 1
ATOM 2981 N N . ALA A 1 385 ? -16.327 -13.839 10.534 1.00 76.81 385 ALA A N 1
ATOM 2982 C CA . ALA A 1 385 ? -17.323 -12.981 9.912 1.00 76.81 385 ALA A CA 1
ATOM 2983 C C . ALA A 1 385 ? -16.573 -11.997 8.996 1.00 76.81 385 ALA A C 1
ATOM 2985 O O . ALA A 1 385 ? -15.338 -12.011 8.982 1.00 76.81 385 ALA A O 1
ATOM 2986 N N . HIS A 1 386 ? -17.294 -11.254 8.158 1.00 85.06 386 HIS A N 1
ATOM 2987 C CA . HIS A 1 386 ? -16.715 -10.148 7.395 1.00 85.06 386 HIS A CA 1
ATOM 2988 C C . HIS A 1 386 ? -17.791 -9.155 6.943 1.00 85.06 386 HIS A C 1
ATOM 2990 O O . HIS A 1 386 ? -18.875 -9.560 6.510 1.00 85.06 386 HIS A O 1
ATOM 2996 N N . TYR A 1 387 ? -17.470 -7.869 6.984 1.00 90.50 387 TYR A N 1
ATOM 2997 C CA . TYR A 1 387 ? -18.207 -6.803 6.322 1.00 90.50 387 TYR A CA 1
ATOM 2998 C C . TYR A 1 387 ? -17.778 -6.671 4.849 1.00 90.50 387 TYR A C 1
ATOM 3000 O O . TYR A 1 387 ? -16.599 -6.742 4.498 1.00 90.50 387 TYR A O 1
ATOM 3008 N N . GLU A 1 388 ? -18.749 -6.508 3.952 1.00 87.56 388 GLU A N 1
ATOM 3009 C CA . GLU A 1 388 ? -18.545 -6.280 2.520 1.00 87.56 388 GLU A CA 1
ATOM 3010 C C . GLU A 1 388 ? -18.878 -4.823 2.172 1.00 87.56 388 GLU A C 1
ATOM 3012 O O . GLU A 1 388 ? -20.040 -4.530 1.892 1.00 87.56 388 GLU A O 1
ATOM 3017 N N . SER A 1 389 ? -17.879 -3.930 2.111 1.00 87.00 389 SER A N 1
ATOM 3018 C CA . SER A 1 389 ? -18.077 -2.493 1.822 1.00 87.00 389 SER A CA 1
ATOM 3019 C C . SER A 1 389 ? -18.821 -2.203 0.518 1.00 87.00 389 SER A C 1
ATOM 3021 O O . SER A 1 389 ? -19.614 -1.274 0.439 1.00 87.00 389 SER A O 1
ATOM 3023 N N . SER A 1 390 ? -18.598 -3.027 -0.510 1.00 80.75 390 SER A N 1
ATOM 3024 C CA . SER A 1 390 ? -19.263 -2.872 -1.813 1.00 80.75 390 SER A CA 1
ATOM 3025 C C . SER A 1 390 ? -20.768 -3.110 -1.741 1.00 80.75 390 SER A C 1
ATOM 3027 O O . SER A 1 390 ? -21.539 -2.366 -2.324 1.00 80.75 390 SER A O 1
ATOM 3029 N N . THR A 1 391 ? -21.193 -4.148 -1.020 1.00 78.88 391 THR A N 1
ATOM 3030 C CA . THR A 1 391 ? -22.604 -4.552 -0.964 1.00 78.88 391 THR A CA 1
ATOM 3031 C C . THR A 1 391 ? -23.289 -4.115 0.322 1.00 78.88 391 THR A C 1
ATOM 3033 O O . THR A 1 391 ? -24.491 -4.329 0.458 1.00 78.88 391 THR A O 1
ATOM 3036 N N . LYS A 1 392 ? -22.546 -3.533 1.269 1.00 88.12 392 LYS A N 1
ATOM 3037 C CA . LYS A 1 392 ? -23.014 -3.094 2.589 1.00 88.12 392 LYS A CA 1
ATOM 3038 C C . LYS A 1 392 ? -23.634 -4.252 3.389 1.00 88.12 392 LYS A C 1
ATOM 3040 O O . LYS A 1 392 ? -24.786 -4.204 3.819 1.00 88.12 392 LYS A O 1
ATOM 3045 N N . VAL A 1 393 ? -22.897 -5.363 3.497 1.00 88.31 393 VAL A N 1
ATOM 3046 C CA . VAL A 1 393 ? -23.384 -6.613 4.118 1.00 88.31 393 VAL A CA 1
ATOM 3047 C C . VAL A 1 393 ? -22.440 -7.080 5.204 1.00 88.31 393 VAL A C 1
ATOM 3049 O O . VAL A 1 393 ? -21.257 -7.256 4.937 1.00 88.31 393 VAL A O 1
ATOM 3052 N N . ILE A 1 394 ? -22.972 -7.390 6.382 1.00 91.38 394 ILE A N 1
ATOM 3053 C CA . ILE A 1 394 ? -22.249 -8.177 7.384 1.00 91.38 394 ILE A CA 1
ATOM 3054 C C . ILE A 1 394 ? -22.570 -9.648 7.147 1.00 91.38 394 ILE A C 1
ATOM 3056 O O . ILE A 1 394 ? -23.724 -10.066 7.247 1.00 91.38 394 ILE A O 1
ATOM 3060 N N . ASN A 1 395 ? -21.554 -10.448 6.836 1.00 88.06 395 ASN A N 1
ATOM 3061 C CA . ASN A 1 395 ? -21.694 -11.889 6.683 1.00 88.06 395 ASN A CA 1
ATOM 3062 C C . ASN A 1 395 ? -21.088 -12.628 7.883 1.00 88.06 395 ASN A C 1
ATOM 3064 O O . ASN A 1 395 ? -19.872 -12.664 8.054 1.00 88.06 395 ASN A O 1
ATOM 3068 N N . ILE A 1 396 ? -21.928 -13.313 8.656 1.00 85.50 396 ILE A N 1
ATOM 3069 C CA . ILE A 1 396 ? -21.512 -14.165 9.775 1.00 85.50 396 ILE A CA 1
ATOM 3070 C C . ILE A 1 396 ? -21.254 -15.583 9.251 1.00 85.50 396 ILE A C 1
ATOM 3072 O O . ILE A 1 396 ? -22.136 -16.227 8.670 1.00 85.50 396 ILE A O 1
ATOM 3076 N N . THR A 1 397 ? -20.038 -16.108 9.431 1.00 75.81 397 THR A N 1
ATOM 3077 C CA . THR A 1 397 ? -19.652 -17.404 8.853 1.00 75.81 397 THR A CA 1
ATOM 3078 C C . THR A 1 397 ? -20.008 -18.567 9.773 1.00 75.81 397 THR A C 1
ATOM 3080 O O . THR A 1 397 ? -19.237 -18.965 10.650 1.00 75.81 397 THR A O 1
ATOM 3083 N N . LYS A 1 398 ? -21.147 -19.213 9.478 1.00 70.25 398 LYS A N 1
ATOM 3084 C CA . LYS A 1 398 ? -21.603 -20.458 10.129 1.00 70.25 398 LYS A CA 1
ATOM 3085 C C . LYS A 1 398 ? -21.556 -20.341 11.671 1.00 70.25 398 LYS A C 1
ATOM 3087 O O . LYS A 1 398 ? -21.556 -19.262 12.244 1.00 70.25 398 LYS A O 1
ATOM 3092 N N . MET A 1 399 ? -21.406 -21.481 12.342 1.00 64.69 399 MET A N 1
ATOM 3093 C CA . MET A 1 399 ? -21.272 -21.628 13.793 1.00 64.69 399 MET A CA 1
ATOM 3094 C C . MET A 1 399 ? -19.950 -21.110 14.403 1.00 64.69 399 MET A C 1
ATOM 3096 O O . MET A 1 399 ? -19.708 -21.374 15.576 1.00 64.69 399 MET A O 1
ATOM 3100 N N . LYS A 1 400 ? -19.030 -20.498 13.643 1.00 59.47 400 LYS A N 1
ATOM 3101 C CA . LYS A 1 400 ? -17.766 -19.962 14.197 1.00 59.47 400 LYS A CA 1
ATOM 3102 C C . LYS A 1 400 ? -17.746 -18.432 14.288 1.00 59.47 400 LYS A C 1
ATOM 3104 O O . LYS A 1 400 ? -16.852 -17.904 14.928 1.00 59.47 400 LYS A O 1
ATOM 3109 N N . GLY A 1 401 ? -18.705 -17.745 13.664 1.00 58.59 401 GLY A N 1
ATOM 3110 C CA . GLY A 1 401 ? -18.727 -16.280 13.582 1.00 58.59 401 GLY A CA 1
ATOM 3111 C C . GLY A 1 401 ? -19.382 -15.541 14.749 1.00 58.59 401 GLY A C 1
ATOM 3112 O O . GLY A 1 401 ? -19.351 -14.315 14.766 1.00 58.59 401 GLY A O 1
ATOM 3113 N N . GLY A 1 402 ? -19.998 -16.245 15.703 1.00 64.31 402 GLY A N 1
ATOM 3114 C CA . GLY A 1 402 ? -20.515 -15.590 16.904 1.00 64.31 402 GLY A CA 1
ATOM 3115 C C . GLY A 1 402 ? -19.346 -15.156 17.793 1.00 64.31 402 GLY A C 1
ATOM 3116 O O . GLY A 1 402 ? -18.485 -15.976 18.111 1.00 64.31 402 GLY A O 1
ATOM 3117 N N . GLY A 1 403 ? -19.275 -13.857 18.077 1.00 74.56 403 GLY A N 1
ATOM 3118 C CA . GLY A 1 403 ? -18.128 -13.184 18.699 1.00 74.56 403 GLY A CA 1
ATOM 3119 C C . GLY A 1 403 ? -17.512 -12.078 17.846 1.00 74.56 403 GLY A C 1
ATOM 3120 O O . GLY A 1 403 ? -16.656 -11.348 18.336 1.00 74.56 403 GLY A O 1
ATOM 3121 N N . SER A 1 404 ? -17.953 -11.926 16.592 1.00 84.00 404 SER A N 1
ATOM 3122 C CA . SER A 1 404 ? -17.440 -10.908 15.664 1.00 84.00 404 SER A CA 1
ATOM 3123 C C . SER A 1 404 ? -18.503 -9.911 15.193 1.00 84.00 404 SER A C 1
ATOM 3125 O O . SER A 1 404 ? -18.182 -9.034 14.402 1.00 84.00 404 SER A O 1
ATOM 3127 N N . LEU A 1 405 ? -19.760 -10.000 15.656 1.00 91.19 405 LEU A N 1
ATOM 3128 C CA . LEU A 1 405 ? -20.821 -9.111 15.162 1.00 91.19 405 LEU A CA 1
ATOM 3129 C C . LEU A 1 405 ? -20.519 -7.634 15.453 1.00 91.19 405 LEU A C 1
ATOM 3131 O O . LEU A 1 405 ? -20.670 -6.814 14.556 1.00 91.19 405 LEU A O 1
ATOM 3135 N N . GLY A 1 406 ? -20.045 -7.300 16.658 1.00 93.38 406 GLY A N 1
ATOM 3136 C CA . GLY A 1 406 ? -19.651 -5.932 17.000 1.00 93.38 406 GLY A CA 1
ATOM 3137 C C . GLY A 1 406 ? -18.512 -5.415 16.116 1.00 93.38 406 GLY A C 1
ATOM 3138 O O . GLY A 1 406 ? -18.582 -4.297 15.617 1.00 93.38 406 GLY A O 1
ATOM 3139 N N . HIS A 1 407 ? -17.510 -6.258 15.848 1.00 93.00 407 HIS A N 1
ATOM 3140 C CA . HIS A 1 407 ? -16.392 -5.947 14.952 1.00 93.00 407 HIS A CA 1
ATOM 3141 C C . HIS A 1 407 ? -16.878 -5.584 13.541 1.00 93.00 407 HIS A C 1
ATOM 3143 O O . HIS A 1 407 ? -16.571 -4.506 13.035 1.00 93.00 407 HIS A O 1
ATOM 3149 N N . GLU A 1 408 ? -17.690 -6.448 12.926 1.00 94.31 408 GLU A N 1
ATOM 3150 C CA . GLU A 1 408 ? -18.210 -6.191 11.578 1.00 94.31 408 GLU A CA 1
ATOM 3151 C C . GLU A 1 408 ? -19.197 -5.021 11.537 1.00 94.31 408 GLU A C 1
ATOM 3153 O O . GLU A 1 408 ? -19.289 -4.315 10.534 1.00 94.31 408 GLU A O 1
ATOM 3158 N N . TYR A 1 409 ? -19.941 -4.803 12.623 1.00 96.00 409 TYR A N 1
ATOM 3159 C CA . TYR A 1 409 ? -20.853 -3.673 12.737 1.00 96.00 409 TYR A CA 1
ATOM 3160 C C . TYR A 1 409 ? -20.108 -2.340 12.773 1.00 96.00 409 TYR A C 1
ATOM 3162 O O . TYR A 1 409 ? -20.534 -1.384 12.125 1.00 96.00 409 TYR A O 1
ATOM 3170 N N . PHE A 1 410 ? -18.964 -2.279 13.461 1.00 97.12 410 PHE A N 1
ATOM 3171 C CA . PHE A 1 410 ? -18.135 -1.082 13.420 1.00 97.12 410 PHE A CA 1
ATOM 3172 C C . PHE A 1 410 ? -17.569 -0.836 12.029 1.00 97.12 410 PHE A C 1
ATOM 3174 O O . PHE A 1 410 ? -17.677 0.284 11.550 1.00 97.12 410 PHE A O 1
ATOM 3181 N N . HIS A 1 411 ? -17.058 -1.869 11.345 1.00 96.25 411 HIS A N 1
ATOM 3182 C CA . HIS A 1 411 ? -16.638 -1.736 9.943 1.00 96.25 411 HIS A CA 1
ATOM 3183 C C . HIS A 1 411 ? -17.748 -1.149 9.069 1.00 96.25 411 HIS A C 1
ATOM 3185 O O . HIS A 1 411 ? -17.474 -0.305 8.220 1.00 96.25 411 HIS A O 1
ATOM 3191 N N . ALA A 1 412 ? -19.003 -1.552 9.296 1.00 95.12 412 ALA A N 1
ATOM 3192 C CA . ALA A 1 412 ? -20.145 -0.991 8.587 1.00 95.12 412 ALA A CA 1
ATOM 3193 C C . ALA A 1 412 ? -20.353 0.500 8.894 1.00 95.12 412 ALA A C 1
ATOM 3195 O O . ALA A 1 412 ? -20.435 1.286 7.955 1.00 95.12 412 ALA A O 1
ATOM 3196 N N . ILE A 1 413 ? -20.407 0.905 10.170 1.00 95.12 413 ILE A N 1
ATOM 3197 C CA . ILE A 1 413 ? -20.533 2.326 10.549 1.00 95.12 413 ILE A CA 1
ATOM 3198 C C . ILE A 1 413 ? -19.380 3.138 9.962 1.00 95.12 413 ILE A C 1
ATOM 3200 O O . ILE A 1 413 ? -19.608 4.137 9.292 1.00 95.12 413 ILE A O 1
ATOM 3204 N N . ASP A 1 414 ? -18.155 2.682 10.184 1.00 96.75 414 ASP A N 1
ATOM 3205 C CA . ASP A 1 414 ? -16.920 3.356 9.804 1.00 96.75 414 ASP A CA 1
ATOM 3206 C C . ASP A 1 414 ? -16.829 3.578 8.284 1.00 96.75 414 ASP A C 1
ATOM 3208 O O . ASP A 1 414 ? -16.423 4.638 7.813 1.00 96.75 414 ASP A O 1
ATOM 3212 N N . ASN A 1 415 ? -17.309 2.608 7.501 1.00 94.94 415 ASN A N 1
ATOM 3213 C CA . ASN A 1 415 ? -17.368 2.674 6.042 1.00 94.94 415 ASN A CA 1
ATOM 3214 C C . ASN A 1 415 ? -18.563 3.462 5.483 1.00 94.94 415 ASN A C 1
ATOM 3216 O O . ASN A 1 415 ? -18.512 3.926 4.340 1.00 94.94 415 ASN A O 1
ATOM 3220 N N . LEU A 1 416 ? -19.667 3.544 6.229 1.00 92.12 416 LEU A N 1
ATOM 3221 C CA . LEU A 1 416 ? -20.930 4.125 5.764 1.00 92.12 416 LEU A CA 1
ATOM 3222 C C . LEU A 1 416 ? -21.206 5.509 6.328 1.00 92.12 416 LEU A C 1
ATOM 3224 O O . LEU A 1 416 ? -22.136 6.150 5.859 1.00 92.12 416 LEU A O 1
ATOM 3228 N N . ILE A 1 417 ? -20.444 5.992 7.307 1.00 93.62 417 ILE A N 1
ATOM 3229 C CA . ILE A 1 417 ? -20.834 7.198 8.036 1.00 93.62 417 ILE A CA 1
ATOM 3230 C C . ILE A 1 417 ? -21.000 8.429 7.134 1.00 93.62 417 ILE A C 1
ATOM 3232 O O . ILE A 1 417 ? -21.949 9.177 7.343 1.00 93.62 417 ILE A O 1
ATOM 3236 N N . ALA A 1 418 ? -20.162 8.582 6.103 1.00 89.38 418 ALA A N 1
ATOM 3237 C CA . ALA A 1 418 ? -20.302 9.632 5.093 1.00 89.38 418 ALA A CA 1
ATOM 3238 C C . ALA A 1 418 ? -21.635 9.502 4.326 1.00 89.38 418 ALA A C 1
ATOM 3240 O O . ALA A 1 418 ? -22.419 10.450 4.296 1.00 89.38 418 ALA A O 1
ATOM 3241 N N . ASP A 1 419 ? -21.960 8.299 3.829 1.00 84.44 419 ASP A N 1
ATOM 3242 C CA . ASP A 1 419 ? -23.253 8.021 3.182 1.00 84.44 419 ASP A CA 1
ATOM 3243 C C . ASP A 1 419 ? -24.424 8.387 4.123 1.00 84.44 419 ASP A C 1
ATOM 3245 O O . ASP A 1 419 ? -25.417 8.968 3.694 1.00 84.44 419 ASP A O 1
ATOM 3249 N N . LEU A 1 420 ? -24.312 8.083 5.423 1.00 88.00 420 LEU A N 1
ATOM 3250 C CA . LEU A 1 420 ? -25.381 8.296 6.412 1.00 88.00 420 LEU A CA 1
ATOM 3251 C C . LEU A 1 420 ? -25.638 9.767 6.755 1.00 88.00 420 LEU A C 1
ATOM 3253 O O . LEU A 1 420 ? -26.723 10.092 7.238 1.00 88.00 420 LEU A O 1
ATOM 3257 N N . ILE A 1 421 ? -24.675 10.652 6.504 1.00 89.00 421 ILE A N 1
ATOM 3258 C CA . ILE A 1 421 ? -24.847 12.104 6.648 1.00 89.00 421 ILE A CA 1
ATOM 3259 C C . ILE A 1 421 ? -25.154 12.800 5.315 1.00 89.00 421 ILE A C 1
ATOM 3261 O O . ILE A 1 421 ? -25.304 14.017 5.288 1.00 89.00 421 ILE A O 1
ATOM 3265 N N . GLY A 1 422 ? -25.322 12.034 4.231 1.00 81.81 422 GLY A N 1
ATOM 3266 C CA . GLY A 1 422 ? -25.643 12.547 2.898 1.00 81.81 422 GLY A CA 1
ATOM 3267 C C . GLY A 1 422 ? -24.426 12.885 2.034 1.00 81.81 422 GLY A C 1
ATOM 3268 O O . GLY A 1 422 ? -24.598 13.341 0.906 1.00 81.81 422 GLY A O 1
ATOM 3269 N N . GLU A 1 423 ? -23.209 12.625 2.515 1.00 83.94 423 GLU A N 1
ATOM 3270 C CA . GLU A 1 423 ? -21.987 12.740 1.722 1.00 83.94 423 GLU A CA 1
ATOM 3271 C C . GLU A 1 423 ? -21.823 11.490 0.847 1.00 83.94 423 GLU A C 1
ATOM 3273 O O . GLU A 1 423 ? -21.321 10.454 1.285 1.00 83.94 423 GLU A O 1
ATOM 3278 N N . THR A 1 424 ? -22.265 11.569 -0.406 1.00 71.50 424 THR A N 1
ATOM 3279 C CA . THR A 1 424 ? -22.163 10.453 -1.361 1.00 71.50 424 THR A CA 1
ATOM 3280 C C . THR A 1 424 ? -20.845 10.486 -2.149 1.00 71.50 424 THR A C 1
ATOM 3282 O O . THR A 1 424 ? -20.104 11.465 -2.122 1.00 71.50 424 THR A O 1
ATOM 3285 N N . GLY A 1 425 ? -20.517 9.392 -2.847 1.00 69.69 425 GLY A N 1
ATOM 3286 C CA . GLY A 1 425 ? -19.368 9.340 -3.765 1.00 69.69 425 GLY A CA 1
ATOM 3287 C C . GLY A 1 425 ? -18.022 8.956 -3.137 1.00 69.69 425 GLY A C 1
ATOM 3288 O O . GLY A 1 425 ? -17.000 9.023 -3.821 1.00 69.69 425 GLY A O 1
ATOM 3289 N N . LYS A 1 426 ? -17.994 8.520 -1.870 1.00 81.75 426 LYS A N 1
ATOM 3290 C CA . LYS A 1 426 ? -16.768 8.002 -1.238 1.00 81.75 426 LYS A CA 1
ATOM 3291 C C . LYS A 1 426 ? -16.370 6.631 -1.806 1.00 81.75 426 LYS A C 1
ATOM 3293 O O . LYS A 1 426 ? -17.217 5.793 -2.126 1.00 81.75 426 LYS A O 1
ATOM 3298 N N . ASP A 1 427 ? -15.062 6.383 -1.870 1.00 84.00 427 ASP A N 1
ATOM 3299 C CA . ASP A 1 427 ? -14.470 5.099 -2.276 1.00 84.00 427 ASP A CA 1
ATOM 3300 C C . ASP A 1 427 ? -14.977 3.943 -1.381 1.00 84.00 427 ASP A C 1
ATOM 3302 O O . ASP A 1 427 ? -15.254 4.122 -0.191 1.00 84.00 427 ASP A O 1
ATOM 3306 N N . ILE A 1 428 ? -15.089 2.716 -1.902 1.00 84.81 428 ILE A N 1
ATOM 3307 C CA . ILE A 1 428 ? -15.465 1.547 -1.078 1.00 84.81 428 ILE A CA 1
ATOM 3308 C C . ILE A 1 428 ? -14.482 1.259 0.062 1.00 84.81 428 ILE A C 1
ATOM 3310 O O . ILE A 1 428 ? -14.841 0.558 1.006 1.00 84.81 428 ILE A O 1
ATOM 3314 N N . ARG A 1 429 ? -13.250 1.759 -0.036 1.00 89.50 429 ARG A N 1
ATOM 3315 C CA . ARG A 1 429 ? -12.191 1.655 0.973 1.00 89.50 429 ARG A CA 1
ATOM 3316 C C . ARG A 1 429 ? -12.161 2.844 1.923 1.00 89.50 429 ARG A C 1
ATOM 3318 O O . ARG A 1 429 ? -11.280 2.858 2.771 1.00 89.50 429 ARG A O 1
ATOM 3325 N N . PHE A 1 430 ? -13.077 3.801 1.786 1.00 92.69 430 PHE A N 1
ATOM 3326 C CA . PHE A 1 430 ? -13.256 4.845 2.783 1.00 92.69 430 PHE A CA 1
ATOM 3327 C C . PHE A 1 430 ? -13.622 4.207 4.124 1.00 92.69 430 PHE A C 1
ATOM 3329 O O . PHE A 1 430 ? -14.571 3.421 4.199 1.00 92.69 430 PHE A O 1
ATOM 3336 N N . PHE A 1 431 ? -12.883 4.559 5.167 1.00 96.25 431 PHE A N 1
ATOM 3337 C CA . PHE A 1 431 ? -13.229 4.264 6.553 1.00 96.25 431 PHE A CA 1
ATOM 3338 C C . PHE A 1 431 ? -12.931 5.508 7.376 1.00 96.25 431 PHE A C 1
ATOM 3340 O O . PHE A 1 431 ? -11.791 5.958 7.401 1.00 96.25 431 PHE A O 1
ATOM 3347 N N . ALA A 1 432 ? -13.923 6.068 8.055 1.00 96.25 432 ALA A N 1
ATOM 3348 C CA . ALA A 1 432 ? -13.797 7.321 8.792 1.00 96.25 432 ALA A CA 1
ATOM 3349 C C . ALA A 1 432 ? -12.685 7.320 9.853 1.00 96.25 432 ALA A C 1
ATOM 3351 O O . ALA A 1 432 ? -12.006 8.322 10.039 1.00 96.25 432 ALA A O 1
ATOM 3352 N N . SER A 1 433 ? -12.410 6.187 10.489 1.00 96.12 433 SER A N 1
ATOM 3353 C CA . SER A 1 433 ? -11.299 5.997 11.422 1.00 96.12 433 SER A CA 1
ATOM 3354 C C . SER A 1 433 ? -9.921 6.161 10.774 1.00 96.12 433 SER A C 1
ATOM 3356 O O . SER A 1 433 ? -8.942 6.357 11.486 1.00 96.12 433 SER A O 1
ATOM 3358 N N . THR A 1 434 ? -9.831 6.069 9.444 1.00 94.75 434 THR A N 1
ATOM 3359 C CA . THR A 1 434 ? -8.615 6.275 8.639 1.00 94.75 434 THR A CA 1
ATOM 3360 C C . THR A 1 434 ? -8.670 7.601 7.874 1.00 94.75 434 THR A C 1
ATOM 3362 O O . THR A 1 434 ? -7.698 8.348 7.845 1.00 94.75 434 THR A O 1
ATOM 3365 N N . ASP A 1 435 ? -9.823 7.908 7.282 1.00 94.56 435 ASP A N 1
ATOM 3366 C CA . ASP A 1 435 ? -10.044 8.974 6.305 1.00 94.56 435 ASP A CA 1
ATOM 3367 C C . ASP A 1 435 ? -10.892 10.126 6.873 1.00 94.56 435 ASP A C 1
ATOM 3369 O O . ASP A 1 435 ? -11.592 10.808 6.123 1.00 94.56 435 ASP A O 1
ATOM 3373 N N . TYR A 1 436 ? -10.857 10.362 8.189 1.00 95.19 436 TYR A N 1
ATOM 3374 C CA . TYR A 1 436 ? -11.686 11.375 8.867 1.00 95.19 436 TYR A CA 1
ATOM 3375 C C . TYR A 1 436 ? -11.592 12.767 8.231 1.00 95.19 436 TYR A C 1
ATOM 3377 O O . TYR A 1 436 ? -12.579 13.494 8.209 1.00 95.19 436 TYR A O 1
ATOM 3385 N N . ASN A 1 437 ? -10.447 13.131 7.646 1.00 93.75 437 ASN A N 1
ATOM 3386 C CA . ASN A 1 437 ? -10.263 14.407 6.943 1.00 93.75 437 ASN A CA 1
ATOM 3387 C C . ASN A 1 437 ? -11.170 14.588 5.717 1.00 93.75 437 ASN A C 1
ATOM 3389 O O . ASN A 1 437 ? -11.333 15.711 5.256 1.00 93.75 437 ASN A O 1
ATOM 3393 N N . GLN A 1 438 ? -11.753 13.511 5.189 1.00 90.56 438 GLN A N 1
ATOM 3394 C CA . GLN A 1 438 ? -12.705 13.576 4.081 1.00 90.56 438 GLN A CA 1
ATOM 3395 C C . GLN A 1 438 ? -14.152 13.796 4.550 1.00 90.56 438 GLN A C 1
ATOM 3397 O O . GLN A 1 438 ? -15.028 13.859 3.695 1.00 90.56 438 GLN A O 1
ATOM 3402 N N . ILE A 1 439 ? -14.423 13.862 5.859 1.00 91.75 439 ILE A N 1
ATOM 3403 C CA . ILE A 1 439 ? -15.758 14.118 6.423 1.00 91.75 439 ILE A CA 1
ATOM 3404 C C . ILE A 1 439 ? -15.963 15.630 6.538 1.00 91.75 439 ILE A C 1
ATOM 3406 O O . ILE A 1 439 ? -15.161 16.311 7.180 1.00 91.75 439 ILE A O 1
ATOM 3410 N N . GLN A 1 440 ? -17.040 16.152 5.955 1.00 91.38 440 GLN A N 1
ATOM 3411 C CA . GLN A 1 440 ? -17.356 17.583 5.985 1.00 91.38 440 GLN A CA 1
ATOM 3412 C C . GLN A 1 440 ? -17.925 18.014 7.344 1.00 91.38 440 GLN A C 1
ATOM 3414 O O . GLN A 1 440 ? -17.654 19.124 7.801 1.00 91.38 440 GLN A O 1
ATOM 3419 N N . ASP A 1 441 ? -18.695 17.151 8.021 1.00 94.00 441 ASP A N 1
ATOM 3420 C CA . ASP A 1 441 ? -19.233 17.467 9.352 1.00 94.00 441 ASP A CA 1
ATOM 3421 C C . ASP A 1 441 ? -18.110 17.585 10.396 1.00 94.00 441 ASP A C 1
ATOM 3423 O O . ASP A 1 441 ? -17.511 16.591 10.804 1.00 94.00 441 ASP A O 1
ATOM 3427 N N . GLU A 1 442 ? -17.840 18.811 10.853 1.00 95.06 442 GLU A N 1
ATOM 3428 C CA . GLU A 1 442 ? -16.705 19.119 11.731 1.00 95.06 442 GLU A CA 1
ATOM 3429 C C . GLU A 1 442 ? -16.727 18.361 13.064 1.00 95.06 442 GLU A C 1
ATOM 3431 O O . GLU A 1 442 ? -15.687 17.880 13.512 1.00 95.06 442 GLU A O 1
ATOM 3436 N N . GLU A 1 443 ? -17.897 18.239 13.702 1.00 96.25 443 GLU A N 1
ATOM 3437 C CA . GLU A 1 443 ? -18.027 17.569 15.003 1.00 96.25 443 GLU A CA 1
ATOM 3438 C C . GLU A 1 443 ? -17.793 16.060 14.857 1.00 96.25 443 GLU A C 1
ATOM 3440 O O . GLU A 1 443 ? -17.118 15.443 15.681 1.00 96.25 443 GLU A O 1
ATOM 3445 N N . LEU A 1 444 ? -18.309 15.465 13.778 1.00 95.69 444 LEU A N 1
ATOM 3446 C CA . LEU A 1 444 ? -18.107 14.053 13.481 1.00 95.69 444 LEU A CA 1
ATOM 3447 C C . LEU A 1 444 ? -16.665 13.758 13.061 1.00 95.69 444 LEU A C 1
ATOM 3449 O O . LEU A 1 444 ? -16.078 12.792 13.549 1.00 95.69 444 LEU A O 1
ATOM 3453 N N . ARG A 1 445 ? -16.073 14.612 12.217 1.00 97.00 445 ARG A N 1
ATOM 3454 C CA . ARG A 1 445 ? -14.653 14.554 11.850 1.00 97.00 445 ARG A CA 1
ATOM 3455 C C . ARG A 1 445 ? -13.770 14.593 13.092 1.00 97.00 445 ARG A C 1
ATOM 3457 O O . ARG A 1 445 ? -12.921 13.720 13.244 1.00 97.00 445 ARG A O 1
ATOM 3464 N N . ALA A 1 446 ? -14.005 15.545 13.996 1.00 97.44 446 ALA A N 1
ATOM 3465 C CA . ALA A 1 446 ? -13.250 15.672 15.241 1.00 97.44 446 ALA A CA 1
ATOM 3466 C C . ALA A 1 446 ? -13.403 14.437 16.147 1.00 97.44 446 ALA A C 1
ATOM 3468 O O . ALA A 1 446 ? -12.439 14.013 16.784 1.00 97.44 446 ALA A O 1
ATOM 3469 N N . ALA A 1 447 ? -14.588 13.817 16.187 1.00 98.00 447 ALA A N 1
ATOM 3470 C CA . ALA A 1 447 ? -14.802 12.592 16.953 1.00 98.00 447 ALA A CA 1
ATOM 3471 C C . ALA A 1 447 ? -14.027 11.389 16.381 1.00 98.00 447 ALA A C 1
ATOM 3473 O O . ALA A 1 447 ? -13.422 10.632 17.143 1.00 98.00 447 ALA A O 1
ATOM 3474 N N . PHE A 1 448 ? -13.995 11.218 15.053 1.00 98.12 448 PHE A N 1
ATOM 3475 C CA . PHE A 1 448 ? -13.182 10.173 14.418 1.00 98.12 448 PHE A CA 1
ATOM 3476 C C . PHE A 1 448 ? -11.680 10.453 14.502 1.00 98.12 448 PHE A C 1
ATOM 3478 O O . PHE A 1 448 ? -10.913 9.518 14.722 1.00 98.12 448 PHE A O 1
ATOM 3485 N N . GLU A 1 449 ? -11.260 11.713 14.387 1.00 97.50 449 GLU A N 1
ATOM 3486 C CA . GLU A 1 449 ? -9.877 12.132 14.631 1.00 97.50 449 GLU A CA 1
ATOM 3487 C C . GLU A 1 449 ? -9.457 11.776 16.065 1.00 97.50 449 GLU A C 1
ATOM 3489 O O . GLU A 1 449 ? -8.434 11.123 16.270 1.00 97.50 449 GLU A O 1
ATOM 3494 N N . GLY A 1 450 ? -10.292 12.108 17.057 1.00 97.19 450 GLY A N 1
ATOM 3495 C CA . GLY A 1 450 ? -10.067 11.752 18.457 1.00 97.19 450 GLY A CA 1
ATOM 3496 C C . GLY A 1 450 ? -10.003 10.240 18.693 1.00 97.19 450 GLY A C 1
ATOM 3497 O O . GLY A 1 450 ? -9.166 9.776 19.469 1.00 97.19 450 GLY A O 1
ATOM 3498 N N . LEU A 1 451 ? -10.833 9.457 17.993 1.00 97.94 451 LEU A N 1
ATOM 3499 C CA . LEU A 1 451 ? -10.766 7.995 18.020 1.00 97.94 451 LEU A CA 1
ATOM 3500 C C . LEU A 1 451 ? -9.465 7.472 17.397 1.00 97.94 451 LEU A C 1
ATOM 3502 O O . LEU A 1 451 ? -8.788 6.662 18.027 1.00 97.94 451 LEU A O 1
ATOM 3506 N N . ASN A 1 452 ? -9.089 7.928 16.198 1.00 97.19 452 ASN A N 1
ATOM 3507 C CA . ASN A 1 452 ? -7.834 7.529 15.555 1.00 97.19 452 ASN A CA 1
ATOM 3508 C C . ASN A 1 452 ? -6.634 7.862 16.451 1.00 97.19 452 ASN A C 1
ATOM 3510 O O . ASN A 1 452 ? -5.750 7.026 16.645 1.00 97.19 452 ASN A O 1
ATOM 3514 N N . GLU A 1 453 ? -6.637 9.043 17.066 1.00 95.00 453 GLU A N 1
ATOM 3515 C CA . GLU A 1 453 ? -5.578 9.468 17.969 1.00 95.00 453 GLU A CA 1
ATOM 3516 C C . GLU A 1 453 ? -5.524 8.592 19.228 1.00 95.00 453 GLU A C 1
ATOM 3518 O O . GLU A 1 453 ? -4.445 8.144 19.602 1.00 95.00 453 GLU A O 1
ATOM 3523 N N . ALA A 1 454 ? -6.667 8.249 19.832 1.00 95.56 454 ALA A N 1
ATOM 3524 C CA . ALA A 1 454 ? -6.718 7.309 20.955 1.00 95.56 454 ALA A CA 1
ATOM 3525 C C . ALA A 1 454 ? -6.220 5.899 20.578 1.00 95.56 454 ALA A C 1
ATOM 3527 O O . ALA A 1 454 ? -5.608 5.216 21.401 1.00 95.56 454 ALA A O 1
ATOM 3528 N N . LEU A 1 455 ? -6.460 5.457 19.339 1.00 95.06 455 LEU A N 1
ATOM 3529 C CA . LEU A 1 455 ? -6.024 4.151 18.839 1.00 95.06 455 LEU A CA 1
ATOM 3530 C C . LEU A 1 455 ? -4.521 4.102 18.562 1.00 95.06 455 LEU A C 1
ATOM 3532 O O . LEU A 1 455 ? -3.907 3.049 18.745 1.00 95.06 455 LEU A O 1
ATOM 3536 N N . THR A 1 456 ? -3.930 5.201 18.093 1.00 93.56 456 THR A N 1
ATOM 3537 C CA . THR A 1 456 ? -2.596 5.204 17.467 1.00 93.56 456 THR A CA 1
ATOM 3538 C C . THR A 1 456 ? -1.542 6.002 18.228 1.00 93.56 456 THR A C 1
ATOM 3540 O O . THR A 1 456 ? -0.351 5.737 18.048 1.00 93.56 456 THR A O 1
ATOM 3543 N N . VAL A 1 457 ? -1.946 6.926 19.105 1.00 90.81 457 VAL A N 1
ATOM 3544 C CA . VAL A 1 457 ? -1.061 7.903 19.749 1.00 90.81 457 VAL A CA 1
ATOM 3545 C C . VAL A 1 457 ? -1.187 7.876 21.273 1.00 90.81 457 VAL A C 1
ATOM 3547 O O . VAL A 1 457 ? -2.271 7.863 21.849 1.00 90.81 457 VAL A O 1
ATOM 3550 N N . ARG A 1 458 ? -0.040 7.961 21.951 1.00 87.50 458 ARG A N 1
ATOM 3551 C CA . ARG A 1 458 ? 0.073 8.345 23.362 1.00 87.50 458 ARG A CA 1
ATOM 3552 C C . ARG A 1 458 ? 0.510 9.802 23.427 1.00 87.50 458 ARG A C 1
ATOM 3554 O O . ARG A 1 458 ? 1.612 10.133 22.983 1.00 87.50 458 ARG A O 1
ATOM 3561 N N . LYS A 1 459 ? -0.387 10.656 23.924 1.00 86.62 459 LYS A N 1
ATOM 3562 C CA . LYS A 1 459 ? -0.145 12.091 24.111 1.00 86.62 459 LYS A CA 1
ATOM 3563 C C . LYS A 1 459 ? 0.742 12.344 25.315 1.00 86.62 459 LYS A C 1
ATOM 3565 O O . LYS A 1 459 ? 0.710 11.585 26.282 1.00 86.62 459 LYS A O 1
ATOM 3570 N N . ASP A 1 460 ? 1.480 13.443 25.235 1.00 86.56 460 ASP A N 1
ATOM 3571 C CA . ASP A 1 460 ? 2.318 13.974 26.305 1.00 86.56 460 ASP A CA 1
ATOM 3572 C C . ASP A 1 460 ? 3.343 12.956 26.826 1.00 86.56 460 ASP A C 1
ATOM 3574 O O . ASP A 1 460 ? 3.759 12.982 27.986 1.00 86.56 460 ASP A O 1
ATOM 3578 N N . LEU A 1 461 ? 3.747 12.034 25.951 1.00 86.38 461 LEU A N 1
ATOM 3579 C CA . LEU A 1 461 ? 4.665 10.953 26.257 1.00 86.38 461 LEU A CA 1
ATOM 3580 C C . LEU A 1 461 ? 5.681 10.830 25.132 1.00 86.38 461 LEU A C 1
ATOM 3582 O O . LEU A 1 461 ? 5.325 10.629 23.967 1.00 86.38 461 LEU A O 1
ATOM 3586 N N . PHE A 1 462 ? 6.949 10.908 25.503 1.00 88.00 462 PHE A N 1
ATOM 3587 C CA . PHE A 1 462 ? 8.067 10.570 24.646 1.00 88.00 462 PHE A CA 1
ATOM 3588 C C . PHE A 1 462 ? 8.468 9.113 24.886 1.00 88.00 462 PHE A C 1
ATOM 3590 O O . PHE A 1 462 ? 8.623 8.696 26.034 1.00 88.00 462 PHE A O 1
ATOM 3597 N N . ALA A 1 463 ? 8.625 8.343 23.813 1.00 86.38 463 ALA A N 1
ATOM 3598 C CA . ALA A 1 463 ? 9.068 6.960 23.856 1.00 86.38 463 ALA A CA 1
ATOM 3599 C C . ALA A 1 463 ? 10.124 6.726 22.778 1.00 86.38 463 ALA A C 1
ATOM 3601 O O . ALA A 1 463 ? 9.967 7.172 21.640 1.00 86.38 463 ALA A O 1
ATOM 3602 N N . TYR A 1 464 ? 11.194 6.025 23.140 1.00 86.56 464 TYR A N 1
ATOM 3603 C CA . TYR A 1 464 ? 12.332 5.818 22.257 1.00 86.56 464 TYR A CA 1
ATOM 3604 C C . TYR A 1 464 ? 12.837 4.381 22.299 1.00 86.56 464 TYR A C 1
ATOM 3606 O O . TYR A 1 464 ? 13.072 3.811 23.367 1.00 86.56 464 TYR A O 1
ATOM 3614 N N . LYS A 1 465 ? 13.060 3.828 21.104 1.00 82.88 465 LYS A N 1
ATOM 3615 C CA . LYS A 1 465 ? 13.661 2.515 20.893 1.00 82.88 465 LYS A CA 1
ATOM 3616 C C . LYS A 1 465 ? 14.924 2.648 20.061 1.00 82.88 465 LYS A C 1
ATOM 3618 O O . LYS A 1 465 ? 14.871 3.112 18.924 1.00 82.88 465 LYS A O 1
ATOM 3623 N N . SER A 1 466 ? 16.044 2.174 20.594 1.00 80.19 466 SER A N 1
ATOM 3624 C CA . SER A 1 466 ? 17.265 2.017 19.806 1.00 80.19 466 SER A CA 1
ATOM 3625 C C . SER A 1 466 ? 17.292 0.639 19.151 1.00 80.19 466 SER A C 1
ATOM 3627 O O . SER A 1 466 ? 16.966 -0.364 19.778 1.00 80.19 466 SER A O 1
ATOM 3629 N N . GLN A 1 467 ? 17.734 0.573 17.896 1.00 76.00 467 GLN A N 1
ATOM 3630 C CA . GLN A 1 467 ? 18.009 -0.700 17.217 1.00 76.00 467 GLN A CA 1
ATOM 3631 C C . GLN A 1 467 ? 19.276 -1.403 17.740 1.00 76.00 467 GLN A C 1
ATOM 3633 O O . GLN A 1 467 ? 19.502 -2.568 17.431 1.00 76.00 467 GLN A O 1
ATOM 3638 N N . TYR A 1 468 ? 20.115 -0.689 18.499 1.00 75.62 468 TYR A N 1
ATOM 3639 C CA . TYR A 1 468 ? 21.403 -1.175 19.006 1.00 75.62 468 TYR A CA 1
ATOM 3640 C C . TYR A 1 468 ? 21.342 -1.670 20.452 1.00 75.62 468 TYR A C 1
ATOM 3642 O O . TYR A 1 468 ? 22.310 -2.254 20.939 1.00 75.62 468 TYR A O 1
ATOM 3650 N N . VAL A 1 469 ? 20.234 -1.404 21.146 1.00 75.75 469 VAL A N 1
ATOM 3651 C CA . VAL A 1 469 ? 20.063 -1.715 22.564 1.00 75.75 469 VAL A CA 1
ATOM 3652 C C . VAL A 1 469 ? 18.874 -2.643 22.714 1.00 75.75 469 VAL A C 1
ATOM 3654 O O . VAL A 1 469 ? 17.741 -2.263 22.425 1.00 75.75 469 VAL A O 1
ATOM 3657 N N . ASP A 1 470 ? 19.134 -3.857 23.185 1.00 78.00 470 ASP A N 1
ATOM 3658 C CA . ASP A 1 470 ? 18.082 -4.814 23.502 1.00 78.00 470 ASP A CA 1
ATOM 3659 C C . ASP A 1 470 ? 17.753 -4.733 24.992 1.00 78.00 470 ASP A C 1
ATOM 3661 O O . ASP A 1 470 ? 18.372 -5.401 25.818 1.00 78.00 470 ASP A O 1
ATOM 3665 N N . LEU A 1 471 ? 16.768 -3.904 25.337 1.00 75.12 471 LEU A N 1
ATOM 3666 C CA . LEU A 1 471 ? 16.328 -3.699 26.720 1.00 75.12 471 LEU A CA 1
ATOM 3667 C C . LEU A 1 471 ? 15.719 -4.954 27.378 1.00 75.12 471 LEU A C 1
ATOM 3669 O O . LEU A 1 471 ? 15.423 -4.916 28.569 1.00 75.12 471 LEU A O 1
ATOM 3673 N N . SER A 1 472 ? 15.542 -6.064 26.649 1.00 68.25 472 SER A N 1
ATOM 3674 C CA . SER A 1 472 ? 15.135 -7.344 27.247 1.00 68.25 472 SER A CA 1
ATOM 3675 C C . SER A 1 472 ? 16.285 -8.092 27.936 1.00 68.25 472 SER A C 1
ATOM 3677 O O . SER A 1 472 ? 16.038 -9.014 28.716 1.00 68.25 472 SER A O 1
ATOM 3679 N N . LEU A 1 473 ? 17.537 -7.705 27.674 1.00 68.50 473 LEU A N 1
ATOM 3680 C CA . LEU A 1 473 ? 18.715 -8.321 28.279 1.00 68.50 473 LEU A CA 1
ATOM 3681 C C . LEU A 1 473 ? 19.017 -7.702 29.650 1.00 68.50 473 LEU A C 1
ATOM 3683 O O . LEU A 1 473 ? 19.122 -6.483 29.776 1.00 68.50 473 LEU A O 1
ATOM 3687 N N . GLU A 1 474 ? 19.255 -8.552 30.657 1.00 65.62 474 GLU A N 1
ATOM 3688 C CA . GLU A 1 474 ? 19.679 -8.118 32.001 1.00 65.62 474 GLU A CA 1
ATOM 3689 C C . GLU A 1 474 ? 21.009 -7.346 31.977 1.00 65.62 474 GLU A C 1
ATOM 3691 O O . GLU A 1 474 ? 21.241 -6.470 32.809 1.00 65.62 474 GLU A O 1
ATOM 3696 N N . THR A 1 475 ? 21.892 -7.659 31.023 1.00 69.38 475 THR A N 1
ATOM 3697 C CA . THR A 1 475 ? 23.170 -6.971 30.817 1.00 69.38 475 THR A CA 1
ATOM 3698 C C . THR A 1 475 ? 23.448 -6.766 29.330 1.00 69.38 475 THR A C 1
ATOM 3700 O O . THR A 1 475 ? 23.187 -7.634 28.498 1.00 69.38 475 THR A O 1
ATOM 3703 N N . GLN A 1 476 ? 23.983 -5.593 28.989 1.00 79.88 476 GLN A N 1
ATOM 3704 C CA . GLN A 1 476 ? 24.417 -5.263 27.632 1.00 79.88 476 GLN A CA 1
ATOM 3705 C C . GLN A 1 476 ? 25.892 -5.622 27.434 1.00 79.88 476 GLN A C 1
ATOM 3707 O O . GLN A 1 476 ? 26.656 -5.720 28.396 1.00 79.88 476 GLN A O 1
ATOM 3712 N N . THR A 1 477 ? 26.320 -5.776 26.179 1.00 82.25 477 THR A N 1
ATOM 3713 C CA . THR A 1 477 ? 27.753 -5.931 25.885 1.00 82.25 477 THR A CA 1
ATOM 3714 C C . THR A 1 477 ? 28.516 -4.657 26.259 1.00 82.25 477 THR A C 1
ATOM 3716 O O . THR A 1 477 ? 27.964 -3.560 26.165 1.00 82.25 477 THR A O 1
ATOM 3719 N N . GLU A 1 478 ? 29.795 -4.775 26.630 1.00 80.38 478 GLU A N 1
ATOM 3720 C CA . GLU A 1 478 ? 30.638 -3.609 26.953 1.00 80.38 478 GLU A CA 1
ATOM 3721 C C . GLU A 1 478 ? 30.643 -2.574 25.817 1.00 80.38 478 GLU A C 1
ATOM 3723 O O . GLU A 1 478 ? 30.475 -1.383 26.067 1.00 80.38 478 GLU A O 1
ATOM 3728 N N . ARG A 1 479 ? 30.701 -3.039 24.560 1.00 79.56 479 ARG A N 1
ATOM 3729 C CA . ARG A 1 479 ? 30.618 -2.191 23.361 1.00 79.56 479 ARG A CA 1
ATOM 3730 C C . ARG A 1 479 ? 29.293 -1.428 23.272 1.00 79.56 479 ARG A C 1
ATOM 3732 O O . ARG A 1 479 ? 29.275 -0.266 22.878 1.00 79.56 479 ARG A O 1
ATOM 3739 N N . THR A 1 480 ? 28.182 -2.070 23.628 1.00 79.75 480 THR A N 1
ATOM 3740 C CA . THR A 1 480 ? 26.863 -1.425 23.649 1.00 79.75 480 THR A CA 1
ATOM 3741 C C . THR A 1 480 ? 26.780 -0.384 24.766 1.00 79.75 480 THR A C 1
ATOM 3743 O O . THR A 1 480 ? 26.289 0.714 24.526 1.00 79.75 480 THR A O 1
ATOM 3746 N N . ILE A 1 481 ? 27.290 -0.684 25.966 1.00 82.06 481 ILE A N 1
ATOM 3747 C CA . ILE A 1 481 ? 27.318 0.267 27.093 1.00 82.06 481 ILE A CA 1
ATOM 3748 C C . ILE A 1 481 ? 28.168 1.493 26.749 1.00 82.06 481 ILE A C 1
ATOM 3750 O O . ILE A 1 481 ? 27.764 2.625 27.015 1.00 82.06 481 ILE A O 1
ATOM 3754 N N . GLU A 1 482 ? 29.326 1.287 26.126 1.00 84.62 482 GLU A N 1
ATOM 3755 C CA . GLU A 1 482 ? 30.187 2.376 25.670 1.00 84.62 482 GLU A CA 1
ATOM 3756 C C . GLU A 1 482 ? 29.483 3.252 24.623 1.00 84.62 482 GLU A C 1
ATOM 3758 O O . GLU A 1 482 ? 29.456 4.475 24.768 1.00 84.62 482 GLU A O 1
ATOM 3763 N N . TRP A 1 483 ? 28.820 2.638 23.637 1.00 87.44 483 TRP A N 1
ATOM 3764 C CA . TRP A 1 483 ? 28.018 3.354 22.642 1.00 87.44 483 TRP A CA 1
ATOM 3765 C C . TRP A 1 483 ? 26.895 4.183 23.286 1.00 87.44 483 TRP A C 1
ATOM 3767 O O . TRP A 1 483 ? 26.727 5.356 22.945 1.00 87.44 483 TRP A O 1
ATOM 3777 N N . ILE A 1 484 ? 26.159 3.611 24.248 1.00 85.00 484 ILE A N 1
ATOM 3778 C CA . ILE A 1 484 ? 25.104 4.318 24.992 1.00 85.00 484 ILE A CA 1
ATOM 3779 C C . ILE A 1 484 ? 25.690 5.553 25.693 1.00 85.00 484 ILE A C 1
ATOM 3781 O O . ILE A 1 484 ? 25.181 6.663 25.534 1.00 85.00 484 ILE A O 1
ATOM 3785 N N . ASN A 1 485 ? 26.793 5.381 26.428 1.00 86.94 485 ASN A N 1
ATOM 3786 C CA . ASN A 1 485 ? 27.424 6.461 27.190 1.00 86.94 485 ASN A CA 1
ATOM 3787 C C . ASN A 1 485 ? 27.965 7.589 26.300 1.00 86.94 485 ASN A C 1
ATOM 3789 O O . ASN A 1 485 ? 27.889 8.754 26.690 1.00 86.94 485 ASN A O 1
ATOM 3793 N N . GLN A 1 486 ? 28.501 7.268 25.119 1.00 88.38 486 GLN A N 1
ATOM 3794 C CA . GLN A 1 486 ? 29.004 8.266 24.170 1.00 88.38 486 GLN A CA 1
ATOM 3795 C C . GLN A 1 486 ? 27.869 9.116 23.580 1.00 88.38 486 GLN A C 1
ATOM 3797 O O . GLN A 1 486 ? 27.958 10.346 23.576 1.00 88.38 486 GLN A O 1
ATOM 3802 N N . ASN A 1 487 ? 26.777 8.488 23.131 1.00 86.38 487 ASN A N 1
ATOM 3803 C CA . ASN A 1 487 ? 25.661 9.201 22.496 1.00 86.38 487 ASN A CA 1
ATOM 3804 C C . ASN A 1 487 ? 24.839 10.031 23.496 1.00 86.38 487 ASN A C 1
ATOM 3806 O O . ASN A 1 487 ? 24.381 11.127 23.165 1.00 86.38 487 ASN A O 1
ATOM 3810 N N . ALA A 1 488 ? 24.728 9.570 24.745 1.00 88.88 488 ALA A N 1
ATOM 3811 C CA . ALA A 1 488 ? 23.992 10.260 25.803 1.00 88.88 488 ALA A CA 1
ATOM 3812 C C . ALA A 1 488 ? 24.552 11.645 26.174 1.00 88.88 488 ALA A C 1
ATOM 3814 O O . ALA A 1 488 ? 23.830 12.459 26.745 1.00 88.88 488 ALA A O 1
ATOM 3815 N N . GLN A 1 489 ? 25.812 11.954 25.837 1.00 88.31 489 GLN A N 1
ATOM 3816 C CA . GLN A 1 489 ? 26.432 13.240 26.184 1.00 88.31 489 GLN A CA 1
ATOM 3817 C C . GLN A 1 489 ? 25.831 14.439 25.444 1.00 88.31 489 GLN A C 1
ATOM 3819 O O . GLN A 1 489 ? 25.996 15.576 25.891 1.00 88.31 489 GLN A O 1
ATOM 3824 N N . GLN A 1 490 ? 25.160 14.215 24.313 1.00 87.50 490 GLN A N 1
ATOM 3825 C CA . GLN A 1 490 ? 24.649 15.306 23.485 1.00 87.50 490 GLN A CA 1
ATOM 3826 C C . GLN A 1 490 ? 23.494 16.045 24.166 1.00 87.50 490 GLN A C 1
ATOM 3828 O O . GLN A 1 490 ? 23.448 17.273 24.136 1.00 87.50 490 GLN A O 1
ATOM 3833 N N . MET A 1 491 ? 22.601 15.327 24.853 1.00 88.25 491 MET A N 1
ATOM 3834 C CA . MET A 1 491 ? 21.422 15.948 25.459 1.00 88.25 491 MET A CA 1
ATOM 3835 C C . MET A 1 491 ? 21.771 16.914 26.609 1.00 88.25 491 MET A C 1
ATOM 3837 O O . MET A 1 491 ? 21.337 18.066 26.545 1.00 88.25 491 MET A O 1
ATOM 3841 N N . PRO A 1 492 ? 22.598 16.551 27.614 1.00 90.12 492 PRO A N 1
ATOM 3842 C CA . PRO A 1 492 ? 23.031 17.505 28.639 1.00 90.12 492 PRO A CA 1
ATOM 3843 C C . PRO A 1 492 ? 23.705 18.749 28.050 1.00 90.12 492 PRO A C 1
ATOM 3845 O O . PRO A 1 492 ? 23.400 19.865 28.469 1.00 90.12 492 PRO A O 1
ATOM 3848 N N . ARG A 1 493 ? 24.545 18.583 27.016 1.00 87.81 493 ARG A N 1
ATOM 3849 C CA . ARG A 1 493 ? 25.212 19.705 26.332 1.00 87.81 493 ARG A CA 1
ATOM 3850 C C . ARG A 1 493 ? 24.217 20.671 25.698 1.00 87.81 493 ARG A C 1
ATOM 3852 O O . ARG A 1 493 ? 24.365 21.877 25.870 1.00 87.81 493 ARG A O 1
ATOM 3859 N N . LEU A 1 494 ? 23.194 20.160 25.010 1.00 85.19 494 LEU A N 1
ATOM 3860 C CA . LEU A 1 494 ? 22.141 20.990 24.414 1.00 85.19 494 LEU A CA 1
ATOM 3861 C C . LEU A 1 494 ? 21.368 21.784 25.476 1.00 85.19 494 LEU A C 1
ATOM 3863 O O . LEU A 1 494 ? 21.023 22.941 25.245 1.00 85.19 494 LEU A O 1
ATOM 3867 N N . LEU A 1 495 ? 21.163 21.202 26.661 1.00 86.12 495 LEU A N 1
ATOM 3868 C CA . LEU A 1 495 ? 20.531 21.872 27.803 1.00 86.12 495 LEU A CA 1
ATOM 3869 C C . LEU A 1 495 ? 21.488 22.761 28.611 1.00 86.12 495 LEU A C 1
ATOM 3871 O O . LEU A 1 495 ? 21.061 23.355 29.603 1.00 86.12 495 LEU A O 1
ATOM 3875 N N . ASN A 1 496 ? 22.754 22.869 28.192 1.00 89.25 496 ASN A N 1
ATOM 3876 C CA . ASN A 1 496 ? 23.821 23.574 28.897 1.00 89.25 496 ASN A CA 1
ATOM 3877 C C . ASN A 1 496 ? 24.013 23.076 30.345 1.00 89.25 496 ASN A C 1
ATOM 3879 O O . ASN A 1 496 ? 24.081 23.864 31.289 1.00 89.25 496 ASN A O 1
ATOM 3883 N N . LEU A 1 497 ? 24.059 21.752 30.507 1.00 89.44 497 LEU A N 1
ATOM 3884 C CA . LEU A 1 497 ? 24.273 21.040 31.766 1.00 89.44 497 LEU A CA 1
ATOM 3885 C C . LEU A 1 497 ? 25.427 20.040 31.619 1.00 89.44 497 LEU A C 1
ATOM 3887 O O . LEU A 1 497 ? 25.657 19.477 30.545 1.00 89.44 497 LEU A O 1
ATOM 3891 N N . SER A 1 498 ? 26.128 19.765 32.715 1.00 91.56 498 SER A N 1
ATOM 3892 C CA . SER A 1 498 ? 26.964 18.567 32.822 1.00 91.56 498 SER A CA 1
ATOM 3893 C C . SER A 1 498 ? 26.108 17.300 32.953 1.00 91.56 498 SER A C 1
ATOM 3895 O O . SER A 1 498 ? 24.918 17.360 33.269 1.00 91.56 498 SER A O 1
ATOM 3897 N N . MET A 1 499 ? 26.720 16.133 32.728 1.00 89.12 499 MET A N 1
ATOM 3898 C CA . MET A 1 499 ? 26.042 14.841 32.886 1.00 89.12 499 MET A CA 1
ATOM 3899 C C . MET A 1 499 ? 25.510 14.651 34.316 1.00 89.12 499 MET A C 1
ATOM 3901 O O . MET A 1 499 ? 24.374 14.227 34.490 1.00 89.12 499 MET A O 1
ATOM 3905 N N . ASP A 1 500 ? 26.294 15.019 35.333 1.00 89.75 500 ASP A N 1
ATOM 3906 C CA . ASP A 1 500 ? 25.896 14.886 36.739 1.00 89.75 500 ASP A CA 1
ATOM 3907 C C . ASP A 1 500 ? 24.753 15.842 37.104 1.00 89.75 500 ASP A C 1
ATOM 3909 O O . ASP A 1 500 ? 23.800 15.443 37.773 1.00 89.75 500 ASP A O 1
ATOM 3913 N N . GLU A 1 501 ? 24.800 17.088 36.619 1.00 91.31 501 GLU A N 1
ATOM 3914 C CA . GLU A 1 501 ? 23.711 18.053 36.812 1.00 91.31 501 GLU A CA 1
ATOM 3915 C C . GLU A 1 501 ? 22.426 17.589 36.126 1.00 91.31 501 GLU A C 1
ATOM 3917 O O . GLU A 1 501 ? 21.352 17.687 36.713 1.00 91.31 501 GLU A O 1
ATOM 3922 N N . ALA A 1 502 ? 22.523 17.054 34.906 1.00 90.44 502 ALA A N 1
ATOM 3923 C CA . ALA A 1 502 ? 21.375 16.523 34.184 1.00 90.44 502 ALA A CA 1
ATOM 3924 C C . ALA A 1 502 ? 20.807 15.260 34.860 1.00 90.44 502 ALA A C 1
ATOM 3926 O O . ALA A 1 502 ? 19.584 15.111 34.945 1.00 90.44 502 ALA A O 1
ATOM 3927 N N . ASN A 1 503 ? 21.663 14.373 35.381 1.00 91.81 503 ASN A N 1
ATOM 3928 C CA . ASN A 1 503 ? 21.256 13.167 36.109 1.00 91.81 503 ASN A CA 1
ATOM 3929 C C . ASN A 1 503 ? 20.626 13.476 37.474 1.00 91.81 503 ASN A C 1
ATOM 3931 O O . ASN A 1 503 ? 19.776 12.720 37.934 1.00 91.81 503 ASN A O 1
ATOM 3935 N N . ALA A 1 504 ? 20.975 14.606 38.092 1.00 91.31 504 ALA A N 1
ATOM 3936 C CA . ALA A 1 504 ? 20.373 15.053 39.346 1.00 91.31 504 ALA A CA 1
ATOM 3937 C C . ALA A 1 504 ? 18.948 15.623 39.190 1.00 91.31 504 ALA A C 1
ATOM 3939 O O . ALA A 1 504 ? 18.202 15.659 40.169 1.00 91.31 504 ALA A O 1
ATOM 3940 N N . LEU A 1 505 ? 18.560 16.072 37.990 1.00 91.88 505 LEU A N 1
ATOM 3941 C CA . LEU A 1 505 ? 17.202 16.561 37.716 1.00 91.88 505 LEU A CA 1
ATOM 3942 C C . LEU A 1 505 ? 16.195 15.415 37.731 1.00 91.88 505 LEU A C 1
ATOM 3944 O O . LEU A 1 505 ? 16.483 14.347 37.205 1.00 91.88 505 LEU A O 1
ATOM 3948 N N . SER A 1 506 ? 14.983 15.647 38.226 1.00 91.31 506 SER A N 1
ATOM 3949 C CA . SER A 1 506 ? 13.865 14.724 38.000 1.00 91.31 506 SER A CA 1
ATOM 3950 C C . SER A 1 506 ? 13.448 14.694 36.521 1.00 91.31 506 SER A C 1
ATOM 3952 O O . SER A 1 506 ? 13.655 15.662 35.784 1.00 91.31 506 SER A O 1
ATOM 3954 N N . LEU A 1 507 ? 12.784 13.617 36.079 1.00 89.31 507 LEU A N 1
ATOM 3955 C CA . LEU A 1 507 ? 12.255 13.523 34.708 1.00 89.31 507 LEU A CA 1
ATOM 3956 C C . LEU A 1 507 ? 11.294 14.673 34.357 1.00 89.31 507 LEU A C 1
ATOM 3958 O O . LEU A 1 507 ? 11.284 15.144 33.222 1.00 89.31 507 LEU A O 1
ATOM 3962 N N . ALA A 1 508 ? 10.530 15.175 35.332 1.00 87.69 508 ALA A N 1
ATOM 3963 C CA . ALA A 1 508 ? 9.641 16.318 35.133 1.00 87.69 508 ALA A CA 1
ATOM 3964 C C . ALA A 1 508 ? 10.420 17.620 34.870 1.00 87.69 508 ALA A C 1
ATOM 3966 O O . ALA A 1 508 ? 10.083 18.378 33.961 1.00 87.69 508 ALA A O 1
ATOM 3967 N N . GLU A 1 509 ? 11.489 17.875 35.629 1.00 90.19 509 GLU A N 1
ATOM 3968 C CA . GLU A 1 509 ? 12.348 19.049 35.422 1.00 90.19 509 GLU A CA 1
ATOM 3969 C C . GLU A 1 509 ? 13.118 18.962 34.101 1.00 90.19 509 GLU A C 1
ATOM 3971 O O . GLU A 1 509 ? 13.264 19.968 33.403 1.00 90.19 509 GLU A O 1
ATOM 3976 N N . LEU A 1 510 ? 13.578 17.762 33.739 1.00 89.25 510 LEU A N 1
ATOM 3977 C CA . LEU A 1 510 ? 14.230 17.495 32.462 1.00 89.25 510 LEU A CA 1
ATOM 3978 C C . LEU A 1 510 ? 13.282 17.762 31.284 1.00 89.25 510 LEU A C 1
ATOM 3980 O O . LEU A 1 510 ? 13.667 18.460 30.347 1.00 89.25 510 LEU A O 1
ATOM 3984 N N . SER A 1 511 ? 12.037 17.280 31.365 1.00 88.62 511 SER A N 1
ATOM 3985 C CA . SER A 1 511 ? 10.990 17.530 30.367 1.00 88.62 511 SER A CA 1
ATOM 3986 C C . SER A 1 511 ? 10.763 19.026 30.140 1.00 88.62 511 SER A C 1
ATOM 3988 O O . SER A 1 511 ? 10.783 19.484 28.999 1.00 88.62 511 SER A O 1
ATOM 3990 N N . ILE A 1 512 ? 10.590 19.806 31.214 1.00 88.81 512 ILE A N 1
ATOM 3991 C CA . ILE A 1 512 ? 10.354 21.258 31.120 1.00 88.81 512 ILE A CA 1
ATOM 3992 C C . ILE A 1 512 ? 11.545 21.962 30.456 1.00 88.81 512 ILE A C 1
ATOM 3994 O O . ILE A 1 512 ? 11.373 22.821 29.591 1.00 88.81 512 ILE A O 1
ATOM 3998 N N . ARG A 1 513 ? 12.777 21.602 30.838 1.00 88.94 513 ARG A N 1
ATOM 3999 C CA . ARG A 1 513 ? 13.986 22.196 30.246 1.00 88.94 513 ARG A CA 1
ATOM 4000 C C . ARG A 1 513 ? 14.131 21.850 28.769 1.00 88.94 513 ARG A C 1
ATOM 4002 O O . ARG A 1 513 ? 14.475 22.731 27.985 1.00 88.94 513 ARG A O 1
ATOM 4009 N N . PHE A 1 514 ? 13.854 20.602 28.401 1.00 87.31 514 PHE A N 1
ATOM 4010 C CA . PHE A 1 514 ? 13.873 20.163 27.012 1.00 87.31 514 PHE A CA 1
ATOM 4011 C C . PHE A 1 514 ? 12.861 20.929 26.160 1.00 87.31 514 PHE A C 1
ATOM 4013 O O . PHE A 1 514 ? 13.224 21.402 25.089 1.00 87.31 514 PHE A O 1
ATOM 4020 N N . GLN A 1 515 ? 11.633 21.115 26.648 1.00 83.88 515 GLN A N 1
ATOM 4021 C CA . GLN A 1 515 ? 10.601 21.878 25.938 1.00 83.88 515 GLN A CA 1
ATOM 4022 C C . GLN A 1 515 ? 11.034 23.316 25.674 1.00 83.88 515 GLN A C 1
ATOM 4024 O O . GLN A 1 515 ? 11.023 23.753 24.527 1.00 83.88 515 GLN A O 1
ATOM 4029 N N . ASN A 1 516 ? 11.508 24.015 26.707 1.00 85.88 516 ASN A N 1
ATOM 4030 C CA . ASN A 1 516 ? 11.983 25.392 26.565 1.00 85.88 516 ASN A CA 1
ATOM 4031 C C . ASN A 1 516 ? 13.134 25.498 25.554 1.00 85.88 516 ASN A C 1
ATOM 4033 O O . ASN A 1 516 ? 13.190 26.436 24.759 1.00 85.88 516 ASN A O 1
ATOM 4037 N N . TRP A 1 517 ? 14.059 24.532 25.580 1.00 86.81 517 TRP A N 1
ATOM 4038 C CA . TRP A 1 517 ? 15.152 24.473 24.614 1.00 86.81 517 TRP A CA 1
ATOM 4039 C C . TRP A 1 517 ? 14.637 24.221 23.190 1.00 86.81 517 TRP A C 1
ATOM 4041 O O . TRP A 1 517 ? 15.046 24.923 22.266 1.00 86.81 517 TRP A O 1
ATOM 4051 N N . ALA A 1 518 ? 13.726 23.262 23.009 1.00 79.50 518 ALA A N 1
ATOM 4052 C CA . ALA A 1 518 ? 13.184 22.895 21.705 1.00 79.50 518 ALA A CA 1
ATOM 4053 C C . ALA A 1 518 ? 12.394 24.051 21.070 1.00 79.50 518 ALA A C 1
ATOM 4055 O O . ALA A 1 518 ? 12.568 24.327 19.883 1.00 79.50 518 ALA A O 1
ATOM 4056 N N . GLU A 1 519 ? 11.587 24.768 21.857 1.00 79.50 519 GLU A N 1
ATOM 4057 C CA . GLU A 1 519 ? 10.839 25.947 21.405 1.00 79.50 519 GLU A CA 1
ATOM 4058 C C . GLU A 1 519 ? 11.768 27.081 20.952 1.00 79.50 519 GLU A C 1
ATOM 4060 O O . GLU A 1 519 ? 11.598 27.628 19.858 1.00 79.50 519 GLU A O 1
ATOM 4065 N N . ASP A 1 520 ? 12.793 27.413 21.744 1.00 79.31 520 ASP A N 1
ATOM 4066 C CA . ASP A 1 520 ? 13.751 28.454 21.361 1.00 79.31 520 ASP A CA 1
ATOM 4067 C C . ASP A 1 520 ? 14.611 28.038 20.156 1.00 79.31 520 ASP A C 1
ATOM 4069 O O . ASP A 1 520 ? 14.926 28.868 19.300 1.00 79.31 520 ASP A O 1
ATOM 4073 N N . PHE A 1 521 ? 14.968 26.756 20.045 1.00 75.69 521 PHE A N 1
ATOM 4074 C CA . PHE A 1 521 ? 15.744 26.249 18.916 1.00 75.69 521 PHE A CA 1
ATOM 4075 C C . PHE A 1 521 ? 14.933 26.230 17.612 1.00 75.69 521 PHE A C 1
ATOM 4077 O O . PHE A 1 521 ? 15.459 26.636 16.574 1.00 75.69 521 PHE A O 1
ATOM 4084 N N . GLN A 1 522 ? 13.657 25.828 17.659 1.00 73.31 522 GLN A N 1
ATOM 4085 C CA . GLN A 1 522 ? 12.741 25.880 16.514 1.00 73.31 522 GLN A CA 1
ATOM 4086 C C . GLN A 1 522 ? 12.526 27.320 16.042 1.00 73.31 522 GLN A C 1
ATOM 4088 O O . GLN A 1 522 ? 12.613 27.591 14.846 1.00 73.31 522 GLN A O 1
ATOM 4093 N N . ARG A 1 523 ? 12.333 28.265 16.974 1.00 75.94 523 ARG A N 1
ATOM 4094 C CA . ARG A 1 523 ? 12.204 29.698 16.661 1.00 75.94 523 ARG A CA 1
ATOM 4095 C C . ARG A 1 523 ? 13.438 30.259 15.944 1.00 75.94 523 ARG A C 1
ATOM 4097 O O . ARG A 1 523 ? 13.323 31.202 15.171 1.00 75.94 523 ARG A O 1
ATOM 4104 N N . ARG A 1 524 ? 14.625 29.708 16.211 1.00 70.94 524 ARG A N 1
ATOM 4105 C CA . ARG A 1 524 ? 15.884 30.126 15.574 1.00 70.94 524 ARG A CA 1
ATOM 4106 C C . ARG A 1 524 ? 16.159 29.437 14.231 1.00 70.94 524 ARG A C 1
ATOM 4108 O O . ARG A 1 524 ? 17.012 29.926 13.499 1.00 70.94 524 ARG A O 1
ATOM 4115 N N . ASN A 1 525 ? 15.471 28.338 13.903 1.00 67.19 525 ASN A N 1
ATOM 4116 C CA . ASN A 1 525 ? 15.800 27.473 12.764 1.00 67.19 525 ASN A CA 1
ATOM 4117 C C . ASN A 1 525 ? 14.550 26.978 12.008 1.00 67.19 525 ASN A C 1
ATOM 4119 O O . ASN A 1 525 ? 14.280 25.779 11.956 1.00 67.19 525 ASN A O 1
ATOM 4123 N N . GLU A 1 526 ? 13.811 27.889 11.367 1.00 58.34 526 GLU A N 1
ATOM 4124 C CA . GLU A 1 526 ? 12.518 27.601 10.708 1.00 58.34 526 GLU A CA 1
ATOM 4125 C C . GLU A 1 526 ? 12.565 26.523 9.603 1.00 58.34 526 GLU A C 1
ATOM 4127 O O . GLU A 1 526 ? 11.545 25.908 9.308 1.00 58.34 526 GLU A O 1
ATOM 4132 N N . ARG A 1 527 ? 13.735 26.262 8.997 1.00 51.88 527 ARG A N 1
ATOM 4133 C CA . ARG A 1 527 ? 13.903 25.297 7.890 1.00 51.88 527 ARG A CA 1
ATOM 4134 C C . ARG A 1 527 ? 14.378 23.900 8.317 1.00 51.88 527 ARG A C 1
ATOM 4136 O O . ARG A 1 527 ? 14.482 23.024 7.462 1.00 51.88 527 ARG A O 1
ATOM 4143 N N . MET A 1 528 ? 14.690 23.674 9.598 1.00 53.59 528 MET A N 1
ATOM 4144 C CA . MET A 1 528 ? 15.165 22.371 10.087 1.00 53.59 528 MET A CA 1
ATOM 4145 C C . MET A 1 528 ? 14.067 21.593 10.812 1.00 53.59 528 MET A C 1
ATOM 4147 O O . MET A 1 528 ? 13.315 22.143 11.612 1.00 53.59 528 MET A O 1
ATOM 4151 N N . ASN A 1 529 ? 14.029 20.274 10.600 1.00 55.28 529 ASN A N 1
ATOM 4152 C CA . ASN A 1 529 ? 13.209 19.366 11.400 1.00 55.28 529 ASN A CA 1
ATOM 4153 C C . ASN A 1 529 ? 13.916 19.071 12.737 1.00 55.28 529 ASN A C 1
ATOM 4155 O O . ASN A 1 529 ? 14.551 18.031 12.916 1.00 55.28 529 ASN A O 1
ATOM 4159 N N . VAL A 1 530 ? 13.828 20.031 13.663 1.00 60.00 530 VAL A N 1
ATOM 4160 C CA . VAL A 1 530 ? 14.438 20.003 15.008 1.00 60.00 530 VAL A CA 1
ATOM 4161 C C . VAL A 1 530 ? 14.025 18.764 15.799 1.00 60.00 530 VAL A C 1
ATOM 4163 O O . VAL A 1 530 ? 14.809 18.217 16.575 1.00 60.00 530 VAL A O 1
ATOM 4166 N N . ARG A 1 531 ? 12.797 18.301 15.564 1.00 60.50 531 ARG A N 1
ATOM 4167 C CA . ARG A 1 531 ? 12.147 17.240 16.322 1.00 60.50 531 ARG A CA 1
ATOM 4168 C C . ARG A 1 531 ? 12.908 15.917 16.247 1.00 60.50 531 ARG A C 1
ATOM 4170 O O . ARG A 1 531 ? 13.243 15.370 17.287 1.00 60.50 531 ARG A O 1
ATOM 4177 N N . ASN A 1 532 ? 13.287 15.459 15.054 1.00 60.97 532 ASN A N 1
ATOM 4178 C CA . ASN A 1 532 ? 13.932 14.147 14.887 1.00 60.97 532 ASN A CA 1
ATOM 4179 C C . ASN A 1 532 ? 15.339 14.073 15.506 1.00 60.97 532 ASN A C 1
ATOM 4181 O O . ASN A 1 532 ? 15.738 13.035 16.034 1.00 60.97 532 ASN A O 1
ATOM 4185 N N . VAL A 1 533 ? 16.101 15.169 15.437 1.00 60.12 533 VAL A N 1
ATOM 4186 C CA . VAL A 1 533 ? 17.465 15.237 15.990 1.00 60.12 533 VAL A CA 1
ATOM 4187 C C . VAL A 1 533 ? 17.414 15.350 17.515 1.00 60.12 533 VAL A C 1
ATOM 4189 O O . VAL A 1 533 ? 18.124 14.633 18.219 1.00 60.12 533 VAL A O 1
ATOM 4192 N N . ALA A 1 534 ? 16.523 16.195 18.036 1.00 68.19 534 ALA A N 1
ATOM 4193 C CA . ALA A 1 534 ? 16.341 16.394 19.469 1.00 68.19 534 ALA A CA 1
ATOM 4194 C C . ALA A 1 534 ? 15.773 15.155 20.178 1.00 68.19 534 ALA A C 1
ATOM 4196 O O . ALA A 1 534 ? 16.260 14.773 21.241 1.00 68.19 534 ALA A O 1
ATOM 4197 N N . GLU A 1 535 ? 14.779 14.500 19.575 1.00 71.62 535 GLU A N 1
ATOM 4198 C CA . GLU A 1 535 ? 14.166 13.277 20.097 1.00 71.62 535 GLU A CA 1
ATOM 4199 C C . GLU A 1 535 ? 15.178 12.123 20.154 1.00 71.62 535 GLU A C 1
ATOM 4201 O O . GLU A 1 535 ? 15.214 11.388 21.138 1.00 71.62 535 GLU A O 1
ATOM 4206 N N . ARG A 1 536 ? 16.079 12.001 19.170 1.00 80.12 536 ARG A N 1
ATOM 4207 C CA . ARG A 1 536 ? 17.143 10.987 19.209 1.00 80.12 536 ARG A CA 1
ATOM 4208 C C . ARG A 1 536 ? 18.107 11.200 20.377 1.00 80.12 536 ARG A C 1
ATOM 4210 O O . ARG A 1 536 ? 18.364 10.261 21.124 1.00 80.12 536 ARG A O 1
ATOM 4217 N N . HIS A 1 537 ? 18.618 12.419 20.557 1.00 87.12 537 HIS A N 1
ATOM 4218 C CA . HIS A 1 537 ? 19.545 12.717 21.654 1.00 87.12 537 HIS A CA 1
ATOM 4219 C C . HIS A 1 537 ? 18.893 12.539 23.026 1.00 87.12 537 HIS A C 1
ATOM 4221 O O . HIS A 1 537 ? 19.516 11.984 23.933 1.00 87.12 537 HIS A O 1
ATOM 4227 N N . LEU A 1 538 ? 17.633 12.960 23.168 1.00 88.81 538 LEU A N 1
ATOM 4228 C CA . LEU A 1 538 ? 16.848 12.716 24.372 1.00 88.81 538 LEU A CA 1
ATOM 4229 C C . LEU A 1 538 ? 16.680 11.213 24.624 1.00 88.81 538 LEU A C 1
ATOM 4231 O O . LEU A 1 538 ? 16.900 10.752 25.740 1.00 88.81 538 LEU A O 1
ATOM 4235 N N . GLY A 1 539 ? 16.355 10.441 23.589 1.00 89.75 539 GLY A N 1
ATOM 4236 C CA . GLY A 1 539 ? 16.217 8.991 23.654 1.00 89.75 539 GLY A CA 1
ATOM 4237 C C . GLY A 1 539 ? 17.491 8.261 24.079 1.00 89.75 539 GLY A C 1
ATOM 4238 O O . GLY A 1 539 ? 17.450 7.431 24.988 1.00 89.75 539 GLY A O 1
ATOM 4239 N N . ASP A 1 540 ? 18.632 8.597 23.475 1.00 90.00 540 ASP A N 1
ATOM 4240 C CA . ASP A 1 540 ? 19.929 8.006 23.824 1.00 90.00 540 ASP A CA 1
ATOM 4241 C C . ASP A 1 540 ? 20.336 8.351 25.270 1.00 90.00 540 ASP A C 1
ATOM 4243 O O . ASP A 1 540 ? 20.856 7.501 25.998 1.00 90.00 540 ASP A O 1
ATOM 4247 N N . TYR A 1 541 ? 20.029 9.569 25.726 1.00 93.19 541 TYR A N 1
ATOM 4248 C CA . TYR A 1 541 ? 20.226 9.969 27.118 1.00 93.19 541 TYR A CA 1
ATOM 4249 C C . TYR A 1 541 ? 19.317 9.198 28.086 1.00 93.19 541 TYR A C 1
ATOM 4251 O O . TYR A 1 541 ? 19.787 8.713 29.114 1.00 93.19 541 TYR A O 1
ATOM 4259 N N . LEU A 1 542 ? 18.040 9.001 27.747 1.00 92.81 542 LEU A N 1
ATOM 4260 C CA . LEU A 1 542 ? 17.117 8.198 28.554 1.00 92.81 542 LEU A CA 1
ATOM 4261 C C . LEU A 1 542 ? 17.554 6.727 28.651 1.00 92.81 542 LEU A C 1
ATOM 4263 O O . LEU A 1 542 ? 17.436 6.136 29.723 1.00 92.81 542 LEU A O 1
ATOM 4267 N N . LEU A 1 543 ? 18.115 6.146 27.582 1.00 90.12 543 LEU A N 1
ATOM 4268 C CA . LEU A 1 543 ? 18.709 4.802 27.623 1.00 90.12 543 LEU A CA 1
ATOM 4269 C C . LEU A 1 543 ? 19.877 4.731 28.608 1.00 90.12 543 LEU A C 1
ATOM 4271 O O . LEU A 1 543 ? 19.943 3.821 29.431 1.00 90.12 543 LEU A O 1
ATOM 4275 N N . GLN A 1 544 ? 20.788 5.701 28.561 1.00 91.19 544 GLN A N 1
ATOM 4276 C CA . GLN A 1 544 ? 21.914 5.758 29.494 1.00 91.19 544 GLN A CA 1
ATOM 4277 C C . GLN A 1 544 ? 21.441 5.899 30.938 1.00 91.19 544 GLN A C 1
ATOM 4279 O O . GLN A 1 544 ? 21.953 5.230 31.842 1.00 91.19 544 GLN A O 1
ATOM 4284 N N . ARG A 1 545 ? 20.432 6.736 31.154 1.00 91.38 545 ARG A N 1
ATOM 4285 C CA . ARG A 1 545 ? 19.865 6.999 32.466 1.00 91.38 545 ARG A CA 1
ATOM 4286 C C . ARG A 1 545 ? 19.109 5.788 33.023 1.00 91.38 545 ARG A C 1
ATOM 4288 O O . ARG A 1 545 ? 19.237 5.496 34.210 1.00 91.38 545 ARG A O 1
ATOM 4295 N N . HIS A 1 546 ? 18.441 5.008 32.169 1.00 89.62 546 HIS A N 1
ATOM 4296 C CA . HIS A 1 546 ? 17.862 3.714 32.539 1.00 89.62 546 HIS A CA 1
ATOM 4297 C C . HIS A 1 546 ? 18.912 2.765 33.138 1.00 89.62 546 HIS A C 1
ATOM 4299 O O . HIS A 1 546 ? 18.692 2.205 34.208 1.00 89.62 546 HIS A O 1
ATOM 4305 N N . PHE A 1 547 ? 20.077 2.621 32.500 1.00 84.06 547 PHE A N 1
ATOM 4306 C CA . PHE A 1 547 ? 21.121 1.718 32.998 1.00 84.06 547 PHE A CA 1
ATOM 4307 C C . PHE A 1 547 ? 21.909 2.275 34.192 1.00 84.06 547 PHE A C 1
ATOM 4309 O O . PHE A 1 547 ? 22.357 1.500 35.037 1.00 84.06 547 PHE A O 1
ATOM 4316 N N . SER A 1 548 ? 22.108 3.594 34.265 1.00 84.00 548 SER A N 1
ATOM 4317 C CA . SER A 1 548 ? 22.980 4.220 35.271 1.00 84.00 548 SER A CA 1
ATOM 4318 C C . SER A 1 548 ? 22.244 4.707 36.520 1.00 84.00 548 SER A C 1
ATOM 4320 O O . SER A 1 548 ? 22.671 4.406 37.632 1.00 84.00 548 SER A O 1
ATOM 4322 N N . VAL A 1 549 ? 21.146 5.444 36.347 1.00 86.94 549 VAL A N 1
ATOM 4323 C CA . VAL A 1 549 ? 20.356 6.043 37.435 1.00 86.94 549 VAL A CA 1
ATOM 4324 C C . VAL A 1 549 ? 19.175 5.147 37.821 1.00 86.94 549 VAL A C 1
ATOM 4326 O O . VAL A 1 549 ? 18.744 5.172 38.970 1.00 86.94 549 VAL A O 1
ATOM 4329 N N . GLN A 1 550 ? 18.697 4.309 36.891 1.00 86.88 550 GLN A N 1
ATOM 4330 C CA . GLN A 1 550 ? 17.589 3.362 37.089 1.00 86.88 550 GLN A CA 1
ATOM 4331 C C . GLN A 1 550 ? 16.251 4.030 37.443 1.00 86.88 550 GLN A C 1
ATOM 4333 O O . GLN A 1 550 ? 15.394 3.428 38.088 1.00 86.88 550 GLN A O 1
ATOM 4338 N N . ASP A 1 551 ? 16.050 5.272 36.999 1.00 88.62 551 ASP A N 1
ATOM 4339 C CA . ASP A 1 551 ? 14.821 6.044 37.211 1.00 88.62 551 ASP A CA 1
ATOM 4340 C C . ASP A 1 551 ? 13.982 6.234 35.934 1.00 88.62 551 ASP A C 1
ATOM 4342 O O . ASP A 1 551 ? 12.866 6.750 36.002 1.00 88.62 551 ASP A O 1
ATOM 4346 N N . VAL A 1 552 ? 14.488 5.789 34.778 1.00 89.06 552 VAL A N 1
ATOM 4347 C CA . VAL A 1 552 ? 13.758 5.802 33.504 1.00 89.06 552 VAL A CA 1
ATOM 4348 C C . VAL A 1 552 ? 13.005 4.482 33.318 1.00 89.06 552 VAL A C 1
ATOM 4350 O O . VAL A 1 552 ? 13.640 3.420 33.257 1.00 89.06 552 VAL A O 1
ATOM 4353 N N . PRO A 1 553 ? 11.665 4.516 33.202 1.00 83.56 553 PRO A N 1
ATOM 4354 C CA . PRO A 1 553 ? 10.871 3.320 32.974 1.00 83.56 553 PRO A CA 1
ATOM 4355 C C . PRO A 1 553 ? 11.084 2.769 31.562 1.00 83.56 553 PRO A C 1
ATOM 4357 O O . PRO A 1 553 ? 11.276 3.519 30.602 1.00 83.56 553 PRO A O 1
ATOM 4360 N N . VAL A 1 554 ? 10.994 1.442 31.450 1.00 78.62 554 VAL A N 1
ATOM 4361 C CA . VAL A 1 554 ? 10.989 0.718 30.177 1.00 78.62 554 VAL A CA 1
ATOM 4362 C C . VAL A 1 554 ? 9.644 0.034 29.995 1.00 78.62 554 VAL A C 1
ATOM 4364 O O . VAL A 1 554 ? 9.136 -0.606 30.918 1.00 78.62 554 VAL A O 1
ATOM 4367 N N . ASN A 1 555 ? 9.054 0.179 28.812 1.00 71.44 555 ASN A N 1
ATOM 4368 C CA . ASN A 1 555 ? 7.805 -0.497 28.479 1.00 71.44 555 ASN A CA 1
ATOM 4369 C C . ASN A 1 555 ? 8.042 -1.952 28.029 1.00 71.44 555 ASN A C 1
ATOM 4371 O O . ASN A 1 555 ? 9.163 -2.381 27.760 1.00 71.44 555 ASN A O 1
ATOM 4375 N N . THR A 1 556 ? 6.964 -2.726 27.906 1.00 60.03 556 THR A N 1
ATOM 4376 C CA . THR A 1 556 ? 7.014 -4.146 27.511 1.00 60.03 556 THR A CA 1
ATOM 4377 C C . THR A 1 556 ? 7.572 -4.396 26.106 1.00 60.03 556 THR A C 1
ATOM 4379 O O . THR A 1 556 ? 7.937 -5.527 25.801 1.00 60.03 556 THR A O 1
ATOM 4382 N N . ASP A 1 557 ? 7.652 -3.364 25.262 1.00 60.62 557 ASP A N 1
ATOM 4383 C CA . ASP A 1 557 ? 8.178 -3.443 23.895 1.00 60.62 557 ASP A CA 1
ATOM 4384 C C . ASP A 1 557 ? 9.682 -3.105 23.829 1.00 60.62 557 ASP A C 1
ATOM 4386 O O . ASP A 1 557 ? 10.262 -3.087 22.736 1.00 60.62 557 ASP A O 1
ATOM 4390 N N . GLY A 1 558 ? 10.320 -2.845 24.978 1.00 70.69 558 GLY A N 1
ATOM 4391 C CA . GLY A 1 558 ? 11.731 -2.485 25.072 1.00 70.69 558 GLY A CA 1
ATOM 4392 C C . GLY A 1 558 ? 12.001 -1.060 24.599 1.00 70.69 558 GLY A C 1
ATOM 4393 O O . GLY A 1 558 ? 12.881 -0.852 23.767 1.00 70.69 558 GLY A O 1
ATOM 4394 N N . GLU A 1 559 ? 11.234 -0.090 25.096 1.00 82.19 559 GLU A N 1
ATOM 4395 C CA . GLU A 1 559 ? 11.462 1.343 24.876 1.00 82.19 559 GLU A CA 1
ATOM 4396 C C . GLU A 1 559 ? 11.585 2.084 26.203 1.00 82.19 559 GLU A C 1
ATOM 4398 O O . GLU A 1 559 ? 10.869 1.761 27.151 1.00 82.19 559 GLU A O 1
ATOM 4403 N N . VAL A 1 560 ? 12.431 3.112 26.245 1.00 88.69 560 VAL A N 1
ATOM 4404 C CA . VAL A 1 560 ? 12.478 4.059 27.367 1.00 88.69 560 VAL A CA 1
ATOM 4405 C C . VAL A 1 560 ? 11.420 5.138 27.201 1.00 88.69 560 VAL A C 1
ATOM 4407 O O . VAL A 1 560 ? 11.185 5.608 26.085 1.00 88.69 560 VAL A O 1
ATOM 4410 N N . GLU A 1 561 ? 10.798 5.544 28.307 1.00 88.56 561 GLU A N 1
ATOM 4411 C CA . GLU A 1 561 ? 9.698 6.510 28.289 1.00 88.56 561 GLU A CA 1
ATOM 4412 C C . GLU A 1 561 ? 9.918 7.679 29.248 1.00 88.56 561 GLU A C 1
ATOM 4414 O O . GLU A 1 561 ? 10.452 7.524 30.346 1.00 88.56 561 GLU A O 1
ATOM 4419 N N . MET A 1 562 ? 9.455 8.860 28.841 1.00 89.31 562 MET A N 1
ATOM 4420 C CA . MET A 1 562 ? 9.444 10.058 29.675 1.00 89.31 562 MET A CA 1
ATOM 4421 C C . MET A 1 562 ? 8.189 10.893 29.382 1.00 89.31 562 MET A C 1
ATOM 4423 O O . MET A 1 562 ? 7.879 11.126 28.210 1.00 89.31 562 MET A O 1
ATOM 4427 N N . PRO A 1 563 ? 7.467 11.384 30.407 1.00 87.69 563 PRO A N 1
ATOM 4428 C CA . PRO A 1 563 ? 6.420 12.381 30.205 1.00 87.69 563 PRO A CA 1
ATOM 4429 C C . PRO A 1 563 ? 6.999 13.618 29.515 1.00 87.69 563 PRO A C 1
ATOM 4431 O O . PRO A 1 563 ? 8.012 14.150 29.962 1.00 87.69 563 PRO A O 1
ATOM 4434 N N . LEU A 1 564 ? 6.371 14.056 28.428 1.00 86.19 564 LEU A N 1
ATOM 4435 C CA . LEU A 1 564 ? 6.800 15.216 27.656 1.00 86.19 564 LEU A CA 1
ATOM 4436 C C . LEU A 1 564 ? 5.588 15.850 26.970 1.00 86.19 564 LEU A C 1
ATOM 4438 O O . LEU A 1 564 ? 5.145 15.368 25.932 1.00 86.19 564 LEU A O 1
ATOM 4442 N N . THR A 1 565 ? 5.051 16.933 27.536 1.00 83.56 565 THR A N 1
ATOM 4443 C CA . THR A 1 565 ? 3.917 17.687 26.964 1.00 83.56 565 THR A CA 1
ATOM 4444 C C . THR A 1 565 ? 4.135 18.007 25.484 1.00 83.56 565 THR A C 1
ATOM 4446 O O . THR A 1 565 ? 5.218 18.450 25.095 1.00 83.56 565 THR A O 1
ATOM 4449 N N . GLY A 1 566 ? 3.115 17.774 24.660 1.00 77.44 566 GLY A N 1
ATOM 4450 C CA . GLY A 1 566 ? 3.155 17.976 23.210 1.00 77.44 566 GLY A CA 1
ATOM 4451 C C . GLY A 1 566 ? 3.819 16.840 22.421 1.00 77.44 566 GLY A C 1
ATOM 4452 O O . GLY A 1 566 ? 3.627 16.757 21.204 1.00 77.44 566 GLY A O 1
ATOM 4453 N N . ALA A 1 567 ? 4.549 15.929 23.075 1.00 80.88 567 ALA A N 1
ATOM 4454 C CA . ALA A 1 567 ? 5.096 14.752 22.414 1.00 80.88 567 ALA A CA 1
ATOM 4455 C C . ALA A 1 567 ? 3.985 13.766 22.036 1.00 80.88 567 ALA A C 1
ATOM 4457 O O . ALA A 1 567 ? 2.984 13.602 22.739 1.00 80.88 567 ALA A O 1
ATOM 4458 N N . LYS A 1 568 ? 4.181 13.095 20.901 1.00 85.19 568 LYS A N 1
ATOM 4459 C CA . LYS A 1 568 ? 3.286 12.056 20.390 1.00 85.19 568 LYS A CA 1
ATOM 4460 C C . LYS A 1 568 ? 4.115 10.810 20.135 1.00 85.19 568 LYS A C 1
ATOM 4462 O O . LYS A 1 568 ? 4.982 10.831 19.267 1.00 85.19 568 LYS A O 1
ATOM 4467 N N . SER A 1 569 ? 3.833 9.748 20.877 1.00 85.06 569 SER A N 1
ATOM 4468 C CA . SER A 1 569 ? 4.444 8.434 20.664 1.00 85.06 569 SER A CA 1
ATOM 4469 C C . SER A 1 569 ? 3.423 7.452 20.117 1.00 85.06 569 SER A C 1
ATOM 4471 O O . SER A 1 569 ? 2.231 7.589 20.380 1.00 85.06 569 SER A O 1
ATOM 4473 N N . THR A 1 570 ? 3.881 6.428 19.398 1.00 87.12 570 THR A N 1
ATOM 4474 C CA . THR A 1 570 ? 2.988 5.355 18.929 1.00 87.12 570 THR A CA 1
ATOM 4475 C C . THR A 1 570 ? 2.342 4.646 20.133 1.00 87.12 570 THR A C 1
ATOM 4477 O O . THR A 1 570 ? 2.984 4.454 21.171 1.00 87.12 570 THR A O 1
ATOM 4480 N N . SER A 1 571 ? 1.059 4.295 20.035 1.00 88.75 571 SER A N 1
ATOM 4481 C CA . SER A 1 571 ? 0.355 3.524 21.066 1.00 88.75 571 SER A CA 1
ATOM 4482 C C . SER A 1 571 ? 0.862 2.086 21.140 1.00 88.75 571 SER A C 1
ATOM 4484 O O . SER A 1 571 ? 1.321 1.512 20.147 1.00 88.75 571 SER A O 1
ATOM 4486 N N . GLN A 1 572 ? 0.752 1.477 22.321 1.00 84.12 572 GLN A N 1
ATOM 4487 C CA . GLN A 1 572 ? 1.120 0.074 22.495 1.00 84.12 572 GLN A CA 1
ATOM 4488 C C . GLN A 1 572 ? 0.209 -0.824 21.651 1.00 84.12 572 GLN A C 1
ATOM 4490 O O . GLN A 1 572 ? 0.689 -1.767 21.014 1.00 84.12 572 GLN A O 1
ATOM 4495 N N . PHE A 1 573 ? -1.078 -0.480 21.553 1.00 89.06 573 PHE A N 1
ATOM 4496 C CA . PHE A 1 573 ? -2.012 -1.162 20.667 1.00 89.06 573 PHE A CA 1
ATOM 4497 C C . PHE A 1 573 ? -1.566 -1.147 19.189 1.00 89.06 573 PHE A C 1
ATOM 4499 O O . PHE A 1 573 ? -1.546 -2.198 18.540 1.00 89.06 573 PHE A O 1
ATOM 4506 N N . LYS A 1 574 ? -1.133 0.007 18.652 1.00 89.31 574 LYS A N 1
ATOM 4507 C CA . LYS A 1 574 ? -0.639 0.123 17.265 1.00 89.31 574 LYS A CA 1
ATOM 4508 C C . LYS A 1 574 ? 0.632 -0.688 17.046 1.00 89.31 574 LYS A C 1
ATOM 4510 O O . LYS A 1 574 ? 0.732 -1.396 16.043 1.00 89.31 574 LYS A O 1
ATOM 4515 N N . ARG A 1 575 ? 1.587 -0.638 17.979 1.00 81.19 575 ARG A N 1
ATOM 4516 C CA . ARG A 1 575 ? 2.823 -1.434 17.879 1.00 81.19 575 ARG A CA 1
ATOM 4517 C C . ARG A 1 575 ? 2.552 -2.928 17.916 1.00 81.19 575 ARG A C 1
ATOM 4519 O O . ARG A 1 575 ? 3.074 -3.659 17.079 1.00 81.19 575 ARG A O 1
ATOM 4526 N N . SER A 1 576 ? 1.694 -3.366 18.831 1.00 81.25 576 SER A N 1
ATOM 4527 C CA . SER A 1 576 ? 1.276 -4.764 18.939 1.00 81.25 576 SER A CA 1
ATOM 4528 C C . SER A 1 576 ? 0.640 -5.247 17.633 1.00 81.25 576 SER A C 1
ATOM 4530 O O . SER A 1 576 ? 0.956 -6.327 17.134 1.00 81.25 576 SER A O 1
ATOM 4532 N N . ALA A 1 577 ? -0.177 -4.401 17.003 1.00 85.62 577 ALA A N 1
ATOM 4533 C CA . ALA A 1 577 ? -0.740 -4.677 15.690 1.00 85.62 577 ALA A CA 1
ATOM 4534 C C . ALA A 1 577 ? 0.332 -4.760 14.580 1.00 85.62 577 ALA A C 1
ATOM 4536 O O . ALA A 1 577 ? 0.290 -5.674 13.760 1.00 85.62 577 ALA A O 1
ATOM 4537 N N . MET A 1 578 ? 1.331 -3.871 14.570 1.00 83.31 578 MET A N 1
ATOM 4538 C CA . MET A 1 578 ? 2.453 -3.935 13.615 1.00 83.31 578 MET A CA 1
ATOM 4539 C C . MET A 1 578 ? 3.316 -5.188 13.808 1.00 83.31 578 MET A C 1
ATOM 4541 O O . MET A 1 578 ? 3.771 -5.785 12.831 1.00 83.31 578 MET A O 1
ATOM 4545 N N . PHE A 1 579 ? 3.511 -5.616 15.056 1.00 77.81 579 PHE A N 1
ATOM 4546 C CA . PHE A 1 579 ? 4.217 -6.850 15.382 1.00 77.81 579 PHE A CA 1
ATOM 4547 C C . PHE A 1 579 ? 3.486 -8.081 14.824 1.00 77.81 579 PHE A C 1
ATOM 4549 O O . PHE A 1 579 ? 4.115 -8.942 14.207 1.00 77.81 579 PHE A O 1
ATOM 4556 N N . LEU A 1 580 ? 2.153 -8.132 14.943 1.00 77.88 580 LEU A N 1
ATOM 4557 C CA . LEU A 1 580 ? 1.329 -9.204 14.365 1.00 77.88 580 LEU A CA 1
ATOM 4558 C C . LEU A 1 580 ? 1.406 -9.280 12.828 1.00 77.88 580 LEU A C 1
ATOM 4560 O O . LEU A 1 580 ? 1.224 -10.358 12.260 1.00 77.88 580 LEU A O 1
ATOM 4564 N N . ASP A 1 581 ? 1.703 -8.167 12.151 1.00 80.06 581 ASP A N 1
ATOM 4565 C CA . ASP A 1 581 ? 1.903 -8.117 10.695 1.00 80.06 581 ASP A CA 1
ATOM 4566 C C . ASP A 1 581 ? 3.290 -8.636 10.244 1.00 80.06 581 ASP A C 1
ATOM 4568 O O . ASP A 1 581 ? 3.540 -8.801 9.044 1.00 80.06 581 ASP A O 1
ATOM 4572 N N . GLY A 1 582 ? 4.200 -8.934 11.182 1.00 65.12 582 GLY A N 1
ATOM 4573 C CA . GLY A 1 582 ? 5.483 -9.593 10.912 1.00 65.12 582 GLY A CA 1
ATOM 4574 C C . GLY A 1 582 ? 6.461 -8.780 10.053 1.00 65.12 582 GLY A C 1
ATOM 4575 O O . GLY A 1 582 ? 7.290 -9.366 9.357 1.00 65.12 582 GLY A O 1
ATOM 4576 N N . GLY A 1 583 ? 6.335 -7.447 10.034 1.00 53.72 583 GLY A N 1
ATOM 4577 C CA . GLY A 1 583 ? 7.222 -6.541 9.284 1.00 53.72 583 GLY A CA 1
ATOM 4578 C C . GLY A 1 583 ? 7.139 -6.645 7.751 1.00 53.72 583 GLY A C 1
ATOM 4579 O O . GLY A 1 583 ? 7.967 -6.071 7.045 1.00 53.72 583 GLY A O 1
ATOM 4580 N N . GLY A 1 584 ? 6.169 -7.387 7.202 1.00 49.75 584 GLY A N 1
ATOM 4581 C CA . GLY A 1 584 ? 6.007 -7.586 5.758 1.00 49.75 584 GLY A CA 1
ATOM 4582 C C . GLY A 1 584 ? 5.197 -6.486 5.053 1.00 49.75 584 GLY A C 1
ATOM 4583 O O . GLY A 1 584 ? 4.410 -5.774 5.663 1.00 49.75 584 GLY A O 1
ATOM 4584 N N . LYS A 1 585 ? 5.298 -6.404 3.714 1.00 45.88 585 LYS A N 1
ATOM 4585 C CA . LYS A 1 585 ? 4.596 -5.411 2.855 1.00 45.88 585 LYS A CA 1
ATOM 4586 C C . LYS A 1 585 ? 3.049 -5.469 2.864 1.00 45.88 585 LYS A C 1
ATOM 4588 O O . LYS A 1 585 ? 2.419 -4.739 2.104 1.00 45.88 585 LYS A O 1
ATOM 4593 N N . LYS A 1 586 ? 2.413 -6.367 3.622 1.00 57.03 586 LYS A N 1
ATOM 4594 C CA . LYS A 1 586 ? 0.949 -6.538 3.650 1.00 57.03 586 LYS A CA 1
ATOM 4595 C C . LYS A 1 586 ? 0.447 -6.478 5.087 1.00 57.03 586 LYS A C 1
ATOM 4597 O O . LYS A 1 586 ? 0.223 -7.524 5.687 1.00 57.03 586 LYS A O 1
ATOM 4602 N N . SER A 1 587 ? 0.276 -5.264 5.600 1.00 71.12 587 SER A N 1
ATOM 4603 C CA . SER A 1 587 ? -0.359 -5.042 6.895 1.00 71.12 587 SER A CA 1
ATOM 4604 C C . SER A 1 587 ? -1.841 -5.414 6.842 1.00 71.12 587 SER A C 1
ATOM 4606 O O . SER A 1 587 ? -2.541 -5.127 5.865 1.00 71.12 587 SER A O 1
ATOM 4608 N N . TYR A 1 588 ? -2.318 -6.086 7.880 1.00 81.62 588 TYR A N 1
ATOM 4609 C CA . TYR A 1 588 ? -3.730 -6.345 8.135 1.00 81.62 588 TYR A CA 1
ATOM 4610 C C . TYR A 1 588 ? -4.085 -5.802 9.514 1.00 81.62 588 TYR A C 1
ATOM 4612 O O . TYR A 1 588 ? -4.950 -4.940 9.624 1.00 81.62 588 TYR A O 1
ATOM 4620 N N . TRP A 1 589 ? -3.355 -6.228 10.543 1.00 83.94 589 TRP A N 1
ATOM 4621 C CA . TRP A 1 589 ? -3.633 -5.864 11.925 1.00 83.94 589 TRP A CA 1
ATOM 4622 C C . TRP A 1 589 ? -3.407 -4.375 12.169 1.00 83.94 589 TRP A C 1
ATOM 4624 O O . TRP A 1 589 ? -4.232 -3.730 12.805 1.00 83.94 589 TRP A O 1
ATOM 4634 N N . ALA A 1 590 ? -2.322 -3.801 11.651 1.00 88.31 590 ALA A N 1
ATOM 4635 C CA . ALA A 1 590 ? -1.972 -2.406 11.902 1.00 88.31 590 ALA A CA 1
ATOM 4636 C C . ALA A 1 590 ? -2.790 -1.392 11.089 1.00 88.31 590 ALA A C 1
ATOM 4638 O O . ALA A 1 590 ? -2.439 -0.216 11.085 1.00 88.31 590 ALA A O 1
ATOM 4639 N N . LYS A 1 591 ? -3.837 -1.798 10.368 1.00 91.81 591 LYS A N 1
ATOM 4640 C CA . LYS A 1 591 ? -4.714 -0.843 9.682 1.00 91.81 591 LYS A CA 1
ATOM 4641 C C . LYS A 1 591 ? -5.648 -0.165 10.679 1.00 91.81 591 LYS A C 1
ATOM 4643 O O . LYS A 1 591 ? -6.216 -0.842 11.531 1.00 91.81 591 LYS A O 1
ATOM 4648 N N . ASP A 1 592 ? -5.830 1.144 10.544 1.00 94.62 592 ASP A N 1
ATOM 4649 C CA . ASP A 1 592 ? -6.557 1.948 11.533 1.00 94.62 592 ASP A CA 1
ATOM 4650 C C . ASP A 1 592 ? -8.020 1.500 11.678 1.00 94.62 592 ASP A C 1
ATOM 4652 O O . ASP A 1 592 ? -8.472 1.286 12.799 1.00 94.62 592 ASP A O 1
ATOM 4656 N N . TYR A 1 593 ? -8.711 1.201 10.573 1.00 94.69 593 TYR A N 1
ATOM 4657 C CA . TYR A 1 593 ? -10.077 0.654 10.608 1.00 94.69 593 TYR A CA 1
ATOM 4658 C C . TYR A 1 593 ? -10.179 -0.753 11.225 1.00 94.69 593 TYR A C 1
ATOM 4660 O O . TYR A 1 593 ? -11.120 -1.048 11.959 1.00 94.69 593 TYR A O 1
ATOM 4668 N N . GLU A 1 594 ? -9.181 -1.624 11.025 1.00 93.69 594 GLU A N 1
ATOM 4669 C CA . GLU A 1 594 ? -9.125 -2.944 11.685 1.00 93.69 594 GLU A CA 1
ATOM 4670 C C . GLU A 1 594 ? -8.822 -2.818 13.184 1.00 93.69 594 GLU A C 1
ATOM 4672 O O . GLU A 1 594 ? -9.300 -3.606 14.005 1.00 93.69 594 GLU A O 1
ATOM 4677 N N . MET A 1 595 ? -8.016 -1.828 13.575 1.00 94.88 595 MET A N 1
ATOM 4678 C CA . MET A 1 595 ? -7.794 -1.485 14.979 1.00 94.88 595 MET A CA 1
ATOM 4679 C C . MET A 1 595 ? -9.064 -0.935 15.624 1.00 94.88 595 MET A C 1
ATOM 4681 O O . MET A 1 595 ? -9.435 -1.402 16.700 1.00 94.88 595 MET A O 1
ATOM 4685 N N . ALA A 1 596 ? -9.748 -0.006 14.958 1.00 97.25 596 ALA A N 1
ATOM 4686 C CA . ALA A 1 596 ? -10.981 0.596 15.440 1.00 97.25 596 ALA A CA 1
ATOM 4687 C C . ALA A 1 596 ? -12.083 -0.458 15.632 1.00 97.25 596 ALA A C 1
ATOM 4689 O O . ALA A 1 596 ? -12.684 -0.524 16.701 1.00 97.25 596 ALA A O 1
ATOM 4690 N N . ALA A 1 597 ? -12.273 -1.374 14.679 1.00 95.38 597 ALA A N 1
ATOM 4691 C CA . ALA A 1 597 ? -13.254 -2.452 14.802 1.00 95.38 597 ALA A CA 1
ATOM 4692 C C . ALA A 1 597 ? -12.941 -3.442 15.945 1.00 95.38 597 ALA A C 1
ATOM 4694 O O . ALA A 1 597 ? -13.840 -3.904 16.662 1.00 95.38 597 ALA A O 1
ATOM 4695 N N . ARG A 1 598 ? -11.660 -3.778 16.165 1.00 93.38 598 ARG A N 1
ATOM 4696 C CA . ARG A 1 598 ? -11.239 -4.600 17.320 1.00 93.38 598 ARG A CA 1
ATOM 4697 C C . ARG A 1 598 ? -11.460 -3.865 18.637 1.00 93.38 598 ARG A C 1
ATOM 4699 O O . ARG A 1 598 ? -11.998 -4.449 19.576 1.00 93.38 598 ARG A O 1
ATOM 4706 N N . ALA A 1 599 ? -11.103 -2.589 18.692 1.00 95.62 599 ALA A N 1
ATOM 4707 C CA . ALA A 1 599 ? -11.310 -1.760 19.866 1.00 95.62 599 ALA A CA 1
ATOM 4708 C C . ALA A 1 599 ? -12.797 -1.548 20.185 1.00 95.62 599 ALA A C 1
ATOM 4710 O O . ALA A 1 599 ? -13.179 -1.599 21.348 1.00 95.62 599 ALA A O 1
ATOM 4711 N N . PHE A 1 600 ? -13.658 -1.411 19.176 1.00 97.44 600 PHE A N 1
ATOM 4712 C CA . PHE A 1 600 ? -15.101 -1.315 19.384 1.00 97.44 600 PHE A CA 1
ATOM 4713 C C . PHE A 1 600 ? -15.689 -2.605 19.969 1.00 97.44 600 PHE A C 1
ATOM 4715 O O . PHE A 1 600 ? -16.566 -2.569 20.828 1.00 97.44 600 PHE A O 1
ATOM 4722 N N . SER A 1 601 ? -15.161 -3.766 19.571 1.00 93.56 601 SER A N 1
ATOM 4723 C CA . SER A 1 601 ? -15.541 -5.037 20.204 1.00 93.56 601 SER A CA 1
ATOM 4724 C C . SER A 1 601 ? -15.177 -5.051 21.694 1.00 93.56 601 SER A C 1
ATOM 4726 O O . SER A 1 601 ? -15.963 -5.517 22.516 1.00 93.56 601 SER A O 1
ATOM 4728 N N . ALA A 1 602 ? -14.010 -4.502 22.052 1.00 94.00 602 ALA A N 1
ATOM 4729 C CA . ALA A 1 602 ? -13.590 -4.353 23.444 1.00 94.00 602 ALA A CA 1
ATOM 4730 C C . ALA A 1 602 ? -14.495 -3.380 24.221 1.00 94.00 602 ALA A C 1
ATOM 4732 O O . ALA A 1 602 ? -14.947 -3.714 25.316 1.00 94.00 602 ALA A O 1
ATOM 4733 N N . TYR A 1 603 ? -14.838 -2.244 23.609 1.00 97.06 603 TYR A N 1
ATOM 4734 C CA . TYR A 1 603 ? -15.769 -1.253 24.146 1.00 97.06 603 TYR A CA 1
ATOM 4735 C C . TYR A 1 603 ? -17.140 -1.854 24.482 1.00 97.06 603 TYR A C 1
ATOM 4737 O O . TYR A 1 603 ? -17.636 -1.688 25.597 1.00 97.06 603 TYR A O 1
ATOM 4745 N N . LEU A 1 604 ? -17.736 -2.607 23.550 1.00 96.25 604 LEU A N 1
ATOM 4746 C CA . LEU A 1 604 ? -19.023 -3.275 23.768 1.00 96.25 604 LEU A CA 1
ATOM 4747 C C . LEU A 1 604 ? -18.959 -4.269 24.932 1.00 96.25 604 LEU A C 1
ATOM 4749 O O . LEU A 1 604 ? -19.874 -4.317 25.755 1.00 96.25 604 LEU A O 1
ATOM 4753 N N . GLN A 1 605 ? -17.879 -5.051 25.016 1.00 93.69 605 GLN A N 1
ATOM 4754 C CA . GLN A 1 605 ? -17.698 -6.008 26.104 1.00 93.69 605 GLN A CA 1
ATOM 4755 C C . GLN A 1 605 ? -17.595 -5.304 27.467 1.00 93.69 605 GLN A C 1
ATOM 4757 O O . GLN A 1 605 ? -18.222 -5.757 28.425 1.00 93.69 605 GLN A O 1
ATOM 4762 N N . ASP A 1 606 ? -16.861 -4.192 27.554 1.00 95.06 606 ASP A N 1
ATOM 4763 C CA . ASP A 1 606 ? -16.695 -3.440 28.803 1.00 95.06 606 ASP A CA 1
ATOM 4764 C C . ASP A 1 606 ? -18.000 -2.775 29.250 1.00 95.06 606 ASP A C 1
ATOM 4766 O O . ASP A 1 606 ? -18.408 -2.928 30.401 1.00 95.06 606 ASP A O 1
ATOM 4770 N N . ARG A 1 607 ? -18.708 -2.103 28.333 1.00 96.12 607 ARG A N 1
ATOM 4771 C CA . ARG A 1 607 ? -19.981 -1.428 28.634 1.00 96.12 607 ARG A CA 1
ATOM 4772 C C . ARG A 1 607 ? -21.072 -2.413 29.058 1.00 96.12 607 ARG A C 1
ATOM 4774 O O . ARG A 1 607 ? -21.897 -2.083 29.909 1.00 96.12 607 ARG A O 1
ATOM 4781 N N . LEU A 1 608 ? -21.071 -3.635 28.519 1.00 95.12 608 LEU A N 1
ATOM 4782 C CA . LEU A 1 608 ? -21.945 -4.706 29.009 1.00 95.12 608 LEU A CA 1
ATOM 4783 C C . LEU A 1 608 ? -21.533 -5.182 30.405 1.00 95.12 608 LEU A C 1
ATOM 4785 O O . LEU A 1 608 ? -22.395 -5.317 31.275 1.00 95.12 608 LEU A O 1
ATOM 4789 N N . ALA A 1 609 ? -20.237 -5.395 30.643 1.00 93.88 609 ALA A N 1
ATOM 4790 C CA . ALA A 1 609 ? -19.736 -5.854 31.936 1.00 93.88 609 ALA A CA 1
ATOM 4791 C C . ALA A 1 609 ? -20.043 -4.857 33.068 1.00 93.88 609 ALA A C 1
ATOM 4793 O O . ALA A 1 609 ? -20.446 -5.273 34.155 1.00 93.88 609 ALA A O 1
ATOM 4794 N N . GLU A 1 610 ? -19.946 -3.551 32.804 1.00 93.69 610 GLU A N 1
ATOM 4795 C CA . GLU A 1 610 ? -20.345 -2.479 33.733 1.00 93.69 610 GLU A CA 1
ATOM 4796 C C . GLU A 1 610 ? -21.830 -2.548 34.129 1.00 93.69 610 GLU A C 1
ATOM 4798 O O . GLU A 1 610 ? -22.203 -2.154 35.234 1.00 93.69 610 GLU A O 1
ATOM 4803 N N . GLN A 1 611 ? -22.678 -3.101 33.259 1.00 93.31 611 GLN A N 1
ATOM 4804 C CA . GLN A 1 611 ? -24.101 -3.345 33.513 1.00 93.31 611 GLN A CA 1
ATOM 4805 C C . GLN A 1 611 ? -24.374 -4.736 34.117 1.00 93.31 611 GLN A C 1
ATOM 4807 O O . GLN A 1 611 ? -25.531 -5.137 34.245 1.00 93.31 611 GLN A O 1
ATOM 4812 N N . GLY A 1 612 ? -23.334 -5.509 34.454 1.00 93.56 612 GLY A N 1
ATOM 4813 C CA . GLY A 1 612 ? -23.462 -6.900 34.900 1.00 93.56 612 GLY A CA 1
ATOM 4814 C C . GLY A 1 612 ? -23.949 -7.857 33.804 1.00 93.56 612 GLY A C 1
ATOM 4815 O O . GLY A 1 612 ? -24.495 -8.918 34.112 1.00 93.56 612 GLY A O 1
ATOM 4816 N N . ARG A 1 613 ? -23.789 -7.477 32.531 1.00 94.88 613 ARG A N 1
ATOM 4817 C CA . ARG A 1 613 ? -24.233 -8.224 31.346 1.00 94.88 613 ARG A CA 1
ATOM 4818 C C . ARG A 1 613 ? -23.049 -8.832 30.599 1.00 94.88 613 ARG A C 1
ATOM 4820 O O . ARG A 1 613 ? -21.907 -8.403 30.738 1.00 94.88 613 ARG A O 1
ATOM 4827 N N . LYS A 1 614 ? -23.336 -9.832 29.767 1.00 93.38 614 LYS A N 1
ATOM 4828 C CA . LYS A 1 614 ? -22.365 -10.494 28.883 1.00 93.38 614 LYS A CA 1
ATOM 4829 C C . LYS A 1 614 ? -23.067 -10.933 27.598 1.00 93.38 614 LYS A C 1
ATOM 4831 O O . LYS A 1 614 ? -24.186 -11.426 27.688 1.00 93.38 614 LYS A O 1
ATOM 4836 N N . ASN A 1 615 ? -22.425 -10.799 26.435 1.00 93.19 615 ASN A N 1
ATOM 4837 C CA . ASN A 1 615 ? -22.925 -11.353 25.172 1.00 93.19 615 ASN A CA 1
ATOM 4838 C C . ASN A 1 615 ? -21.772 -11.767 24.239 1.00 93.19 615 ASN A C 1
ATOM 4840 O O . ASN A 1 615 ? -21.219 -10.943 23.510 1.00 93.19 615 ASN A O 1
ATOM 4844 N N . ASP A 1 616 ? -21.460 -13.065 24.224 1.00 90.06 616 ASP A N 1
ATOM 4845 C CA . ASP A 1 616 ? -20.358 -13.632 23.437 1.00 90.06 616 ASP A CA 1
ATOM 4846 C C . ASP A 1 616 ? -20.645 -13.691 21.929 1.00 90.06 616 ASP A C 1
ATOM 4848 O O . ASP A 1 616 ? -19.737 -13.956 21.148 1.00 90.06 616 ASP A O 1
ATOM 4852 N N . TYR A 1 617 ? -21.890 -13.471 21.487 1.00 89.38 617 TYR A N 1
ATOM 4853 C CA . TYR A 1 617 ? -22.208 -13.367 20.059 1.00 89.38 617 TYR A CA 1
ATOM 4854 C C . TYR A 1 617 ? -21.835 -11.984 19.510 1.00 89.38 617 TYR A C 1
ATOM 4856 O O . TYR A 1 617 ? -21.417 -11.868 18.352 1.00 89.38 617 TYR A O 1
ATOM 4864 N N . LEU A 1 618 ? -21.960 -10.954 20.355 1.00 90.81 618 LEU A N 1
ATOM 4865 C CA . LEU A 1 618 ? -21.646 -9.566 20.040 1.00 90.81 618 LEU A CA 1
ATOM 4866 C C . LEU A 1 618 ? -20.133 -9.302 20.063 1.00 90.81 618 LEU A C 1
ATOM 4868 O O . LEU A 1 618 ? -19.593 -8.809 19.072 1.00 90.81 618 LEU A O 1
ATOM 4872 N N . ALA A 1 619 ? -19.460 -9.657 21.160 1.00 89.62 619 ALA A N 1
ATOM 4873 C CA . ALA A 1 619 ? -18.020 -9.486 21.347 1.00 89.62 619 ALA A CA 1
ATOM 4874 C C . ALA A 1 619 ? -17.462 -10.569 22.283 1.00 89.62 619 ALA A C 1
ATOM 4876 O O . ALA A 1 619 ? -18.043 -10.843 23.331 1.00 89.62 619 ALA A O 1
ATOM 4877 N N . TYR A 1 620 ? -16.325 -11.172 21.923 1.00 86.25 620 TYR A N 1
ATOM 4878 C CA . TYR A 1 620 ? -15.728 -12.281 22.674 1.00 86.25 620 TYR A CA 1
ATOM 4879 C C . TYR A 1 620 ? -14.222 -12.091 22.904 1.00 86.25 620 TYR A C 1
ATOM 4881 O O . TYR A 1 620 ? -13.503 -11.646 22.014 1.00 86.25 620 TYR A O 1
ATOM 4889 N N . ALA A 1 621 ? -13.759 -12.483 24.098 1.00 78.69 621 ALA A N 1
ATOM 4890 C CA . ALA A 1 621 ? -12.347 -12.607 24.489 1.00 78.69 621 ALA A CA 1
ATOM 4891 C C . ALA A 1 621 ? -11.443 -11.387 24.197 1.00 78.69 621 ALA A C 1
ATOM 4893 O O . ALA A 1 621 ? -10.313 -11.547 23.740 1.00 78.69 621 ALA A O 1
ATOM 4894 N N . THR A 1 622 ? -11.907 -10.169 24.501 1.00 82.31 622 THR A N 1
ATOM 4895 C CA . THR A 1 622 ? -11.109 -8.946 24.265 1.00 82.31 622 THR A CA 1
ATOM 4896 C C . THR A 1 622 ? -10.230 -8.524 25.453 1.00 82.31 622 THR A C 1
ATOM 4898 O O . THR A 1 622 ? -9.331 -7.701 25.281 1.00 82.31 622 THR A O 1
ATOM 4901 N N . GLN A 1 623 ? -10.491 -9.027 26.667 1.00 70.19 623 GLN A N 1
ATOM 4902 C CA . GLN A 1 623 ? -9.706 -8.732 27.879 1.00 70.19 623 GLN A CA 1
ATOM 4903 C C . GLN A 1 623 ? -8.518 -9.707 27.987 1.00 70.19 623 GLN A C 1
ATOM 4905 O O . GLN A 1 623 ? -8.714 -10.920 27.893 1.00 70.19 623 GLN A O 1
ATOM 4910 N N . GLY A 1 624 ? -7.293 -9.182 28.129 1.00 61.34 624 GLY A N 1
ATOM 4911 C CA . GLY A 1 624 ? -6.064 -9.985 28.232 1.00 61.34 624 GLY A CA 1
ATOM 4912 C C . GLY A 1 624 ? -5.904 -10.765 29.549 1.00 61.34 624 GLY A C 1
ATOM 4913 O O . GLY A 1 624 ? -6.789 -10.743 30.402 1.00 61.34 624 GLY A O 1
ATOM 4914 N N . GLY A 1 625 ? -4.759 -11.444 29.734 1.00 48.59 625 GLY A N 1
ATOM 4915 C CA . GLY A 1 625 ? -4.344 -12.020 31.028 1.00 48.59 625 GLY A CA 1
ATOM 4916 C C . GLY A 1 625 ? -4.249 -13.549 31.123 1.00 48.59 625 GLY A C 1
ATOM 4917 O O . GLY A 1 625 ? -4.072 -14.069 32.222 1.00 48.59 625 GLY A O 1
ATOM 4918 N N . ASN A 1 626 ? -4.330 -14.287 30.010 1.00 50.22 626 ASN A N 1
ATOM 4919 C CA . ASN A 1 626 ? -4.237 -15.755 29.983 1.00 50.22 626 ASN A CA 1
ATOM 4920 C C . ASN A 1 626 ? -3.017 -16.280 29.197 1.00 50.22 626 ASN A C 1
ATOM 4922 O O . ASN A 1 626 ? -2.934 -17.483 28.933 1.00 50.22 626 ASN A O 1
ATOM 4926 N N . GLY A 1 627 ? -2.085 -15.403 28.801 1.00 49.69 627 GLY A N 1
ATOM 4927 C CA . GLY A 1 627 ? -0.884 -15.763 28.037 1.00 49.69 627 GLY A CA 1
ATOM 4928 C C . GLY A 1 627 ? -1.164 -16.092 26.566 1.00 49.69 627 GLY A C 1
ATOM 4929 O O . GLY A 1 627 ? -0.438 -16.884 25.961 1.00 49.69 627 GLY A O 1
ATOM 4930 N N . ARG A 1 628 ? -2.242 -15.546 25.988 1.00 58.56 628 ARG A N 1
ATOM 4931 C CA . ARG A 1 628 ? -2.714 -15.879 24.634 1.00 58.56 628 ARG A CA 1
ATOM 4932 C C . ARG A 1 628 ? -2.264 -14.849 23.596 1.00 58.56 628 ARG A C 1
ATOM 4934 O O . ARG A 1 628 ? -2.294 -13.648 23.825 1.00 58.56 628 ARG A O 1
ATOM 4941 N N . ILE A 1 629 ? -1.957 -15.321 22.386 1.00 52.91 629 ILE A N 1
ATOM 4942 C CA . ILE A 1 629 ? -1.546 -14.474 21.245 1.00 52.91 629 ILE A CA 1
ATOM 4943 C C . ILE A 1 629 ? -2.687 -13.528 20.791 1.00 52.91 629 ILE A C 1
ATOM 4945 O O . ILE A 1 629 ? -2.432 -12.489 20.200 1.00 52.91 629 ILE A O 1
ATOM 4949 N N . GLY A 1 630 ? -3.955 -13.835 21.101 1.00 56.38 630 GLY A N 1
ATOM 4950 C CA . GLY A 1 630 ? -5.111 -12.956 20.839 1.00 56.38 630 GLY A CA 1
ATOM 4951 C C . GLY A 1 630 ? -5.103 -11.629 21.602 1.00 56.38 630 GLY A C 1
ATOM 4952 O O . GLY A 1 630 ? -5.755 -10.684 21.176 1.00 56.38 630 GLY A O 1
ATOM 4953 N N . GLU A 1 631 ? -4.355 -11.535 22.699 1.00 68.81 631 GLU A N 1
ATOM 4954 C CA . GLU A 1 631 ? -4.409 -10.407 23.638 1.00 68.81 631 GLU A CA 1
ATOM 4955 C C . GLU A 1 631 ? -3.726 -9.154 23.080 1.00 68.81 631 GLU A C 1
ATOM 4957 O O . GLU A 1 631 ? -4.245 -8.048 23.223 1.00 68.81 631 GLU A O 1
ATOM 4962 N N . VAL A 1 632 ? -2.625 -9.340 22.343 1.00 72.12 632 VAL A N 1
ATOM 4963 C CA . VAL A 1 632 ? -1.908 -8.267 21.627 1.00 72.12 632 VAL A CA 1
ATOM 4964 C C . VAL A 1 632 ? -2.731 -7.669 20.478 1.00 72.12 632 VAL A C 1
ATOM 4966 O O . VAL A 1 632 ? -2.347 -6.667 19.878 1.00 72.12 632 VAL A O 1
ATOM 4969 N N . ALA A 1 633 ? -3.877 -8.275 20.152 1.00 79.50 633 ALA A N 1
ATOM 4970 C CA . ALA A 1 633 ? -4.770 -7.792 19.115 1.00 79.50 633 ALA A CA 1
ATOM 4971 C C . ALA A 1 633 ? -5.844 -6.807 19.624 1.00 79.50 633 ALA A C 1
ATOM 4973 O O . ALA A 1 633 ? -6.641 -6.353 18.806 1.00 79.50 633 ALA A O 1
ATOM 4974 N N . TYR A 1 634 ? -5.879 -6.445 20.908 1.00 88.69 634 TYR A N 1
ATOM 4975 C CA . TYR A 1 634 ? -6.861 -5.506 21.473 1.00 88.69 634 TYR A CA 1
ATOM 4976 C C . TYR A 1 634 ? -6.174 -4.477 22.383 1.00 88.69 634 TYR A C 1
ATOM 4978 O O . TYR A 1 634 ? -5.142 -4.814 22.965 1.00 88.69 634 TYR A O 1
ATOM 4986 N N . PRO A 1 635 ? -6.732 -3.261 22.554 1.00 90.81 635 PRO A N 1
ATOM 4987 C CA . PRO A 1 635 ? -6.194 -2.301 23.514 1.00 90.81 635 PRO A CA 1
ATOM 4988 C C . PRO A 1 635 ? -6.358 -2.817 24.952 1.00 90.81 635 PRO A C 1
ATOM 4990 O O . PRO A 1 635 ? -7.375 -3.439 25.286 1.00 90.81 635 PRO A O 1
ATOM 4993 N N . GLN A 1 636 ? -5.375 -2.549 25.817 1.00 87.00 636 GLN A N 1
ATOM 4994 C CA . GLN A 1 636 ? -5.355 -3.031 27.209 1.00 87.00 636 GLN A CA 1
ATOM 4995 C C . GLN A 1 636 ? -5.133 -1.903 28.230 1.00 87.00 636 GLN A C 1
ATOM 4997 O O . GLN A 1 636 ? -4.615 -0.841 27.916 1.00 87.00 636 GLN A O 1
ATOM 5002 N N . GLY A 1 637 ? -5.513 -2.114 29.493 1.00 86.44 637 GLY A N 1
ATOM 5003 C CA . GLY A 1 637 ? -5.212 -1.167 30.578 1.00 86.44 637 GLY A CA 1
ATOM 5004 C C . GLY A 1 637 ? -5.672 0.273 30.300 1.00 86.44 637 GLY A C 1
ATOM 5005 O O . GLY A 1 637 ? -6.808 0.503 29.890 1.00 86.44 637 GLY A O 1
ATOM 5006 N N . LYS A 1 638 ? -4.790 1.259 30.517 1.00 84.50 638 LYS A N 1
ATOM 5007 C CA . LYS A 1 638 ? -5.160 2.681 30.419 1.00 84.50 638 LYS A CA 1
ATOM 5008 C C . LYS A 1 638 ? -5.484 3.138 28.995 1.00 84.50 638 LYS A C 1
ATOM 5010 O O . LYS A 1 638 ? -6.368 3.971 28.824 1.00 84.50 638 LYS A O 1
ATOM 5015 N N . GLU A 1 639 ? -4.811 2.596 27.978 1.00 86.62 639 GLU A N 1
ATOM 5016 C CA . GLU A 1 639 ? -5.146 2.910 26.580 1.00 86.62 639 GLU A CA 1
ATOM 5017 C C . GLU A 1 639 ? -6.560 2.425 26.233 1.00 86.62 639 GLU A C 1
ATOM 5019 O O . GLU A 1 639 ? -7.290 3.140 25.555 1.00 86.62 639 GLU A O 1
ATOM 5024 N N . ARG A 1 640 ? -6.999 1.280 26.775 1.00 92.69 640 ARG A N 1
ATOM 5025 C CA . ARG A 1 640 ? -8.371 0.780 26.604 1.00 92.69 640 ARG A CA 1
ATOM 5026 C C . ARG A 1 640 ? -9.406 1.737 27.190 1.00 92.69 640 ARG A C 1
ATOM 5028 O O . ARG A 1 640 ? -10.402 2.016 26.535 1.00 92.69 640 ARG A O 1
ATOM 5035 N N . GLU A 1 641 ? -9.157 2.289 28.377 1.00 94.00 641 GLU A N 1
ATOM 5036 C CA . GLU A 1 641 ? -10.033 3.309 28.974 1.00 94.00 641 GLU A CA 1
ATOM 5037 C C . GLU A 1 641 ? -10.118 4.573 28.103 1.00 94.00 641 GLU A C 1
ATOM 5039 O O . GLU A 1 641 ? -11.210 5.093 27.877 1.00 94.00 641 GLU A O 1
ATOM 5044 N N . THR A 1 642 ? -8.981 5.048 27.583 1.00 93.62 642 THR A N 1
ATOM 5045 C CA . THR A 1 642 ? -8.925 6.215 26.686 1.00 93.62 642 THR A CA 1
ATOM 5046 C C . THR A 1 642 ? -9.684 5.960 25.385 1.00 93.62 642 THR A C 1
ATOM 5048 O O . THR A 1 642 ? -10.454 6.809 24.939 1.00 93.62 642 THR A O 1
ATOM 5051 N N . VAL A 1 643 ? -9.510 4.779 24.791 1.00 96.50 643 VAL A N 1
ATOM 5052 C CA . VAL A 1 643 ? -10.222 4.374 23.575 1.00 96.50 643 VAL A CA 1
ATOM 5053 C C . VAL A 1 643 ? -11.725 4.235 23.835 1.00 96.50 643 VAL A C 1
ATOM 5055 O O . VAL A 1 643 ? -12.526 4.698 23.026 1.00 96.50 643 VAL A O 1
ATOM 5058 N N . ASN A 1 644 ? -12.130 3.691 24.986 1.00 97.50 644 ASN A N 1
ATOM 5059 C CA . ASN A 1 644 ? -13.540 3.621 25.373 1.00 97.50 644 ASN A CA 1
ATOM 5060 C C . ASN A 1 644 ? -14.165 5.016 25.522 1.00 97.50 644 ASN A C 1
ATOM 5062 O O . ASN A 1 644 ? -15.285 5.230 25.065 1.00 97.50 644 ASN A O 1
ATOM 5066 N N . ALA A 1 645 ? -13.437 5.975 26.101 1.00 97.25 645 ALA A N 1
ATOM 5067 C CA . ALA A 1 645 ? -13.894 7.361 26.192 1.00 97.25 645 ALA A CA 1
ATOM 5068 C C . ALA A 1 645 ? -14.032 8.022 24.806 1.00 97.25 645 ALA A C 1
ATOM 5070 O O . ALA A 1 645 ? -14.984 8.764 24.571 1.00 97.25 645 ALA A O 1
ATOM 5071 N N . ALA A 1 646 ? -13.129 7.721 23.866 1.00 97.88 646 ALA A N 1
ATOM 5072 C CA . ALA A 1 646 ? -13.246 8.200 22.488 1.00 97.88 646 ALA A CA 1
ATOM 5073 C C . ALA A 1 646 ? -14.475 7.609 21.770 1.00 97.88 646 ALA A C 1
ATOM 5075 O O . ALA A 1 646 ? -15.166 8.324 21.045 1.00 97.88 646 ALA A O 1
ATOM 5076 N N . PHE A 1 647 ? -14.806 6.335 22.015 1.00 98.50 647 PHE A N 1
ATOM 5077 C CA . PHE A 1 647 ? -16.060 5.753 21.528 1.00 98.50 647 PHE A CA 1
ATOM 5078 C C . PHE A 1 647 ? -17.294 6.391 22.166 1.00 98.50 647 PHE A C 1
ATOM 5080 O O . PHE A 1 647 ? -18.259 6.662 21.451 1.00 98.50 647 PHE A O 1
ATOM 5087 N N . ASP A 1 648 ? -17.281 6.670 23.472 1.00 97.88 648 ASP A N 1
ATOM 5088 C CA . ASP A 1 648 ? -18.399 7.369 24.116 1.00 97.88 648 ASP A CA 1
ATOM 5089 C C . ASP A 1 648 ? -18.666 8.719 23.453 1.00 97.88 648 ASP A C 1
ATOM 5091 O O . ASP A 1 648 ? -19.827 9.054 23.207 1.00 97.88 648 ASP A O 1
ATOM 5095 N N . GLU A 1 649 ? -17.605 9.464 23.133 1.00 98.00 649 GLU A N 1
ATOM 5096 C CA . GLU A 1 649 ? -17.706 10.747 22.443 1.00 98.00 649 GLU A CA 1
ATOM 5097 C C . GLU A 1 649 ? -18.222 10.581 21.010 1.00 98.00 649 GLU A C 1
ATOM 5099 O O . GLU A 1 649 ? -19.189 11.244 20.630 1.00 98.00 649 GLU A O 1
ATOM 5104 N N . LEU A 1 650 ? -17.678 9.635 20.239 1.00 98.06 650 LEU A N 1
ATOM 5105 C CA . LEU A 1 650 ? -18.168 9.331 18.892 1.00 98.06 650 LEU A CA 1
ATOM 5106 C C . LEU A 1 650 ? -19.668 9.008 18.892 1.00 98.06 650 LEU A C 1
ATOM 5108 O O . LEU A 1 650 ? -20.442 9.598 18.134 1.00 98.06 650 LEU A O 1
ATOM 5112 N N . PHE A 1 651 ? -20.115 8.117 19.777 1.00 97.38 651 PHE A N 1
ATOM 5113 C CA . PHE A 1 651 ? -21.529 7.763 19.853 1.00 97.38 651 PHE A CA 1
ATOM 5114 C C . PHE A 1 651 ? -22.386 8.862 20.492 1.00 97.38 651 PHE A C 1
ATOM 5116 O O . PHE A 1 651 ? -23.568 8.969 20.161 1.00 97.38 651 PHE A O 1
ATOM 5123 N N . ARG A 1 652 ? -21.823 9.742 21.333 1.00 97.19 652 ARG A N 1
ATOM 5124 C CA . ARG A 1 652 ? -22.501 10.970 21.780 1.00 97.19 652 ARG A CA 1
ATOM 5125 C C . ARG A 1 652 ? -22.807 11.874 20.592 1.00 97.19 652 ARG A C 1
ATOM 5127 O O . ARG A 1 652 ? -23.950 12.325 20.488 1.00 97.19 652 ARG A O 1
ATOM 5134 N N . VAL A 1 653 ? -21.842 12.106 19.703 1.00 96.88 653 VAL A N 1
ATOM 5135 C CA . VAL A 1 653 ? -22.032 12.911 18.486 1.00 96.88 653 VAL A CA 1
ATOM 5136 C C . VAL A 1 653 ? -23.078 12.263 17.576 1.00 96.88 653 VAL A C 1
ATOM 5138 O O . VAL A 1 653 ? -24.065 12.912 17.227 1.00 96.88 653 VAL A O 1
ATOM 5141 N N . ILE A 1 654 ? -22.950 10.960 17.289 1.00 94.94 654 ILE A N 1
ATOM 5142 C CA . ILE A 1 654 ? -23.913 10.206 16.463 1.00 94.94 654 ILE A CA 1
ATOM 5143 C C . ILE A 1 654 ? -25.345 10.320 17.003 1.00 94.94 654 ILE A C 1
ATOM 5145 O O . ILE A 1 654 ? -26.277 10.572 16.232 1.00 94.94 654 ILE A O 1
ATOM 5149 N N . ARG A 1 655 ? -25.530 10.178 18.324 1.00 94.38 655 ARG A N 1
ATOM 5150 C CA . ARG A 1 655 ? -26.838 10.323 18.981 1.00 94.38 655 ARG A CA 1
ATOM 5151 C C . ARG A 1 655 ? -27.361 11.753 18.924 1.00 94.38 655 ARG A C 1
ATOM 5153 O O . ARG A 1 655 ? -28.495 11.966 18.513 1.00 94.38 655 ARG A O 1
ATOM 5160 N N . THR A 1 656 ? -26.547 12.726 19.332 1.00 93.88 656 THR A N 1
ATOM 5161 C CA . THR A 1 656 ? -26.961 14.136 19.465 1.00 93.88 656 THR A CA 1
ATOM 5162 C C . THR A 1 656 ? -27.380 14.716 18.120 1.00 93.88 656 THR A C 1
ATOM 5164 O O . THR A 1 656 ? -28.352 15.462 18.029 1.00 93.88 656 THR A O 1
ATOM 5167 N N . LYS A 1 657 ? -26.676 14.330 17.054 1.00 93.69 657 LYS A N 1
ATOM 5168 C CA . LYS A 1 657 ? -26.979 14.763 15.689 1.00 93.69 657 LYS A CA 1
ATOM 5169 C C . LYS A 1 657 ? -28.083 13.939 15.028 1.00 93.69 657 LYS A C 1
ATOM 5171 O O . LYS A 1 657 ? -28.491 14.277 13.915 1.00 93.69 657 LYS A O 1
ATOM 5176 N N . GLU A 1 658 ? -28.577 12.902 15.707 1.00 91.88 658 GLU A N 1
ATOM 5177 C CA . GLU A 1 658 ? -29.575 11.950 15.221 1.00 91.88 658 GLU A CA 1
ATOM 5178 C C . GLU A 1 658 ? -29.188 11.318 13.869 1.00 91.88 658 GLU A C 1
ATOM 5180 O O . GLU A 1 658 ? -30.059 11.078 13.037 1.00 91.88 658 GLU A O 1
ATOM 5185 N N . ILE A 1 659 ? -27.894 11.055 13.626 1.00 91.19 659 ILE A N 1
ATOM 5186 C CA . ILE A 1 659 ? -27.387 10.657 12.295 1.00 91.19 659 ILE A CA 1
ATOM 5187 C C . ILE A 1 659 ? -28.118 9.412 11.776 1.00 91.19 659 ILE A C 1
ATOM 5189 O O . ILE A 1 659 ? -28.715 9.442 10.702 1.00 91.19 659 ILE A O 1
ATOM 5193 N N . LEU A 1 660 ? -28.152 8.335 12.569 1.00 90.62 660 LEU A N 1
ATOM 5194 C CA . LEU A 1 660 ? -28.766 7.073 12.136 1.00 90.62 660 LEU A CA 1
ATOM 5195 C C . LEU A 1 660 ? -30.288 7.184 11.965 1.00 90.62 660 LEU A C 1
ATOM 5197 O O . LEU A 1 660 ? -30.872 6.526 11.102 1.00 90.62 660 LEU A O 1
ATOM 5201 N N . LYS A 1 661 ? -30.933 8.045 12.757 1.00 87.56 661 LYS A N 1
ATOM 5202 C CA . LYS A 1 661 ? -32.370 8.307 12.661 1.00 87.56 661 LYS A CA 1
ATOM 5203 C C . LYS A 1 661 ? -32.708 9.093 11.398 1.00 87.56 661 LYS A C 1
ATOM 5205 O O . LYS A 1 661 ? -33.541 8.637 10.623 1.00 87.56 661 LYS A O 1
ATOM 5210 N N . LYS A 1 662 ? -32.007 10.201 11.141 1.00 86.62 662 LYS A N 1
ATOM 5211 C CA . LYS A 1 662 ? -32.171 11.015 9.927 1.00 86.62 662 LYS A CA 1
ATOM 5212 C C . LYS A 1 662 ? -31.903 10.207 8.661 1.00 86.62 662 LYS A C 1
ATOM 5214 O O . LYS A 1 662 ? -32.684 10.297 7.721 1.00 86.62 662 LYS A O 1
ATOM 5219 N N . ALA A 1 663 ? -30.862 9.373 8.660 1.00 81.38 663 ALA A N 1
ATOM 5220 C CA . ALA A 1 663 ? -30.581 8.466 7.548 1.00 81.38 663 ALA A CA 1
ATOM 5221 C C . ALA A 1 663 ? -31.745 7.493 7.286 1.00 81.38 663 ALA A C 1
ATOM 5223 O O . ALA A 1 663 ? -32.085 7.236 6.137 1.00 81.38 663 ALA A O 1
ATOM 5224 N N . SER A 1 664 ? -32.390 6.995 8.348 1.00 72.50 664 SER A N 1
ATOM 5225 C CA . SER A 1 664 ? -33.551 6.096 8.248 1.00 72.50 664 SER A CA 1
ATOM 5226 C C . SER A 1 664 ? -34.826 6.782 7.745 1.00 72.50 664 SER A C 1
ATOM 5228 O O . SER A 1 664 ? -35.706 6.115 7.212 1.00 72.50 664 SER A O 1
ATOM 5230 N N . GLU A 1 665 ? -34.951 8.095 7.941 1.00 73.19 665 GLU A N 1
ATOM 5231 C CA . GLU A 1 665 ? -36.130 8.890 7.567 1.00 73.19 665 GLU A CA 1
ATOM 5232 C C . GLU A 1 665 ? -35.974 9.572 6.192 1.00 73.19 665 GLU A C 1
ATOM 5234 O O . GLU A 1 665 ? -36.960 10.024 5.606 1.00 73.19 665 GLU A O 1
ATOM 5239 N N . ASN A 1 666 ? -34.751 9.649 5.654 1.00 68.94 666 ASN A N 1
ATOM 5240 C CA . ASN A 1 666 ? -34.459 10.339 4.401 1.00 68.94 666 ASN A CA 1
ATOM 5241 C C . ASN A 1 666 ? -34.706 9.440 3.182 1.00 68.94 666 ASN A C 1
ATOM 5243 O O . ASN A 1 666 ? -33.798 8.800 2.657 1.00 68.94 666 ASN A O 1
ATOM 5247 N N . GLN A 1 667 ? -35.944 9.453 2.691 1.00 59.28 667 GLN A N 1
ATOM 5248 C CA . GLN A 1 667 ? -36.329 8.683 1.510 1.00 59.28 667 GLN A CA 1
ATOM 5249 C C . GLN A 1 667 ? -35.552 9.084 0.247 1.00 59.28 667 GLN A C 1
ATOM 5251 O O . GLN A 1 667 ? -35.252 8.216 -0.554 1.00 59.28 667 GLN A O 1
ATOM 5256 N N . ALA A 1 668 ? -35.127 10.346 0.107 1.00 54.69 668 ALA A N 1
ATOM 5257 C CA . ALA A 1 668 ? -34.302 10.792 -1.019 1.00 54.69 668 ALA A CA 1
ATOM 5258 C C . ALA A 1 668 ? -32.851 10.285 -0.946 1.00 54.69 668 ALA A C 1
ATOM 5260 O O . ALA A 1 668 ? -32.243 10.061 -1.983 1.00 54.69 668 ALA A O 1
ATOM 5261 N N . LEU A 1 669 ? -32.301 10.077 0.256 1.00 55.69 669 LEU A N 1
ATOM 5262 C CA . LEU A 1 669 ? -31.007 9.415 0.461 1.00 55.69 669 LEU A CA 1
ATOM 5263 C C . LEU A 1 669 ? -31.107 7.916 0.164 1.00 55.69 669 LEU A C 1
ATOM 5265 O O . LEU A 1 669 ? -30.213 7.344 -0.446 1.00 55.69 669 LEU A O 1
ATOM 5269 N N . LEU A 1 670 ? -32.208 7.278 0.564 1.00 55.72 670 LEU A N 1
ATOM 5270 C CA . LEU A 1 670 ? -32.480 5.886 0.208 1.00 55.72 670 LEU A CA 1
ATOM 5271 C C . LEU A 1 670 ? -32.668 5.750 -1.306 1.00 55.72 670 LEU A C 1
ATOM 5273 O O . LEU A 1 670 ? -32.052 4.890 -1.924 1.00 55.72 670 LEU A O 1
ATOM 5277 N N . ASP A 1 671 ? -33.424 6.650 -1.923 1.00 52.47 671 ASP A N 1
ATOM 5278 C CA . ASP A 1 671 ? -33.653 6.659 -3.362 1.00 52.47 671 ASP A CA 1
ATOM 5279 C C . ASP A 1 671 ? -32.394 7.068 -4.145 1.00 52.47 671 ASP A C 1
ATOM 5281 O O . ASP A 1 671 ? -32.156 6.492 -5.191 1.00 52.47 671 ASP A O 1
ATOM 5285 N N . SER A 1 672 ? -31.519 7.962 -3.672 1.00 52.94 672 SER A N 1
ATOM 5286 C CA . SER A 1 672 ? -30.249 8.270 -4.365 1.00 52.94 672 SER A CA 1
ATOM 5287 C C . SER A 1 672 ? -29.218 7.142 -4.245 1.00 52.94 672 SER A C 1
ATOM 5289 O O . SER A 1 672 ? -28.405 6.936 -5.143 1.00 52.94 672 SER A O 1
ATOM 5291 N N . ILE A 1 673 ? -29.286 6.355 -3.167 1.00 48.56 673 ILE A N 1
ATOM 5292 C CA . ILE A 1 673 ? -28.450 5.166 -2.955 1.00 48.56 673 ILE A CA 1
ATOM 5293 C C . ILE A 1 673 ? -29.009 3.934 -3.695 1.00 48.56 673 ILE A C 1
ATOM 5295 O O . ILE A 1 673 ? -28.244 3.026 -4.021 1.00 48.56 673 ILE A O 1
ATOM 5299 N N . PHE A 1 674 ? -30.316 3.889 -3.985 1.00 51.91 674 PHE A N 1
ATOM 5300 C CA . PHE A 1 674 ? -30.985 2.757 -4.645 1.00 51.91 674 PHE A CA 1
ATOM 5301 C C . PHE A 1 674 ? -31.601 3.077 -6.026 1.00 51.91 674 PHE A C 1
ATOM 5303 O O . PHE A 1 674 ? -32.156 2.184 -6.669 1.00 51.91 674 PHE A O 1
ATOM 5310 N N . GLY A 1 675 ? -31.496 4.310 -6.525 1.00 41.81 675 GLY A N 1
ATOM 5311 C CA . GLY A 1 675 ? -32.237 4.778 -7.698 1.00 41.81 675 GLY A CA 1
ATOM 5312 C C . GLY A 1 675 ? -32.025 6.252 -8.070 1.00 41.81 675 GLY A C 1
ATOM 5313 O O . GLY A 1 675 ? -32.991 7.003 -8.143 1.00 41.81 675 GLY A O 1
ATOM 5314 N N . GLY A 1 676 ? -30.801 6.676 -8.391 1.00 33.19 676 GLY A N 1
ATOM 5315 C CA . GLY A 1 676 ? -30.605 7.955 -9.085 1.00 33.19 676 GLY A CA 1
ATOM 5316 C C . GLY A 1 676 ? -29.219 8.562 -8.915 1.00 33.19 676 GLY A C 1
ATOM 5317 O O . GLY A 1 676 ? -28.746 8.740 -7.802 1.00 33.19 676 GLY A O 1
ATOM 5318 N N . THR A 1 677 ? -28.597 8.897 -10.045 1.00 29.08 677 THR A N 1
ATOM 5319 C CA . THR A 1 677 ? -27.305 9.588 -10.182 1.00 29.08 677 THR A CA 1
ATOM 5320 C C . THR A 1 677 ? -27.155 10.796 -9.245 1.00 29.08 677 THR A C 1
ATOM 5322 O O . THR A 1 677 ? -28.054 11.640 -9.236 1.00 29.08 677 THR A O 1
ATOM 5325 N N . PRO A 1 678 ? -26.019 10.956 -8.539 1.00 31.72 678 PRO A N 1
ATOM 5326 C CA . PRO A 1 678 ? -25.719 12.182 -7.806 1.00 31.72 678 PRO A CA 1
ATOM 5327 C C . PRO A 1 678 ? -25.474 13.352 -8.769 1.00 31.72 678 PRO A C 1
ATOM 5329 O O . PRO A 1 678 ? -24.638 13.259 -9.670 1.00 31.72 678 PRO A O 1
ATOM 5332 N N . GLU A 1 679 ? -26.182 14.462 -8.561 1.00 30.88 679 GLU A N 1
ATOM 5333 C CA . GLU A 1 679 ? -25.753 15.771 -9.054 1.00 30.88 679 GLU A CA 1
ATOM 5334 C C . GLU A 1 679 ? -24.479 16.187 -8.305 1.00 30.88 679 GLU A C 1
ATOM 5336 O O . GLU A 1 679 ? -24.382 16.067 -7.082 1.00 30.88 679 GLU A O 1
ATOM 5341 N N . LEU A 1 680 ? -23.484 16.624 -9.077 1.00 28.12 680 LEU A N 1
ATOM 5342 C CA . LEU A 1 680 ? -22.164 17.045 -8.619 1.00 28.12 680 LEU A CA 1
ATOM 5343 C C . LEU A 1 680 ? -22.283 18.247 -7.671 1.00 28.12 680 LEU A C 1
ATOM 5345 O O . LEU A 1 680 ? -22.740 19.315 -8.076 1.00 28.12 680 LEU A O 1
ATOM 5349 N N . TYR A 1 681 ? -21.842 18.068 -6.424 1.00 27.17 681 TYR A N 1
ATOM 5350 C CA . TYR A 1 681 ? -21.585 19.169 -5.500 1.00 27.17 681 TYR A CA 1
ATOM 5351 C C . TYR A 1 681 ? -20.292 19.892 -5.891 1.00 27.17 681 TYR A C 1
ATOM 5353 O O . TYR A 1 681 ? -19.263 19.270 -6.156 1.00 27.17 681 TYR A O 1
ATOM 5361 N N . ASP A 1 682 ? -20.396 21.215 -5.926 1.00 37.19 682 ASP A N 1
ATOM 5362 C CA . ASP A 1 682 ? -19.331 22.182 -6.163 1.00 37.19 682 ASP A CA 1
ATOM 5363 C C . ASP A 1 682 ? -18.530 22.400 -4.869 1.00 37.19 682 ASP A C 1
ATOM 5365 O O . ASP A 1 682 ? -19.053 22.932 -3.888 1.00 37.19 682 ASP A O 1
ATOM 5369 N N . GLU A 1 683 ? -17.266 21.974 -4.867 1.00 29.58 683 GLU A N 1
ATOM 5370 C CA . GLU A 1 683 ? -16.273 22.351 -3.858 1.00 29.58 683 GLU A CA 1
ATOM 5371 C C . GLU A 1 683 ? -15.096 23.070 -4.529 1.00 29.58 683 GLU A C 1
ATOM 5373 O O . GLU A 1 683 ? -14.010 22.523 -4.723 1.00 29.58 683 GLU A O 1
ATOM 5378 N N . SER A 1 684 ? -15.292 24.345 -4.865 1.00 35.28 684 SER A N 1
ATOM 5379 C CA . SER A 1 684 ? -14.196 25.271 -5.147 1.00 35.28 684 SER A CA 1
ATOM 5380 C C . SER A 1 684 ? -13.683 25.916 -3.847 1.00 35.28 684 SER A C 1
ATOM 5382 O O . SER A 1 684 ? -14.044 27.050 -3.533 1.00 35.28 684 SER A O 1
ATOM 5384 N N . ALA A 1 685 ? -12.857 25.214 -3.062 1.00 35.84 685 ALA A N 1
ATOM 5385 C CA . ALA A 1 685 ? -12.112 25.840 -1.956 1.00 35.84 685 ALA A CA 1
ATOM 5386 C C . ALA A 1 685 ? -10.901 25.016 -1.468 1.00 35.84 685 ALA A C 1
ATOM 5388 O O . ALA A 1 685 ? -10.850 24.634 -0.305 1.00 35.84 685 ALA A O 1
ATOM 5389 N N . ALA A 1 686 ? -9.933 24.747 -2.349 1.00 36.19 686 ALA A N 1
ATOM 5390 C CA . ALA A 1 686 ? -8.510 24.521 -2.025 1.00 36.19 686 ALA A CA 1
ATOM 5391 C C . ALA A 1 686 ? -7.761 24.175 -3.322 1.00 36.19 686 ALA A C 1
ATOM 5393 O O . ALA A 1 686 ? -7.428 23.018 -3.562 1.00 36.19 686 ALA A O 1
ATOM 5394 N N . TYR A 1 687 ? -7.571 25.155 -4.207 1.00 39.62 687 TYR A N 1
ATOM 5395 C CA . TYR A 1 687 ? -7.015 24.882 -5.537 1.00 39.62 687 TYR A CA 1
ATOM 5396 C C . TYR A 1 687 ? -5.824 25.762 -5.936 1.00 39.62 687 TYR A C 1
ATOM 5398 O O . TYR A 1 687 ? -5.089 25.387 -6.845 1.00 39.62 687 TYR A O 1
ATOM 5406 N N . ASP A 1 688 ? -5.532 26.845 -5.218 1.00 40.03 688 ASP A N 1
ATOM 5407 C CA . ASP A 1 688 ? -4.548 27.824 -5.699 1.00 40.03 688 ASP A CA 1
ATOM 5408 C C . ASP A 1 688 ? -3.076 27.378 -5.540 1.00 40.03 688 ASP A C 1
ATOM 5410 O O . ASP A 1 688 ? -2.259 27.692 -6.404 1.00 40.03 688 ASP A O 1
ATOM 5414 N N . ASP A 1 689 ? -2.732 26.564 -4.531 1.00 42.03 689 ASP A N 1
ATOM 5415 C CA . ASP A 1 689 ? -1.337 26.121 -4.314 1.00 42.03 689 ASP A CA 1
ATOM 5416 C C . ASP A 1 689 ? -0.904 24.973 -5.250 1.00 42.03 689 ASP A C 1
ATOM 5418 O O . ASP A 1 689 ? 0.250 24.906 -5.666 1.00 42.03 689 ASP A O 1
ATOM 5422 N N . PHE A 1 690 ? -1.822 24.082 -5.647 1.00 38.47 690 PHE A N 1
ATOM 5423 C CA . PHE A 1 690 ? -1.499 22.964 -6.548 1.00 38.47 690 PHE A CA 1
ATOM 5424 C C . PHE A 1 690 ? -1.435 23.400 -8.019 1.00 38.47 690 PHE A C 1
ATOM 5426 O O . PHE A 1 690 ? -0.615 22.888 -8.782 1.00 38.47 690 PHE A O 1
ATOM 5433 N N . PHE A 1 691 ? -2.271 24.364 -8.426 1.00 39.41 691 PHE A N 1
ATOM 5434 C CA . PHE A 1 691 ? -2.218 24.925 -9.778 1.00 39.41 691 PHE A CA 1
ATOM 5435 C C . PHE A 1 691 ? -0.919 25.694 -10.029 1.00 39.41 691 PHE A C 1
ATOM 5437 O O . PHE A 1 691 ? -0.374 25.593 -11.127 1.00 39.41 691 PHE A O 1
ATOM 5444 N N . ALA A 1 692 ? -0.376 26.369 -9.011 1.00 45.44 692 ALA A N 1
ATOM 5445 C CA . ALA A 1 692 ? 0.929 27.015 -9.099 1.00 45.44 692 ALA A CA 1
ATOM 5446 C C . ALA A 1 692 ? 2.063 25.998 -9.330 1.00 45.44 692 ALA A C 1
ATOM 5448 O O . ALA A 1 692 ? 2.907 26.228 -10.190 1.00 45.44 692 ALA A O 1
ATOM 5449 N N . ASP A 1 693 ? 2.051 24.850 -8.646 1.00 39.69 693 ASP A N 1
ATOM 5450 C CA . ASP A 1 693 ? 3.068 23.802 -8.825 1.00 39.69 693 ASP A CA 1
ATOM 5451 C C . ASP A 1 693 ? 2.944 23.066 -10.169 1.00 39.69 693 ASP A C 1
ATOM 5453 O O . ASP A 1 693 ? 3.953 22.747 -10.795 1.00 39.69 693 ASP A O 1
ATOM 5457 N N . VAL A 1 694 ? 1.722 22.811 -10.652 1.00 38.78 694 VAL A N 1
ATOM 5458 C CA . VAL A 1 694 ? 1.504 22.174 -11.965 1.00 38.78 694 VAL A CA 1
ATOM 5459 C C . VAL A 1 694 ? 1.878 23.113 -13.108 1.00 38.78 694 VAL A C 1
ATOM 5461 O O . VAL A 1 694 ? 2.471 22.664 -14.084 1.00 38.78 694 VAL A O 1
ATOM 5464 N N . GLN A 1 695 ? 1.552 24.401 -12.995 1.00 41.41 695 GLN A N 1
ATOM 5465 C CA . GLN A 1 695 ? 1.892 25.395 -14.007 1.00 41.41 695 GLN A CA 1
ATOM 5466 C C . GLN A 1 695 ? 3.391 25.713 -14.002 1.00 41.41 695 GLN A C 1
ATOM 5468 O O . GLN A 1 695 ? 3.985 25.816 -15.068 1.00 41.41 695 GLN A O 1
ATOM 5473 N N . LYS A 1 696 ? 4.026 25.734 -12.826 1.00 43.53 696 LYS A N 1
ATOM 5474 C CA . LYS A 1 696 ? 5.481 25.844 -12.692 1.00 43.53 696 LYS A CA 1
ATOM 5475 C C . LYS A 1 696 ? 6.216 24.619 -13.243 1.00 43.53 696 LYS A C 1
ATOM 5477 O O . LYS A 1 696 ? 7.197 24.794 -13.947 1.00 43.53 696 LYS A O 1
ATOM 5482 N N . GLU A 1 697 ? 5.726 23.396 -13.011 1.00 41.22 697 GLU A N 1
ATOM 5483 C CA . GLU A 1 697 ? 6.283 22.195 -13.661 1.00 41.22 697 GLU A CA 1
ATOM 5484 C C . GLU A 1 697 ? 6.129 22.232 -15.191 1.00 41.22 697 GLU A C 1
ATOM 5486 O O . GLU A 1 697 ? 7.013 21.753 -15.892 1.00 41.22 697 GLU A O 1
ATOM 5491 N N . LEU A 1 698 ? 5.026 22.780 -15.715 1.00 39.25 698 LEU A N 1
ATOM 5492 C CA . LEU A 1 698 ? 4.806 22.926 -17.161 1.00 39.25 698 LEU A CA 1
ATOM 5493 C C . LEU A 1 698 ? 5.706 24.012 -17.776 1.00 39.25 698 LEU A C 1
ATOM 5495 O O . LEU A 1 698 ? 6.224 23.823 -18.873 1.00 39.25 698 LEU A O 1
ATOM 5499 N N . GLU A 1 699 ? 5.927 25.119 -17.065 1.00 40.88 699 GLU A N 1
ATOM 5500 C CA . GLU A 1 699 ? 6.853 26.187 -17.468 1.00 40.88 699 GLU A CA 1
ATOM 5501 C C . GLU A 1 699 ? 8.326 25.738 -17.360 1.00 40.88 699 GLU A C 1
ATOM 5503 O O . GLU A 1 699 ? 9.135 26.073 -18.227 1.00 40.88 699 GLU A O 1
ATOM 5508 N N . ASP A 1 700 ? 8.667 24.911 -16.365 1.00 40.19 700 ASP A N 1
ATOM 5509 C CA . ASP A 1 700 ? 9.977 24.259 -16.242 1.00 40.19 700 ASP A CA 1
ATOM 5510 C C . ASP A 1 700 ? 10.189 23.197 -17.352 1.00 40.19 700 ASP A C 1
ATOM 5512 O O . ASP A 1 700 ? 11.294 23.095 -17.892 1.00 40.19 700 ASP A O 1
ATOM 5516 N N . GLU A 1 701 ? 9.143 22.461 -17.767 1.00 41.97 701 GLU A N 1
ATOM 5517 C CA . GLU A 1 701 ? 9.172 21.531 -18.918 1.00 41.97 701 GLU A CA 1
ATOM 5518 C C . GLU A 1 701 ? 9.317 22.273 -20.274 1.00 41.97 701 GLU A C 1
ATOM 5520 O O . GLU A 1 701 ? 10.024 21.786 -21.160 1.00 41.97 701 GLU A O 1
ATOM 5525 N N . GLU A 1 702 ? 8.731 23.468 -20.453 1.00 40.31 702 GLU A N 1
ATOM 5526 C CA . GLU A 1 702 ? 8.960 24.314 -21.646 1.00 40.31 702 GLU A CA 1
ATOM 5527 C C . GLU A 1 702 ? 10.369 24.947 -21.667 1.00 40.31 702 GLU A C 1
ATOM 5529 O O . GLU A 1 702 ? 10.987 25.055 -22.734 1.00 40.31 702 GLU A O 1
ATOM 5534 N N . MET A 1 703 ? 10.933 25.294 -20.501 1.00 38.41 703 MET A N 1
ATOM 5535 C CA . MET A 1 703 ? 12.327 25.756 -20.371 1.00 38.41 703 MET A CA 1
ATOM 5536 C C . MET A 1 703 ? 13.361 24.669 -20.717 1.00 38.41 703 MET A C 1
ATOM 5538 O O . MET A 1 703 ? 14.481 24.995 -21.113 1.00 38.41 703 MET A O 1
ATOM 5542 N N . GLN A 1 704 ? 12.994 23.386 -20.625 1.00 45.41 704 GLN A N 1
ATOM 5543 C CA . GLN A 1 704 ? 13.845 22.235 -20.954 1.00 45.41 704 GLN A CA 1
ATOM 5544 C C . GLN A 1 704 ? 13.888 21.866 -22.451 1.00 45.41 704 GLN A C 1
ATOM 5546 O O . GLN A 1 704 ? 14.476 20.842 -22.798 1.00 45.41 704 GLN A O 1
ATOM 5551 N N . SER A 1 705 ? 13.354 22.686 -23.369 1.00 46.06 705 SER A N 1
ATOM 5552 C CA . SER A 1 705 ? 13.295 22.390 -24.823 1.00 46.06 705 SER A CA 1
ATOM 5553 C C . SER A 1 705 ? 14.639 22.065 -25.521 1.00 46.06 705 SER A C 1
ATOM 5555 O O . SER A 1 705 ? 14.652 21.673 -26.691 1.00 46.06 705 SER A O 1
ATOM 5557 N N . GLY A 1 706 ? 15.766 22.160 -24.805 1.00 48.09 706 GLY A N 1
ATOM 5558 C CA . GLY A 1 706 ? 17.110 21.794 -25.247 1.00 48.09 706 GLY A CA 1
ATOM 5559 C C . GLY A 1 706 ? 17.773 20.593 -24.555 1.00 48.09 706 GLY A C 1
ATOM 5560 O O . GLY A 1 706 ? 18.888 20.279 -24.960 1.00 48.09 706 GLY A O 1
ATOM 5561 N N . MET A 1 707 ? 17.161 19.936 -23.556 1.00 47.16 707 MET A N 1
ATOM 5562 C CA . MET A 1 707 ? 17.773 18.844 -22.770 1.00 47.16 707 MET A CA 1
ATOM 5563 C C . MET A 1 707 ? 16.958 17.541 -22.878 1.00 47.16 707 MET A C 1
ATOM 5565 O O . MET A 1 707 ? 15.731 17.550 -22.795 1.00 47.16 707 MET A O 1
ATOM 5569 N N . LEU A 1 708 ? 17.628 16.404 -23.083 1.00 53.66 708 LEU A N 1
ATOM 5570 C CA . LEU A 1 708 ? 16.988 15.082 -23.146 1.00 53.66 708 LEU A CA 1
ATOM 5571 C C . LEU A 1 708 ? 17.068 14.406 -21.785 1.00 53.66 708 LEU A C 1
ATOM 5573 O O . LEU A 1 708 ? 18.161 13.999 -21.447 1.00 53.66 708 LEU A O 1
ATOM 5577 N N . ASP A 1 709 ? 15.993 14.240 -21.006 1.00 50.66 709 ASP A N 1
ATOM 5578 C CA . ASP A 1 709 ? 16.048 13.477 -19.746 1.00 50.66 709 ASP A CA 1
ATOM 5579 C C . ASP A 1 709 ? 14.862 12.507 -19.523 1.00 50.66 709 ASP A C 1
ATOM 5581 O O . ASP A 1 709 ? 13.946 12.384 -20.337 1.00 50.66 709 ASP A O 1
ATOM 5585 N N . SER A 1 710 ? 14.892 11.765 -18.403 1.00 42.72 710 SER A N 1
ATOM 5586 C CA . SER A 1 710 ? 13.889 10.739 -18.052 1.00 42.72 710 SER A CA 1
ATOM 5587 C C . SER A 1 710 ? 12.475 11.271 -17.756 1.00 42.72 710 SER A C 1
ATOM 5589 O O . SER A 1 710 ? 11.564 10.482 -17.479 1.00 42.72 710 SER A O 1
ATOM 5591 N N . SER A 1 711 ? 12.301 12.590 -17.755 1.00 45.88 711 SER A N 1
ATOM 5592 C CA . SER A 1 711 ? 11.040 13.298 -17.562 1.00 45.88 711 SER A CA 1
ATOM 5593 C C . SER A 1 711 ? 10.399 13.752 -18.879 1.00 45.88 711 SER A C 1
ATOM 5595 O O . SER A 1 711 ? 9.187 13.986 -18.881 1.00 45.88 711 SER A O 1
ATOM 5597 N N . ASN A 1 712 ? 11.142 13.760 -19.998 1.00 50.44 712 ASN A N 1
ATOM 5598 C CA . ASN A 1 712 ? 10.644 14.190 -21.306 1.00 50.44 712 ASN A CA 1
ATOM 5599 C C . ASN A 1 712 ? 9.413 13.376 -21.749 1.00 50.44 712 ASN A C 1
ATOM 5601 O O . ASN A 1 712 ? 9.390 12.140 -21.720 1.00 50.44 712 ASN A O 1
ATOM 5605 N N . SER A 1 713 ? 8.376 14.079 -22.212 1.00 51.66 713 SER A N 1
ATOM 5606 C CA . SER A 1 713 ? 7.250 13.465 -22.922 1.00 51.66 713 SER A CA 1
ATOM 5607 C C . SER A 1 713 ? 7.696 12.962 -24.300 1.00 51.66 713 SER A C 1
ATOM 5609 O O . SER A 1 713 ? 8.688 13.435 -24.853 1.00 51.66 713 SER A O 1
ATOM 5611 N N . SER A 1 714 ? 6.954 12.034 -24.916 1.00 52.22 714 SER A N 1
ATOM 5612 C CA . SER A 1 714 ? 7.289 11.615 -26.287 1.00 52.22 714 SER A CA 1
ATOM 5613 C C . SER A 1 714 ? 7.209 12.771 -27.290 1.00 52.22 714 SER A C 1
ATOM 5615 O O . SER A 1 714 ? 7.926 12.742 -28.293 1.00 52.22 714 SER A O 1
ATOM 5617 N N . ASP A 1 715 ? 6.353 13.762 -27.038 1.00 52.66 715 ASP A N 1
ATOM 5618 C CA . ASP A 1 715 ? 6.265 14.970 -27.854 1.00 52.66 715 ASP A CA 1
ATOM 5619 C C . ASP A 1 715 ? 7.508 15.841 -27.659 1.00 52.66 715 ASP A C 1
ATOM 5621 O O . ASP A 1 715 ? 8.035 16.349 -28.643 1.00 52.66 715 ASP A O 1
ATOM 5625 N N . ALA A 1 716 ? 8.054 15.916 -26.440 1.00 56.28 716 ALA A N 1
ATOM 5626 C CA . ALA A 1 716 ? 9.330 16.570 -26.159 1.00 56.28 716 ALA A CA 1
ATOM 5627 C C . ALA A 1 716 ? 10.507 15.828 -26.816 1.00 56.28 716 ALA A C 1
ATOM 5629 O O . ALA A 1 716 ? 11.311 16.454 -27.494 1.00 56.28 716 ALA A O 1
ATOM 5630 N N . THR A 1 717 ? 10.582 14.493 -26.738 1.00 58.12 717 THR A N 1
ATOM 5631 C CA . THR A 1 717 ? 11.613 13.703 -27.445 1.00 58.12 717 THR A CA 1
ATOM 5632 C C . THR A 1 717 ? 11.538 13.907 -28.966 1.00 58.12 717 THR A C 1
ATOM 5634 O O . THR A 1 717 ? 12.563 14.071 -29.634 1.00 58.12 717 THR A O 1
ATOM 5637 N N . GLN A 1 718 ? 10.327 13.942 -29.534 1.00 60.31 718 GLN A N 1
ATOM 5638 C CA . GLN A 1 718 ? 10.111 14.202 -30.958 1.00 60.31 718 GLN A CA 1
ATOM 5639 C C . GLN A 1 718 ? 10.431 15.657 -31.333 1.00 60.31 718 GLN A C 1
ATOM 5641 O O . GLN A 1 718 ? 11.025 15.884 -32.388 1.00 60.31 718 GLN A O 1
ATOM 5646 N N . ALA A 1 719 ? 10.065 16.626 -30.491 1.00 59.12 719 ALA A N 1
ATOM 5647 C CA . ALA A 1 719 ? 10.361 18.043 -30.668 1.00 59.12 719 ALA A CA 1
ATOM 5648 C C . ALA A 1 719 ? 11.866 18.307 -30.596 1.00 59.12 719 ALA A C 1
ATOM 5650 O O . ALA A 1 719 ? 12.389 18.954 -31.496 1.00 59.12 719 ALA A O 1
ATOM 5651 N N . CYS A 1 720 ? 12.583 17.721 -29.634 1.00 59.97 720 CYS A N 1
ATOM 5652 C CA . CYS A 1 720 ? 14.040 17.795 -29.533 1.00 59.97 720 CYS A CA 1
ATOM 5653 C C . CYS A 1 720 ? 14.722 17.201 -30.773 1.00 59.97 720 CYS A C 1
ATOM 5655 O O . CYS A 1 720 ? 15.612 17.816 -31.355 1.00 59.97 720 CYS A O 1
ATOM 5657 N N . ALA A 1 721 ? 14.270 16.038 -31.247 1.00 64.75 721 ALA A N 1
ATOM 5658 C CA . ALA A 1 721 ? 14.801 15.452 -32.473 1.00 64.75 721 ALA A CA 1
ATOM 5659 C C . ALA A 1 721 ? 14.465 16.289 -33.724 1.00 64.75 721 ALA A C 1
ATOM 5661 O O . ALA A 1 721 ? 15.289 16.401 -34.627 1.00 64.75 721 ALA A O 1
ATOM 5662 N N . ASN A 1 722 ? 13.277 16.896 -33.795 1.00 66.12 722 ASN A N 1
ATOM 5663 C CA . ASN A 1 722 ? 12.902 17.822 -34.868 1.00 66.12 722 ASN A CA 1
ATOM 5664 C C . ASN A 1 722 ? 13.692 19.139 -34.798 1.00 66.12 722 ASN A C 1
ATOM 5666 O O . ASN A 1 722 ? 14.035 19.702 -35.836 1.00 66.12 722 ASN A O 1
ATOM 5670 N N . TYR A 1 723 ? 14.024 19.604 -33.598 1.00 63.78 723 TYR A N 1
ATOM 5671 C CA . TYR A 1 723 ? 14.867 20.768 -33.377 1.00 63.78 723 TYR A CA 1
ATOM 5672 C C . TYR A 1 723 ? 16.307 20.486 -33.818 1.00 63.78 723 TYR A C 1
ATOM 5674 O O . TYR A 1 723 ? 16.841 21.245 -34.622 1.00 63.78 723 TYR A O 1
ATOM 5682 N N . LEU A 1 724 ? 16.892 19.340 -33.450 1.00 64.12 724 LEU A N 1
ATOM 5683 C CA . LEU A 1 724 ? 18.198 18.899 -33.962 1.00 64.12 724 LEU A CA 1
ATOM 5684 C C . LEU A 1 724 ? 18.209 18.814 -35.501 1.00 64.12 724 LEU A C 1
ATOM 5686 O O . LEU A 1 724 ? 19.126 19.309 -36.152 1.00 64.12 724 LEU A O 1
ATOM 5690 N N . LYS A 1 725 ? 17.148 18.257 -36.098 1.00 73.31 725 LYS A N 1
ATOM 5691 C CA . LYS A 1 725 ? 16.943 18.257 -37.556 1.00 73.31 725 LYS A CA 1
ATOM 5692 C C . LYS A 1 725 ? 16.925 19.673 -38.142 1.00 73.31 725 LYS A C 1
ATOM 5694 O O . LYS A 1 725 ? 17.508 19.894 -39.199 1.00 73.31 725 LYS A O 1
ATOM 5699 N N . SER A 1 726 ? 16.270 20.627 -37.476 1.00 69.44 726 SER A N 1
ATOM 5700 C CA . SER A 1 726 ? 16.229 22.029 -37.917 1.00 69.44 726 SER A CA 1
ATOM 5701 C C . SER A 1 726 ? 17.599 22.707 -37.838 1.00 69.44 726 SER A C 1
ATOM 5703 O O . SER A 1 726 ? 17.968 23.425 -38.762 1.00 69.44 726 SER A O 1
ATOM 5705 N N . GLN A 1 727 ? 18.386 22.399 -36.802 1.00 64.75 727 GLN A N 1
ATOM 5706 C CA . GLN A 1 727 ? 19.743 22.915 -36.628 1.00 64.75 727 GLN A CA 1
ATOM 5707 C C . GLN A 1 727 ? 20.696 22.396 -37.714 1.00 64.75 727 GLN A C 1
ATOM 5709 O O . GLN A 1 727 ? 21.497 23.163 -38.240 1.00 64.75 727 GLN A O 1
ATOM 5714 N N . LEU A 1 728 ? 20.568 21.130 -38.133 1.00 64.75 728 LEU A N 1
ATOM 5715 C CA . LEU A 1 728 ? 21.323 20.598 -39.277 1.00 64.75 728 LEU A CA 1
ATOM 5716 C C . LEU A 1 728 ? 21.013 21.373 -40.569 1.00 64.75 728 LEU A C 1
ATOM 5718 O O . LEU A 1 728 ? 21.928 21.764 -41.294 1.00 64.75 728 LEU A O 1
ATOM 5722 N N . VAL A 1 729 ? 19.734 21.655 -40.834 1.00 71.56 729 VAL A N 1
ATOM 5723 C CA . VAL A 1 729 ? 19.312 22.440 -42.009 1.00 71.56 729 VAL A CA 1
ATOM 5724 C C . VAL A 1 729 ? 19.843 23.874 -41.945 1.00 71.56 729 VAL A C 1
ATOM 5726 O O . VAL A 1 729 ? 20.354 24.382 -42.941 1.00 71.56 729 VAL A O 1
ATOM 5729 N N . GLU A 1 730 ? 19.775 24.522 -40.779 1.00 71.75 730 GLU A N 1
ATOM 5730 C CA . GLU A 1 730 ? 20.300 25.878 -40.565 1.00 71.75 730 GLU A CA 1
ATOM 5731 C C . GLU A 1 730 ? 21.820 25.959 -40.795 1.00 71.75 730 GLU A C 1
ATOM 5733 O O . GLU A 1 730 ? 22.321 26.947 -41.332 1.00 71.75 730 GLU A O 1
ATOM 5738 N N . LYS A 1 731 ? 22.554 24.887 -40.471 1.00 60.75 731 LYS A N 1
ATOM 5739 C CA . LYS A 1 731 ? 23.995 24.740 -40.736 1.00 60.75 731 LYS A CA 1
ATOM 5740 C C . LYS A 1 731 ? 24.326 24.307 -42.173 1.00 60.75 731 LYS A C 1
ATOM 5742 O O . LYS A 1 731 ? 25.485 24.025 -42.463 1.00 60.75 731 LYS A O 1
ATOM 5747 N N . GLY A 1 732 ? 23.345 24.278 -43.078 1.00 62.09 732 GLY A N 1
ATOM 5748 C CA . GLY A 1 732 ? 23.559 24.055 -44.511 1.00 62.09 732 GLY A CA 1
ATOM 5749 C C . GLY A 1 732 ? 23.465 22.600 -44.975 1.00 62.09 732 GLY A C 1
ATOM 5750 O O . GLY A 1 732 ? 23.858 22.309 -46.104 1.00 62.09 732 GLY A O 1
ATOM 5751 N N . TRP A 1 733 ? 22.940 21.688 -44.149 1.00 72.44 733 TRP A N 1
ATOM 5752 C CA . TRP A 1 733 ? 22.697 20.300 -44.550 1.00 72.44 733 TRP A CA 1
ATOM 5753 C C . TRP A 1 733 ? 21.394 20.170 -45.352 1.00 72.44 733 TRP A C 1
ATOM 5755 O O . TRP A 1 733 ? 20.357 20.739 -45.007 1.00 72.44 733 TRP A O 1
ATOM 5765 N N . ILE A 1 734 ? 21.437 19.383 -46.422 1.00 74.69 734 ILE A N 1
ATOM 5766 C CA . ILE A 1 734 ? 20.354 19.144 -47.374 1.00 74.69 734 ILE A CA 1
ATOM 5767 C C . ILE A 1 734 ? 19.663 17.825 -47.022 1.00 74.69 734 ILE A C 1
ATOM 5769 O O . ILE A 1 734 ? 20.305 16.794 -46.848 1.00 74.69 734 ILE A O 1
ATOM 5773 N N . ILE A 1 735 ? 18.335 17.834 -46.921 1.00 77.94 735 ILE A N 1
ATOM 5774 C CA . ILE A 1 735 ? 17.558 16.624 -46.634 1.00 77.94 735 ILE A CA 1
ATOM 5775 C C . ILE A 1 735 ? 17.305 15.809 -47.913 1.00 77.94 735 ILE A C 1
ATOM 5777 O O . ILE A 1 735 ? 16.723 16.310 -48.875 1.00 77.94 735 ILE A O 1
ATOM 5781 N N . GLY A 1 736 ? 17.733 14.545 -47.915 1.00 63.97 736 GLY A N 1
ATOM 5782 C CA . GLY A 1 736 ? 17.522 13.584 -49.001 1.00 63.97 736 GLY A CA 1
ATOM 5783 C C . GLY A 1 736 ? 16.307 12.666 -48.793 1.00 63.97 736 GLY A C 1
ATOM 5784 O O . GLY A 1 736 ? 15.547 12.784 -47.824 1.00 63.97 736 GLY A O 1
ATOM 5785 N N . GLU A 1 737 ? 16.114 11.699 -49.698 1.00 50.31 737 GLU A N 1
ATOM 5786 C CA . GLU A 1 737 ? 15.059 10.683 -49.563 1.00 50.31 737 GLU A CA 1
ATOM 5787 C C . GLU A 1 737 ? 15.238 9.845 -48.277 1.00 50.31 737 GLU A C 1
ATOM 5789 O O . GLU A 1 737 ? 16.349 9.491 -47.890 1.00 50.31 737 GLU A O 1
ATOM 5794 N N . LYS A 1 738 ? 14.122 9.494 -47.616 1.00 49.72 738 LYS A N 1
ATOM 5795 C CA . LYS A 1 738 ? 14.062 8.759 -46.327 1.00 49.72 738 LYS A CA 1
ATOM 5796 C C . LYS A 1 738 ? 14.545 9.529 -45.084 1.00 49.72 738 LYS A C 1
ATOM 5798 O O . LYS A 1 738 ? 14.739 8.911 -44.040 1.00 49.72 738 LYS A O 1
ATOM 5803 N N . GLY A 1 739 ? 14.672 10.857 -45.156 1.00 61.31 739 GLY A N 1
ATOM 5804 C CA . GLY A 1 739 ? 14.931 11.702 -43.979 1.00 61.31 739 GLY A CA 1
ATOM 5805 C C . GLY A 1 739 ? 16.376 11.660 -43.478 1.00 61.31 739 GLY A C 1
ATOM 5806 O O . GLY A 1 739 ? 16.619 11.857 -42.289 1.00 61.31 739 GLY A O 1
ATOM 5807 N N . ILE A 1 740 ? 17.312 11.365 -44.381 1.00 71.75 740 ILE A N 1
ATOM 5808 C CA . ILE A 1 740 ? 18.754 11.425 -44.147 1.00 71.75 740 ILE A CA 1
ATOM 5809 C C . ILE A 1 740 ? 19.233 12.834 -44.529 1.00 71.75 740 ILE A C 1
ATOM 5811 O O . ILE A 1 740 ? 18.873 13.337 -45.592 1.00 71.75 740 ILE A O 1
ATOM 5815 N N . TYR A 1 741 ? 20.011 13.473 -43.660 1.00 74.19 741 TYR A N 1
ATOM 5816 C CA . TYR A 1 741 ? 20.570 14.812 -43.856 1.00 74.19 741 TYR A CA 1
ATOM 5817 C C . TYR A 1 741 ? 21.972 14.685 -44.430 1.00 74.19 741 TYR A C 1
ATOM 5819 O O . TYR A 1 741 ? 22.769 13.965 -43.853 1.00 74.19 741 TYR A O 1
ATOM 5827 N N . SER A 1 742 ? 22.305 15.381 -45.509 1.00 69.81 742 SER A N 1
ATOM 5828 C CA . SER A 1 742 ? 23.634 15.339 -46.127 1.00 69.81 742 SER A CA 1
ATOM 5829 C C . SER A 1 742 ? 24.270 16.719 -46.176 1.00 69.81 742 SER A C 1
ATOM 5831 O O . SER A 1 742 ? 23.565 17.712 -46.322 1.00 69.81 742 SER A O 1
ATOM 5833 N N . ASN A 1 743 ? 25.590 16.815 -46.046 1.00 70.88 743 ASN A N 1
ATOM 5834 C CA . ASN A 1 743 ? 26.280 18.080 -46.303 1.00 70.88 743 ASN A CA 1
ATOM 5835 C C . ASN A 1 743 ? 26.258 18.413 -47.815 1.00 70.88 743 ASN A C 1
ATOM 5837 O O . ASN A 1 743 ? 25.862 17.583 -48.635 1.00 70.88 743 ASN A O 1
ATOM 5841 N N . ALA A 1 744 ? 26.646 19.640 -48.184 1.00 60.31 744 ALA A N 1
ATOM 5842 C CA . ALA A 1 744 ? 26.517 20.165 -49.551 1.00 60.31 744 ALA A CA 1
ATOM 5843 C C . ALA A 1 744 ? 27.194 19.309 -50.644 1.00 60.31 744 ALA A C 1
ATOM 5845 O O . ALA A 1 744 ? 26.727 19.314 -51.782 1.00 60.31 744 ALA A O 1
ATOM 5846 N N . ASP A 1 745 ? 28.235 18.553 -50.286 1.00 61.28 745 ASP A N 1
ATOM 5847 C CA . ASP A 1 745 ? 29.007 17.697 -51.196 1.00 61.28 745 ASP A CA 1
ATOM 5848 C C . ASP A 1 745 ? 28.628 16.197 -51.107 1.00 61.28 745 ASP A C 1
ATOM 5850 O O . ASP A 1 745 ? 29.290 15.356 -51.711 1.00 61.28 745 ASP A O 1
ATOM 5854 N N . GLU A 1 746 ? 27.567 15.847 -50.359 1.00 58.81 746 GLU A N 1
ATOM 5855 C CA . GLU A 1 746 ? 27.089 14.472 -50.074 1.00 58.81 746 GLU A CA 1
ATOM 5856 C C . GLU A 1 746 ? 28.118 13.528 -49.416 1.00 58.81 746 GLU A C 1
ATOM 5858 O O . GLU A 1 746 ? 27.904 12.317 -49.317 1.00 58.81 746 GLU A O 1
ATOM 5863 N N . GLU A 1 747 ? 29.225 14.075 -48.921 1.00 62.34 747 GLU A N 1
ATOM 5864 C CA . GLU A 1 747 ? 30.311 13.326 -48.295 1.00 62.34 747 GLU A CA 1
ATOM 5865 C C . GLU A 1 747 ? 29.899 12.700 -46.956 1.00 62.34 747 GLU A C 1
ATOM 5867 O O . GLU A 1 747 ? 30.263 11.558 -46.661 1.00 62.34 747 GLU A O 1
ATOM 5872 N N . PHE A 1 748 ? 29.092 13.422 -46.176 1.00 62.47 748 PHE A N 1
ATOM 5873 C CA . PHE A 1 748 ? 28.585 12.977 -44.885 1.00 62.47 748 PHE A CA 1
ATOM 5874 C C . PHE A 1 748 ? 27.061 12.934 -44.892 1.00 62.47 748 PHE A C 1
ATOM 5876 O O . PHE A 1 748 ? 26.405 13.818 -45.444 1.00 62.47 748 PHE A O 1
ATOM 5883 N N . GLN A 1 749 ? 26.483 11.919 -44.248 1.00 68.00 749 GLN A N 1
ATOM 5884 C CA . GLN A 1 749 ? 25.041 11.793 -44.069 1.00 68.00 749 GLN A CA 1
ATOM 5885 C C . GLN A 1 749 ? 24.680 11.559 -42.599 1.00 68.00 749 GLN A C 1
ATOM 5887 O O . GLN A 1 749 ? 25.389 10.865 -41.897 1.00 68.00 749 GLN A O 1
ATOM 5892 N N . VAL A 1 750 ? 23.574 12.094 -42.100 1.00 66.38 750 VAL A N 1
ATOM 5893 C CA . VAL A 1 750 ? 23.121 11.945 -40.713 1.00 66.38 750 VAL A CA 1
ATOM 5894 C C . VAL A 1 750 ? 21.686 11.433 -40.720 1.00 66.38 750 VAL A C 1
ATOM 5896 O O . VAL A 1 750 ? 20.815 11.997 -41.383 1.00 66.38 750 VAL A O 1
ATOM 5899 N N . ARG A 1 751 ? 21.407 10.366 -39.973 1.00 71.00 751 ARG A N 1
ATOM 5900 C CA . ARG A 1 751 ? 20.063 9.852 -39.709 1.00 71.00 751 ARG A CA 1
ATOM 5901 C C . ARG A 1 751 ? 19.773 9.940 -38.220 1.00 71.00 751 ARG A C 1
ATOM 5903 O O . ARG A 1 751 ? 20.482 9.374 -37.405 1.00 71.00 751 ARG A O 1
ATOM 5910 N N . ILE A 1 752 ? 18.668 10.583 -37.873 1.00 69.12 752 ILE A N 1
ATOM 5911 C CA . ILE A 1 752 ? 18.165 10.623 -36.498 1.00 69.12 752 ILE A CA 1
ATOM 5912 C C . ILE A 1 752 ? 17.063 9.563 -36.373 1.00 69.12 752 ILE A C 1
ATOM 5914 O O . ILE A 1 752 ? 15.990 9.706 -36.966 1.00 69.12 752 ILE A O 1
ATOM 5918 N N . ASN A 1 753 ? 17.346 8.477 -35.653 1.00 64.69 753 ASN A N 1
ATOM 5919 C CA . ASN A 1 753 ? 16.511 7.286 -35.519 1.00 64.69 753 ASN A CA 1
ATOM 5920 C C . ASN A 1 753 ? 15.702 7.313 -34.211 1.00 64.69 753 ASN A C 1
ATOM 5922 O O . ASN A 1 753 ? 16.241 7.257 -33.113 1.00 64.69 753 ASN A O 1
ATOM 5926 N N . GLN A 1 754 ? 14.377 7.383 -34.328 1.00 64.75 754 GLN A N 1
ATOM 5927 C CA . GLN A 1 754 ? 13.455 7.668 -33.218 1.00 64.75 754 GLN A CA 1
ATOM 5928 C C . GLN A 1 754 ? 12.744 6.412 -32.682 1.00 64.75 754 GLN A C 1
ATOM 5930 O O . GLN A 1 754 ? 11.606 6.491 -32.226 1.00 64.75 754 GLN A O 1
ATOM 5935 N N . ARG A 1 755 ? 13.370 5.232 -32.797 1.00 57.50 755 ARG A N 1
ATOM 5936 C CA . ARG A 1 755 ? 12.755 3.933 -32.451 1.00 57.50 755 ARG A CA 1
ATOM 5937 C C . ARG A 1 755 ? 12.871 3.522 -30.977 1.00 57.50 755 ARG A C 1
ATOM 5939 O O . ARG A 1 755 ? 12.420 2.440 -30.620 1.00 57.50 755 ARG A O 1
ATOM 5946 N N . ARG A 1 756 ? 13.438 4.361 -30.104 1.00 61.94 756 ARG A N 1
ATOM 5947 C CA . ARG A 1 756 ? 13.460 4.121 -28.649 1.00 61.94 756 ARG A CA 1
ATOM 5948 C C . ARG A 1 756 ? 12.294 4.830 -27.953 1.00 61.94 756 ARG A C 1
ATOM 5950 O O . ARG A 1 756 ? 11.718 5.770 -28.487 1.00 61.94 756 ARG A O 1
ATOM 5957 N N . LEU A 1 757 ? 11.941 4.367 -26.749 1.00 59.53 757 LEU A N 1
ATOM 5958 C CA . LEU A 1 757 ? 10.750 4.834 -26.021 1.00 59.53 757 LEU A CA 1
ATOM 5959 C C . LEU A 1 757 ? 10.798 6.323 -25.624 1.00 59.53 757 LEU A C 1
ATOM 5961 O O . LEU A 1 757 ? 9.776 6.995 -25.699 1.00 59.53 757 LEU A O 1
ATOM 5965 N N . TYR A 1 758 ? 11.955 6.814 -25.167 1.00 57.16 758 TYR A N 1
ATOM 5966 C CA . TYR A 1 758 ? 12.151 8.178 -24.632 1.00 57.16 758 TYR A CA 1
ATOM 5967 C C . TYR A 1 758 ? 13.537 8.765 -24.962 1.00 57.16 758 TYR A C 1
ATOM 5969 O O . TYR A 1 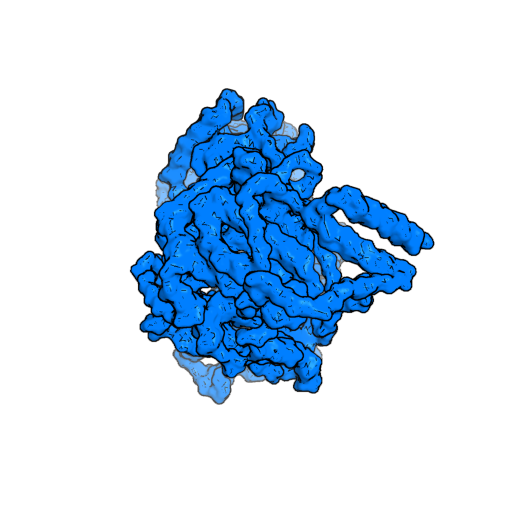758 ? 13.945 9.781 -24.413 1.00 57.16 758 TYR A O 1
ATOM 5977 N N . THR A 1 759 ? 14.266 8.125 -25.874 1.00 58.38 759 THR A N 1
ATOM 5978 C CA . THR A 1 759 ? 15.550 8.593 -26.415 1.00 58.38 759 THR A CA 1
ATOM 5979 C C . THR A 1 759 ? 15.540 8.420 -27.936 1.00 58.38 759 THR A C 1
ATOM 5981 O O . THR A 1 759 ? 14.592 7.854 -28.487 1.00 58.38 759 THR A O 1
ATOM 5984 N N . PHE A 1 760 ? 16.555 8.905 -28.645 1.00 57.09 760 PHE A N 1
ATOM 5985 C CA . PHE A 1 760 ? 16.736 8.620 -30.069 1.00 57.09 760 PHE A CA 1
ATOM 5986 C C . PHE A 1 760 ? 18.213 8.382 -30.383 1.00 57.09 760 PHE A C 1
ATOM 5988 O O . PHE A 1 760 ? 19.096 8.817 -29.649 1.00 57.09 760 PHE A O 1
ATOM 5995 N N . ASP A 1 761 ? 18.483 7.664 -31.467 1.00 62.12 761 ASP A N 1
ATOM 5996 C CA . ASP A 1 761 ? 19.845 7.442 -31.935 1.00 62.12 761 ASP A CA 1
ATOM 5997 C C . ASP A 1 761 ? 20.189 8.468 -33.028 1.00 62.12 761 ASP A C 1
ATOM 5999 O O . ASP A 1 761 ? 19.333 8.883 -33.813 1.00 62.12 761 ASP A O 1
ATOM 6003 N N . ILE A 1 762 ? 21.450 8.871 -33.100 1.00 62.62 762 ILE A N 1
ATOM 6004 C CA . ILE A 1 762 ? 22.025 9.691 -34.164 1.00 62.62 762 ILE A CA 1
ATOM 6005 C C . ILE A 1 762 ? 23.037 8.814 -34.895 1.00 62.62 762 ILE A C 1
ATOM 6007 O O . ILE A 1 762 ? 24.064 8.437 -34.342 1.00 62.62 762 ILE A O 1
ATOM 6011 N N . GLU A 1 763 ? 22.745 8.474 -36.139 1.00 61.50 763 GLU A N 1
ATOM 6012 C CA . GLU A 1 763 ? 23.618 7.711 -37.022 1.00 61.50 763 GLU A CA 1
ATOM 6013 C C . GLU A 1 763 ? 24.305 8.681 -37.998 1.00 61.50 763 GLU A C 1
ATOM 6015 O O . GLU A 1 763 ? 23.617 9.398 -38.717 1.00 61.50 763 GLU A O 1
ATOM 6020 N N . ILE A 1 764 ? 25.634 8.725 -38.055 1.00 61.94 764 ILE A N 1
ATOM 6021 C CA . ILE A 1 764 ? 26.415 9.572 -38.973 1.00 61.94 764 ILE A CA 1
ATOM 6022 C C . ILE A 1 764 ? 27.154 8.660 -39.952 1.00 61.94 764 ILE A C 1
ATOM 6024 O O . ILE A 1 764 ? 27.800 7.717 -39.525 1.00 61.94 764 ILE A O 1
ATOM 6028 N N . TYR A 1 765 ? 27.083 8.933 -41.245 1.00 57.00 765 TYR A N 1
ATOM 6029 C CA . TYR A 1 765 ? 27.582 8.139 -42.361 1.00 57.00 765 TYR A CA 1
ATOM 6030 C C . TYR A 1 765 ? 28.631 8.939 -43.144 1.00 57.00 765 TYR A C 1
ATOM 6032 O O . TYR A 1 765 ? 28.435 10.129 -43.361 1.00 57.00 765 TYR A O 1
ATOM 6040 N N . GLN A 1 766 ? 29.695 8.290 -43.620 1.00 58.22 766 GLN A N 1
ATOM 6041 C CA . GLN A 1 766 ? 30.642 8.837 -44.604 1.00 58.22 766 GLN A CA 1
ATOM 6042 C C . GLN A 1 766 ? 30.959 7.734 -45.626 1.00 58.22 766 GLN A C 1
ATOM 6044 O O . GLN A 1 766 ? 31.698 6.784 -45.341 1.00 58.22 766 GLN A O 1
ATOM 6049 N N . GLY A 1 767 ? 30.333 7.785 -46.804 1.00 58.91 767 GLY A N 1
ATOM 6050 C CA . GLY A 1 767 ? 30.355 6.663 -47.751 1.00 58.91 767 GLY A CA 1
ATOM 6051 C C . GLY A 1 767 ? 29.812 5.355 -47.123 1.00 58.91 767 GLY A C 1
ATOM 6052 O O . GLY A 1 767 ? 28.686 5.353 -46.631 1.00 58.91 767 GLY A O 1
ATOM 6053 N N . PRO A 1 768 ? 30.555 4.225 -47.128 1.00 42.66 768 PRO A N 1
ATOM 6054 C CA . PRO A 1 768 ? 30.109 2.958 -46.527 1.00 42.66 768 PRO A CA 1
ATOM 6055 C C . PRO A 1 768 ? 30.289 2.866 -44.996 1.00 42.66 768 PRO A C 1
ATOM 6057 O O . PRO A 1 768 ? 29.927 1.846 -44.412 1.00 42.66 768 PRO A O 1
ATOM 6060 N N . LYS A 1 769 ? 30.880 3.877 -44.346 1.00 43.28 769 LYS A N 1
ATOM 6061 C CA . LYS A 1 769 ? 31.193 3.880 -42.905 1.00 43.28 769 LYS A CA 1
ATOM 6062 C C . LYS A 1 769 ? 30.092 4.591 -42.119 1.00 43.28 769 LYS A C 1
ATOM 6064 O O . LYS A 1 769 ? 29.544 5.562 -42.638 1.00 43.28 769 LYS A O 1
ATOM 6069 N N . PHE A 1 770 ? 29.790 4.160 -40.888 1.00 47.72 770 PHE A N 1
ATOM 6070 C CA . PHE A 1 770 ? 28.833 4.868 -40.028 1.00 47.72 770 PHE A CA 1
ATOM 6071 C C . PHE A 1 770 ? 29.178 4.813 -38.530 1.00 47.72 770 PHE A C 1
ATOM 6073 O O . PHE A 1 770 ? 29.824 3.880 -38.069 1.00 47.72 770 PHE A O 1
ATOM 6080 N N . ILE A 1 771 ? 28.718 5.806 -37.769 1.00 46.06 771 ILE A N 1
ATOM 6081 C CA . ILE A 1 771 ? 28.765 5.885 -36.304 1.00 46.06 771 ILE A CA 1
ATOM 6082 C C . ILE A 1 771 ? 27.342 5.995 -35.786 1.00 46.06 771 ILE A C 1
ATOM 6084 O O . ILE A 1 771 ? 26.558 6.746 -36.349 1.00 46.06 771 ILE A O 1
ATOM 6088 N N . GLN A 1 772 ? 27.011 5.288 -34.708 1.00 45.34 772 GLN A N 1
ATOM 6089 C CA . GLN A 1 772 ? 25.732 5.420 -34.015 1.00 45.34 772 GLN A CA 1
ATOM 6090 C C . GLN A 1 772 ? 25.972 5.955 -32.601 1.00 45.34 772 GLN A C 1
ATOM 6092 O O . GLN A 1 772 ? 26.632 5.311 -31.793 1.00 45.34 772 GLN A O 1
ATOM 6097 N N . CYS A 1 773 ? 25.423 7.128 -32.307 1.00 50.09 773 CYS A N 1
ATOM 6098 C CA . CYS A 1 773 ? 25.381 7.736 -30.984 1.00 50.09 773 CYS A CA 1
ATOM 6099 C C . CYS A 1 773 ? 23.972 7.570 -30.404 1.00 50.09 773 CYS A C 1
ATOM 6101 O O . CYS A 1 773 ? 22.985 7.728 -31.119 1.00 50.09 773 CYS A O 1
ATOM 6103 N N . VAL A 1 774 ? 23.862 7.239 -29.121 1.00 48.91 774 VAL A N 1
ATOM 6104 C CA . VAL A 1 774 ? 22.581 7.157 -28.410 1.00 48.91 774 VAL A CA 1
ATOM 6105 C C . VAL A 1 774 ? 22.485 8.383 -27.519 1.00 48.91 774 VAL A C 1
ATOM 6107 O O . VAL A 1 774 ? 23.397 8.634 -26.739 1.00 48.91 774 VAL A O 1
ATOM 6110 N N . THR A 1 775 ? 21.392 9.136 -27.595 1.00 52.78 775 THR A N 1
ATOM 6111 C CA . THR A 1 775 ? 21.193 10.242 -26.654 1.00 52.78 775 THR A CA 1
ATOM 6112 C C . THR A 1 775 ? 20.884 9.701 -25.254 1.00 52.78 775 THR A C 1
ATOM 6114 O O . THR A 1 775 ? 19.920 8.943 -25.097 1.00 52.78 775 THR A O 1
ATOM 6117 N N . GLU A 1 776 ? 21.669 10.084 -24.247 1.00 48.31 776 GLU A N 1
ATOM 6118 C CA . GLU A 1 776 ? 21.428 9.756 -22.836 1.00 48.31 776 GLU A CA 1
ATOM 6119 C C . GLU A 1 776 ? 20.596 10.826 -22.113 1.00 48.31 776 GLU A C 1
ATOM 6121 O O . GLU A 1 776 ? 20.376 11.924 -22.626 1.00 48.31 776 GLU A O 1
ATOM 6126 N N . ASN A 1 777 ? 20.139 10.493 -20.900 1.00 43.56 777 ASN A N 1
ATOM 6127 C CA . ASN A 1 777 ? 19.444 11.433 -20.026 1.00 43.56 777 ASN A CA 1
ATOM 6128 C C . ASN A 1 777 ? 20.410 12.528 -19.523 1.00 43.56 777 ASN A C 1
ATOM 6130 O O . ASN A 1 777 ? 21.467 12.207 -18.992 1.00 43.56 777 ASN A O 1
ATOM 6134 N N . GLY A 1 778 ? 20.012 13.796 -19.598 1.00 42.88 778 GLY A N 1
ATOM 6135 C CA . GLY A 1 778 ? 20.774 14.983 -19.220 1.00 42.88 778 GLY A CA 1
ATOM 6136 C C . GLY A 1 778 ? 21.590 15.650 -20.338 1.00 42.88 778 GLY A C 1
ATOM 6137 O O . GLY A 1 778 ? 22.328 16.577 -20.027 1.00 42.88 778 GLY A O 1
ATOM 6138 N N . ILE A 1 779 ? 21.499 15.221 -21.607 1.00 46.50 779 ILE A N 1
ATOM 6139 C CA . ILE A 1 779 ? 22.335 15.778 -22.696 1.00 46.50 779 ILE A CA 1
ATOM 6140 C C . ILE A 1 779 ? 21.653 16.971 -23.379 1.00 46.50 779 ILE A C 1
ATOM 6142 O O . ILE A 1 779 ? 20.477 16.876 -23.754 1.00 46.50 779 ILE A O 1
ATOM 6146 N N . PHE A 1 780 ? 22.393 18.068 -23.602 1.00 51.09 780 PHE A N 1
ATOM 6147 C CA . PHE A 1 780 ? 21.894 19.208 -24.369 1.00 51.09 780 PHE A CA 1
ATOM 6148 C C . PHE A 1 780 ? 22.020 18.988 -25.883 1.00 51.09 780 PHE A C 1
ATOM 6150 O O . PHE A 1 780 ? 22.970 18.395 -26.394 1.00 51.09 780 PHE A O 1
ATOM 6157 N N . ILE A 1 781 ? 21.063 19.522 -26.644 1.00 54.97 781 ILE A N 1
ATOM 6158 C CA . ILE A 1 781 ? 21.048 19.414 -28.112 1.00 54.97 781 ILE A CA 1
ATOM 6159 C C . ILE A 1 781 ? 22.266 20.108 -28.738 1.00 54.97 781 ILE A C 1
ATOM 6161 O O . ILE A 1 781 ? 22.778 19.635 -29.753 1.00 54.97 781 ILE A O 1
ATOM 6165 N N . GLN A 1 782 ? 22.759 21.186 -28.121 1.00 52.84 782 GLN A N 1
ATOM 6166 C CA . GLN A 1 782 ? 23.974 21.862 -28.572 1.00 52.84 782 GLN A CA 1
ATOM 6167 C C . GLN A 1 782 ? 25.196 20.937 -28.477 1.00 52.84 782 GLN A C 1
ATOM 6169 O O . GLN A 1 782 ? 25.965 20.873 -29.429 1.00 52.84 782 GLN A O 1
ATOM 6174 N N . ASP A 1 783 ? 25.294 20.119 -27.426 1.00 53.06 783 ASP A N 1
ATOM 6175 C CA . ASP A 1 783 ? 26.376 19.139 -27.265 1.00 53.06 783 ASP A CA 1
ATOM 6176 C C . ASP A 1 783 ? 26.336 18.067 -28.367 1.00 53.06 783 ASP A C 1
ATOM 6178 O O . ASP A 1 783 ? 27.374 17.632 -28.866 1.00 53.06 783 ASP A O 1
ATOM 6182 N N . CYS A 1 784 ? 25.136 17.673 -28.813 1.00 53.97 784 CYS A N 1
ATOM 6183 C CA . CYS A 1 784 ? 24.969 16.749 -29.939 1.00 53.97 784 CYS A CA 1
ATOM 6184 C C . CYS A 1 784 ? 25.426 17.374 -31.269 1.00 53.97 784 CYS A C 1
ATOM 6186 O O . CYS A 1 784 ? 26.047 16.698 -32.090 1.00 53.97 784 CYS A O 1
ATOM 6188 N N . VAL A 1 785 ? 25.125 18.657 -31.492 1.00 54.94 785 VAL A N 1
ATOM 6189 C CA . VAL A 1 785 ? 25.556 19.407 -32.684 1.00 54.94 785 VAL A CA 1
ATOM 6190 C C . VAL A 1 785 ? 27.072 19.617 -32.675 1.00 54.94 785 VAL A C 1
ATOM 6192 O O . VAL A 1 785 ? 27.730 19.401 -33.693 1.00 54.94 785 VAL A O 1
ATOM 6195 N N . ASP A 1 786 ? 27.638 19.979 -31.527 1.00 56.69 786 ASP A N 1
ATOM 6196 C CA . ASP A 1 786 ? 29.073 20.194 -31.351 1.00 56.69 786 ASP A CA 1
ATOM 6197 C C . ASP A 1 786 ? 29.852 18.881 -31.510 1.00 56.69 786 ASP A C 1
ATOM 6199 O O . ASP A 1 786 ? 30.904 18.863 -32.149 1.00 56.69 786 ASP A O 1
ATOM 6203 N N . PHE A 1 787 ? 29.288 17.757 -31.053 1.00 56.41 787 PHE A N 1
ATOM 6204 C CA . PHE A 1 787 ? 29.807 16.413 -31.312 1.00 56.41 787 PHE A CA 1
ATOM 6205 C C . PHE A 1 787 ? 29.824 16.059 -32.807 1.00 56.41 787 PHE A C 1
ATOM 6207 O O . PHE A 1 787 ? 30.859 15.617 -33.306 1.00 56.41 787 PHE A O 1
ATOM 6214 N N . ILE A 1 788 ? 28.717 16.270 -33.538 1.00 56.25 788 ILE A N 1
ATOM 6215 C CA . ILE A 1 788 ? 28.643 15.999 -34.989 1.00 56.25 788 ILE A CA 1
ATOM 6216 C C . ILE A 1 788 ? 29.709 16.814 -35.736 1.00 56.25 788 ILE A C 1
ATOM 6218 O O . ILE A 1 788 ? 30.412 16.279 -36.593 1.00 56.25 788 ILE A O 1
ATOM 6222 N N . ASN A 1 789 ? 29.876 18.088 -35.374 1.00 55.66 789 ASN A N 1
ATOM 6223 C CA . ASN A 1 789 ? 30.854 18.975 -36.004 1.00 55.66 789 ASN A CA 1
ATOM 6224 C C . ASN A 1 789 ? 32.305 18.598 -35.649 1.00 55.66 789 ASN A C 1
ATOM 6226 O O . ASN A 1 789 ? 33.157 18.549 -36.533 1.00 55.66 789 ASN A O 1
ATOM 6230 N N . ALA A 1 790 ? 32.592 18.265 -34.386 1.00 53.22 790 ALA A N 1
ATOM 6231 C CA . ALA A 1 790 ? 33.914 17.803 -33.957 1.00 53.22 790 ALA A CA 1
ATOM 6232 C C . ALA A 1 790 ? 34.284 16.436 -34.562 1.00 53.22 790 ALA A C 1
ATOM 6234 O O . ALA A 1 790 ? 35.459 16.160 -34.805 1.00 53.22 790 ALA A O 1
ATOM 6235 N N . PHE A 1 791 ? 33.295 15.577 -34.824 1.00 53.34 791 PHE A N 1
ATOM 6236 C CA . PHE A 1 791 ? 33.487 14.286 -35.481 1.00 53.34 791 PHE A CA 1
ATOM 6237 C C . PHE A 1 791 ? 33.911 14.422 -36.951 1.00 53.34 791 PHE A C 1
ATOM 6239 O O . PHE A 1 791 ? 34.802 13.692 -37.391 1.00 53.34 791 PHE A O 1
ATOM 6246 N N . ILE A 1 792 ? 33.321 15.363 -37.695 1.00 53.59 792 ILE A N 1
ATOM 6247 C CA . ILE A 1 792 ? 33.688 15.632 -39.097 1.00 53.59 792 ILE A CA 1
ATOM 6248 C C . ILE A 1 792 ? 35.165 16.038 -39.183 1.00 53.59 792 ILE A C 1
ATOM 6250 O O . ILE A 1 792 ? 35.934 15.387 -39.888 1.00 53.59 792 ILE A O 1
ATOM 6254 N N . VAL A 1 793 ? 35.585 16.984 -38.335 1.00 47.16 793 VAL A N 1
ATOM 6255 C CA . VAL A 1 793 ? 36.983 17.442 -38.229 1.00 47.16 793 VAL A CA 1
ATOM 6256 C C . VAL A 1 793 ? 37.936 16.301 -37.839 1.00 47.16 793 VAL A C 1
ATOM 6258 O O . VAL A 1 793 ? 38.998 16.128 -38.431 1.00 47.16 793 VAL A O 1
ATOM 6261 N N . LYS A 1 794 ? 37.558 15.452 -36.872 1.00 45.97 794 LYS A N 1
ATOM 6262 C CA . LYS A 1 794 ? 38.390 14.313 -36.435 1.00 45.97 794 LYS A CA 1
ATOM 6263 C C . LYS A 1 794 ? 38.501 13.196 -37.485 1.00 45.97 794 LYS A C 1
ATOM 6265 O O . LYS A 1 794 ? 39.487 12.459 -37.479 1.00 45.97 794 LYS A O 1
ATOM 6270 N N . THR A 1 795 ? 37.514 13.046 -38.370 1.00 45.38 795 THR A N 1
ATOM 6271 C CA . THR A 1 795 ? 37.509 12.014 -39.424 1.00 45.38 795 THR A CA 1
ATOM 6272 C C . THR A 1 795 ? 38.347 12.427 -40.633 1.00 45.38 795 THR A C 1
ATOM 6274 O O . THR A 1 795 ? 39.069 11.585 -41.172 1.00 45.38 795 THR A O 1
ATOM 6277 N N . GLU A 1 796 ? 38.321 13.710 -41.007 1.00 46.09 796 GLU A N 1
ATOM 6278 C CA . GLU A 1 796 ? 39.218 14.299 -42.015 1.00 46.09 796 GLU A CA 1
ATOM 6279 C C . GLU A 1 796 ? 40.694 14.103 -41.617 1.00 46.09 796 GLU A C 1
ATOM 6281 O O . GLU A 1 796 ? 41.461 13.502 -42.373 1.00 46.09 796 GLU A O 1
ATOM 6286 N N . ASN A 1 797 ? 41.050 14.428 -40.369 1.00 42.25 797 ASN A N 1
ATOM 6287 C CA . ASN A 1 797 ? 42.413 14.268 -39.841 1.00 42.25 797 ASN A CA 1
ATOM 6288 C C . ASN A 1 797 ? 42.891 12.796 -39.806 1.00 42.25 797 ASN A C 1
ATOM 6290 O O . ASN A 1 797 ? 44.076 12.504 -39.973 1.00 42.25 797 ASN A O 1
ATOM 6294 N N . LYS A 1 798 ? 41.976 11.829 -39.627 1.00 40.94 798 LYS A N 1
ATOM 6295 C CA . LYS A 1 798 ? 42.300 10.388 -39.616 1.00 40.94 798 LYS A CA 1
ATOM 6296 C C . LYS A 1 798 ? 42.480 9.815 -41.031 1.00 40.94 798 LYS A C 1
ATOM 6298 O O . LYS A 1 798 ? 43.200 8.831 -41.201 1.00 40.94 798 LYS A O 1
ATOM 6303 N N . LEU A 1 799 ? 41.840 10.395 -42.051 1.00 39.91 799 LEU A N 1
ATOM 6304 C CA . LEU A 1 799 ? 42.020 9.998 -43.455 1.00 39.91 799 LEU A CA 1
ATOM 6305 C C . LEU A 1 799 ? 43.344 10.506 -44.033 1.00 39.91 799 LEU A C 1
ATOM 6307 O O . LEU A 1 799 ? 43.969 9.770 -44.797 1.00 39.91 799 LEU A O 1
ATOM 6311 N N . GLU A 1 800 ? 43.798 11.690 -43.621 1.00 42.50 800 GLU A N 1
ATOM 6312 C CA . GLU A 1 800 ? 45.140 12.193 -43.941 1.00 42.50 800 GLU A CA 1
ATOM 6313 C C . GLU A 1 800 ? 46.226 11.289 -43.337 1.00 42.50 800 GLU A C 1
ATOM 6315 O O . GLU A 1 800 ? 47.091 10.794 -44.059 1.00 42.50 800 GLU A O 1
ATOM 6320 N N . TYR A 1 801 ? 46.086 10.922 -42.061 1.00 39.91 801 TYR A N 1
ATOM 6321 C CA . TYR A 1 801 ? 46.990 9.988 -41.381 1.00 39.91 801 TYR A CA 1
ATOM 6322 C C . TYR A 1 801 ? 47.011 8.577 -42.011 1.00 39.91 801 TYR A C 1
ATOM 6324 O O . TYR A 1 801 ? 48.062 7.959 -42.172 1.00 39.91 801 TYR A O 1
ATOM 6332 N N . MET A 1 802 ? 45.858 8.050 -42.444 1.00 35.25 802 MET A N 1
ATOM 6333 C CA . MET A 1 802 ? 45.785 6.745 -43.127 1.00 35.25 802 MET A CA 1
ATOM 6334 C C . MET A 1 802 ? 46.285 6.784 -44.580 1.00 35.25 802 MET A C 1
ATOM 6336 O O . MET A 1 802 ? 46.659 5.740 -45.124 1.00 35.25 802 MET A O 1
ATOM 6340 N N . ALA A 1 803 ? 46.274 7.951 -45.230 1.00 41.72 803 ALA A N 1
ATOM 6341 C CA . ALA A 1 803 ? 46.912 8.147 -46.529 1.00 41.72 803 ALA A CA 1
ATOM 6342 C C . ALA A 1 803 ? 48.445 8.114 -46.402 1.00 41.72 803 ALA A C 1
ATOM 6344 O O . ALA A 1 803 ? 49.106 7.551 -47.275 1.00 41.72 803 ALA A O 1
ATOM 6345 N N . GLU A 1 804 ? 48.987 8.615 -45.289 1.00 41.75 804 GLU A N 1
ATOM 6346 C CA . GLU A 1 804 ? 50.405 8.496 -44.930 1.00 41.75 804 GLU A CA 1
ATOM 6347 C C . GLU A 1 804 ? 50.788 7.053 -44.555 1.00 41.75 804 GLU A C 1
ATOM 6349 O O . GLU A 1 804 ? 51.777 6.534 -45.066 1.00 41.75 804 GLU A O 1
ATOM 6354 N N . LEU A 1 805 ? 49.958 6.344 -43.779 1.00 37.94 805 LEU A N 1
ATOM 6355 C CA . LEU A 1 805 ? 50.199 4.942 -43.390 1.00 37.94 805 LEU A CA 1
ATOM 6356 C C . LEU A 1 805 ? 50.153 3.956 -44.573 1.00 37.94 805 LEU A C 1
ATOM 6358 O O . LEU A 1 805 ? 50.878 2.968 -44.599 1.00 37.94 805 LEU A O 1
ATOM 6362 N N . LYS A 1 806 ? 49.310 4.215 -45.584 1.00 37.38 806 LYS A N 1
ATOM 6363 C CA . LYS A 1 806 ? 49.271 3.428 -46.835 1.00 37.38 806 LYS A CA 1
ATOM 6364 C C . LYS A 1 806 ? 50.459 3.696 -47.762 1.00 37.38 806 LYS A C 1
ATOM 6366 O O . LYS A 1 806 ? 50.656 2.936 -48.710 1.00 37.38 806 LYS A O 1
ATOM 6371 N N . ALA A 1 807 ? 51.197 4.780 -47.535 1.00 43.72 807 ALA A N 1
ATOM 6372 C CA . ALA A 1 807 ? 52.404 5.107 -48.282 1.00 43.72 807 ALA A CA 1
ATOM 6373 C C . ALA A 1 807 ? 53.664 4.441 -47.692 1.00 43.72 807 ALA A C 1
ATOM 6375 O O . ALA A 1 807 ? 54.722 4.510 -48.321 1.00 43.72 807 ALA A O 1
ATOM 6376 N N . ASP A 1 808 ? 53.550 3.780 -46.532 1.00 45.22 808 ASP A N 1
ATOM 6377 C CA . ASP A 1 808 ? 54.635 3.053 -45.872 1.00 45.22 808 ASP A CA 1
ATOM 6378 C C . ASP A 1 808 ? 54.867 1.667 -46.527 1.00 45.22 808 ASP A C 1
ATOM 6380 O O . ASP A 1 808 ? 53.967 0.820 -46.520 1.00 45.22 808 ASP A O 1
ATOM 6384 N N . PRO A 1 809 ? 56.048 1.404 -47.125 1.00 47.66 809 PRO A N 1
ATOM 6385 C CA . PRO A 1 809 ? 56.335 0.159 -47.838 1.00 47.66 809 PRO A CA 1
ATOM 6386 C C . PRO A 1 809 ? 56.501 -1.088 -46.953 1.00 47.66 809 PRO A C 1
ATOM 6388 O O . PRO A 1 809 ? 56.587 -2.186 -47.508 1.00 47.66 809 PRO A O 1
ATOM 6391 N N . GLU A 1 810 ? 56.613 -0.948 -45.626 1.00 48.28 810 GLU A N 1
ATOM 6392 C CA . GLU A 1 810 ? 56.967 -2.056 -44.719 1.00 48.28 810 GLU A CA 1
ATOM 6393 C C . GLU A 1 810 ? 55.763 -2.763 -44.065 1.00 48.28 810 GLU A C 1
ATOM 6395 O O . GLU A 1 810 ? 55.931 -3.800 -43.420 1.00 48.28 810 GLU A O 1
ATOM 6400 N N . LEU A 1 811 ? 54.536 -2.276 -44.275 1.00 44.22 811 LEU A N 1
ATOM 6401 C CA . LEU A 1 811 ? 53.320 -2.872 -43.710 1.00 44.22 811 LEU A CA 1
ATOM 6402 C C . LEU A 1 811 ? 52.800 -4.066 -44.534 1.00 44.22 811 LEU A C 1
ATOM 6404 O O . LEU A 1 811 ? 52.557 -3.982 -45.740 1.00 44.22 811 LEU A O 1
ATOM 6408 N N . ASN A 1 812 ? 52.597 -5.202 -43.861 1.00 46.44 812 ASN A N 1
ATOM 6409 C CA . ASN A 1 812 ? 52.141 -6.457 -44.458 1.00 46.44 812 ASN A CA 1
ATOM 6410 C C . ASN A 1 812 ? 50.669 -6.370 -44.950 1.00 46.44 812 ASN A C 1
ATOM 6412 O O . ASN A 1 812 ? 49.786 -5.955 -44.194 1.00 46.44 812 ASN A O 1
ATOM 6416 N N . PRO A 1 813 ? 50.362 -6.807 -46.190 1.00 46.75 813 PRO A N 1
ATOM 6417 C CA . PRO A 1 813 ? 49.012 -6.783 -46.766 1.00 46.75 813 PRO A CA 1
ATOM 6418 C C . PRO A 1 813 ? 47.926 -7.509 -45.958 1.00 46.75 813 PRO A C 1
ATOM 6420 O O . PRO A 1 813 ? 46.763 -7.100 -46.008 1.00 46.75 813 PRO A O 1
ATOM 6423 N N . ASP A 1 814 ? 48.283 -8.561 -45.218 1.00 44.50 814 ASP A N 1
ATOM 6424 C CA . ASP A 1 814 ? 47.324 -9.327 -44.412 1.00 44.50 814 ASP A CA 1
ATOM 6425 C C . ASP A 1 814 ? 46.899 -8.562 -43.143 1.00 44.50 814 ASP A C 1
ATOM 6427 O O . ASP A 1 814 ? 45.738 -8.642 -42.735 1.00 44.50 814 ASP A O 1
ATOM 6431 N N . ASP A 1 815 ? 47.785 -7.726 -42.590 1.00 42.34 815 ASP A N 1
ATOM 6432 C CA . ASP A 1 815 ? 47.489 -6.839 -41.456 1.00 42.34 815 ASP A CA 1
ATOM 6433 C C . ASP A 1 815 ? 46.610 -5.650 -41.893 1.00 42.34 815 ASP A C 1
ATOM 6435 O O . ASP A 1 815 ? 45.701 -5.228 -41.173 1.00 42.34 815 ASP A O 1
ATOM 6439 N N . LEU A 1 816 ? 46.775 -5.189 -43.140 1.00 41.75 816 LEU A N 1
ATOM 6440 C CA . LEU A 1 816 ? 45.900 -4.194 -43.773 1.00 41.75 816 LEU A CA 1
ATOM 6441 C C . LEU A 1 816 ? 44.474 -4.734 -44.015 1.00 41.75 816 LEU A C 1
ATOM 6443 O O . LEU A 1 816 ? 43.494 -3.989 -43.922 1.00 41.75 816 LEU A O 1
ATOM 6447 N N . ALA A 1 817 ? 44.351 -6.027 -44.332 1.00 39.75 817 ALA A N 1
ATOM 6448 C CA . ALA A 1 817 ? 43.077 -6.701 -44.585 1.00 39.75 817 ALA A CA 1
ATOM 6449 C C . ALA A 1 817 ? 42.344 -7.097 -43.289 1.00 39.75 817 ALA A C 1
ATOM 6451 O O . ALA A 1 817 ? 41.113 -7.040 -43.243 1.00 39.75 817 ALA A O 1
ATOM 6452 N N . ALA A 1 818 ? 43.084 -7.450 -42.233 1.00 38.38 818 ALA A N 1
ATOM 6453 C CA . ALA A 1 818 ? 42.532 -7.715 -40.906 1.00 38.38 818 ALA A CA 1
ATOM 6454 C C . ALA A 1 818 ? 42.001 -6.431 -40.243 1.00 38.38 818 ALA A C 1
ATOM 6456 O O . ALA A 1 818 ? 40.888 -6.439 -39.718 1.00 38.38 818 ALA A O 1
ATOM 6457 N N . ALA A 1 819 ? 42.725 -5.310 -40.358 1.00 36.56 819 ALA A N 1
ATOM 6458 C CA . ALA A 1 819 ? 42.267 -4.005 -39.875 1.00 36.56 819 ALA A CA 1
ATOM 6459 C C . ALA A 1 819 ? 41.016 -3.505 -40.624 1.00 36.56 819 ALA A C 1
ATOM 6461 O O . ALA A 1 819 ? 40.104 -2.948 -40.024 1.00 36.56 819 ALA A O 1
ATOM 6462 N N . ALA A 1 820 ? 40.900 -3.754 -41.931 1.00 34.59 820 ALA A N 1
ATOM 6463 C CA . ALA A 1 820 ? 39.776 -3.267 -42.738 1.00 34.59 820 ALA A CA 1
ATOM 6464 C C . ALA A 1 820 ? 38.386 -3.811 -42.329 1.00 34.59 820 ALA A C 1
ATOM 6466 O O . ALA A 1 820 ? 37.380 -3.197 -42.688 1.00 34.59 820 ALA A O 1
ATOM 6467 N N . ASN A 1 821 ? 38.305 -4.922 -41.581 1.00 36.94 821 ASN A N 1
ATOM 6468 C CA . ASN A 1 821 ? 37.032 -5.521 -41.146 1.00 36.94 821 ASN A CA 1
ATOM 6469 C C . ASN A 1 821 ? 36.585 -5.119 -39.727 1.00 36.94 821 ASN A C 1
ATOM 6471 O O . ASN A 1 821 ? 35.394 -5.216 -39.435 1.00 36.94 821 ASN A O 1
ATOM 6475 N N . THR A 1 822 ? 37.487 -4.638 -38.868 1.00 35.97 822 THR A N 1
ATOM 6476 C CA . THR A 1 822 ? 37.177 -4.090 -37.529 1.00 35.97 822 THR A CA 1
ATOM 6477 C C . THR A 1 822 ? 36.996 -2.564 -37.527 1.00 35.97 822 THR A C 1
ATOM 6479 O O . THR A 1 822 ? 36.395 -2.019 -36.614 1.00 35.97 822 THR A O 1
ATOM 6482 N N . VAL A 1 823 ? 37.413 -1.867 -38.589 1.00 38.56 823 VAL A N 1
ATOM 6483 C CA . VAL A 1 823 ? 37.489 -0.389 -38.701 1.00 38.56 823 VAL A CA 1
ATOM 6484 C C . VAL A 1 823 ? 36.145 0.362 -38.873 1.00 38.56 823 VAL A C 1
ATOM 6486 O O . VAL A 1 823 ? 36.138 1.571 -39.105 1.00 38.56 823 VAL A O 1
ATOM 6489 N N . ASN A 1 824 ? 34.982 -0.282 -38.747 1.00 41.75 824 ASN A N 1
ATOM 6490 C CA . ASN A 1 824 ? 33.702 0.362 -39.102 1.00 41.75 824 ASN A CA 1
ATOM 6491 C C . ASN A 1 824 ? 32.903 0.986 -37.943 1.00 41.75 824 ASN A C 1
ATOM 6493 O O . ASN A 1 824 ? 31.784 1.425 -38.187 1.00 41.75 824 ASN A O 1
ATOM 6497 N N . VAL A 1 825 ? 33.449 1.071 -36.724 1.00 40.69 825 VAL A N 1
ATOM 6498 C CA . VAL A 1 825 ? 32.825 1.766 -35.581 1.00 40.69 825 VAL A CA 1
ATOM 6499 C C . VAL A 1 825 ? 33.933 2.444 -34.768 1.00 40.69 825 VAL A C 1
ATOM 6501 O O . VAL A 1 825 ? 34.870 1.765 -34.389 1.00 40.69 825 VAL A O 1
ATOM 6504 N N . ILE A 1 826 ? 33.857 3.756 -34.513 1.00 47.25 826 ILE A N 1
ATOM 6505 C CA . ILE A 1 826 ? 34.731 4.447 -33.541 1.00 47.25 826 ILE A CA 1
ATOM 6506 C C . ILE A 1 826 ? 33.877 4.741 -32.309 1.00 47.25 826 ILE A C 1
ATOM 6508 O O . ILE A 1 826 ? 32.827 5.375 -32.447 1.00 47.25 826 ILE A O 1
ATOM 6512 N N . GLN A 1 827 ? 34.301 4.298 -31.122 1.00 55.78 827 GLN A N 1
ATOM 6513 C CA . GLN A 1 827 ? 33.575 4.599 -29.887 1.00 55.78 827 GLN A CA 1
ATOM 6514 C C . GLN A 1 827 ? 33.880 6.018 -29.390 1.00 55.78 827 GLN A C 1
ATOM 6516 O O . GLN A 1 827 ? 34.962 6.568 -29.596 1.00 55.78 827 GLN A O 1
ATOM 6521 N N . ILE A 1 828 ? 32.907 6.634 -28.714 1.00 49.19 828 ILE A N 1
ATOM 6522 C CA . ILE A 1 828 ? 33.025 8.003 -28.185 1.00 49.19 828 ILE A CA 1
ATOM 6523 C C . ILE A 1 828 ? 34.209 8.159 -27.215 1.00 49.19 828 ILE A C 1
ATOM 6525 O O . ILE A 1 828 ? 34.906 9.169 -27.228 1.00 49.19 828 ILE A O 1
ATOM 6529 N N . THR A 1 829 ? 34.469 7.119 -26.433 1.00 56.97 829 THR A N 1
ATOM 6530 C CA . THR A 1 829 ? 35.621 6.914 -25.546 1.00 56.97 829 THR A CA 1
ATOM 6531 C C . THR A 1 829 ? 36.949 7.093 -26.276 1.00 56.97 829 THR A C 1
ATOM 6533 O O . THR A 1 829 ? 37.784 7.869 -25.815 1.00 56.97 829 THR A O 1
ATOM 6536 N N . ASP A 1 830 ? 37.118 6.482 -27.453 1.00 59.53 830 ASP A N 1
ATOM 6537 C CA . ASP A 1 830 ? 38.329 6.634 -28.267 1.00 59.53 830 ASP A CA 1
ATOM 6538 C C . ASP A 1 830 ? 38.503 8.068 -28.764 1.00 59.53 830 ASP A C 1
ATOM 6540 O O . ASP A 1 830 ? 39.615 8.590 -28.800 1.00 59.53 830 ASP A O 1
ATOM 6544 N N . ALA A 1 831 ? 37.406 8.736 -29.124 1.00 53.25 831 ALA A N 1
ATOM 6545 C CA . ALA A 1 831 ? 37.444 10.110 -29.612 1.00 53.25 831 ALA A CA 1
ATOM 6546 C C . ALA A 1 831 ? 37.699 11.143 -28.499 1.00 53.25 831 ALA A C 1
ATOM 6548 O O . ALA A 1 831 ? 38.319 12.179 -28.769 1.00 53.25 831 ALA A O 1
ATOM 6549 N N . ILE A 1 832 ? 37.206 10.901 -27.279 1.00 54.03 832 ILE A N 1
ATOM 6550 C CA . ILE A 1 832 ? 37.432 11.761 -26.107 1.00 54.03 832 ILE A CA 1
ATOM 6551 C C . ILE A 1 832 ? 38.866 11.599 -25.602 1.00 54.03 832 ILE A C 1
ATOM 6553 O O . ILE A 1 832 ? 39.519 12.605 -25.327 1.00 54.03 832 ILE A O 1
ATOM 6557 N N . ALA A 1 833 ? 39.380 10.367 -25.547 1.00 69.25 833 ALA A N 1
ATOM 6558 C CA . ALA A 1 833 ? 40.744 10.069 -25.110 1.00 69.25 833 ALA A CA 1
ATOM 6559 C C . ALA A 1 833 ? 41.805 10.876 -25.885 1.00 69.25 833 ALA A C 1
ATOM 6561 O O . ALA A 1 833 ? 42.765 11.375 -25.299 1.00 69.25 833 ALA A O 1
ATOM 6562 N N . GLN A 1 834 ? 41.584 11.109 -27.184 1.00 71.75 834 GLN A N 1
ATOM 6563 C CA . GLN A 1 834 ? 42.471 11.911 -28.040 1.00 71.75 834 GLN A CA 1
ATOM 6564 C C . GLN A 1 834 ? 42.533 13.409 -27.675 1.00 71.75 834 GLN A C 1
ATOM 6566 O O . GLN A 1 834 ? 43.322 14.140 -28.264 1.00 71.75 834 GLN A O 1
ATOM 6571 N N . GLY A 1 835 ? 41.728 13.884 -26.717 1.00 62.75 835 GLY A N 1
ATOM 6572 C CA . GLY A 1 835 ? 41.782 15.250 -26.183 1.00 62.75 835 GLY A CA 1
ATOM 6573 C C . GLY A 1 835 ? 42.860 15.494 -25.115 1.00 62.75 835 GLY A C 1
ATOM 6574 O O . GLY A 1 835 ? 42.948 16.613 -24.603 1.00 62.75 835 GLY A O 1
ATOM 6575 N N . ALA A 1 836 ? 43.649 14.476 -24.750 1.00 74.50 836 ALA A N 1
ATOM 6576 C CA . ALA A 1 836 ? 44.780 14.607 -23.828 1.00 74.50 836 ALA A CA 1
ATOM 6577 C C . ALA A 1 836 ? 45.904 15.453 -24.452 1.00 74.50 836 ALA A C 1
ATOM 6579 O O . ALA A 1 836 ? 46.070 15.461 -25.671 1.00 74.50 836 ALA A O 1
ATOM 6580 N N . ALA A 1 837 ? 46.684 16.177 -23.645 1.00 79.44 837 ALA A N 1
ATOM 6581 C CA . ALA A 1 837 ? 47.781 17.025 -24.135 1.00 79.44 837 ALA A CA 1
ATOM 6582 C C . ALA A 1 837 ? 48.944 16.236 -24.764 1.00 79.44 837 ALA A C 1
ATOM 6584 O O . ALA A 1 837 ? 49.733 16.797 -25.506 1.00 79.44 837 ALA A O 1
ATOM 6585 N N . THR A 1 838 ? 49.045 14.941 -24.472 1.00 79.56 838 THR A N 1
ATOM 6586 C CA . THR A 1 838 ? 50.031 14.003 -25.040 1.00 79.56 838 THR A CA 1
ATOM 6587 C C . THR A 1 838 ? 49.603 13.428 -26.395 1.00 79.56 838 THR A C 1
ATOM 6589 O O . THR A 1 838 ? 50.359 12.693 -27.033 1.00 79.56 838 THR A O 1
ATOM 6592 N N . SER A 1 839 ? 48.372 13.713 -26.828 1.00 77.06 839 SER A N 1
ATOM 6593 C CA . SER A 1 839 ? 47.841 13.267 -28.109 1.00 77.06 839 SER A CA 1
ATOM 6594 C C . SER A 1 839 ? 48.520 13.999 -29.259 1.00 77.06 839 SER A C 1
ATOM 6596 O O . SER A 1 839 ? 48.522 15.227 -29.302 1.00 77.06 839 SER A O 1
ATOM 6598 N N . GLN A 1 840 ? 48.979 13.250 -30.263 1.00 65.12 840 GLN A N 1
ATOM 6599 C CA . GLN A 1 840 ? 49.461 13.825 -31.526 1.00 65.12 840 GLN A CA 1
ATOM 6600 C C . GLN A 1 840 ? 48.344 14.547 -32.310 1.00 65.12 840 GLN A C 1
ATOM 6602 O O . GLN A 1 840 ? 48.630 15.271 -33.257 1.00 65.12 840 GLN A O 1
ATOM 6607 N N . LEU A 1 841 ? 47.076 14.347 -31.921 1.00 54.69 841 LEU A N 1
ATOM 6608 C CA . LEU A 1 841 ? 45.882 14.929 -32.543 1.00 54.69 841 LEU A CA 1
ATOM 6609 C C . LEU A 1 841 ? 45.347 16.166 -31.797 1.00 54.69 841 LEU A C 1
ATOM 6611 O O . LEU A 1 841 ? 44.292 16.687 -32.160 1.00 54.69 841 LEU A O 1
ATOM 6615 N N . ASN A 1 842 ? 46.019 16.611 -30.732 1.00 60.56 842 ASN A N 1
ATOM 6616 C CA . ASN A 1 842 ? 45.650 17.800 -29.970 1.00 60.56 842 ASN A CA 1
ATOM 6617 C C . ASN A 1 842 ? 46.540 18.980 -30.393 1.00 60.56 842 ASN A C 1
ATOM 6619 O O . ASN A 1 842 ? 47.758 18.873 -30.362 1.00 60.56 842 ASN A O 1
ATOM 6623 N N . GLU A 1 843 ? 45.941 20.113 -30.772 1.00 52.47 843 GLU A N 1
ATOM 6624 C CA . GLU A 1 843 ? 46.662 21.311 -31.247 1.00 52.47 843 GLU A CA 1
ATOM 6625 C C . GLU A 1 843 ? 47.412 22.083 -30.133 1.00 52.47 843 GLU A C 1
ATOM 6627 O O . GLU A 1 843 ? 48.015 23.125 -30.396 1.00 52.47 843 GLU A O 1
ATOM 6632 N N . GLY A 1 844 ? 47.358 21.616 -28.879 1.00 62.84 844 GLY A N 1
ATOM 6633 C CA . GLY A 1 844 ? 48.072 22.206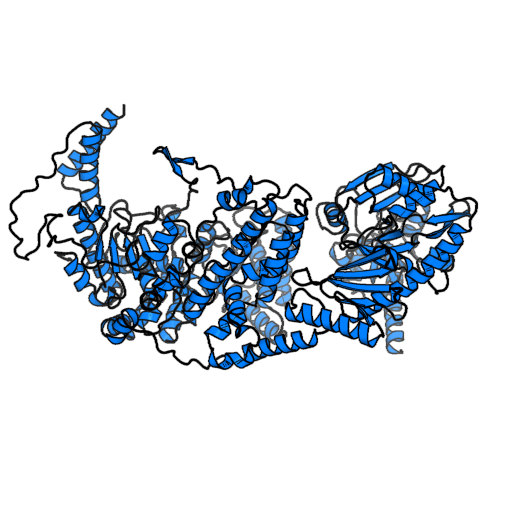 -27.741 1.00 62.84 844 GLY A CA 1
ATOM 6634 C C . GLY A 1 844 ? 49.576 21.891 -27.703 1.00 62.84 844 GLY A C 1
ATOM 6635 O O . GLY A 1 844 ? 50.063 20.996 -28.387 1.00 62.84 844 GLY A O 1
ATOM 6636 N N . GLU A 1 845 ? 50.333 22.618 -26.873 1.00 70.44 845 GLU A N 1
ATOM 6637 C CA . GLU A 1 845 ? 51.745 22.293 -26.631 1.00 70.44 845 GLU A CA 1
ATOM 6638 C C . GLU A 1 845 ? 51.877 20.968 -25.864 1.00 70.44 845 GLU A C 1
ATOM 6640 O O . GLU A 1 845 ? 51.204 20.756 -24.850 1.00 70.44 845 GLU A O 1
ATOM 6645 N N . ASN A 1 846 ? 52.779 20.095 -26.327 1.00 74.62 846 ASN A N 1
ATOM 6646 C CA . ASN A 1 846 ? 53.127 18.872 -25.606 1.00 74.62 846 ASN A CA 1
ATOM 6647 C C . ASN A 1 846 ? 53.688 19.221 -24.215 1.00 74.62 846 ASN A C 1
ATOM 6649 O O . ASN A 1 846 ? 54.503 20.144 -24.099 1.00 74.62 846 ASN A O 1
ATOM 6653 N N . PRO A 1 847 ? 53.312 18.474 -23.165 1.00 81.31 847 PRO A N 1
ATOM 6654 C CA . PRO A 1 847 ? 53.799 18.730 -21.817 1.00 81.31 847 PRO A CA 1
ATOM 6655 C C . PRO A 1 847 ? 55.320 18.563 -21.727 1.00 81.31 847 PRO A C 1
ATOM 6657 O O . PRO A 1 847 ? 55.916 17.660 -22.314 1.00 81.31 847 PRO A O 1
ATOM 6660 N N . THR A 1 848 ? 55.964 19.439 -20.957 1.00 79.56 848 THR A N 1
ATOM 6661 C CA . THR A 1 848 ? 57.398 19.335 -20.661 1.00 79.56 848 THR A CA 1
ATOM 6662 C C . THR A 1 848 ? 57.695 18.129 -19.765 1.00 79.56 848 THR A C 1
ATOM 6664 O O . THR A 1 848 ? 56.836 17.668 -19.015 1.00 79.56 848 THR A O 1
ATOM 6667 N N . GLN A 1 849 ? 58.950 17.662 -19.744 1.00 72.44 849 GLN A N 1
ATOM 6668 C CA . GLN A 1 849 ? 59.364 16.559 -18.863 1.00 72.44 849 GLN A CA 1
ATOM 6669 C C . GLN A 1 849 ? 59.068 16.841 -17.378 1.00 72.44 849 GLN A C 1
ATOM 6671 O O . GLN A 1 849 ? 58.725 15.930 -16.632 1.00 72.44 849 GLN A O 1
ATOM 6676 N N . GLN A 1 850 ? 59.170 18.102 -16.940 1.00 71.81 850 GLN A N 1
ATOM 6677 C CA . GLN A 1 850 ? 58.820 18.495 -15.571 1.00 71.81 850 GLN A CA 1
ATOM 6678 C C . GLN A 1 850 ? 57.311 18.419 -15.310 1.00 71.81 850 GLN A C 1
ATOM 6680 O O . GLN A 1 850 ? 56.922 17.980 -14.234 1.00 71.81 850 GLN A O 1
ATOM 6685 N N . GLN A 1 851 ? 56.474 18.787 -16.284 1.00 75.06 851 GLN A N 1
ATOM 6686 C CA . GLN A 1 851 ? 55.014 18.667 -16.182 1.00 75.06 851 GLN A CA 1
ATOM 6687 C C . GLN A 1 851 ? 54.557 17.208 -16.187 1.00 75.06 851 GLN A C 1
ATOM 6689 O O . GLN A 1 851 ? 53.696 16.852 -15.392 1.00 75.06 851 GLN A O 1
ATOM 6694 N N . LEU A 1 852 ? 55.177 16.352 -17.007 1.00 69.31 852 LEU A N 1
ATOM 6695 C CA . LEU A 1 852 ? 54.931 14.907 -16.997 1.00 69.31 852 LEU A CA 1
ATOM 6696 C C . LEU A 1 852 ? 55.283 14.282 -15.638 1.00 69.31 852 LEU A C 1
ATOM 6698 O O . LEU A 1 852 ? 54.498 13.514 -15.097 1.00 69.31 852 LEU A O 1
ATOM 6702 N N . ILE A 1 853 ? 56.430 14.656 -15.052 1.00 64.56 853 ILE A N 1
ATOM 6703 C CA . ILE A 1 853 ? 56.855 14.182 -13.720 1.00 64.56 853 ILE A CA 1
ATOM 6704 C C . ILE A 1 853 ? 55.938 14.712 -12.603 1.00 64.56 853 ILE A C 1
ATOM 6706 O O . ILE A 1 853 ? 55.715 14.015 -11.616 1.00 64.56 853 ILE A O 1
ATOM 6710 N N . ALA A 1 854 ? 55.423 15.937 -12.735 1.00 64.31 854 ALA A N 1
ATOM 6711 C CA . ALA A 1 854 ? 54.546 16.571 -11.746 1.00 64.31 854 ALA A CA 1
ATOM 6712 C C . ALA A 1 854 ? 53.051 16.237 -11.922 1.00 64.31 854 ALA A C 1
ATOM 6714 O O . ALA A 1 854 ? 52.240 16.691 -11.118 1.00 64.31 854 ALA A O 1
ATOM 6715 N N . ASN A 1 855 ? 52.695 15.488 -12.969 1.00 66.81 855 ASN A N 1
ATOM 6716 C CA . ASN A 1 855 ? 51.327 15.294 -13.456 1.00 66.81 855 ASN A CA 1
ATOM 6717 C C . ASN A 1 855 ? 50.527 16.605 -13.655 1.00 66.81 855 ASN A C 1
ATOM 6719 O O . ASN A 1 855 ? 49.323 16.669 -13.421 1.00 66.81 855 ASN A O 1
ATOM 6723 N N . ASP A 1 856 ? 51.216 17.673 -14.073 1.00 75.81 856 ASP A N 1
ATOM 6724 C CA . ASP A 1 856 ? 50.676 19.032 -14.237 1.00 75.81 856 ASP A CA 1
ATOM 6725 C C . ASP A 1 856 ? 50.449 19.362 -15.722 1.00 75.81 856 ASP A C 1
ATOM 6727 O O . ASP A 1 856 ? 51.145 20.177 -16.336 1.00 75.81 856 ASP A O 1
ATOM 6731 N N . TYR A 1 857 ? 49.519 18.634 -16.340 1.00 78.88 857 TYR A N 1
ATOM 6732 C CA . TYR A 1 857 ? 49.134 18.803 -17.740 1.00 78.88 857 TYR A CA 1
ATOM 6733 C C . TYR A 1 857 ? 47.698 18.323 -17.993 1.00 78.88 857 TYR A C 1
ATOM 6735 O O . TYR A 1 857 ? 47.094 17.604 -17.197 1.00 78.88 857 TYR A O 1
ATOM 6743 N N . LYS A 1 858 ? 47.106 18.745 -19.116 1.00 79.94 858 LYS A N 1
ATOM 6744 C CA . LYS A 1 858 ? 45.707 18.427 -19.436 1.00 79.94 858 LYS A CA 1
ATOM 6745 C C . LYS A 1 858 ? 45.548 16.951 -19.829 1.00 79.94 858 LYS A C 1
ATOM 6747 O O . LYS A 1 858 ? 45.987 16.545 -20.905 1.00 79.94 858 LYS A O 1
ATOM 6752 N N . THR A 1 859 ? 44.837 16.185 -19.007 1.00 84.44 859 THR A N 1
ATOM 6753 C CA . THR A 1 859 ? 44.357 14.825 -19.315 1.00 84.44 859 THR A CA 1
ATOM 6754 C C . THR A 1 859 ? 42.973 14.858 -19.975 1.00 84.44 859 THR A C 1
ATOM 6756 O O . THR A 1 859 ? 42.208 15.811 -19.790 1.00 84.44 859 THR A O 1
ATOM 6759 N N . ALA A 1 860 ? 42.628 13.836 -20.764 1.00 75.62 860 ALA A N 1
ATOM 6760 C CA . ALA A 1 860 ? 41.265 13.674 -21.282 1.00 75.62 860 ALA A CA 1
ATOM 6761 C C . ALA A 1 860 ? 40.396 12.931 -20.263 1.00 75.62 860 ALA A C 1
ATOM 6763 O O . ALA A 1 860 ? 40.791 11.888 -19.759 1.00 75.62 860 ALA A O 1
ATOM 6764 N N . LYS A 1 861 ? 39.203 13.447 -19.961 1.00 78.00 861 LYS A N 1
ATOM 6765 C CA . LYS A 1 861 ? 38.293 12.838 -18.980 1.00 78.00 861 LYS A CA 1
ATOM 6766 C C . LYS A 1 861 ? 37.252 11.987 -19.689 1.00 78.00 861 LYS A C 1
ATOM 6768 O O . LYS A 1 861 ? 36.518 12.495 -20.531 1.00 78.00 861 LYS A O 1
ATOM 6773 N N . VAL A 1 862 ? 37.188 10.707 -19.346 1.00 74.06 862 VAL A N 1
ATOM 6774 C CA . VAL A 1 862 ? 36.263 9.733 -19.930 1.00 74.06 862 VAL A CA 1
ATOM 6775 C C . VAL A 1 862 ? 35.464 9.087 -18.803 1.00 74.06 862 VAL A C 1
ATOM 6777 O O . VAL A 1 862 ? 36.032 8.701 -17.785 1.00 74.06 862 VAL A O 1
ATOM 6780 N N . ASN A 1 863 ? 34.150 8.946 -18.985 1.00 75.50 863 ASN A N 1
ATOM 6781 C CA . ASN A 1 863 ? 33.322 8.127 -18.106 1.00 75.50 863 ASN A CA 1
ATOM 6782 C C . ASN A 1 863 ? 32.986 6.811 -18.812 1.00 75.50 863 ASN A C 1
ATOM 6784 O O . ASN A 1 863 ? 32.390 6.831 -19.889 1.00 75.50 863 ASN A O 1
ATOM 6788 N N . ILE A 1 864 ? 33.383 5.681 -18.224 1.00 76.38 864 ILE A N 1
ATOM 6789 C CA . ILE A 1 864 ? 33.046 4.352 -18.744 1.00 76.38 864 ILE A CA 1
ATOM 6790 C C . ILE A 1 864 ? 32.253 3.608 -17.688 1.00 76.38 864 ILE A C 1
ATOM 6792 O O . ILE A 1 864 ? 32.780 3.198 -16.653 1.00 76.38 864 ILE A O 1
ATOM 6796 N N . ALA A 1 865 ? 30.964 3.448 -17.962 1.00 71.94 865 ALA A N 1
ATOM 6797 C CA . ALA A 1 865 ? 30.001 2.753 -17.137 1.00 71.94 865 ALA A CA 1
ATOM 6798 C C . ALA A 1 865 ? 30.021 3.246 -15.681 1.00 71.94 865 ALA A C 1
ATOM 6800 O O . ALA A 1 865 ? 29.865 2.457 -14.761 1.00 71.94 865 ALA A O 1
ATOM 6801 N N . GLY A 1 866 ? 30.219 4.544 -15.438 1.00 66.56 866 GLY A N 1
ATOM 6802 C CA . GLY A 1 866 ? 30.293 5.131 -14.097 1.00 66.56 866 GLY A CA 1
ATOM 6803 C C . GLY A 1 866 ? 31.690 5.146 -13.465 1.00 66.56 866 GLY A C 1
ATOM 6804 O O . GLY A 1 866 ? 31.815 5.625 -12.343 1.00 66.56 866 GLY A O 1
ATOM 6805 N N . LEU A 1 867 ? 32.730 4.653 -14.150 1.00 74.31 867 LEU A N 1
ATOM 6806 C CA . LEU A 1 867 ? 34.129 4.891 -13.780 1.00 74.31 867 LEU A CA 1
ATOM 6807 C C . LEU A 1 867 ? 34.568 6.253 -14.325 1.00 74.31 867 LEU A C 1
ATOM 6809 O O . LEU A 1 867 ? 34.541 6.450 -15.540 1.00 74.31 867 LEU A O 1
ATOM 6813 N N . SER A 1 868 ? 34.999 7.164 -13.455 1.00 80.88 868 SER A N 1
ATOM 6814 C CA . SER A 1 868 ? 35.651 8.415 -13.867 1.00 80.88 868 SER A CA 1
ATOM 6815 C C . SER A 1 868 ? 37.127 8.146 -14.148 1.00 80.88 868 SER A C 1
ATOM 6817 O O . SER A 1 868 ? 37.849 7.717 -13.251 1.00 80.88 868 SER A O 1
ATOM 6819 N N . ILE A 1 869 ? 37.569 8.337 -15.392 1.00 89.06 869 ILE A N 1
ATOM 6820 C CA . ILE A 1 869 ? 38.917 7.977 -15.844 1.00 89.06 869 ILE A CA 1
ATOM 6821 C C . ILE A 1 869 ? 39.600 9.195 -16.464 1.00 89.06 869 ILE A C 1
ATOM 6823 O O . ILE A 1 869 ? 39.051 9.852 -17.352 1.00 89.06 869 ILE A O 1
ATOM 6827 N N . ALA A 1 870 ? 40.830 9.461 -16.034 1.00 87.56 870 ALA A N 1
ATOM 6828 C CA . ALA A 1 870 ? 41.706 10.455 -16.632 1.00 87.56 870 ALA A CA 1
ATOM 6829 C C . ALA A 1 870 ? 42.703 9.766 -17.570 1.00 87.56 870 ALA A C 1
ATOM 6831 O O . ALA A 1 870 ? 43.563 9.021 -17.117 1.00 87.56 870 ALA A O 1
ATOM 6832 N N . ILE A 1 871 ? 42.589 10.011 -18.875 1.00 89.75 871 ILE A N 1
ATOM 6833 C CA . ILE A 1 871 ? 43.502 9.500 -19.898 1.00 89.75 871 ILE A CA 1
ATOM 6834 C C . ILE A 1 871 ? 44.707 10.426 -20.007 1.00 89.75 871 ILE A C 1
ATOM 6836 O O . ILE A 1 871 ? 44.591 11.592 -20.404 1.00 89.75 871 ILE A O 1
ATOM 6840 N N . GLU A 1 872 ? 45.864 9.872 -19.671 1.00 90.38 872 GLU A N 1
ATOM 6841 C CA . GLU A 1 872 ? 47.162 10.530 -19.745 1.00 90.38 872 GLU A CA 1
ATOM 6842 C C . GLU A 1 872 ? 47.820 10.328 -21.098 1.00 90.38 872 GLU A C 1
ATOM 6844 O O . GLU A 1 872 ? 48.471 11.237 -21.594 1.00 90.38 872 GLU A O 1
ATOM 6849 N N . ASN A 1 873 ? 47.668 9.144 -21.692 1.00 89.62 873 ASN A N 1
ATOM 6850 C CA . ASN A 1 873 ? 48.297 8.767 -22.949 1.00 89.62 873 ASN A CA 1
ATOM 6851 C C . ASN A 1 873 ? 47.301 7.969 -23.807 1.00 89.62 873 ASN A C 1
ATOM 6853 O O . ASN A 1 873 ? 47.045 6.799 -23.510 1.00 89.62 873 ASN A O 1
ATOM 6857 N N . PRO A 1 874 ? 46.689 8.578 -24.837 1.00 81.88 874 PRO A N 1
ATOM 6858 C CA . PRO A 1 874 ? 45.753 7.874 -25.703 1.00 81.88 874 PRO A CA 1
ATOM 6859 C C . PRO A 1 874 ? 46.468 6.936 -26.684 1.00 81.88 874 PRO A C 1
ATOM 6861 O O . PRO A 1 874 ? 47.661 7.070 -26.947 1.00 81.88 874 PRO A O 1
ATOM 6864 N N . ILE A 1 875 ? 45.720 6.003 -27.280 1.00 79.50 875 ILE A N 1
ATOM 6865 C CA . ILE A 1 875 ? 46.229 5.112 -28.337 1.00 79.50 875 ILE A CA 1
ATOM 6866 C C . ILE A 1 875 ? 46.937 5.933 -29.424 1.00 79.50 875 ILE A C 1
ATOM 6868 O O . ILE A 1 875 ? 46.369 6.888 -29.960 1.00 79.50 875 ILE A O 1
ATOM 6872 N N . GLY A 1 876 ? 48.162 5.530 -29.762 1.00 73.44 876 GLY A N 1
ATOM 6873 C CA . GLY A 1 876 ? 49.027 6.176 -30.747 1.00 73.44 876 GLY A CA 1
ATOM 6874 C C . GLY A 1 876 ? 50.000 7.210 -30.171 1.00 73.44 876 GLY A C 1
ATOM 6875 O O . GLY A 1 876 ? 50.952 7.562 -30.868 1.00 73.44 876 GLY A O 1
ATOM 6876 N N . SER A 1 877 ? 49.823 7.667 -28.923 1.00 81.31 877 SER A N 1
ATOM 6877 C CA . SER A 1 877 ? 50.781 8.574 -28.276 1.00 81.31 877 SER A CA 1
ATOM 6878 C C . SER A 1 877 ? 52.076 7.855 -27.871 1.00 81.31 877 SER A C 1
ATOM 6880 O O . SER A 1 877 ? 52.150 6.623 -27.844 1.00 81.31 877 SER A O 1
ATOM 6882 N N . ILE A 1 878 ? 53.117 8.633 -27.559 1.00 82.81 878 ILE A N 1
ATOM 6883 C CA . ILE A 1 878 ? 54.384 8.128 -27.017 1.00 82.81 878 ILE A CA 1
ATOM 6884 C C . ILE A 1 878 ? 54.424 8.461 -25.528 1.00 82.81 878 ILE A C 1
ATOM 6886 O O . ILE A 1 878 ? 54.355 9.630 -25.155 1.00 82.81 878 ILE A O 1
ATOM 6890 N N . ARG A 1 879 ? 54.568 7.435 -24.686 1.00 85.31 879 ARG A N 1
ATOM 6891 C CA . ARG A 1 879 ? 54.844 7.586 -23.256 1.00 85.31 879 ARG A CA 1
ATOM 6892 C C . ARG A 1 879 ? 56.349 7.483 -23.032 1.00 85.31 879 ARG A C 1
ATOM 6894 O O . ARG A 1 879 ? 56.962 6.512 -23.465 1.00 85.31 879 ARG A O 1
ATOM 6901 N N . SER A 1 880 ? 56.937 8.454 -22.342 1.00 81.69 880 SER A N 1
ATOM 6902 C CA . SER A 1 880 ? 58.384 8.537 -22.114 1.00 81.69 880 SER A CA 1
ATOM 6903 C C . SER A 1 880 ? 58.731 8.769 -20.645 1.00 81.69 880 SER A C 1
ATOM 6905 O O . SER A 1 880 ? 57.986 9.434 -19.927 1.00 81.69 880 SER A O 1
ATOM 6907 N N . GLY A 1 881 ? 59.888 8.284 -20.195 1.00 76.50 881 GLY A N 1
ATOM 6908 C CA . GLY A 1 881 ? 60.357 8.452 -18.818 1.00 76.50 881 GLY A CA 1
ATOM 6909 C C . GLY A 1 881 ? 61.851 8.175 -18.646 1.00 76.50 881 GLY A C 1
ATOM 6910 O O . GLY A 1 881 ? 62.579 8.011 -19.620 1.00 76.50 881 GLY A O 1
ATOM 6911 N N . THR A 1 882 ? 62.309 8.122 -17.393 1.00 73.44 882 THR A N 1
ATOM 6912 C CA . THR A 1 882 ? 63.694 7.778 -17.031 1.00 73.44 882 THR A CA 1
ATOM 6913 C C . THR A 1 882 ? 63.686 6.610 -16.043 1.00 73.44 882 THR A C 1
ATOM 6915 O O . THR A 1 882 ? 62.911 6.629 -15.091 1.00 73.44 882 THR A O 1
ATOM 6918 N N . ASP A 1 883 ? 64.512 5.587 -16.270 1.00 69.31 883 ASP A N 1
ATOM 6919 C CA . ASP A 1 883 ? 64.625 4.417 -15.389 1.00 69.31 883 ASP A CA 1
ATOM 6920 C C . ASP A 1 883 ? 65.460 4.694 -14.115 1.00 69.31 883 ASP A C 1
ATOM 6922 O O . ASP A 1 883 ? 66.084 5.747 -13.963 1.00 69.31 883 ASP A O 1
ATOM 6926 N N . GLU A 1 884 ? 65.506 3.725 -13.190 1.00 59.97 884 GLU A N 1
ATOM 6927 C CA . GLU A 1 884 ? 66.278 3.811 -11.933 1.00 59.97 884 GLU A CA 1
ATOM 6928 C C . GLU A 1 884 ? 67.797 3.978 -12.144 1.00 59.97 884 GLU A C 1
ATOM 6930 O O . GLU A 1 884 ? 68.513 4.396 -11.232 1.00 59.97 884 GLU A O 1
ATOM 6935 N N . ALA A 1 885 ? 68.304 3.655 -13.338 1.00 65.50 885 ALA A N 1
ATOM 6936 C CA . ALA A 1 885 ? 69.702 3.811 -13.728 1.00 65.50 885 ALA A CA 1
ATOM 6937 C C . ALA A 1 885 ? 69.976 5.150 -14.446 1.00 65.50 885 ALA A C 1
ATOM 6939 O O . ALA A 1 885 ? 71.130 5.434 -14.779 1.00 65.50 885 ALA A O 1
ATOM 6940 N N . GLY A 1 886 ? 68.951 5.987 -14.642 1.00 69.75 886 GLY A N 1
ATOM 6941 C CA . GLY A 1 886 ? 69.049 7.293 -15.288 1.00 69.75 886 GLY A CA 1
ATOM 6942 C C . GLY A 1 886 ? 68.940 7.263 -16.817 1.00 69.75 886 GLY A C 1
ATOM 6943 O O . GLY A 1 886 ? 69.198 8.288 -17.449 1.00 69.75 886 GLY A O 1
ATOM 6944 N N . ASN A 1 887 ? 68.577 6.131 -17.428 1.00 77.75 887 ASN A N 1
ATOM 6945 C CA . ASN A 1 887 ? 68.399 6.024 -18.877 1.00 77.75 887 ASN A CA 1
ATOM 6946 C C . ASN A 1 887 ? 66.985 6.447 -19.278 1.00 77.75 887 ASN A C 1
ATOM 6948 O O . ASN A 1 887 ? 66.011 6.061 -18.633 1.00 77.75 887 ASN A O 1
ATOM 6952 N N . ALA A 1 888 ? 66.866 7.211 -20.364 1.00 77.81 888 ALA A N 1
ATOM 6953 C CA . ALA A 1 888 ? 65.570 7.534 -20.947 1.00 77.81 888 ALA A CA 1
ATOM 6954 C C . ALA A 1 888 ? 64.948 6.297 -21.618 1.00 77.81 888 ALA A C 1
ATOM 6956 O O . ALA A 1 888 ? 65.657 5.515 -22.255 1.00 77.81 888 ALA A O 1
ATOM 6957 N N . TRP A 1 889 ? 63.633 6.147 -21.496 1.00 82.69 889 TRP A N 1
ATOM 6958 C CA . TRP A 1 889 ? 62.842 5.129 -22.183 1.00 82.69 889 TRP A CA 1
ATOM 6959 C C . TRP A 1 889 ? 61.609 5.764 -22.828 1.00 82.69 889 TRP A C 1
ATOM 6961 O O . TRP A 1 889 ? 61.090 6.765 -22.334 1.00 82.69 889 TRP A O 1
ATOM 6971 N N . GLU A 1 890 ? 61.144 5.168 -23.925 1.00 85.25 890 GLU A N 1
ATOM 6972 C CA . GLU A 1 890 ? 59.948 5.583 -24.658 1.00 85.25 890 GLU A CA 1
ATOM 6973 C C . GLU A 1 890 ? 59.182 4.344 -25.137 1.00 85.25 890 GLU A C 1
ATOM 6975 O O . GLU A 1 890 ? 59.794 3.364 -25.564 1.00 85.25 890 GLU A O 1
ATOM 6980 N N . THR A 1 891 ? 57.852 4.402 -25.083 1.00 82.75 891 THR A N 1
ATOM 6981 C CA . THR A 1 891 ? 56.940 3.335 -25.507 1.00 82.75 891 THR A CA 1
ATOM 6982 C C . THR A 1 891 ? 55.769 3.943 -26.274 1.00 82.75 891 THR A C 1
ATOM 6984 O O . THR A 1 891 ? 55.121 4.872 -25.791 1.00 82.75 891 THR A O 1
ATOM 6987 N N . GLN A 1 892 ? 55.457 3.397 -27.451 1.00 84.12 892 GLN A N 1
ATOM 6988 C CA . GLN A 1 892 ? 54.251 3.767 -28.194 1.00 84.12 892 GLN A CA 1
ATOM 6989 C C . GLN A 1 892 ? 53.020 3.053 -27.620 1.00 84.12 892 GLN A C 1
ATOM 6991 O O . GLN A 1 892 ? 53.029 1.842 -27.399 1.00 84.12 892 GLN A O 1
ATOM 6996 N N . MET A 1 893 ? 51.942 3.799 -27.400 1.00 82.69 893 MET A N 1
ATOM 6997 C CA . MET A 1 893 ? 50.747 3.290 -26.736 1.00 82.69 893 MET A CA 1
ATOM 6998 C C . MET A 1 893 ? 49.797 2.585 -27.706 1.00 82.69 893 MET A C 1
ATOM 7000 O O . MET A 1 893 ? 49.259 3.189 -28.631 1.00 82.69 893 MET A O 1
ATOM 7004 N N . THR A 1 894 ? 49.545 1.301 -27.463 1.00 81.25 894 THR A N 1
ATOM 7005 C CA . THR A 1 894 ? 48.563 0.471 -28.199 1.00 81.25 894 THR A CA 1
ATOM 7006 C C . THR A 1 894 ? 47.188 0.378 -27.511 1.00 81.25 894 THR A C 1
ATOM 7008 O O . THR A 1 894 ? 46.255 -0.191 -28.072 1.00 81.25 894 THR A O 1
ATOM 7011 N N . ALA A 1 895 ? 47.053 0.957 -26.313 1.00 83.25 895 ALA A N 1
ATOM 7012 C CA . ALA A 1 895 ? 45.827 1.094 -25.520 1.00 83.25 895 ALA A CA 1
ATOM 7013 C C . ALA A 1 895 ? 45.777 2.510 -24.924 1.00 83.25 895 ALA A C 1
ATOM 7015 O O . ALA A 1 895 ? 46.834 3.123 -24.752 1.00 83.25 895 ALA A O 1
ATOM 7016 N N . HIS A 1 896 ? 44.590 3.029 -24.591 1.00 87.75 896 HIS A N 1
ATOM 7017 C CA . HIS A 1 896 ? 44.525 4.274 -23.820 1.00 87.75 896 HIS A CA 1
ATOM 7018 C C . HIS A 1 896 ? 44.987 3.975 -22.402 1.00 87.75 896 HIS A C 1
ATOM 7020 O O . HIS A 1 896 ? 44.545 2.994 -21.802 1.00 87.75 896 HIS A O 1
ATOM 7026 N N . TYR A 1 897 ? 45.864 4.819 -21.881 1.00 93.50 897 TYR A N 1
ATOM 7027 C CA . TYR A 1 897 ? 46.456 4.677 -20.562 1.00 93.50 897 TYR A CA 1
ATOM 7028 C C . 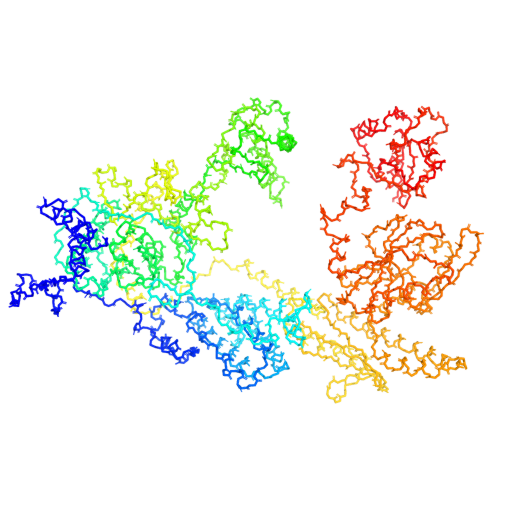TYR A 1 897 ? 46.195 5.912 -19.714 1.00 93.50 897 TYR A C 1
ATOM 7030 O O . TYR A 1 897 ? 46.261 7.050 -20.193 1.00 93.50 897 TYR A O 1
ATOM 7038 N N . GLY A 1 898 ? 45.927 5.669 -18.443 1.00 92.88 898 GLY A N 1
ATOM 7039 C CA . GLY A 1 898 ? 45.784 6.690 -17.425 1.00 92.88 898 GLY A CA 1
ATOM 7040 C C . GLY A 1 898 ? 45.314 6.055 -16.129 1.00 92.88 898 GLY A C 1
ATOM 7041 O O . GLY A 1 898 ? 45.636 4.899 -15.863 1.00 92.88 898 GLY A O 1
ATOM 7042 N N . PHE A 1 899 ? 44.507 6.768 -15.354 1.00 89.81 899 PHE A N 1
ATOM 7043 C CA . PHE A 1 899 ? 44.129 6.339 -14.010 1.00 89.81 899 PHE A CA 1
ATOM 7044 C C . PHE A 1 899 ? 42.645 6.554 -13.718 1.00 89.81 899 PHE A C 1
ATOM 7046 O O . PHE A 1 899 ? 41.981 7.418 -14.301 1.00 89.81 899 PHE A O 1
ATOM 7053 N N . ILE A 1 900 ? 42.113 5.743 -12.803 1.00 85.69 900 ILE A N 1
ATOM 7054 C CA . ILE A 1 900 ? 40.744 5.884 -12.306 1.00 85.69 900 ILE A CA 1
ATOM 7055 C C . ILE A 1 900 ? 40.743 6.973 -11.234 1.00 85.69 900 ILE A C 1
ATOM 7057 O O . ILE A 1 900 ? 41.373 6.841 -10.185 1.00 85.69 900 ILE A O 1
ATOM 7061 N N . GLU A 1 901 ? 40.016 8.053 -11.485 1.00 78.38 901 GLU A N 1
ATOM 7062 C CA . GLU A 1 901 ? 39.933 9.176 -10.560 1.00 78.38 901 GLU A CA 1
ATOM 7063 C C . GLU A 1 901 ? 39.313 8.737 -9.233 1.00 78.38 901 GLU A C 1
ATOM 7065 O O . GLU A 1 901 ? 38.456 7.849 -9.190 1.00 78.38 901 GLU A O 1
ATOM 7070 N N . THR A 1 902 ? 39.713 9.397 -8.143 1.00 68.06 902 THR A N 1
ATOM 7071 C CA . THR A 1 902 ? 39.214 9.136 -6.778 1.00 68.06 902 THR A CA 1
ATOM 7072 C C . THR A 1 902 ? 39.537 7.732 -6.242 1.00 68.06 902 THR A C 1
ATOM 7074 O O . THR A 1 902 ? 38.870 7.247 -5.329 1.00 68.06 902 THR A O 1
ATOM 7077 N N . THR A 1 903 ? 40.569 7.076 -6.785 1.00 65.06 903 THR A N 1
ATOM 7078 C CA . THR A 1 903 ? 41.078 5.780 -6.306 1.00 65.06 903 THR A CA 1
ATOM 7079 C C . THR A 1 903 ? 42.495 5.904 -5.746 1.00 65.06 903 THR A C 1
ATOM 7081 O O . THR A 1 903 ? 43.172 6.894 -5.995 1.00 65.06 903 THR A O 1
ATOM 7084 N N . LEU A 1 904 ? 42.945 4.905 -4.981 1.00 58.66 904 LEU A N 1
ATOM 7085 C CA . LEU A 1 904 ? 44.307 4.839 -4.449 1.00 58.66 904 LEU A CA 1
ATOM 7086 C C . LEU A 1 904 ? 44.899 3.447 -4.709 1.00 58.66 904 LEU A C 1
ATOM 7088 O O . LEU A 1 904 ? 44.348 2.433 -4.270 1.00 58.66 904 LEU A O 1
ATOM 7092 N N . GLY A 1 905 ? 45.999 3.416 -5.452 1.00 58.91 905 GLY A N 1
ATOM 7093 C CA . GLY A 1 905 ? 46.822 2.262 -5.784 1.00 58.91 905 GLY A CA 1
ATOM 7094 C C . GLY A 1 905 ? 47.785 1.869 -4.661 1.00 58.91 905 GLY A C 1
ATOM 7095 O O . GLY A 1 905 ? 47.903 2.528 -3.628 1.00 58.91 905 GLY A O 1
ATOM 7096 N N . ALA A 1 906 ? 48.469 0.736 -4.838 1.00 55.44 906 ALA A N 1
ATOM 7097 C CA . ALA A 1 906 ? 49.332 0.161 -3.800 1.00 55.44 906 ALA A CA 1
ATOM 7098 C C . ALA A 1 906 ? 50.696 0.865 -3.641 1.00 55.44 906 ALA A C 1
ATOM 7100 O O . ALA A 1 906 ? 51.398 0.655 -2.649 1.00 55.44 906 ALA A O 1
ATOM 7101 N N . ASP A 1 907 ? 51.057 1.699 -4.607 1.00 54.59 907 ASP A N 1
ATOM 7102 C CA . ASP A 1 907 ? 52.256 2.533 -4.671 1.00 54.59 907 ASP A CA 1
ATOM 7103 C C . ASP A 1 907 ? 52.035 3.960 -4.129 1.00 54.59 907 ASP A C 1
ATOM 7105 O O . ASP A 1 907 ? 53.006 4.689 -3.895 1.00 54.59 907 ASP A O 1
ATOM 7109 N N . GLY A 1 908 ? 50.779 4.313 -3.830 1.00 51.88 908 GLY A N 1
ATOM 7110 C CA . GLY A 1 908 ? 50.368 5.586 -3.240 1.00 51.88 908 GLY A CA 1
ATOM 7111 C C . GLY A 1 908 ? 49.887 6.641 -4.240 1.00 51.88 908 GLY A C 1
ATOM 7112 O O . GLY A 1 908 ? 49.622 7.760 -3.799 1.00 51.88 908 GLY A O 1
ATOM 7113 N N . ASP A 1 909 ? 49.770 6.296 -5.525 1.00 66.69 909 ASP A N 1
ATOM 7114 C CA . ASP A 1 909 ? 49.176 7.124 -6.587 1.00 66.69 909 ASP A CA 1
ATOM 7115 C C . ASP A 1 909 ? 47.813 6.510 -7.028 1.00 66.69 909 ASP A C 1
ATOM 7117 O O . ASP A 1 909 ? 47.384 5.510 -6.451 1.00 66.69 909 ASP A O 1
ATOM 7121 N N . GLU A 1 910 ? 47.046 7.110 -7.949 1.00 78.31 910 GLU A N 1
ATOM 7122 C CA . GLU A 1 910 ? 45.739 6.580 -8.392 1.00 78.31 910 GLU A CA 1
ATOM 7123 C C . GLU A 1 910 ? 45.836 5.215 -9.112 1.00 78.31 910 GLU A C 1
ATOM 7125 O O . GLU A 1 910 ? 46.848 4.873 -9.713 1.00 78.31 910 GLU A O 1
ATOM 7130 N N . LEU A 1 911 ? 44.762 4.409 -9.089 1.00 82.62 911 LEU A N 1
ATOM 7131 C CA . LEU A 1 911 ? 44.766 3.080 -9.713 1.00 82.62 911 LEU A CA 1
ATOM 7132 C C . LEU A 1 911 ? 44.836 3.181 -11.244 1.00 82.62 911 LEU A C 1
ATOM 7134 O O . LEU A 1 911 ? 43.885 3.624 -11.896 1.00 82.62 911 LEU A O 1
ATOM 7138 N N . ASP A 1 912 ? 45.937 2.699 -11.813 1.00 91.88 912 ASP A N 1
ATOM 7139 C CA . ASP A 1 912 ? 46.181 2.721 -13.252 1.00 91.88 912 ASP A CA 1
ATOM 7140 C C . ASP A 1 912 ? 45.246 1.804 -14.050 1.00 91.88 912 ASP A C 1
ATOM 7142 O O . ASP A 1 912 ? 44.922 0.678 -13.647 1.00 91.88 912 ASP A O 1
ATOM 7146 N N . ILE A 1 913 ? 44.874 2.262 -15.246 1.00 93.81 913 ILE A N 1
ATOM 7147 C CA . ILE A 1 913 ? 43.973 1.565 -16.160 1.00 93.81 913 ILE A CA 1
ATOM 7148 C C . ILE A 1 913 ? 44.434 1.637 -17.622 1.00 93.81 913 ILE A C 1
ATOM 7150 O O . ILE A 1 913 ? 44.798 2.689 -18.146 1.00 93.81 913 ILE A O 1
ATOM 7154 N N . PHE A 1 914 ? 44.351 0.489 -18.293 1.00 95.19 914 PHE A N 1
ATOM 7155 C CA . PHE A 1 914 ? 44.465 0.316 -19.735 1.00 95.19 914 PHE A CA 1
ATOM 7156 C C . PHE A 1 914 ? 43.086 0.042 -20.338 1.00 95.19 914 PHE A C 1
ATOM 7158 O O . PHE A 1 914 ? 42.358 -0.854 -19.896 1.00 95.19 914 PHE A O 1
ATOM 7165 N N . ILE A 1 915 ? 42.750 0.785 -21.388 1.00 92.19 915 ILE A N 1
ATOM 7166 C CA . ILE A 1 915 ? 41.493 0.657 -22.127 1.00 92.19 915 ILE A CA 1
ATOM 7167 C C . ILE A 1 915 ? 41.838 0.279 -23.564 1.00 92.19 915 ILE A C 1
ATOM 7169 O O . ILE A 1 915 ? 42.527 1.032 -24.258 1.00 92.19 915 ILE A O 1
ATOM 7173 N N . ALA A 1 916 ? 41.387 -0.896 -24.003 1.00 86.62 916 ALA A N 1
ATOM 7174 C CA . ALA A 1 916 ? 41.527 -1.300 -25.398 1.00 86.62 916 ALA A CA 1
ATOM 7175 C C . ALA A 1 916 ? 40.768 -0.340 -26.338 1.00 86.62 916 ALA A C 1
ATOM 7177 O O . ALA A 1 916 ? 39.932 0.452 -25.900 1.00 86.62 916 ALA A O 1
ATOM 7178 N N . SER A 1 917 ? 41.055 -0.411 -27.635 1.00 75.12 917 SER A N 1
ATOM 7179 C CA . SER A 1 917 ? 40.269 0.302 -28.645 1.00 75.12 917 SER A CA 1
ATOM 7180 C C . SER A 1 917 ? 38.818 -0.180 -28.665 1.00 75.12 917 SER A C 1
ATOM 7182 O O . SER A 1 917 ? 38.518 -1.322 -28.312 1.00 75.12 917 SER A O 1
ATOM 7184 N N . ASP A 1 918 ? 37.916 0.702 -29.089 1.00 64.06 918 ASP A N 1
ATOM 7185 C CA . ASP A 1 918 ? 36.513 0.400 -29.359 1.00 64.06 918 ASP A CA 1
ATOM 7186 C C . ASP A 1 918 ? 35.706 -0.065 -28.127 1.00 64.06 918 ASP A C 1
ATOM 7188 O O . ASP A 1 918 ? 34.682 -0.747 -28.248 1.00 64.06 918 ASP A O 1
ATOM 7192 N N . VAL A 1 919 ? 36.113 0.356 -26.923 1.00 68.56 919 VAL A N 1
ATOM 7193 C CA . VAL A 1 919 ? 35.378 0.107 -25.669 1.00 68.56 919 VAL A CA 1
ATOM 7194 C C . VAL A 1 919 ? 34.199 1.074 -25.538 1.00 68.56 919 VAL A C 1
ATOM 7196 O O . VAL A 1 919 ? 34.433 2.274 -25.445 1.00 68.56 919 VAL A O 1
ATOM 7199 N N . PRO A 1 920 ? 32.933 0.624 -25.482 1.00 57.44 920 PRO A N 1
ATOM 7200 C CA . PRO A 1 920 ? 31.784 1.528 -25.408 1.00 57.44 920 PRO A CA 1
ATOM 7201 C C . PRO A 1 920 ? 31.666 2.228 -24.039 1.00 57.44 920 PRO A C 1
ATOM 7203 O O . PRO A 1 920 ? 32.112 1.706 -23.020 1.00 57.44 920 PRO A O 1
ATOM 7206 N N . HIS A 1 921 ? 31.024 3.401 -23.996 1.00 57.12 921 HIS A N 1
ATOM 7207 C CA . HIS A 1 921 ? 30.795 4.152 -22.748 1.00 57.12 921 HIS A CA 1
ATOM 7208 C C . HIS A 1 921 ? 29.944 3.384 -21.721 1.00 57.12 921 HIS A C 1
ATOM 7210 O O . HIS A 1 921 ? 30.113 3.593 -20.529 1.00 57.12 921 HIS A O 1
ATOM 7216 N N . ASP A 1 922 ? 29.066 2.474 -22.152 1.00 57.41 922 ASP A N 1
ATOM 7217 C CA . ASP A 1 922 ? 28.246 1.604 -21.302 1.00 57.41 922 ASP A CA 1
ATOM 7218 C C . ASP A 1 922 ? 28.860 0.205 -21.121 1.00 57.41 922 ASP A C 1
ATOM 7220 O O . ASP A 1 922 ? 28.136 -0.760 -20.880 1.00 57.41 922 ASP A O 1
ATOM 7224 N N . PHE A 1 923 ? 30.191 0.091 -21.245 1.00 80.06 923 PHE A N 1
ATOM 7225 C CA . PHE A 1 923 ? 30.944 -1.158 -21.107 1.00 80.06 923 PHE A CA 1
ATOM 7226 C C . PHE A 1 923 ? 30.424 -2.035 -19.959 1.00 80.06 923 PHE A C 1
ATOM 7228 O O . PHE A 1 923 ? 30.426 -1.626 -18.803 1.00 80.06 923 PHE A O 1
ATOM 7235 N N . ASP A 1 924 ? 30.023 -3.265 -20.277 1.00 63.81 924 ASP A N 1
ATOM 7236 C CA . ASP A 1 924 ? 29.526 -4.269 -19.325 1.00 63.81 924 ASP A CA 1
ATOM 7237 C C . ASP A 1 924 ? 30.397 -5.542 -19.309 1.00 63.81 924 ASP A C 1
ATOM 7239 O O . ASP A 1 924 ? 30.014 -6.585 -18.767 1.00 63.81 924 ASP A O 1
ATOM 7243 N N . GLY A 1 925 ? 31.592 -5.453 -19.904 1.00 75.81 925 GLY A N 1
ATOM 7244 C CA . GLY A 1 925 ? 32.539 -6.551 -20.039 1.00 75.81 925 GLY A CA 1
ATOM 7245 C C . GLY A 1 925 ? 33.300 -6.893 -18.754 1.00 75.81 925 GLY A C 1
ATOM 7246 O O . GLY A 1 925 ? 33.081 -6.348 -17.670 1.00 75.81 925 GLY A O 1
ATOM 7247 N N . ARG A 1 926 ? 34.222 -7.855 -18.874 1.00 83.88 926 ARG A N 1
ATOM 7248 C CA . ARG A 1 926 ? 35.082 -8.291 -17.764 1.00 83.88 926 ARG A CA 1
ATOM 7249 C C . ARG A 1 926 ? 36.191 -7.274 -17.506 1.00 83.88 926 ARG A C 1
ATOM 7251 O O . ARG A 1 926 ? 36.740 -6.699 -18.443 1.00 83.88 926 ARG A O 1
ATOM 7258 N N . VAL A 1 927 ? 36.532 -7.103 -16.232 1.00 88.69 927 VAL A N 1
ATOM 7259 C CA . VAL A 1 927 ? 37.654 -6.277 -15.780 1.00 88.69 927 VAL A CA 1
ATOM 7260 C C . VAL A 1 927 ? 38.772 -7.199 -15.314 1.00 88.69 927 VAL A C 1
ATOM 7262 O O . VAL A 1 927 ? 38.567 -8.039 -14.432 1.00 88.69 927 VAL A O 1
ATOM 7265 N N . TYR A 1 928 ? 39.959 -7.032 -15.886 1.00 88.00 928 TYR A N 1
ATOM 7266 C CA . TYR A 1 928 ? 41.143 -7.789 -15.500 1.00 88.00 928 TYR A CA 1
ATOM 7267 C C . TYR A 1 928 ? 42.060 -6.913 -14.655 1.00 88.00 928 TYR A C 1
ATOM 7269 O O . TYR A 1 928 ? 42.357 -5.789 -15.035 1.00 88.00 928 TYR A O 1
ATOM 7277 N N . VAL A 1 929 ? 42.517 -7.416 -13.510 1.00 89.94 929 VAL A N 1
ATOM 7278 C CA . VAL A 1 929 ? 43.448 -6.702 -12.625 1.00 89.94 929 VAL A CA 1
ATOM 7279 C C . VAL A 1 929 ? 44.744 -7.494 -12.542 1.00 89.94 929 VAL A C 1
ATOM 7281 O O . VAL A 1 929 ? 44.753 -8.631 -12.058 1.00 89.94 929 VAL A O 1
ATOM 7284 N N . ILE A 1 930 ? 45.828 -6.907 -13.037 1.00 85.94 930 ILE A N 1
ATOM 7285 C CA . ILE A 1 930 ? 47.176 -7.471 -13.012 1.00 85.94 930 ILE A CA 1
ATOM 7286 C C . ILE A 1 930 ? 47.894 -6.974 -11.762 1.00 85.94 930 ILE A C 1
ATOM 7288 O O . ILE A 1 930 ? 48.004 -5.775 -11.540 1.00 85.94 930 ILE A O 1
ATOM 7292 N N . SER A 1 931 ? 48.409 -7.900 -10.956 1.00 82.06 931 SER A N 1
ATOM 7293 C CA . SER A 1 931 ? 49.349 -7.593 -9.876 1.00 82.06 931 SER A CA 1
ATOM 7294 C C . SER A 1 931 ? 50.761 -7.559 -10.451 1.00 82.06 931 SER A C 1
ATOM 7296 O O . SER A 1 931 ? 51.284 -8.608 -10.844 1.00 82.06 931 SER A O 1
ATOM 7298 N N . GLN A 1 932 ? 51.345 -6.367 -10.519 1.00 84.75 932 GLN A N 1
ATOM 7299 C CA . GLN A 1 932 ? 52.693 -6.120 -11.012 1.00 84.75 932 GLN A CA 1
ATOM 7300 C C . GLN A 1 932 ? 53.721 -6.348 -9.898 1.00 84.75 932 GLN A C 1
ATOM 7302 O O . GLN A 1 932 ? 53.517 -5.942 -8.756 1.00 84.75 932 GLN A O 1
ATOM 7307 N N . ASN A 1 933 ? 54.835 -6.989 -10.235 1.00 83.62 933 ASN A N 1
ATOM 7308 C CA . ASN A 1 933 ? 56.044 -7.020 -9.429 1.00 83.62 933 ASN A CA 1
ATOM 7309 C C . ASN A 1 933 ? 57.123 -6.135 -10.063 1.00 83.62 933 ASN A C 1
ATOM 7311 O O . ASN A 1 933 ? 57.221 -6.044 -11.288 1.00 83.62 933 ASN A O 1
ATOM 7315 N N . ASP A 1 934 ? 57.988 -5.573 -9.225 1.00 80.25 934 ASP A N 1
ATOM 7316 C CA . ASP A 1 934 ? 59.207 -4.891 -9.637 1.00 80.25 934 ASP A CA 1
ATOM 7317 C C . ASP A 1 934 ? 60.222 -5.876 -10.260 1.00 80.25 934 ASP A C 1
ATOM 7319 O O . ASP A 1 934 ? 60.067 -7.105 -10.232 1.00 80.25 934 ASP A O 1
ATOM 7323 N N . ARG A 1 935 ? 61.333 -5.347 -10.793 1.00 79.81 935 ARG A N 1
ATOM 7324 C CA . ARG A 1 935 ? 62.420 -6.169 -11.369 1.00 79.81 935 ARG A CA 1
ATOM 7325 C C . ARG A 1 935 ? 63.091 -7.106 -10.352 1.00 79.81 935 ARG A C 1
ATOM 7327 O O . ARG A 1 935 ? 63.797 -8.030 -10.750 1.00 79.81 935 ARG A O 1
ATOM 7334 N N . ASN A 1 936 ? 62.867 -6.897 -9.055 1.00 75.56 936 ASN A N 1
ATOM 7335 C CA . ASN A 1 936 ? 63.374 -7.728 -7.965 1.00 75.56 936 ASN A CA 1
ATOM 7336 C C . ASN A 1 936 ? 62.354 -8.790 -7.507 1.00 75.56 936 ASN A C 1
ATOM 7338 O O . ASN A 1 936 ? 62.623 -9.524 -6.550 1.00 75.56 936 ASN A O 1
ATOM 7342 N N . GLY A 1 937 ? 61.201 -8.892 -8.179 1.00 69.06 937 GLY A N 1
ATOM 7343 C CA . GLY A 1 937 ? 60.141 -9.852 -7.882 1.00 69.06 937 GLY A CA 1
ATOM 7344 C C . GLY A 1 937 ? 59.294 -9.499 -6.657 1.00 69.06 937 GLY A C 1
ATOM 7345 O O . GLY A 1 937 ? 58.607 -10.375 -6.130 1.00 69.06 937 GLY A O 1
ATOM 7346 N N . ARG A 1 938 ? 59.352 -8.255 -6.172 1.00 70.25 938 ARG A N 1
ATOM 7347 C CA . ARG A 1 938 ? 58.504 -7.757 -5.081 1.00 70.25 938 ARG A CA 1
ATOM 7348 C C . ARG A 1 938 ? 57.255 -7.127 -5.664 1.00 70.25 938 ARG A C 1
ATOM 7350 O O . ARG A 1 938 ? 57.341 -6.478 -6.693 1.00 70.25 938 ARG A O 1
ATOM 7357 N N . PHE A 1 939 ? 56.122 -7.299 -4.993 1.00 72.19 939 PHE A N 1
ATOM 7358 C CA . PHE A 1 939 ? 54.887 -6.632 -5.390 1.00 72.19 939 PHE A CA 1
ATOM 7359 C C . PHE A 1 939 ? 55.084 -5.111 -5.446 1.00 72.19 939 PHE A C 1
ATOM 7361 O O . PHE A 1 939 ? 55.663 -4.535 -4.522 1.00 72.19 939 PHE A O 1
ATOM 7368 N N . ASP A 1 940 ? 54.619 -4.521 -6.540 1.00 74.19 940 ASP A N 1
ATOM 7369 C CA . ASP A 1 940 ? 54.792 -3.118 -6.896 1.00 74.19 940 ASP A CA 1
ATOM 7370 C C . ASP A 1 940 ? 53.432 -2.411 -6.882 1.00 74.19 940 ASP A C 1
ATOM 7372 O O . ASP A 1 940 ? 53.137 -1.655 -5.959 1.00 74.19 940 ASP A O 1
ATOM 7376 N N . GLU A 1 941 ? 52.554 -2.754 -7.828 1.00 78.25 941 GLU A N 1
ATOM 7377 C CA . GLU A 1 941 ? 51.269 -2.077 -8.025 1.00 78.25 941 GLU A CA 1
ATOM 7378 C C . GLU A 1 941 ? 50.220 -2.966 -8.722 1.00 78.25 941 GLU A C 1
ATOM 7380 O O . GLU A 1 941 ? 50.487 -4.108 -9.114 1.00 78.25 941 GLU A O 1
ATOM 7385 N N . HIS A 1 942 ? 48.998 -2.450 -8.875 1.00 83.62 942 HIS A N 1
ATOM 7386 C CA . HIS A 1 942 ? 47.931 -3.096 -9.637 1.00 83.62 942 HIS A CA 1
ATOM 7387 C C . HIS A 1 942 ? 47.626 -2.307 -10.914 1.00 83.62 942 HIS A C 1
ATOM 7389 O O . HIS A 1 942 ? 47.385 -1.110 -10.839 1.00 83.62 942 HIS A O 1
ATOM 7395 N N . LYS A 1 943 ? 47.537 -2.989 -12.063 1.00 90.19 943 LYS A N 1
ATOM 7396 C CA . LYS A 1 943 ? 47.062 -2.406 -13.328 1.00 90.19 943 LYS A CA 1
ATOM 7397 C C . LYS A 1 943 ? 45.714 -2.989 -13.724 1.00 90.19 943 LYS A C 1
ATOM 7399 O O . LYS A 1 943 ? 45.548 -4.211 -13.745 1.00 90.19 943 LYS A O 1
ATOM 7404 N N . VAL A 1 944 ? 44.761 -2.133 -14.064 1.00 94.00 944 VAL A N 1
ATOM 7405 C CA . VAL A 1 944 ? 43.418 -2.519 -14.515 1.00 94.00 944 VAL A CA 1
ATOM 7406 C C . VAL A 1 944 ? 43.381 -2.572 -16.039 1.00 94.00 944 VAL A C 1
ATOM 7408 O O . VAL A 1 944 ? 43.971 -1.731 -16.700 1.00 94.00 944 VAL A O 1
ATOM 7411 N N . ILE A 1 945 ? 42.695 -3.555 -16.615 1.00 94.69 945 ILE A N 1
ATOM 7412 C CA . ILE A 1 945 ? 42.552 -3.726 -18.062 1.00 94.69 945 ILE A CA 1
ATOM 7413 C C . ILE A 1 945 ? 41.084 -3.984 -18.388 1.00 94.69 945 ILE A C 1
ATOM 7415 O O . ILE A 1 945 ? 40.474 -4.915 -17.849 1.00 94.69 945 ILE A O 1
ATOM 7419 N N . ILE A 1 946 ? 40.536 -3.179 -19.299 1.00 90.94 946 ILE A N 1
ATOM 7420 C CA . ILE A 1 946 ? 39.174 -3.316 -19.826 1.00 90.94 946 ILE A CA 1
ATOM 7421 C C . ILE A 1 946 ? 39.175 -3.313 -21.361 1.00 90.94 946 ILE A C 1
ATOM 7423 O O . ILE A 1 946 ? 40.072 -2.755 -21.992 1.00 90.94 946 ILE A O 1
ATOM 7427 N N . GLY A 1 947 ? 38.165 -3.946 -21.965 1.00 82.94 947 GLY A N 1
ATOM 7428 C CA . GLY A 1 947 ? 38.008 -3.994 -23.426 1.00 82.94 947 GLY A CA 1
ATOM 7429 C C . GLY A 1 947 ? 38.626 -5.192 -24.147 1.00 82.94 947 GLY A C 1
ATOM 7430 O O . GLY A 1 947 ? 38.741 -5.169 -25.365 1.00 82.94 947 GLY A O 1
ATOM 7431 N N . VAL A 1 948 ? 39.013 -6.241 -23.420 1.00 80.62 948 VAL A N 1
ATOM 7432 C CA . VAL A 1 948 ? 39.573 -7.480 -23.989 1.00 80.62 948 VAL A CA 1
ATOM 7433 C C . VAL A 1 948 ? 38.731 -8.697 -23.601 1.00 80.62 948 VAL A C 1
ATOM 7435 O O . VAL A 1 948 ? 38.105 -8.720 -22.540 1.00 80.62 948 VAL A O 1
ATOM 7438 N N . ASP A 1 949 ? 38.722 -9.739 -24.434 1.00 76.81 949 ASP A N 1
ATOM 7439 C CA . ASP A 1 949 ? 37.798 -10.872 -24.278 1.00 76.81 949 ASP A CA 1
ATOM 7440 C C . ASP A 1 949 ? 38.214 -11.844 -23.167 1.00 76.81 949 ASP A C 1
ATOM 7442 O O . ASP A 1 949 ? 37.385 -12.570 -22.614 1.00 76.81 949 ASP A O 1
ATOM 7446 N N . ASN A 1 950 ? 39.511 -11.923 -22.858 1.00 76.62 950 ASN A N 1
ATOM 7447 C CA . ASN A 1 950 ? 40.058 -12.937 -21.958 1.00 76.62 950 ASN A CA 1
ATOM 7448 C C . ASN A 1 950 ? 41.374 -12.503 -21.285 1.00 76.62 950 ASN A C 1
ATOM 7450 O O . ASN A 1 950 ? 42.055 -11.576 -21.719 1.00 76.62 950 ASN A O 1
ATOM 7454 N N . LYS A 1 951 ? 41.767 -13.243 -20.237 1.00 80.62 951 LYS A N 1
ATOM 7455 C CA . LYS A 1 951 ? 43.004 -13.008 -19.468 1.00 80.62 951 LYS A CA 1
ATOM 7456 C C . LYS A 1 951 ? 44.276 -13.019 -20.319 1.00 80.62 951 LYS A C 1
ATOM 7458 O O . LYS A 1 951 ? 45.217 -12.311 -19.984 1.00 80.62 951 LYS A O 1
ATOM 7463 N N . THR A 1 952 ? 44.330 -13.838 -21.370 1.00 83.62 952 THR A N 1
ATOM 7464 C CA . THR A 1 952 ? 45.513 -13.935 -22.236 1.00 83.62 952 THR A CA 1
ATOM 7465 C C . THR A 1 952 ? 45.713 -12.629 -22.994 1.00 83.62 952 THR A C 1
ATOM 7467 O O . THR A 1 952 ? 46.791 -12.052 -22.912 1.00 83.62 952 THR A O 1
ATOM 7470 N N . GLN A 1 953 ? 44.648 -12.106 -23.606 1.00 82.62 953 GLN A N 1
ATOM 7471 C CA . GLN A 1 953 ? 44.668 -10.803 -24.271 1.00 82.62 953 GLN A CA 1
ATOM 7472 C C . GLN A 1 953 ? 44.962 -9.656 -23.294 1.00 82.62 953 GLN A C 1
ATOM 7474 O O . GLN A 1 953 ? 45.684 -8.734 -23.648 1.00 82.62 953 GLN A O 1
ATOM 7479 N N . ALA A 1 954 ? 44.472 -9.721 -22.049 1.00 85.75 954 ALA A N 1
ATOM 7480 C CA . ALA A 1 954 ? 44.803 -8.719 -21.029 1.00 85.75 954 ALA A CA 1
ATOM 7481 C C . ALA A 1 954 ? 46.307 -8.691 -20.698 1.00 85.75 954 ALA A C 1
ATOM 7483 O O . ALA A 1 954 ? 46.896 -7.622 -20.562 1.00 85.75 954 ALA A O 1
ATOM 7484 N N . VAL A 1 955 ? 46.939 -9.866 -20.597 1.00 86.69 955 VAL A N 1
ATOM 7485 C CA . VAL A 1 955 ? 48.386 -9.993 -20.360 1.00 86.69 955 VAL A CA 1
ATOM 7486 C C . VAL A 1 955 ? 49.197 -9.565 -21.581 1.00 86.69 955 VAL A C 1
ATOM 7488 O O . VAL A 1 955 ? 50.243 -8.944 -21.416 1.00 86.69 955 VAL A O 1
ATOM 7491 N N . GLU A 1 956 ? 48.741 -9.891 -22.790 1.00 86.62 956 GLU A N 1
ATOM 7492 C CA . GLU A 1 956 ? 49.372 -9.461 -24.045 1.00 86.62 956 GLU A CA 1
ATOM 7493 C C . GLU A 1 956 ? 49.310 -7.941 -24.208 1.00 86.62 956 GLU A C 1
ATOM 7495 O O . GLU A 1 956 ? 50.339 -7.322 -24.473 1.00 86.62 956 GLU A O 1
ATOM 7500 N N . LEU A 1 957 ? 48.139 -7.342 -23.964 1.00 85.50 957 LEU A N 1
ATOM 7501 C CA . LEU A 1 957 ? 47.947 -5.897 -24.015 1.00 85.50 957 LEU A CA 1
ATOM 7502 C C . LEU A 1 957 ? 48.862 -5.200 -23.007 1.00 85.50 957 LEU A C 1
ATOM 7504 O O . LEU A 1 957 ? 49.633 -4.340 -23.408 1.00 85.50 957 LEU A O 1
ATOM 7508 N N . TYR A 1 958 ? 48.861 -5.639 -21.744 1.00 90.81 958 TYR A N 1
ATOM 7509 C CA . TYR A 1 958 ? 49.750 -5.108 -20.707 1.00 90.81 958 TYR A CA 1
ATOM 7510 C C . TYR A 1 958 ? 51.233 -5.227 -21.087 1.00 90.81 958 TYR A C 1
ATOM 7512 O O . TYR A 1 958 ? 51.968 -4.251 -21.004 1.00 90.81 958 TYR A O 1
ATOM 7520 N N . ARG A 1 959 ? 51.692 -6.401 -21.544 1.00 88.12 959 ARG A N 1
ATOM 7521 C CA . ARG A 1 959 ? 53.104 -6.616 -21.911 1.00 88.12 959 ARG A CA 1
ATOM 7522 C C . ARG A 1 959 ? 53.554 -5.779 -23.101 1.00 88.12 959 ARG A C 1
ATOM 7524 O O . ARG A 1 959 ? 54.739 -5.482 -23.184 1.00 88.12 959 ARG A O 1
ATOM 7531 N N . SER A 1 960 ? 52.639 -5.393 -23.991 1.00 85.44 960 SER A N 1
ATOM 7532 C CA . SER A 1 960 ? 52.975 -4.568 -25.156 1.00 85.44 960 SER A CA 1
ATOM 7533 C C . SER A 1 960 ? 53.495 -3.171 -24.793 1.00 85.44 960 SER A C 1
ATOM 7535 O O . SER A 1 960 ? 54.068 -2.505 -25.651 1.00 85.44 960 SER A O 1
ATOM 7537 N N . HIS A 1 961 ? 53.359 -2.747 -23.528 1.00 87.25 961 HIS A N 1
ATOM 7538 C CA . HIS A 1 961 ? 53.826 -1.445 -23.043 1.00 87.25 961 HIS A CA 1
ATOM 7539 C C . HIS A 1 961 ? 55.110 -1.495 -22.192 1.00 87.25 961 HIS A C 1
ATOM 7541 O O . HIS A 1 961 ? 55.510 -0.464 -21.650 1.00 87.25 961 HIS A O 1
ATOM 7547 N N . TYR A 1 962 ? 55.769 -2.655 -22.075 1.00 84.44 962 TYR A N 1
ATOM 7548 C CA . TYR A 1 962 ? 57.003 -2.837 -21.290 1.00 84.44 962 TYR A CA 1
ATOM 7549 C C . TYR A 1 962 ? 58.094 -3.571 -22.092 1.00 84.44 962 TYR A C 1
ATOM 7551 O O . TYR A 1 962 ? 57.813 -4.200 -23.110 1.00 84.44 962 TYR A O 1
ATOM 7559 N N . ASP A 1 963 ? 59.355 -3.515 -21.638 1.00 78.25 963 ASP A N 1
ATOM 7560 C CA . ASP A 1 963 ? 60.466 -4.205 -22.308 1.00 78.25 963 ASP A CA 1
ATOM 7561 C C . ASP A 1 963 ? 60.353 -5.738 -22.238 1.00 78.25 963 ASP A C 1
ATOM 7563 O O . ASP A 1 963 ? 59.916 -6.296 -21.234 1.00 78.25 963 ASP A O 1
ATOM 7567 N N . GLU A 1 964 ? 60.836 -6.437 -23.276 1.00 72.06 964 GLU A N 1
ATOM 7568 C CA . GLU A 1 964 ? 60.762 -7.908 -23.399 1.00 72.06 964 GLU A CA 1
ATOM 7569 C C . GLU A 1 964 ? 61.392 -8.674 -22.216 1.00 72.06 964 GLU A C 1
ATOM 7571 O O . GLU A 1 964 ? 61.067 -9.839 -21.979 1.00 72.06 964 GLU A O 1
ATOM 7576 N N . ASN A 1 965 ? 62.289 -8.028 -21.461 1.00 71.88 965 ASN A N 1
ATOM 7577 C CA . ASN A 1 965 ? 62.976 -8.612 -20.310 1.00 71.88 965 ASN A CA 1
ATOM 7578 C C . ASN A 1 965 ? 62.273 -8.329 -18.968 1.00 71.88 965 ASN A C 1
ATOM 7580 O O . ASN A 1 965 ? 62.717 -8.834 -17.931 1.00 71.88 965 ASN A O 1
ATOM 7584 N N . PHE A 1 966 ? 61.185 -7.553 -18.955 1.00 78.56 966 PHE A N 1
ATOM 7585 C CA . PHE A 1 966 ? 60.400 -7.262 -17.761 1.00 78.56 966 PHE A CA 1
ATOM 7586 C C . PHE A 1 966 ? 59.277 -8.288 -17.569 1.00 78.56 966 PHE A C 1
ATOM 7588 O O . PHE A 1 966 ? 58.276 -8.307 -18.284 1.00 78.56 966 PHE A O 1
ATOM 7595 N N . ASN A 1 967 ? 59.411 -9.147 -16.554 1.00 76.19 967 ASN A N 1
ATOM 7596 C CA . ASN A 1 967 ? 58.362 -10.096 -16.177 1.00 76.19 967 ASN A CA 1
ATOM 7597 C C . ASN A 1 967 ? 57.578 -9.606 -14.950 1.00 76.19 967 ASN A C 1
ATOM 7599 O O . ASN A 1 967 ? 57.651 -10.209 -13.879 1.00 76.19 967 ASN A O 1
ATOM 7603 N N . GLY A 1 968 ? 56.840 -8.507 -15.123 1.00 78.69 968 GLY A N 1
ATOM 7604 C CA . GLY A 1 968 ? 56.073 -7.869 -14.050 1.00 78.69 968 GLY A CA 1
ATOM 7605 C C . GLY A 1 968 ? 54.804 -8.617 -13.630 1.00 78.69 968 GLY A C 1
ATOM 7606 O O . GLY A 1 968 ? 54.327 -8.422 -12.524 1.00 78.69 968 GLY A O 1
ATOM 7607 N N . VAL A 1 969 ? 54.244 -9.510 -14.451 1.00 84.06 969 VAL A N 1
ATOM 7608 C CA . VAL A 1 969 ? 52.953 -10.158 -14.140 1.00 84.06 969 VAL A CA 1
ATOM 7609 C C . VAL A 1 969 ? 53.108 -11.232 -13.056 1.00 84.06 969 VAL A C 1
ATOM 7611 O O . VAL A 1 969 ? 53.632 -12.315 -13.317 1.00 84.06 969 VAL A O 1
ATOM 7614 N N . SER A 1 970 ? 52.583 -10.963 -11.859 1.00 75.69 970 SER A N 1
ATOM 7615 C CA . SER A 1 970 ? 52.553 -11.901 -10.726 1.00 75.69 970 SER A CA 1
ATOM 7616 C C . SER A 1 970 ? 51.243 -12.695 -10.659 1.00 75.69 970 SER A C 1
ATOM 7618 O O . SER A 1 970 ? 51.243 -13.924 -10.572 1.00 75.69 970 SER A O 1
ATOM 7620 N N . ALA A 1 971 ? 50.105 -12.002 -10.751 1.00 72.38 971 ALA A N 1
ATOM 7621 C CA . ALA A 1 971 ? 48.772 -12.601 -10.732 1.00 72.38 971 ALA A CA 1
ATOM 7622 C C . ALA A 1 971 ? 47.802 -11.810 -11.619 1.00 72.38 971 ALA A C 1
ATOM 7624 O O . ALA A 1 971 ? 47.983 -10.612 -11.817 1.00 72.38 971 ALA A O 1
ATOM 7625 N N . VAL A 1 972 ? 46.765 -12.484 -12.133 1.00 77.75 972 VAL A N 1
ATOM 7626 C CA . VAL A 1 972 ? 45.696 -11.858 -12.929 1.00 77.75 972 VAL A CA 1
ATOM 7627 C C . VAL A 1 972 ? 44.333 -12.240 -12.361 1.00 77.75 972 VAL A C 1
ATOM 7629 O O . VAL A 1 972 ? 43.881 -13.393 -12.466 1.00 77.75 972 VAL A O 1
ATOM 7632 N N . HIS A 1 973 ? 43.670 -11.254 -11.771 1.00 73.94 973 HIS A N 1
ATOM 7633 C CA . HIS A 1 973 ? 42.311 -11.361 -11.263 1.00 73.94 973 HIS A CA 1
ATOM 7634 C C . HIS A 1 973 ? 41.318 -10.956 -12.349 1.00 73.94 973 HIS A C 1
ATOM 7636 O O . HIS A 1 973 ? 41.608 -10.110 -13.182 1.00 73.94 973 HIS A O 1
ATOM 7642 N N . ASP A 1 974 ? 40.159 -11.603 -12.363 1.00 80.81 974 ASP A N 1
ATOM 7643 C CA . ASP A 1 974 ? 39.122 -11.389 -13.370 1.00 80.81 974 ASP A CA 1
ATOM 7644 C C . ASP A 1 974 ? 37.781 -11.218 -12.661 1.00 80.81 974 ASP A C 1
ATOM 7646 O O . ASP A 1 974 ? 37.350 -12.097 -11.905 1.00 80.81 974 ASP A O 1
ATOM 7650 N N . LEU A 1 975 ? 37.176 -10.054 -12.867 1.00 72.25 975 LEU A N 1
ATOM 7651 C CA . LEU A 1 975 ? 36.034 -9.539 -12.127 1.00 72.25 975 LEU A CA 1
ATOM 7652 C C . LEU A 1 975 ? 34.927 -9.122 -13.099 1.00 72.25 975 LEU A C 1
ATOM 7654 O O . LEU A 1 975 ? 35.185 -8.746 -14.243 1.00 72.25 975 LEU A O 1
ATOM 7658 N N . SER A 1 976 ? 33.675 -9.171 -12.639 1.00 78.00 976 SER A N 1
ATOM 7659 C CA . SER A 1 976 ? 32.630 -8.386 -13.302 1.00 78.00 976 SER A CA 1
ATOM 7660 C C . SER A 1 976 ? 32.868 -6.898 -13.026 1.00 78.00 976 SER A C 1
ATOM 7662 O O . SER A 1 976 ? 33.474 -6.550 -12.009 1.00 78.00 976 SER A O 1
ATOM 7664 N N . LEU A 1 977 ? 32.391 -6.017 -13.907 1.00 75.75 977 LEU A N 1
ATOM 7665 C CA . LEU A 1 977 ? 32.515 -4.576 -13.699 1.00 75.75 977 LEU A CA 1
ATOM 7666 C C . LEU A 1 977 ? 31.836 -4.113 -12.399 1.00 75.75 977 LEU A C 1
ATOM 7668 O O . LEU A 1 977 ? 32.386 -3.281 -11.684 1.00 75.75 977 LEU A O 1
ATOM 7672 N N . GLU A 1 978 ? 30.680 -4.682 -12.057 1.00 68.19 978 GLU A N 1
ATOM 7673 C CA . GLU A 1 978 ? 29.978 -4.371 -10.808 1.00 68.19 978 GLU A CA 1
ATOM 7674 C C . GLU A 1 978 ? 30.736 -4.878 -9.577 1.00 68.19 978 GLU A C 1
ATOM 7676 O O . GLU A 1 978 ? 30.857 -4.144 -8.602 1.00 68.19 978 GLU A O 1
ATOM 7681 N N . ASP A 1 979 ? 31.326 -6.079 -9.623 1.00 62.78 979 ASP A N 1
ATOM 7682 C CA . ASP A 1 979 ? 32.185 -6.560 -8.531 1.00 62.78 979 ASP A CA 1
ATOM 7683 C C . ASP A 1 979 ? 33.433 -5.685 -8.384 1.00 62.78 979 ASP A C 1
ATOM 7685 O O . ASP A 1 979 ? 33.882 -5.427 -7.269 1.00 62.78 979 ASP A O 1
ATOM 7689 N N . PHE A 1 980 ? 34.001 -5.228 -9.502 1.00 77.88 980 PHE A N 1
ATOM 7690 C CA . PHE A 1 980 ? 35.139 -4.318 -9.516 1.00 77.88 980 PHE A CA 1
ATOM 7691 C C . PHE A 1 980 ? 34.770 -2.966 -8.895 1.00 77.88 980 PHE A C 1
ATOM 7693 O O . PHE A 1 980 ? 35.419 -2.559 -7.936 1.00 77.88 980 PHE A O 1
ATOM 7700 N N . LYS A 1 981 ? 33.672 -2.331 -9.326 1.00 71.44 981 LYS A N 1
ATOM 7701 C CA . LYS A 1 981 ? 33.135 -1.100 -8.721 1.00 71.44 981 LYS A CA 1
ATOM 7702 C C . LYS A 1 981 ? 32.784 -1.268 -7.254 1.00 71.44 981 LYS A C 1
ATOM 7704 O O . LYS A 1 981 ? 33.117 -0.410 -6.454 1.00 71.44 981 LYS A O 1
ATOM 7709 N N . ALA A 1 982 ? 32.147 -2.368 -6.869 1.00 57.88 982 ALA A N 1
ATOM 7710 C CA . ALA A 1 982 ? 31.843 -2.646 -5.469 1.00 57.88 982 ALA A CA 1
ATOM 7711 C C . ALA A 1 982 ? 33.128 -2.775 -4.633 1.00 57.88 982 ALA A C 1
ATOM 7713 O O . ALA A 1 982 ? 33.155 -2.350 -3.478 1.00 57.88 982 ALA A O 1
ATOM 7714 N N . LYS A 1 983 ? 34.206 -3.309 -5.223 1.00 60.31 983 LYS A N 1
ATOM 7715 C CA . LYS A 1 983 ? 35.532 -3.383 -4.598 1.00 60.31 983 LYS A CA 1
ATOM 7716 C C . LYS A 1 983 ? 36.232 -2.023 -4.500 1.00 60.31 983 LYS A C 1
ATOM 7718 O O . LYS A 1 983 ? 36.952 -1.841 -3.524 1.00 60.31 983 LYS A O 1
ATOM 7723 N N . ILE A 1 984 ? 36.018 -1.095 -5.441 1.00 62.66 984 ILE A N 1
ATOM 7724 C CA . ILE A 1 984 ? 36.663 0.236 -5.438 1.00 62.66 984 ILE A CA 1
ATOM 7725 C C . ILE A 1 984 ? 35.790 1.383 -4.868 1.00 62.66 984 ILE A C 1
ATOM 7727 O O . ILE A 1 984 ? 36.346 2.397 -4.471 1.00 62.66 984 ILE A O 1
ATOM 7731 N N . TYR A 1 985 ? 34.460 1.222 -4.744 1.00 57.59 985 TYR A N 1
ATOM 7732 C CA . TYR A 1 985 ? 33.501 2.262 -4.302 1.00 57.59 985 TYR A CA 1
ATOM 7733 C C . TYR A 1 985 ? 32.508 1.835 -3.180 1.00 57.59 985 TYR A C 1
ATOM 7735 O O . TYR A 1 985 ? 31.746 2.667 -2.694 1.00 57.59 985 TYR A O 1
ATOM 7743 N N . GLY A 1 986 ? 32.446 0.559 -2.760 1.00 37.25 986 GLY A N 1
ATOM 7744 C CA . GLY A 1 986 ? 31.264 -0.024 -2.081 1.00 37.25 986 GLY A CA 1
ATOM 7745 C C . GLY A 1 986 ? 31.178 -0.093 -0.538 1.00 37.25 986 GLY A C 1
ATOM 7746 O O . GLY A 1 986 ? 30.174 -0.596 -0.043 1.00 37.25 986 GLY A O 1
ATOM 7747 N N . GLY A 1 987 ? 32.149 0.380 0.252 1.00 33.94 987 GLY A N 1
ATOM 7748 C CA . GLY A 1 987 ? 31.999 0.544 1.717 1.00 33.94 987 GLY A CA 1
ATOM 7749 C C . GLY A 1 987 ? 32.024 -0.713 2.637 1.00 33.94 987 GLY A C 1
ATOM 7750 O O . GLY A 1 987 ? 31.360 -1.726 2.438 1.00 33.94 987 GLY A O 1
ATOM 7751 N N . HIS A 1 988 ? 32.806 -0.591 3.719 1.00 34.03 988 HIS A N 1
ATOM 7752 C CA . HIS A 1 988 ? 32.833 -1.283 5.030 1.00 34.03 988 HIS A CA 1
ATOM 7753 C C . HIS A 1 988 ? 32.927 -2.814 5.230 1.00 34.03 988 HIS A C 1
ATOM 7755 O O . HIS A 1 988 ? 33.091 -3.213 6.384 1.00 34.03 988 HIS A O 1
ATOM 7761 N N . THR A 1 989 ? 32.923 -3.712 4.236 1.00 36.22 989 THR A N 1
ATOM 7762 C CA . THR A 1 989 ? 33.239 -5.144 4.549 1.00 36.22 989 THR A CA 1
ATOM 7763 C C . THR A 1 989 ? 34.046 -5.932 3.518 1.00 36.22 989 THR A C 1
ATOM 7765 O O . THR A 1 989 ? 34.316 -7.107 3.742 1.00 36.22 989 THR A O 1
ATOM 7768 N N . ALA A 1 990 ? 34.518 -5.306 2.439 1.00 37.56 990 ALA A N 1
ATOM 7769 C CA . ALA A 1 990 ? 35.396 -5.965 1.460 1.00 37.56 990 ALA A CA 1
ATOM 7770 C C . ALA A 1 990 ? 36.839 -5.425 1.441 1.00 37.56 990 ALA A C 1
ATOM 7772 O O . ALA A 1 990 ? 37.668 -5.939 0.696 1.00 37.56 990 ALA A O 1
ATOM 7773 N N . MET A 1 991 ? 37.149 -4.421 2.269 1.00 38.25 991 MET A N 1
ATOM 7774 C CA . MET A 1 991 ? 38.436 -3.709 2.243 1.00 38.25 991 MET A CA 1
ATOM 7775 C C . MET A 1 991 ? 39.438 -4.177 3.316 1.00 38.25 991 MET A C 1
ATOM 7777 O O . MET A 1 991 ? 40.565 -3.701 3.352 1.00 38.25 991 MET A O 1
ATOM 7781 N N . PHE A 1 992 ? 39.068 -5.119 4.192 1.00 33.09 992 PHE A N 1
ATOM 7782 C CA . PHE A 1 992 ? 39.867 -5.425 5.390 1.00 33.09 992 PHE A CA 1
ATOM 7783 C C . PHE A 1 992 ? 40.814 -6.626 5.315 1.00 33.09 992 PHE A C 1
ATOM 7785 O O . PHE A 1 992 ? 41.577 -6.807 6.258 1.00 33.09 992 PHE A O 1
ATOM 7792 N N . ASP A 1 993 ? 40.854 -7.387 4.217 1.00 37.34 993 ASP A N 1
ATOM 7793 C CA . ASP A 1 993 ? 41.766 -8.541 4.131 1.00 37.34 993 ASP A CA 1
ATOM 7794 C C . ASP A 1 993 ? 42.971 -8.366 3.202 1.00 37.34 993 ASP A C 1
ATOM 7796 O O . ASP A 1 993 ? 43.787 -9.285 3.137 1.00 37.34 993 ASP A O 1
ATOM 7800 N N . SER A 1 994 ? 43.170 -7.227 2.522 1.00 39.94 994 SER A N 1
ATOM 7801 C CA . SER A 1 994 ? 44.394 -7.100 1.711 1.00 39.94 994 SER A CA 1
ATOM 7802 C C . SER A 1 994 ? 45.232 -5.845 1.827 1.00 39.94 994 SER A C 1
ATOM 7804 O O . SER A 1 994 ? 46.419 -5.988 1.566 1.00 39.94 994 SER A O 1
ATOM 7806 N N . ILE A 1 995 ? 44.757 -4.668 2.240 1.00 36.19 995 ILE A N 1
ATOM 7807 C CA . ILE A 1 995 ? 45.682 -3.529 2.392 1.00 36.19 995 ILE A CA 1
ATOM 7808 C C . ILE A 1 995 ? 45.258 -2.681 3.591 1.00 36.19 995 ILE A C 1
ATOM 7810 O O . ILE A 1 995 ? 44.255 -1.978 3.580 1.00 36.19 995 ILE A O 1
ATOM 7814 N N . GLN A 1 996 ? 46.007 -2.849 4.677 1.00 31.45 996 GLN A N 1
ATOM 7815 C CA . GLN A 1 996 ? 45.813 -2.202 5.966 1.00 31.45 996 GLN A CA 1
ATOM 7816 C C . GLN A 1 996 ? 45.850 -0.671 5.856 1.00 31.45 996 GLN A C 1
ATOM 7818 O O . GLN A 1 996 ? 46.898 -0.112 5.564 1.00 31.45 996 GLN A O 1
ATOM 7823 N N . GLY A 1 997 ? 44.760 -0.025 6.268 1.00 31.25 997 GLY A N 1
ATOM 7824 C CA . GLY A 1 997 ? 44.824 1.185 7.091 1.00 31.25 997 GLY A CA 1
ATOM 7825 C C . GLY A 1 997 ? 44.971 2.525 6.368 1.00 31.25 997 GLY A C 1
ATOM 7826 O O . GLY A 1 997 ? 46.067 2.906 5.986 1.00 31.25 997 GLY A O 1
ATOM 7827 N N . ALA A 1 998 ? 43.861 3.269 6.376 1.00 31.97 998 ALA A N 1
ATOM 7828 C CA . ALA A 1 998 ? 43.783 4.729 6.466 1.00 31.97 998 ALA A CA 1
ATOM 7829 C C . ALA A 1 998 ? 44.448 5.553 5.355 1.00 31.97 998 ALA A C 1
ATOM 7831 O O . ALA A 1 998 ? 45.618 5.897 5.468 1.00 31.97 998 ALA A O 1
ATOM 7832 N N . MET A 1 999 ? 43.654 6.015 4.385 1.00 32.34 999 MET A N 1
ATOM 7833 C CA . MET A 1 999 ? 43.855 7.345 3.804 1.00 32.34 999 MET A CA 1
ATOM 7834 C C . MET A 1 999 ? 42.485 7.983 3.550 1.00 32.34 999 MET A C 1
ATOM 7836 O O . MET A 1 999 ? 41.715 7.470 2.743 1.00 32.34 999 MET A O 1
ATOM 7840 N N . LEU A 1 1000 ? 42.233 9.096 4.250 1.00 35.84 1000 LEU A N 1
ATOM 7841 C CA . LEU A 1 1000 ? 41.063 9.990 4.207 1.00 35.84 1000 LEU A CA 1
ATOM 7842 C C . LEU A 1 1000 ? 39.940 9.713 5.224 1.00 35.84 1000 LEU A C 1
ATOM 7844 O O . LEU A 1 1000 ? 38.773 9.568 4.870 1.00 35.84 1000 LEU A O 1
ATOM 7848 N N . ASP A 1 1001 ? 40.295 9.751 6.510 1.00 38.22 1001 ASP A N 1
ATOM 7849 C CA . ASP A 1 1001 ? 39.412 10.301 7.546 1.00 38.22 1001 ASP A CA 1
ATOM 7850 C C . ASP A 1 1001 ? 40.284 11.123 8.511 1.00 38.22 1001 ASP A C 1
ATOM 7852 O O . ASP A 1 1001 ? 41.376 10.692 8.870 1.00 38.22 1001 ASP A O 1
ATOM 7856 N N . SER A 1 1002 ? 39.858 12.334 8.878 1.00 53.97 1002 SER A N 1
ATOM 7857 C CA . SER A 1 1002 ? 40.666 13.241 9.708 1.00 53.97 1002 SER A CA 1
ATOM 7858 C C . SER A 1 1002 ? 40.975 12.598 11.065 1.00 53.97 1002 SER A C 1
ATOM 7860 O O . SER A 1 1002 ? 40.056 12.137 11.743 1.00 53.97 1002 SER A O 1
ATOM 7862 N N . TRP A 1 1003 ? 42.233 12.655 11.529 1.00 50.38 1003 TRP A N 1
ATOM 7863 C CA . TRP A 1 1003 ? 42.653 12.162 12.859 1.00 50.38 1003 TRP A CA 1
ATOM 7864 C C . TRP A 1 1003 ? 41.823 12.715 14.042 1.00 50.38 1003 TRP A C 1
ATOM 7866 O O . TRP A 1 1003 ? 41.874 12.171 15.158 1.00 50.38 1003 TRP A O 1
ATOM 7876 N N . LEU A 1 1004 ? 41.085 13.814 13.822 1.00 46.38 1004 LEU A N 1
ATOM 7877 C CA . LEU A 1 1004 ? 40.139 14.428 14.759 1.00 46.38 1004 LEU A CA 1
ATOM 7878 C C . LEU A 1 1004 ? 38.838 13.619 14.928 1.00 46.38 1004 LEU A C 1
ATOM 7880 O O . LEU A 1 1004 ? 38.225 13.701 15.994 1.00 46.38 1004 LEU A O 1
ATOM 7884 N N . ASN A 1 1005 ? 38.438 12.824 13.930 1.00 42.78 1005 ASN A N 1
ATOM 7885 C CA . ASN A 1 1005 ? 37.179 12.071 13.902 1.00 42.78 1005 ASN A CA 1
ATOM 7886 C C . ASN A 1 1005 ? 37.317 10.628 14.410 1.00 42.78 1005 ASN A C 1
ATOM 7888 O O . ASN A 1 1005 ? 36.447 10.159 15.146 1.00 42.78 1005 ASN A O 1
ATOM 7892 N N . ASP A 1 1006 ? 38.391 9.924 14.042 1.00 47.66 1006 ASP A N 1
ATOM 7893 C CA . ASP A 1 1006 ? 38.538 8.478 14.293 1.00 47.66 1006 ASP A CA 1
ATOM 7894 C C . ASP A 1 1006 ? 39.664 8.132 15.291 1.00 47.66 1006 ASP A C 1
ATOM 7896 O O . ASP A 1 1006 ? 39.704 7.048 15.876 1.00 47.66 1006 ASP A O 1
ATOM 7900 N N . GLY A 1 1007 ? 40.564 9.085 15.533 1.00 49.00 1007 GLY A N 1
ATOM 7901 C CA . GLY A 1 1007 ? 41.689 8.971 16.439 1.00 49.00 1007 GLY A CA 1
ATOM 7902 C C . GLY A 1 1007 ? 42.928 8.249 15.897 1.00 49.00 1007 GLY A C 1
ATOM 7903 O O . GLY A 1 1007 ? 43.902 8.163 16.659 1.00 49.00 1007 GLY A O 1
ATOM 7904 N N . SER A 1 1008 ? 42.908 7.800 14.639 1.00 53.53 1008 SER A N 1
ATOM 7905 C CA . SER A 1 1008 ? 44.020 7.176 13.910 1.00 53.53 1008 SER A CA 1
ATOM 7906 C C . SER A 1 1008 ? 44.901 8.240 13.240 1.00 53.53 1008 SER A C 1
ATOM 7908 O O . SER A 1 1008 ? 44.491 9.384 13.091 1.00 53.53 1008 SER A O 1
ATOM 7910 N N . PHE A 1 1009 ? 46.144 7.905 12.885 1.00 60.22 1009 PHE A N 1
ATOM 7911 C CA . PHE A 1 1009 ? 47.061 8.841 12.217 1.00 60.22 1009 PHE A CA 1
ATOM 7912 C C . PHE A 1 1009 ? 47.038 8.637 10.703 1.00 60.22 1009 PHE A C 1
ATOM 7914 O O . PHE A 1 1009 ? 47.069 7.490 10.251 1.00 60.22 1009 PHE A O 1
ATOM 7921 N N . ASP A 1 1010 ? 47.075 9.729 9.945 1.00 64.81 1010 ASP A N 1
ATOM 7922 C CA . ASP A 1 1010 ? 47.169 9.706 8.486 1.00 64.81 1010 ASP A CA 1
ATOM 7923 C C . ASP A 1 1010 ? 48.539 9.173 8.052 1.00 64.81 1010 ASP A C 1
ATOM 7925 O O . ASP A 1 1010 ? 49.566 9.593 8.578 1.00 64.81 1010 ASP A O 1
ATOM 7929 N N . LEU A 1 1011 ? 48.602 8.243 7.100 1.00 63.75 1011 LEU A N 1
ATOM 7930 C CA . LEU A 1 1011 ? 49.875 7.718 6.596 1.00 63.75 1011 LEU A CA 1
ATOM 7931 C C . LEU A 1 1011 ? 50.338 8.516 5.379 1.00 63.75 1011 LEU A C 1
ATOM 7933 O O . LEU A 1 1011 ? 50.010 8.184 4.247 1.00 63.75 1011 LEU A O 1
ATOM 7937 N N . LEU A 1 1012 ? 51.131 9.562 5.592 1.00 64.62 1012 LEU A N 1
ATOM 7938 C CA . LEU A 1 1012 ? 51.551 10.438 4.502 1.00 64.62 1012 LEU A CA 1
ATOM 7939 C C . LEU A 1 1012 ? 52.765 9.896 3.738 1.00 64.62 1012 LEU A C 1
ATOM 7941 O O . LEU A 1 1012 ? 53.717 9.413 4.362 1.00 64.62 1012 LEU A O 1
ATOM 7945 N N . PRO A 1 1013 ? 52.798 10.024 2.398 1.00 66.62 1013 PRO A N 1
ATOM 7946 C CA . PRO A 1 1013 ? 53.971 9.680 1.613 1.00 66.62 1013 PRO A CA 1
ATOM 7947 C C . PRO A 1 1013 ? 55.131 10.595 1.962 1.00 66.62 1013 PRO A C 1
ATOM 7949 O O . PRO A 1 1013 ? 55.015 11.819 1.884 1.00 66.62 1013 PRO A O 1
ATOM 7952 N N . ILE A 1 1014 ? 56.288 10.004 2.255 1.00 71.44 1014 ILE A N 1
ATOM 7953 C CA . ILE A 1 1014 ? 57.484 10.778 2.604 1.00 71.44 1014 ILE A CA 1
ATOM 7954 C C . ILE A 1 1014 ? 57.869 11.747 1.475 1.00 71.44 1014 ILE A C 1
ATOM 7956 O O . ILE A 1 1014 ? 58.303 12.861 1.752 1.00 71.44 1014 ILE A O 1
ATOM 7960 N N . LYS A 1 1015 ? 57.615 11.370 0.209 1.00 68.81 1015 LYS A N 1
ATOM 7961 C CA . LYS A 1 1015 ? 57.874 12.197 -0.986 1.00 68.81 1015 LYS A CA 1
ATOM 7962 C C . LYS A 1 1015 ? 57.098 13.526 -1.017 1.00 68.81 1015 LYS A C 1
ATOM 7964 O O . LYS A 1 1015 ? 57.523 14.442 -1.711 1.00 68.81 1015 LYS A O 1
ATOM 7969 N N . ARG A 1 1016 ? 55.985 13.642 -0.278 1.00 71.44 1016 ARG A N 1
ATOM 7970 C CA . ARG A 1 1016 ? 55.120 14.840 -0.240 1.00 71.44 1016 ARG A CA 1
ATOM 7971 C C . ARG A 1 1016 ? 55.377 15.741 0.976 1.00 71.44 1016 ARG A C 1
ATOM 7973 O O . ARG A 1 1016 ? 54.695 16.754 1.130 1.00 71.44 1016 ARG A O 1
ATOM 7980 N N . LEU A 1 1017 ? 56.339 15.383 1.832 1.00 77.31 1017 LEU A N 1
ATOM 7981 C CA . LEU A 1 1017 ? 56.665 16.114 3.057 1.00 77.31 1017 LEU A CA 1
ATOM 7982 C C . LEU A 1 1017 ? 57.810 17.106 2.848 1.00 77.31 1017 LEU A C 1
ATOM 7984 O O . LEU A 1 1017 ? 58.846 16.767 2.275 1.00 77.31 1017 LEU A O 1
ATOM 7988 N N . LYS A 1 1018 ? 57.650 18.319 3.379 1.00 79.69 1018 LYS A N 1
ATOM 7989 C CA . LYS A 1 1018 ? 58.642 19.402 3.316 1.00 79.69 1018 LYS A CA 1
ATOM 7990 C C . LYS A 1 1018 ? 59.028 19.875 4.714 1.00 79.69 1018 LYS A C 1
ATOM 7992 O O . LYS A 1 1018 ? 58.218 19.826 5.630 1.00 79.69 1018 LYS A O 1
ATOM 7997 N N . LEU A 1 1019 ? 60.274 20.309 4.905 1.00 74.06 1019 LEU A N 1
ATOM 7998 C CA . LEU A 1 1019 ? 60.824 20.700 6.220 1.00 74.06 1019 LEU A CA 1
ATOM 7999 C C . LEU A 1 1019 ? 60.963 22.221 6.385 1.00 74.06 1019 LEU A C 1
ATOM 8001 O O . LEU A 1 1019 ? 61.669 22.677 7.287 1.00 74.06 1019 LEU A O 1
ATOM 8005 N N . ASP A 1 1020 ? 60.317 22.982 5.508 1.00 66.25 1020 ASP A N 1
ATOM 8006 C CA . ASP A 1 1020 ? 60.666 24.371 5.206 1.00 66.25 1020 ASP A CA 1
ATOM 8007 C C . ASP A 1 1020 ? 60.462 25.333 6.400 1.00 66.25 1020 ASP A C 1
ATOM 8009 O O . ASP A 1 1020 ? 61.140 26.356 6.470 1.00 66.25 1020 ASP A O 1
ATOM 8013 N N . ASN A 1 1021 ? 59.640 24.958 7.394 1.00 59.31 1021 ASN A N 1
ATOM 8014 C CA . ASN A 1 1021 ? 59.182 25.844 8.481 1.00 59.31 1021 ASN A CA 1
ATOM 8015 C C . ASN A 1 1021 ? 59.603 25.395 9.901 1.00 59.31 1021 ASN A C 1
ATOM 8017 O O . ASN A 1 1021 ? 59.011 25.808 10.897 1.00 59.31 1021 ASN A O 1
ATOM 8021 N N . LEU A 1 1022 ? 60.609 24.522 10.032 1.00 62.56 1022 LEU A N 1
ATOM 8022 C CA . LEU A 1 1022 ? 60.942 23.876 11.313 1.00 62.56 1022 LEU A CA 1
ATOM 8023 C C . LEU A 1 1022 ? 62.300 24.369 11.862 1.00 62.56 1022 LEU A C 1
ATOM 8025 O O . LEU A 1 1022 ? 63.334 24.202 11.215 1.00 62.56 1022 LEU A O 1
ATOM 8029 N N . ASP A 1 1023 ? 62.327 24.952 13.068 1.00 55.16 1023 ASP A N 1
ATOM 8030 C CA . ASP A 1 1023 ? 63.548 25.534 13.666 1.00 55.16 1023 ASP A CA 1
ATOM 8031 C C . ASP A 1 1023 ? 64.646 24.477 13.932 1.00 55.16 1023 ASP A C 1
ATOM 8033 O O . ASP A 1 1023 ? 64.367 23.321 14.276 1.00 55.16 1023 ASP A O 1
ATOM 8037 N N . ASP A 1 1024 ? 65.916 24.836 13.743 1.00 55.88 1024 ASP A N 1
ATOM 8038 C CA . ASP A 1 1024 ? 67.080 23.935 13.796 1.00 55.88 1024 ASP A CA 1
ATOM 8039 C C . ASP A 1 1024 ? 67.515 23.550 15.229 1.00 55.88 1024 ASP A C 1
ATOM 8041 O O . ASP A 1 1024 ? 68.299 22.613 15.419 1.00 55.88 1024 ASP A O 1
ATOM 8045 N N . GLY A 1 1025 ? 66.927 24.181 16.253 1.00 54.69 1025 GLY A N 1
ATOM 8046 C CA . GLY A 1 1025 ? 67.228 23.973 17.676 1.00 54.69 1025 GLY A CA 1
ATOM 8047 C C . GLY A 1 1025 ? 66.398 22.925 18.442 1.00 54.69 1025 GLY A C 1
ATOM 8048 O O . GLY A 1 1025 ? 66.601 22.766 19.653 1.00 54.69 1025 GLY A O 1
ATOM 8049 N N . SER A 1 1026 ? 65.469 22.202 17.805 1.00 53.16 1026 SER A N 1
ATOM 8050 C CA . SER A 1 1026 ? 64.484 21.360 18.517 1.00 53.16 1026 SER A CA 1
ATOM 8051 C C . SER A 1 1026 ? 65.099 20.208 19.343 1.00 53.16 1026 SER A C 1
ATOM 8053 O O . SER A 1 1026 ? 65.783 19.299 18.854 1.00 53.16 1026 SER A O 1
ATOM 8055 N N . LYS A 1 1027 ? 64.811 20.202 20.655 1.00 54.12 1027 LYS A N 1
ATOM 8056 C CA . LYS A 1 1027 ? 65.169 19.116 21.590 1.00 54.12 1027 LYS A CA 1
ATOM 8057 C C . LYS A 1 1027 ? 64.189 17.939 21.501 1.00 54.12 1027 LYS A C 1
ATOM 8059 O O . LYS A 1 1027 ? 63.610 17.534 22.506 1.00 54.12 1027 LYS A O 1
ATOM 8064 N N . ASP A 1 1028 ? 64.042 17.352 20.318 1.00 58.59 1028 ASP A N 1
ATOM 8065 C CA . ASP A 1 1028 ? 63.248 16.131 20.156 1.00 58.59 1028 ASP A CA 1
ATOM 8066 C C . ASP A 1 1028 ? 63.927 14.958 20.891 1.00 58.59 1028 ASP A C 1
ATOM 8068 O O . ASP A 1 1028 ? 65.149 14.763 20.789 1.00 58.59 1028 ASP A O 1
ATOM 8072 N N . ALA A 1 1029 ? 63.154 14.170 21.645 1.00 56.38 1029 ALA A N 1
ATOM 8073 C CA . ALA A 1 1029 ? 63.634 12.927 22.253 1.00 56.38 1029 ALA A CA 1
ATOM 8074 C C . ALA A 1 1029 ? 63.924 11.857 21.173 1.00 56.38 1029 ALA A C 1
ATOM 8076 O O . ALA A 1 1029 ? 63.781 12.103 19.975 1.00 56.38 1029 ALA A O 1
ATOM 8077 N N . LYS A 1 1030 ? 64.406 10.667 21.563 1.00 62.31 1030 LYS A N 1
ATOM 8078 C CA . LYS A 1 1030 ? 64.668 9.588 20.590 1.00 62.31 1030 LYS A CA 1
ATOM 8079 C C . LYS A 1 1030 ? 63.342 9.119 19.958 1.00 62.31 1030 LYS A C 1
ATOM 8081 O O . LYS A 1 1030 ? 62.490 8.664 20.718 1.00 62.31 1030 LYS A O 1
ATOM 8086 N N . PRO A 1 1031 ? 63.196 9.171 18.620 1.00 66.56 1031 PRO A N 1
ATOM 8087 C CA . PRO A 1 1031 ? 61.941 8.850 17.944 1.00 66.56 1031 PRO A CA 1
ATOM 8088 C C . PRO A 1 1031 ? 61.650 7.346 17.974 1.00 66.56 1031 PRO A C 1
ATOM 8090 O O . PRO A 1 1031 ? 62.571 6.525 17.895 1.00 66.56 1031 PRO A O 1
ATOM 8093 N N . THR A 1 1032 ? 60.370 6.978 18.038 1.00 66.12 1032 THR A N 1
ATOM 8094 C CA . THR A 1 1032 ? 59.914 5.585 17.896 1.00 66.12 1032 THR A CA 1
ATOM 8095 C C . THR A 1 1032 ? 59.231 5.343 16.545 1.00 66.12 1032 THR A C 1
ATOM 8097 O O . THR A 1 1032 ? 58.608 6.234 15.984 1.00 66.12 1032 THR A O 1
ATOM 8100 N N . LEU A 1 1033 ? 59.320 4.121 16.001 1.00 64.81 1033 LEU A N 1
ATOM 8101 C CA . LEU A 1 1033 ? 58.799 3.773 14.660 1.00 64.81 1033 LEU A CA 1
ATOM 8102 C C . LEU A 1 1033 ? 57.289 4.018 14.471 1.00 64.81 1033 LEU A C 1
ATOM 8104 O O . LEU A 1 1033 ? 56.820 4.131 13.345 1.00 64.81 1033 LEU A O 1
ATOM 8108 N N . ARG A 1 1034 ? 56.517 4.076 15.559 1.00 61.94 1034 ARG A N 1
ATOM 8109 C CA . ARG A 1 1034 ? 55.054 4.250 15.528 1.00 61.94 1034 ARG A CA 1
ATOM 8110 C C . ARG A 1 1034 ? 54.605 5.671 15.864 1.00 61.94 1034 ARG A C 1
ATOM 8112 O O . ARG A 1 1034 ? 53.411 5.928 15.917 1.00 61.94 1034 ARG A O 1
ATOM 8119 N N . GLU A 1 1035 ? 55.551 6.557 16.145 1.00 72.00 1035 GLU A N 1
ATOM 8120 C CA . GLU A 1 1035 ? 55.269 7.934 16.536 1.00 72.00 1035 GLU A CA 1
ATOM 8121 C C . GLU A 1 1035 ? 54.861 8.745 15.305 1.00 72.00 1035 GLU A C 1
ATOM 8123 O O . GLU A 1 1035 ? 55.561 8.654 14.287 1.00 72.00 1035 GLU A O 1
ATOM 8128 N N . PRO A 1 1036 ? 53.756 9.505 15.375 1.00 78.38 1036 PRO A N 1
ATOM 8129 C CA . PRO A 1 1036 ? 53.341 10.356 14.277 1.00 78.38 1036 PRO A CA 1
ATOM 8130 C C . PRO A 1 1036 ? 54.127 11.671 14.250 1.00 78.38 1036 PRO A C 1
ATOM 8132 O O . PRO A 1 1036 ? 54.528 12.195 15.294 1.00 78.38 1036 PRO A O 1
ATOM 8135 N N . ILE A 1 1037 ? 54.304 12.231 13.056 1.00 81.12 1037 ILE A N 1
ATOM 8136 C CA . ILE A 1 1037 ? 54.741 13.622 12.863 1.00 81.12 1037 ILE A CA 1
ATOM 8137 C C . ILE A 1 1037 ? 53.531 14.567 12.860 1.00 81.12 1037 ILE A C 1
ATOM 8139 O O . ILE A 1 1037 ? 52.399 14.114 12.747 1.00 81.12 1037 ILE A O 1
ATOM 8143 N N . VAL A 1 1038 ? 53.745 15.876 12.980 1.00 80.88 1038 VAL A N 1
ATOM 8144 C CA . VAL A 1 1038 ? 52.678 16.877 12.786 1.00 80.88 1038 VAL A CA 1
ATOM 8145 C C . VAL A 1 1038 ? 52.997 17.688 11.544 1.00 80.88 1038 VAL A C 1
ATOM 8147 O O . VAL A 1 1038 ? 54.142 18.129 11.389 1.00 80.88 1038 VAL A O 1
ATOM 8150 N N . VAL A 1 1039 ? 52.001 17.882 10.684 1.00 78.56 1039 VAL A N 1
ATOM 8151 C CA . VAL A 1 1039 ? 52.131 18.629 9.431 1.00 78.56 1039 VAL A CA 1
ATOM 8152 C C . VAL A 1 1039 ? 50.994 19.637 9.258 1.00 78.56 1039 VAL A C 1
ATOM 8154 O O . VAL A 1 1039 ? 49.897 19.421 9.774 1.00 78.56 1039 VAL A O 1
ATOM 8157 N N . ILE A 1 1040 ? 51.257 20.707 8.509 1.00 74.44 1040 ILE A N 1
ATOM 8158 C CA . ILE A 1 1040 ? 50.228 21.586 7.942 1.00 74.44 1040 ILE A CA 1
ATOM 8159 C C . ILE A 1 1040 ? 50.125 21.308 6.440 1.00 74.44 1040 ILE A C 1
ATOM 8161 O O . ILE A 1 1040 ? 51.143 21.204 5.749 1.00 74.44 1040 ILE A O 1
ATOM 8165 N N . GLU A 1 1041 ? 48.903 21.168 5.942 1.00 76.12 1041 GLU A N 1
ATOM 8166 C CA . GLU A 1 1041 ? 48.606 21.009 4.519 1.00 76.12 1041 GLU A CA 1
ATOM 8167 C C . GLU A 1 1041 ? 48.661 22.357 3.782 1.00 76.12 1041 GLU A C 1
ATOM 8169 O O . GLU A 1 1041 ? 48.038 23.329 4.203 1.00 76.12 1041 GLU A O 1
ATOM 8174 N N . GLN A 1 1042 ? 49.414 22.422 2.677 1.00 64.19 1042 GLN A N 1
ATOM 8175 C CA . GLN A 1 1042 ? 49.506 23.598 1.805 1.00 64.19 1042 GLN A CA 1
ATOM 8176 C C . GLN A 1 1042 ? 49.522 23.170 0.328 1.00 64.19 1042 GLN A C 1
ATOM 8178 O O . GLN A 1 1042 ? 50.551 22.755 -0.224 1.00 64.19 1042 GLN A O 1
ATOM 8183 N N . GLY A 1 1043 ? 48.367 23.279 -0.335 1.00 63.88 1043 GLY A N 1
ATOM 8184 C CA . GLY A 1 1043 ? 48.185 22.803 -1.710 1.00 63.88 1043 GLY A CA 1
ATOM 8185 C C . GLY A 1 1043 ? 48.470 21.300 -1.821 1.00 63.88 1043 GLY A C 1
ATOM 8186 O O . GLY A 1 1043 ? 47.984 20.514 -1.022 1.00 63.88 1043 GLY A O 1
ATOM 8187 N N . ASN A 1 1044 ? 49.309 20.879 -2.776 1.00 56.97 1044 ASN A N 1
ATOM 8188 C CA . ASN A 1 1044 ? 49.656 19.458 -2.947 1.00 56.97 1044 ASN A CA 1
ATOM 8189 C C . ASN A 1 1044 ? 50.765 18.941 -1.999 1.00 56.97 1044 ASN A C 1
ATOM 8191 O O . ASN A 1 1044 ? 51.148 17.769 -2.111 1.00 56.97 1044 ASN A O 1
ATOM 8195 N N . ASN A 1 1045 ? 51.298 19.769 -1.090 1.00 63.81 1045 ASN A N 1
ATOM 8196 C CA . ASN A 1 1045 ? 52.414 19.416 -0.203 1.00 63.81 1045 ASN A CA 1
ATOM 8197 C C . ASN A 1 1045 ? 52.046 19.530 1.285 1.00 63.81 1045 ASN A C 1
ATOM 8199 O O . ASN A 1 1045 ? 51.120 20.244 1.657 1.00 63.81 1045 ASN A O 1
ATOM 8203 N N . PHE A 1 1046 ? 52.831 18.864 2.136 1.00 78.75 1046 PHE A N 1
ATOM 8204 C CA . PHE A 1 1046 ? 52.640 18.851 3.587 1.00 78.75 1046 PHE A CA 1
ATOM 8205 C C . PHE A 1 1046 ? 53.900 19.347 4.305 1.00 78.75 1046 PHE A C 1
ATOM 8207 O O . PHE A 1 1046 ? 54.954 18.706 4.249 1.00 78.75 1046 PHE A O 1
ATOM 8214 N N . ASN A 1 1047 ? 53.801 20.475 5.003 1.00 80.56 1047 ASN A N 1
ATOM 8215 C CA . ASN A 1 1047 ? 54.924 21.053 5.734 1.00 80.56 1047 ASN A CA 1
ATOM 8216 C C . ASN A 1 1047 ? 55.000 20.445 7.130 1.00 80.56 1047 ASN A C 1
ATOM 8218 O O . ASN A 1 1047 ? 54.075 20.563 7.930 1.00 80.56 1047 ASN A O 1
ATOM 8222 N N . VAL A 1 1048 ? 56.112 19.788 7.440 1.00 82.06 1048 VAL A N 1
ATOM 8223 C CA . VAL A 1 1048 ? 56.373 19.212 8.757 1.00 82.06 1048 VAL A CA 1
ATOM 8224 C C . VAL A 1 1048 ? 56.638 20.341 9.741 1.00 82.06 1048 VAL A C 1
ATOM 8226 O O . VAL A 1 1048 ? 57.552 21.138 9.541 1.00 82.06 1048 VAL A O 1
ATOM 8229 N N . VAL A 1 1049 ? 55.880 20.354 10.836 1.00 75.31 1049 VAL A N 1
ATOM 8230 C CA . VAL A 1 1049 ? 55.994 21.345 11.919 1.00 75.31 1049 VAL A CA 1
ATOM 8231 C C . VAL A 1 1049 ? 56.466 20.724 13.237 1.00 75.31 1049 VAL A C 1
ATOM 8233 O O . VAL A 1 1049 ? 57.059 21.406 14.070 1.00 75.31 1049 VAL A O 1
ATOM 8236 N N . HIS A 1 1050 ? 56.303 19.406 13.427 1.00 76.94 1050 HIS A N 1
ATOM 8237 C CA . HIS A 1 1050 ? 56.879 18.677 14.566 1.00 76.94 1050 HIS A CA 1
ATOM 8238 C C . HIS A 1 1050 ? 57.241 17.221 14.215 1.00 76.94 1050 HIS A C 1
ATOM 8240 O O . HIS A 1 1050 ? 56.538 16.575 13.443 1.00 76.94 1050 HIS A O 1
ATOM 8246 N N . GLY A 1 1051 ? 58.318 16.682 14.809 1.00 78.75 1051 GLY A N 1
ATOM 8247 C CA . GLY A 1 1051 ? 58.760 15.295 14.599 1.00 78.75 1051 GLY A CA 1
ATOM 8248 C C . GLY A 1 1051 ? 59.894 15.106 13.579 1.00 78.75 1051 GLY A C 1
ATOM 8249 O O . GLY A 1 1051 ? 59.996 14.043 12.962 1.00 78.75 1051 GLY A O 1
ATOM 8250 N N . ARG A 1 1052 ? 60.791 16.092 13.412 1.00 79.00 1052 ARG A N 1
ATOM 8251 C CA . ARG A 1 1052 ? 61.909 16.047 12.440 1.00 79.00 1052 ARG A CA 1
ATOM 8252 C C . ARG A 1 1052 ? 62.761 14.783 12.578 1.00 79.00 1052 ARG A C 1
ATOM 8254 O O . ARG A 1 1052 ? 63.025 14.112 11.584 1.00 79.00 1052 ARG A O 1
ATOM 8261 N N . LYS A 1 1053 ? 63.137 14.394 13.803 1.00 77.50 1053 LYS A N 1
ATOM 8262 C CA . LYS A 1 1053 ? 63.955 13.181 14.016 1.00 77.50 1053 LYS A CA 1
ATOM 8263 C C . LYS A 1 1053 ? 63.228 11.902 13.600 1.00 77.50 1053 LYS A C 1
ATOM 8265 O O . LYS A 1 1053 ? 63.872 10.939 13.192 1.00 77.50 1053 LYS A O 1
ATOM 8270 N N . ARG A 1 1054 ? 61.894 11.873 13.699 1.00 83.62 1054 ARG A N 1
ATOM 8271 C CA . ARG A 1 1054 ? 61.067 10.741 13.262 1.00 83.62 1054 ARG A CA 1
ATOM 8272 C C . ARG A 1 1054 ? 60.992 10.663 11.736 1.00 83.62 1054 ARG A C 1
ATOM 8274 O O . ARG A 1 1054 ? 61.132 9.561 11.205 1.00 83.62 1054 ARG A O 1
ATOM 8281 N N . TYR A 1 1055 ? 60.860 11.804 11.059 1.00 84.06 1055 TYR A N 1
ATOM 8282 C CA . TYR A 1 1055 ? 60.961 11.921 9.600 1.00 84.06 1055 TYR A CA 1
ATOM 8283 C C . TYR A 1 1055 ? 62.341 11.477 9.076 1.00 84.06 1055 TYR A C 1
ATOM 8285 O O . TYR A 1 1055 ? 62.433 10.604 8.216 1.00 84.06 1055 TYR A O 1
ATOM 8293 N N . GLU A 1 1056 ? 63.432 11.975 9.667 1.00 82.62 1056 GLU A N 1
ATOM 8294 C CA . GLU A 1 1056 ? 64.805 11.586 9.303 1.00 82.62 1056 GLU A CA 1
ATOM 8295 C C . GLU A 1 1056 ? 65.075 10.090 9.532 1.00 82.62 1056 GLU A C 1
ATOM 8297 O O . GLU A 1 1056 ? 65.740 9.430 8.729 1.00 82.62 1056 GLU A O 1
ATOM 8302 N N . GLN A 1 1057 ? 64.543 9.528 10.622 1.00 79.94 1057 GLN A N 1
ATOM 8303 C CA . GLN A 1 1057 ? 64.640 8.097 10.904 1.00 79.94 1057 GLN A CA 1
ATOM 8304 C C . GLN A 1 1057 ? 63.848 7.261 9.887 1.00 79.94 1057 GLN A C 1
ATOM 8306 O O . GLN A 1 1057 ? 64.329 6.197 9.501 1.00 79.94 1057 GLN A O 1
ATOM 8311 N N . ALA A 1 1058 ? 62.688 7.745 9.430 1.00 76.81 1058 ALA A N 1
ATOM 8312 C CA . ALA A 1 1058 ? 61.869 7.097 8.404 1.00 76.81 1058 ALA A CA 1
ATOM 8313 C C . ALA A 1 1058 ? 62.619 7.000 7.068 1.00 76.81 1058 ALA A C 1
ATOM 8315 O O . ALA A 1 1058 ? 62.727 5.919 6.490 1.00 76.81 1058 ALA A O 1
ATOM 8316 N N . LEU A 1 1059 ? 63.235 8.112 6.646 1.00 77.38 1059 LEU A N 1
ATOM 8317 C CA . LEU A 1 1059 ? 64.098 8.173 5.463 1.00 77.38 1059 LEU A CA 1
ATOM 8318 C C . LEU A 1 1059 ? 65.272 7.199 5.573 1.00 77.38 1059 LEU A C 1
ATOM 8320 O O . LEU A 1 1059 ? 65.548 6.435 4.651 1.00 77.38 1059 LEU A O 1
ATOM 8324 N N . LYS A 1 1060 ? 65.944 7.177 6.729 1.00 78.44 1060 LYS A N 1
ATOM 8325 C CA . LYS A 1 1060 ? 67.071 6.270 6.979 1.00 78.44 1060 LYS A CA 1
ATOM 8326 C C . LYS A 1 1060 ? 66.663 4.792 6.959 1.00 78.44 1060 LYS A C 1
ATOM 8328 O O . LYS A 1 1060 ? 67.488 3.942 6.627 1.00 78.44 1060 LYS A O 1
ATOM 8333 N N . ASN A 1 1061 ? 65.419 4.491 7.322 1.00 74.00 1061 ASN A N 1
ATOM 8334 C CA . ASN A 1 1061 ? 64.857 3.144 7.317 1.00 74.00 1061 ASN A CA 1
ATOM 8335 C C . ASN A 1 1061 ? 64.226 2.748 5.971 1.00 74.00 1061 ASN A C 1
ATOM 8337 O O . ASN A 1 1061 ? 63.806 1.601 5.831 1.00 74.00 1061 ASN A O 1
ATOM 8341 N N . GLY A 1 1062 ? 64.157 3.661 4.995 1.00 68.44 1062 GLY A N 1
ATOM 8342 C CA . GLY A 1 1062 ? 63.505 3.417 3.707 1.00 68.44 1062 GLY A CA 1
ATOM 8343 C C . GLY A 1 1062 ? 61.984 3.263 3.805 1.00 68.44 1062 GLY A C 1
ATOM 8344 O O . GLY A 1 1062 ? 61.387 2.558 2.995 1.00 68.44 1062 GLY A O 1
ATOM 8345 N N . GLU A 1 1063 ? 61.353 3.869 4.812 1.00 71.12 1063 GLU A N 1
ATOM 8346 C CA . GLU A 1 1063 ? 59.893 3.888 4.937 1.00 71.12 1063 GLU A CA 1
ATOM 8347 C C . GLU A 1 1063 ? 59.294 4.729 3.791 1.00 71.12 1063 GLU A C 1
ATOM 8349 O O . GLU A 1 1063 ? 59.820 5.789 3.465 1.00 71.12 1063 GLU A O 1
ATOM 8354 N N . LYS A 1 1064 ? 58.218 4.260 3.144 1.00 59.78 1064 LYS A N 1
ATOM 8355 C CA . LYS A 1 1064 ? 57.544 5.008 2.059 1.00 59.78 1064 LYS A CA 1
ATOM 8356 C C . LYS A 1 1064 ? 56.432 5.929 2.579 1.00 59.78 1064 LYS A C 1
ATOM 8358 O O . LYS A 1 1064 ? 56.181 6.979 1.990 1.00 59.78 1064 LYS A O 1
ATOM 8363 N N . LEU A 1 1065 ? 55.815 5.552 3.699 1.00 65.62 1065 LEU A N 1
ATOM 8364 C CA . LEU A 1 1065 ? 54.727 6.265 4.363 1.00 65.62 1065 LEU A CA 1
ATOM 8365 C C . LEU A 1 1065 ? 55.091 6.516 5.829 1.00 65.62 1065 LEU A C 1
ATOM 8367 O O . LEU A 1 1065 ? 55.757 5.683 6.451 1.00 65.62 1065 LEU A O 1
ATOM 8371 N N . ILE A 1 1066 ? 54.634 7.632 6.389 1.00 75.38 1066 ILE A N 1
ATOM 8372 C CA . ILE A 1 1066 ? 54.864 7.997 7.787 1.00 75.38 1066 ILE A CA 1
ATOM 8373 C C . ILE A 1 1066 ? 53.549 8.417 8.455 1.00 75.38 1066 ILE A C 1
ATOM 8375 O O . ILE A 1 1066 ? 52.802 9.197 7.869 1.00 75.38 1066 ILE A O 1
ATOM 8379 N N . PRO A 1 1067 ? 53.248 7.933 9.674 1.00 77.19 1067 PRO A N 1
ATOM 8380 C CA . PRO A 1 1067 ? 52.080 8.398 10.412 1.00 77.19 1067 PRO A CA 1
ATOM 8381 C C . PRO A 1 1067 ? 52.193 9.896 10.701 1.00 77.19 1067 PRO A C 1
ATOM 8383 O O . PRO A 1 1067 ? 53.250 10.365 11.127 1.00 77.19 1067 PRO A O 1
ATOM 8386 N N . ALA A 1 1068 ? 51.115 10.636 10.499 1.00 76.31 1068 ALA A N 1
ATOM 8387 C CA . ALA A 1 1068 ? 51.060 12.076 10.615 1.00 76.31 1068 ALA A CA 1
ATOM 8388 C C . ALA A 1 1068 ? 49.731 12.536 11.228 1.00 76.31 1068 ALA A C 1
ATOM 8390 O O . ALA A 1 1068 ? 48.689 11.899 11.101 1.00 76.31 1068 ALA A O 1
ATOM 8391 N N . ILE A 1 1069 ? 49.803 13.662 11.922 1.00 79.50 1069 ILE A N 1
ATOM 8392 C CA . ILE A 1 1069 ? 48.678 14.466 12.379 1.00 79.50 1069 ILE A CA 1
ATOM 8393 C C . ILE A 1 1069 ? 48.623 15.664 11.434 1.00 79.50 1069 ILE A C 1
ATOM 8395 O O . ILE A 1 1069 ? 49.550 16.479 11.440 1.00 79.50 1069 ILE A O 1
ATOM 8399 N N . VAL A 1 1070 ? 47.577 15.745 10.616 1.00 76.75 1070 VAL A N 1
ATOM 8400 C CA . VAL A 1 1070 ? 47.425 16.785 9.590 1.00 76.75 1070 VAL A CA 1
ATOM 8401 C C . VAL A 1 1070 ? 46.511 17.893 10.100 1.00 76.75 1070 VAL A C 1
ATOM 8403 O O . VAL A 1 1070 ? 45.396 17.629 10.553 1.00 76.75 1070 VAL A O 1
ATOM 8406 N N . PHE A 1 1071 ? 46.990 19.134 10.053 1.00 71.56 1071 PHE A N 1
ATOM 8407 C CA . PHE A 1 1071 ? 46.152 20.320 10.193 1.00 71.56 1071 PHE A CA 1
ATOM 8408 C C . PHE A 1 1071 ? 45.943 20.949 8.816 1.00 71.56 1071 PHE A C 1
ATOM 8410 O O . PHE A 1 1071 ? 46.904 21.162 8.079 1.00 71.56 1071 PHE A O 1
ATOM 8417 N N . ASP A 1 1072 ? 44.687 21.233 8.489 1.00 68.88 1072 ASP A N 1
ATOM 8418 C CA . ASP A 1 1072 ? 44.312 21.970 7.284 1.00 68.88 1072 ASP A CA 1
ATOM 8419 C C . ASP A 1 1072 ? 44.832 23.415 7.388 1.00 68.88 1072 ASP A C 1
ATOM 8421 O O . ASP A 1 1072 ? 44.628 24.075 8.412 1.00 68.88 1072 ASP A O 1
ATOM 8425 N N . GLY A 1 1073 ? 45.522 23.891 6.347 1.00 62.22 1073 GLY A N 1
ATOM 8426 C CA . GLY A 1 1073 ? 46.081 25.242 6.276 1.00 62.22 1073 GLY A CA 1
ATOM 8427 C C . GLY A 1 1073 ? 45.030 26.357 6.334 1.00 62.22 1073 GLY A C 1
ATOM 8428 O O . GLY A 1 1073 ? 45.355 27.474 6.725 1.00 62.22 1073 GLY A O 1
ATOM 8429 N N . GLU A 1 1074 ? 43.761 26.073 6.028 1.00 59.66 1074 GLU A N 1
ATOM 8430 C CA . GLU A 1 1074 ? 42.665 27.047 6.146 1.00 59.66 1074 GLU A CA 1
ATOM 8431 C C . GLU A 1 1074 ? 41.989 27.033 7.533 1.00 59.66 1074 GLU A C 1
ATOM 8433 O O . GLU A 1 1074 ? 41.242 27.954 7.898 1.00 59.66 1074 GLU A O 1
ATOM 8438 N N . HIS A 1 1075 ? 42.258 26.006 8.345 1.00 62.12 1075 HIS A N 1
ATOM 8439 C CA . HIS A 1 1075 ? 41.620 25.791 9.638 1.00 62.12 1075 HIS A CA 1
ATOM 8440 C C . HIS A 1 1075 ? 42.513 26.226 10.807 1.00 62.12 1075 HIS A C 1
ATOM 8442 O O . HIS A 1 1075 ? 43.606 25.705 11.005 1.00 62.12 1075 HIS A O 1
ATOM 8448 N N . ILE A 1 1076 ? 42.010 27.122 11.669 1.00 63.12 1076 ILE A N 1
ATOM 8449 C CA . ILE A 1 1076 ? 42.732 27.526 12.885 1.00 63.12 1076 ILE A CA 1
ATOM 8450 C C . ILE A 1 1076 ? 42.431 26.553 14.033 1.00 63.12 1076 ILE A C 1
ATOM 8452 O O . ILE A 1 1076 ? 41.325 26.611 14.582 1.00 63.12 1076 ILE A O 1
ATOM 8456 N N . PRO A 1 1077 ? 43.399 25.722 14.464 1.00 62.50 1077 PRO A N 1
ATOM 8457 C CA . PRO A 1 1077 ? 43.154 24.706 15.470 1.00 62.50 1077 PRO A CA 1
ATOM 8458 C C . PRO A 1 1077 ? 42.913 25.331 16.846 1.00 62.50 1077 PRO A C 1
ATOM 8460 O O . PRO A 1 1077 ? 43.602 26.252 17.295 1.00 62.50 1077 PRO A O 1
ATOM 8463 N N . THR A 1 1078 ? 41.932 24.800 17.564 1.00 64.12 1078 THR A N 1
ATOM 8464 C CA . THR A 1 1078 ? 41.572 25.234 18.913 1.00 64.12 1078 THR A CA 1
ATOM 8465 C C . THR A 1 1078 ? 42.600 24.781 19.955 1.00 64.12 1078 THR A C 1
ATOM 8467 O O . THR A 1 1078 ? 43.320 23.792 19.801 1.00 64.12 1078 THR A O 1
ATOM 8470 N N . LEU A 1 1079 ? 42.613 25.444 21.120 1.00 57.12 1079 LEU A N 1
ATOM 8471 C CA . LEU A 1 1079 ? 43.490 25.072 22.242 1.00 57.12 1079 LEU A CA 1
ATOM 8472 C C . LEU A 1 1079 ? 43.267 23.624 22.742 1.00 57.12 1079 LEU A C 1
ATOM 8474 O O . LEU A 1 1079 ? 44.147 23.047 23.382 1.00 57.12 1079 LEU A O 1
ATOM 8478 N N . SER A 1 1080 ? 42.088 23.045 22.492 1.00 60.28 1080 SER A N 1
ATOM 8479 C CA . SER A 1 1080 ? 41.768 21.649 22.820 1.00 60.28 1080 SER A CA 1
ATOM 8480 C C . SER A 1 1080 ? 42.441 20.675 21.848 1.00 60.28 1080 SER A C 1
ATOM 8482 O O . SER A 1 1080 ? 43.094 19.726 22.281 1.00 60.28 1080 SER A O 1
ATOM 8484 N N . GLU A 1 1081 ? 42.358 20.953 20.548 1.00 65.06 1081 GLU A N 1
ATOM 8485 C CA . GLU A 1 1081 ? 42.935 20.130 19.474 1.00 65.06 1081 GLU A CA 1
ATOM 8486 C C . GLU A 1 1081 ? 44.465 20.146 19.530 1.00 65.06 1081 GLU A C 1
ATOM 8488 O O . GLU A 1 1081 ? 45.113 19.102 19.462 1.00 65.06 1081 GLU A O 1
ATOM 8493 N N . VAL A 1 1082 ? 45.038 21.312 19.839 1.00 65.88 1082 VAL A N 1
ATOM 8494 C CA . VAL A 1 1082 ? 46.463 21.493 20.153 1.00 65.88 1082 VAL A CA 1
ATOM 8495 C C . VAL A 1 1082 ? 46.909 20.621 21.337 1.00 65.88 1082 VAL A C 1
ATOM 8497 O O . VAL A 1 1082 ? 47.961 19.978 21.293 1.00 65.88 1082 VAL A O 1
ATOM 8500 N N . LYS A 1 1083 ? 46.110 20.547 22.412 1.00 65.31 1083 LYS A N 1
ATOM 8501 C CA . LYS A 1 1083 ? 46.419 19.694 23.577 1.00 65.31 1083 LYS A CA 1
ATOM 8502 C C . LYS A 1 1083 ? 46.332 18.202 23.244 1.00 65.31 1083 LYS A C 1
ATOM 8504 O O . LYS A 1 1083 ? 47.137 17.435 23.773 1.00 65.31 1083 LYS A O 1
ATOM 8509 N N . GLN A 1 1084 ? 45.407 17.798 22.374 1.00 66.19 1084 GLN A N 1
ATOM 8510 C CA . GLN A 1 1084 ? 45.248 16.403 21.950 1.00 66.19 1084 GLN A CA 1
ATOM 8511 C C . GLN A 1 1084 ? 46.359 15.948 20.999 1.00 66.19 1084 GLN A C 1
ATOM 8513 O O . GLN A 1 1084 ? 46.944 14.890 21.233 1.00 66.19 1084 GLN A O 1
ATOM 8518 N N . ALA A 1 1085 ? 46.727 16.764 20.006 1.00 66.50 1085 ALA A N 1
ATOM 8519 C CA . ALA A 1 1085 ? 47.877 16.495 19.139 1.00 66.50 1085 ALA A CA 1
ATOM 8520 C C . ALA A 1 1085 ? 49.161 16.326 19.971 1.00 66.50 1085 ALA A C 1
ATOM 8522 O O . ALA A 1 1085 ? 49.905 15.357 19.810 1.00 66.50 1085 ALA A O 1
ATOM 8523 N N . ARG A 1 1086 ? 49.350 17.193 20.979 1.00 67.88 1086 ARG A N 1
ATOM 8524 C CA . ARG A 1 1086 ? 50.468 17.095 21.928 1.00 67.88 1086 ARG A CA 1
ATOM 8525 C C . ARG A 1 1086 ? 50.481 15.799 22.742 1.00 67.88 1086 ARG A C 1
ATOM 8527 O O . ARG A 1 1086 ? 51.557 15.291 23.043 1.00 67.88 1086 ARG A O 1
ATOM 8534 N N . GLN A 1 1087 ? 49.322 15.275 23.131 1.00 68.75 1087 GLN A N 1
ATOM 8535 C CA . GLN A 1 1087 ? 49.234 14.030 23.898 1.00 68.75 1087 GLN A CA 1
ATOM 8536 C C . GLN A 1 1087 ? 49.528 12.795 23.030 1.00 68.75 1087 GLN A C 1
ATOM 8538 O O . GLN A 1 1087 ? 50.097 11.823 23.528 1.00 68.75 1087 GLN A O 1
ATOM 8543 N N . LYS A 1 1088 ? 49.170 12.841 21.740 1.00 65.75 1088 LYS A N 1
ATOM 8544 C CA . LYS A 1 1088 ? 49.284 11.721 20.795 1.00 65.75 1088 LYS A CA 1
ATOM 8545 C C . LYS A 1 1088 ? 50.672 11.554 20.160 1.00 65.75 1088 LYS A C 1
ATOM 8547 O O . LYS A 1 1088 ? 51.050 10.425 19.866 1.00 65.75 1088 LYS A O 1
ATOM 8552 N N . CYS A 1 1089 ? 51.458 12.623 20.021 1.00 63.62 1089 CYS A N 1
ATOM 8553 C CA . CYS A 1 1089 ? 52.843 12.541 19.532 1.00 63.62 1089 CYS A CA 1
ATOM 8554 C C . CYS A 1 1089 ? 53.838 11.938 20.540 1.00 63.62 1089 CYS A C 1
ATOM 8556 O O . CYS A 1 1089 ? 54.987 11.743 20.189 1.00 63.62 1089 CYS A O 1
ATOM 8558 N N . GLY A 1 1090 ? 53.449 11.633 21.785 1.00 58.62 1090 GLY A N 1
ATOM 8559 C CA . GLY A 1 1090 ? 54.262 10.817 22.705 1.00 58.62 1090 GLY A CA 1
ATOM 8560 C C . GLY A 1 1090 ? 55.512 11.469 23.324 1.00 58.62 1090 GLY A C 1
ATOM 8561 O O . GLY A 1 1090 ? 56.048 10.927 24.289 1.00 58.62 1090 GLY A O 1
ATOM 8562 N N . ASN A 1 1091 ? 55.934 12.651 22.873 1.00 59.53 1091 ASN A N 1
ATOM 8563 C CA . ASN A 1 1091 ? 56.991 13.465 23.483 1.00 59.53 1091 ASN A CA 1
ATOM 8564 C C . ASN A 1 1091 ? 56.539 14.930 23.627 1.00 59.53 1091 ASN A C 1
ATOM 8566 O O . ASN A 1 1091 ? 55.519 15.338 23.078 1.00 59.53 1091 ASN A O 1
ATOM 8570 N N . ALA A 1 1092 ? 57.247 15.737 24.427 1.00 54.81 1092 ALA A N 1
ATOM 8571 C CA . ALA A 1 1092 ? 56.859 17.130 24.654 1.00 54.81 1092 ALA A CA 1
ATOM 8572 C C . ALA A 1 1092 ? 56.951 17.941 23.348 1.00 54.81 1092 ALA A C 1
ATOM 8574 O O . ALA A 1 1092 ? 58.035 18.391 22.990 1.00 54.81 1092 ALA A O 1
ATOM 8575 N N . VAL A 1 1093 ? 55.821 18.138 22.658 1.00 57.06 1093 VAL A N 1
ATOM 8576 C CA . VAL A 1 1093 ? 55.750 19.027 21.490 1.00 57.06 1093 VAL A CA 1
ATOM 8577 C C . VAL A 1 1093 ? 56.286 20.405 21.880 1.00 57.06 1093 VAL A C 1
ATOM 8579 O O . VAL A 1 1093 ? 55.841 20.986 22.879 1.00 57.06 1093 VAL A O 1
ATOM 8582 N N . HIS A 1 1094 ? 57.286 20.885 21.137 1.00 56.97 1094 HIS A N 1
ATOM 8583 C CA . HIS A 1 1094 ? 57.996 22.122 21.455 1.00 56.97 1094 HIS A CA 1
ATOM 8584 C C . HIS A 1 1094 ? 57.035 23.310 21.348 1.00 56.97 1094 HIS A C 1
ATOM 8586 O O . HIS A 1 1094 ? 56.294 23.427 20.376 1.00 56.97 1094 HIS A O 1
ATOM 8592 N N . SER A 1 1095 ? 57.036 24.203 22.338 1.00 55.44 1095 SER A N 1
ATOM 8593 C CA . SER A 1 1095 ? 56.149 25.376 22.361 1.00 55.44 1095 SER A CA 1
ATOM 8594 C C . SER A 1 1095 ? 56.339 26.304 21.157 1.00 55.44 1095 SER A C 1
ATOM 8596 O O . SER A 1 1095 ? 55.399 26.988 20.776 1.00 55.44 1095 SER A O 1
ATOM 8598 N N . GLU A 1 1096 ? 57.523 26.289 20.542 1.00 56.12 1096 GLU A N 1
ATOM 8599 C CA . GLU A 1 1096 ? 57.824 27.035 19.313 1.00 56.12 1096 GLU A CA 1
ATOM 8600 C C . GLU A 1 1096 ? 57.146 26.426 18.080 1.00 56.12 1096 GLU A C 1
ATOM 8602 O O . GLU A 1 1096 ? 56.605 27.173 17.280 1.00 56.12 1096 GLU A O 1
ATOM 8607 N N . ALA A 1 1097 ? 57.056 25.095 17.963 1.00 61.91 1097 ALA A N 1
ATOM 8608 C CA . ALA A 1 1097 ? 56.347 24.444 16.852 1.00 61.91 1097 ALA A CA 1
ATOM 8609 C C . ALA A 1 1097 ? 54.854 24.816 16.831 1.00 61.91 1097 ALA A C 1
ATOM 8611 O O . ALA A 1 1097 ? 54.257 24.986 15.775 1.00 61.91 1097 ALA A O 1
ATOM 8612 N N . PHE A 1 1098 ? 54.257 25.006 18.011 1.00 64.50 1098 PHE A N 1
ATOM 8613 C CA . PHE A 1 1098 ? 52.893 25.523 18.116 1.00 64.50 1098 PHE A CA 1
ATOM 8614 C C . PHE A 1 1098 ? 52.785 27.031 17.874 1.00 64.50 1098 PHE A C 1
ATOM 8616 O O . PHE A 1 1098 ? 51.748 27.480 17.396 1.00 64.50 1098 PHE A O 1
ATOM 8623 N N . ALA A 1 1099 ? 53.822 27.811 18.193 1.00 60.56 1099 ALA A N 1
ATOM 8624 C CA . ALA A 1 1099 ? 53.862 29.231 17.851 1.00 60.56 1099 ALA A CA 1
ATOM 8625 C C . ALA A 1 1099 ? 53.927 29.430 16.328 1.00 60.56 1099 ALA A C 1
ATOM 8627 O O . ALA A 1 1099 ? 53.210 30.282 15.824 1.00 60.56 1099 ALA A O 1
ATOM 8628 N N . VAL A 1 1100 ? 54.673 28.579 15.611 1.00 64.00 1100 VAL A N 1
ATOM 8629 C CA . VAL A 1 1100 ? 54.741 28.562 14.138 1.00 64.00 1100 VAL A CA 1
ATOM 8630 C C . VAL A 1 1100 ? 53.375 28.256 13.518 1.00 64.00 1100 VAL A C 1
ATOM 8632 O O . VAL A 1 1100 ? 52.927 29.017 12.668 1.00 64.00 1100 VAL A O 1
ATOM 8635 N N . ILE A 1 1101 ? 52.661 27.228 14.011 1.00 68.06 1101 ILE A N 1
ATOM 8636 C CA . ILE A 1 1101 ? 51.289 26.915 13.558 1.00 68.06 1101 ILE A CA 1
ATOM 8637 C C . ILE A 1 1101 ? 50.374 28.146 13.703 1.00 68.06 1101 ILE A C 1
ATOM 8639 O O . ILE A 1 1101 ? 49.608 28.466 12.801 1.00 68.06 1101 ILE A O 1
ATOM 8643 N N . LEU A 1 1102 ? 50.455 28.861 14.831 1.00 63.28 1102 LEU A N 1
ATOM 8644 C CA . LEU A 1 1102 ? 49.625 30.044 15.081 1.00 63.28 1102 LEU A CA 1
ATOM 8645 C C . LEU A 1 1102 ? 50.076 31.294 14.303 1.00 63.28 1102 LEU A C 1
ATOM 8647 O O . LEU A 1 1102 ? 49.228 32.130 13.995 1.00 63.28 1102 LEU A O 1
ATOM 8651 N N . GLU A 1 1103 ? 51.370 31.446 14.010 1.00 63.34 1103 GLU A N 1
ATOM 8652 C CA . GLU A 1 1103 ? 51.917 32.564 13.228 1.00 63.34 1103 GLU A CA 1
ATOM 8653 C C . GLU A 1 1103 ? 51.611 32.433 11.731 1.00 63.34 1103 GLU A C 1
ATOM 8655 O O . GLU A 1 1103 ? 51.198 33.426 11.135 1.00 63.34 1103 GLU A O 1
ATOM 8660 N N . GLU A 1 1104 ? 51.730 31.240 11.138 1.00 61.47 1104 GLU A N 1
ATOM 8661 C CA . GLU A 1 1104 ? 51.399 30.993 9.721 1.00 61.47 1104 GLU A CA 1
ATOM 8662 C C . GLU A 1 1104 ? 49.920 31.275 9.435 1.00 61.47 1104 GLU A C 1
ATOM 8664 O O . GLU A 1 1104 ? 49.587 32.094 8.582 1.00 61.47 1104 GLU A O 1
ATOM 8669 N N . LEU A 1 1105 ? 49.029 30.726 10.261 1.00 62.75 1105 LEU A N 1
ATOM 8670 C CA . LEU A 1 1105 ? 47.587 30.960 10.151 1.00 62.75 1105 LEU A CA 1
ATOM 8671 C C . LEU A 1 1105 ? 47.191 32.432 10.370 1.00 62.75 1105 LEU A C 1
ATOM 8673 O O . LEU A 1 1105 ? 46.154 32.896 9.883 1.00 62.75 1105 LEU A O 1
ATOM 8677 N N . ALA A 1 1106 ? 47.987 33.179 11.142 1.00 58.38 1106 ALA A N 1
ATOM 8678 C CA . ALA A 1 1106 ? 47.780 34.607 11.356 1.00 58.38 1106 ALA A CA 1
ATOM 8679 C C . ALA A 1 1106 ? 48.308 35.459 10.189 1.00 58.38 1106 ALA A C 1
ATOM 8681 O O . ALA A 1 1106 ? 47.697 36.485 9.878 1.00 58.38 1106 ALA A O 1
ATOM 8682 N N . ALA A 1 1107 ? 49.405 35.046 9.548 1.00 59.22 1107 ALA A N 1
ATOM 8683 C CA . ALA A 1 1107 ? 49.980 35.704 8.378 1.00 59.22 1107 ALA A CA 1
ATOM 8684 C C . ALA A 1 1107 ? 49.063 35.574 7.152 1.00 59.22 1107 ALA A C 1
ATOM 8686 O O . ALA A 1 1107 ? 48.731 36.594 6.545 1.00 59.22 1107 ALA A O 1
ATOM 8687 N N . ASP A 1 1108 ? 48.544 34.374 6.882 1.00 55.47 1108 ASP A N 1
ATOM 8688 C CA . ASP A 1 1108 ? 47.655 34.105 5.741 1.00 55.47 1108 ASP A CA 1
ATOM 8689 C C . ASP A 1 1108 ? 46.343 34.902 5.836 1.00 55.47 1108 ASP A C 1
ATOM 8691 O O . ASP A 1 1108 ? 45.835 35.439 4.850 1.00 55.47 1108 ASP A O 1
ATOM 8695 N N . ARG A 1 1109 ? 45.820 35.098 7.056 1.00 53.44 1109 ARG A N 1
ATOM 8696 C CA . ARG A 1 1109 ? 44.670 35.986 7.298 1.00 53.44 1109 ARG A CA 1
ATOM 8697 C C . ARG A 1 1109 ? 44.991 37.467 7.140 1.00 53.44 1109 ARG A C 1
ATOM 8699 O O . ARG A 1 1109 ? 44.106 38.228 6.752 1.00 53.44 1109 ARG A O 1
ATOM 8706 N N . ALA A 1 1110 ? 46.199 37.898 7.497 1.00 51.47 1110 ALA A N 1
ATOM 8707 C CA . ALA A 1 1110 ? 46.607 39.288 7.324 1.00 51.47 1110 ALA A CA 1
ATOM 8708 C C . ALA A 1 1110 ? 46.769 39.625 5.836 1.00 51.47 1110 ALA A C 1
ATOM 8710 O O . ALA A 1 1110 ? 46.380 40.715 5.420 1.00 51.47 1110 ALA A O 1
ATOM 8711 N N . GLU A 1 1111 ? 47.272 38.680 5.042 1.00 50.66 1111 GLU A N 1
ATOM 8712 C CA . GLU A 1 1111 ? 47.431 38.815 3.595 1.00 50.66 1111 GLU A CA 1
ATOM 8713 C C . GLU A 1 1111 ? 46.074 38.763 2.870 1.00 50.66 1111 GLU A C 1
ATOM 8715 O O . GLU A 1 1111 ? 45.778 39.666 2.090 1.00 50.66 1111 GLU A O 1
ATOM 8720 N N . ALA A 1 1112 ? 45.182 37.835 3.246 1.00 49.03 1112 ALA A N 1
ATOM 8721 C CA . ALA A 1 1112 ? 43.808 37.756 2.730 1.00 49.03 1112 ALA A CA 1
ATOM 8722 C C . ALA A 1 1112 ? 42.904 38.942 3.135 1.00 49.03 1112 ALA A C 1
ATOM 8724 O O . ALA A 1 1112 ? 41.878 39.186 2.507 1.00 49.03 1112 ALA A O 1
ATOM 8725 N N . ALA A 1 1113 ? 43.253 39.674 4.200 1.00 42.72 1113 ALA A N 1
ATOM 8726 C CA . ALA A 1 1113 ? 42.566 40.903 4.608 1.00 42.72 1113 ALA A CA 1
ATOM 8727 C C . ALA A 1 1113 ? 43.152 42.176 3.961 1.00 42.72 1113 ALA A C 1
ATOM 8729 O O . ALA A 1 1113 ? 42.557 43.251 4.083 1.00 42.72 1113 ALA A O 1
ATOM 8730 N N . LEU A 1 1114 ? 44.325 42.073 3.326 1.00 42.16 1114 LEU A N 1
ATOM 8731 C CA . LEU A 1 1114 ? 45.010 43.152 2.605 1.00 42.16 1114 LEU A CA 1
ATOM 8732 C C . LEU A 1 1114 ? 44.821 43.062 1.079 1.00 42.16 1114 LEU A C 1
ATOM 8734 O O . LEU A 1 1114 ? 44.959 44.091 0.411 1.00 42.16 1114 LEU A O 1
ATOM 8738 N N . SER A 1 1115 ? 44.513 41.873 0.549 1.00 41.91 1115 SER A N 1
ATOM 8739 C CA . SER A 1 1115 ? 44.038 41.616 -0.823 1.00 41.91 1115 SER A CA 1
ATOM 8740 C C . SER A 1 1115 ? 42.537 41.840 -0.956 1.00 41.91 1115 SER A C 1
ATOM 8742 O O . SER A 1 1115 ? 42.116 42.418 -1.983 1.00 41.91 1115 SER A O 1
#

pLDDT: mean 74.25, std 17.41, range [27.17, 98.5]

Sequence (1115 aa):
MNKLKLARELNALVEQVKSGELTGLNKVRVPRRINAIIIELGGQVAAAADNTAAALNPDGLSDTTTDENYRWRDTAYIAGARKFLSATFADAKKEGRNVNINDIDWQEIEKDMRLAQSLVNKANVFGVVDWAGLREAGMPSNVAYLIKRVYTAVGKEPLVPTNSDSMRNYVRGISVLRETLEKCRSYEDIEDALVSIGKMCLRPKYAIEYYKNPAIADSYGPAGILENRCMAELGESFRSWIFKTGNKALSECRRNKNPDTYHESKGATWDWANLEPKVKDEEGKEVKPKKATFQLEHASDIERTGGTEIDLQSSKQLEEIFGFRGIQSGNWVLKDKSSAEFHMKATAEAMLDMSDVLGIDAKHLGLGGNLALAFGARGKGGALAHYESSTKVINITKMKGGGSLGHEYFHAIDNLIADLIGETGKDIRFFASTDYNQIQDEELRAAFEGLNEALTVRKDLFAYKSQYVDLSLETQTERTIEWINQNAQQMPRLLNLSMDEANALSLAELSIRFQNWAEDFQRRNERMNVRNVAERHLGDYLLQRHFSVQDVPVNTDGEVEMPLTGAKSTSQFKRSAMFLDGGGKKSYWAKDYEMAARAFSAYLQDRLAEQGRKNDYLAYATQGGNGRIGEVAYPQGKERETVNAAFDELFRVIRTKEILKKASENQALLDSIFGGTPELYDESAAYDDFFADVQKELEDEEMQSGMLDSSNSSDATQACANYLKSQLVEKGWIIGEKGIYSNADEEFQVRINQRRLYTFDIEIYQGPKFIQCVTENGIFIQDCVDFINAFIVKTENKLEYMAELKADPELNPDDLAAAANTVNVIQITDAIAQGAATSQLNEGENPTQQQLIANDYKTAKVNIAGLSIAIENPIGSIRSGTDEAGNAWETQMTAHYGFIETTLGADGDELDIFIASDVPHDFDGRVYVISQNDRNGRFDEHKVIIGVDNKTQAVELYRSHYDENFNGVSAVHDLSLEDFKAKIYGGHTAMFDSIQGAMLDSWLNDGSFDLLPIKRLKLDNLDDGSKDAKPTLREPIVVIEQGNNFNVVHGRKRYEQALKNGEKLIPAIVFDGEHIPTLSEVKQARQKCGNAVHSEAFAVILEELAADRAEAALS

Foldseek 3Di:
DVLVVLVVLLVVLVVVVVVVPQAFLSVPVSVVSNCVSCVVNVHDDPDPPPPPDDPQDPVNADCDLPDPRHQAAWPDDFPDPPDDQDPLLNVLQVVQHAHALVSHPLVVLLLFLLLQQVQLWCVRGLGHDPPVVLVVVQAALLLVVLLVVLSVLFDGGFPQSLFSLSSNLQSVLSVLSCVQSSPDNDLLSSLQSLLVLLQLADALVLLVVCRVPVPCLVVSPSSVPSSSNSSSRSDPSSNCCSLPPVVQSSVCSVQCANPVPRPGHPSNDNPVVDDDFFDQDPVGDGHHDDDDADDFDFDPGWDWDDFDDDPDRHQVVLCQQQVALIEEEAPVCSVDSVQSCSVSRLVSRLLRLVCVLLVHRNNLLNLLRLAYEYEQHRDDPPDQWAADLSSRYTYGHGSGNQAQQLLRSLVSCQQCVCLLQVNDSDHSPHGCLAPLVPRPPPLLSVLSVLLNCLLWKDAQKQKDDDPLDQLVDPDDDPVSLVVLVVLLQVLCVLLVHGLVRLLPDDLVRSQVSLVVSLVVVCVVCVPDPSPVVSSSNVQSNQVNCCVPVVRFDADPVGITMGRHHPDIDTDLLLVLQCVSQVVDPDRDLNDSSSQLSLLSLVLSQVSQVVVVIHTSSNHDDQADDPPDSNPSSHDYDPSSVSSSVSVSSSSVVCVVVVSSVCSSVPVVSVCSSNPDDDDDDDDPDDPDPVVVVVVVVVVVLVVCLFFQASPDRLVSQVSNLVVLLVVLVVVQWDADPPGWTAHPVNQKIWDWASSHNRWIWIWMDGPPAIEIDTDYHGDGSVVVVVVVVVVVVVVVVVVVVVVVVVVDPPDDPVVVVVCVVVVRYAAPQLVQQCCFLQHPNHPDHRDDPVCVVVVPGGFRWAAAQNFTWTFNAHQQGKDWDADPVGDIDIAHAQWGKGAGPPFAKPQGDGAIETEHGPQHSNHFAKKKKFQFDDPVRHTHIIYIYDDDHDPVVRVVNVCNGDDPSGPGGDDMDIGGPVRVCCCGPNDDDNPPPDDDDDDDDACVPPVFFHWAFLVQEDAVQEDPPDPDDQDDQQAAFEWEDDPSHTYTLGDVNNSVVCVVVVNGTGGYRYDYLQDDDDPVVVVVNCVRRPDRTDPVSVVSSVVSSVVVVVVVVVD